Protein 6KDV (pdb70)

Solvent-accessible surface area: 46931 Å² total

InterPro domains:
  IPR002729 CRISPR-associated protein Cas1 [MF_01470] (11-274)
  IPR002729 CRISPR-associated protein Cas1 [PF01867] (132-236)
  IPR002729 CRISPR-associated protein Cas1 [TIGR00287] (135-248)
  IPR019851 CRISPR-associated protein Cas1, ECOLI subtype [TIGR03638] (11-276)
  IPR033641 CRISPR-associated protein Cas1, type I-E [cd09719] (16-276)
  IPR042206 CRISPR-associated endonuclease Cas1, C-terminal domain [G3DSA:1.20.120.920] (99-293)
  IPR042211 CRISPR-associated endonuclease Cas1, N-terminal domain [G3DSA:3.100.10.20] (9-98)
  IPR050646 CRISPR-associated endonuclease Cas1 [PTHR34353] (137-248)

Sequence (1074 aa):
SYLYVEHAVVEREAGGIGIYDQEGLTLAPVAGLGVLFLGPGTRITHAAVRLLAENGCTVAWVGEGARFYAQGLGDTRSAARFYRQARAWADPALHLEVVRLYRRFSEPLPEGLTLEQVRGLEGVRVRNAYARWSRETGVPWYGRSYDRGNWRAADPVNRALSAGASYLYGLAHAAIVSLGFSPALGFIHTGKLLSFVYDIADLYKADYLVPAAFRTVAESEEAVERRVRRALREAIQEGRLLERAEDLLNLFRGLGLPTRPGGLWDLEGEVEGGVAYGGLPKFRDGLSYLYVEHAVVEREAGGIGIYDQEGLTLAPVAGLGVLFLGPGTRITHAAVRLLAENGCTVAWVGEGARFYAQGLGDTRSAARFYRQARAWADPALHLEVVRLYRRFPEGLTLEQVRGLEGVRVRNAYARWSRETGVPWYGRSYDRGNWRAADPVNRALSAGASYLYGLAHAAIVSLGFSPALGFIHTGKLLSFVYDIADLYKADYLVPAAFRTVAESEEAVERRVRRALREAIQEGRLLERAEDLLNLFRGLSYLYVEHAVVEREAGGIGIYDQEGLTLAPVAGLGVLFLGPGTRITHAAVRLLAENGCTVAWVGEGARFYAQGLGDTRSAARFYRQARAWADPALHLEVVRLYRRFSEPLPEGLTLEQVRGLEGVRVRNAYARWSRETGVPWYGRSYDRGNWRAADPVNRALSAGASYLYGLAHAAIVSLGFSPALGFIHTGKLLSFVYDIADLYKADYLVPAAFRTVAESEEAVERRVRRALREAIQEGRLLERAEDLLNLFRGLGLPTRPGGLWDLEGEVEGGVALPKFRDGLSYLYVEHAVVEREAGGIGIYDQEGLTLAPVAGLGVLFLGPGTRITHAAVRLLAENGCTVAWVGEGARFYAQGLGDTRSAARFYRQARAWADPALHLEVVRLYRRPLPEGLTLEQVRGLEGVRVRNAYARWSRETGVPWYGRSYDRGNWRAADPVNRALSAGASYLYGLAHAAIVSLGFSPALGFIHTGKLLSFVYDIADLYKADYLVPAAFRTVAESEEAVERRVRRALREAIQEGRLLERAEDLLNLFRGL

B-factor: mean 121.34, std 28.89, range [42.89, 255.46]

Nearest PDB structures (foldseek):
  6kdv-assembly1_A  TM=1.004E+00  e=1.225E-45  Thermus thermophilus HB8
  6kdv-assembly2_C  TM=9.915E-01  e=4.357E-42  Thermus thermophilus HB8
  5dlj-assembly1_D  TM=9.276E-01  e=7.909E-22  Escherichia coli K-12
  5vvj-assembly1_D  TM=6.637E-01  e=2.943E-20  Escherichia coli K-12
  4p6i-assembly1_D  TM=6.750E-01  e=1.350E-18  Escherichia coli K-12

Organism: Thermus thermophilus (strain ATCC 27634 / DSM 579 / HB8) (NCBI:txid300852)

CATH classification: 1.20.120.920

Radius of gyration: 35.14 Å; Cα contacts (8 Å, |Δi|>4): 1941; chains: 4; bounding box: 69×108×93 Å

Structure (mmCIF, N/CA/C/O backbone):
data_6KDV
#
_entry.id   6KDV
#
_cell.length_a   116.547
_cell.length_b   201.199
_cell.length_c   77.660
_cell.angle_alpha   90.000
_cell.angle_beta   90.000
_cell.angle_gamma   90.000
#
_symmetry.space_group_name_H-M   'P 21 21 2'
#
loop_
_entity.id
_entity.type
_entity.pdbx_description
1 polymer 'CRISPR-associated endonuclease Cas1 2'
2 polymer "DNA (5'-D(*GP*AP*GP*TP*CP*GP*AP*TP*GP*CP*TP*GP*GP*TP*TP*TP*TP*TP*TP*TP*TP*TP*T)-3')"
3 polymer "DNA (5'-D(*TP*TP*TP*TP*TP*TP*TP*TP*TP*TP*CP*CP*AP*GP*CP*AP*TP*CP*GP*AP*CP*TP*C)-3')"
#
loop_
_atom_site.group_PDB
_atom_site.id
_atom_site.type_symbol
_atom_site.label_atom_id
_atom_site.label_alt_id
_atom_site.label_comp_id
_atom_site.label_asym_id
_atom_site.label_entity_id
_atom_site.label_seq_id
_atom_site.pdbx_PDB_ins_code
_atom_site.Cartn_x
_atom_site.Cartn_y
_atom_site.Cartn_z
_atom_site.occupancy
_atom_site.B_iso_or_equiv
_atom_site.auth_seq_id
_atom_site.auth_comp_id
_atom_site.auth_asym_id
_atom_site.auth_atom_id
_atom_site.pdbx_PDB_model_num
ATOM 1 N N . SER A 1 21 ? 33.40100 36.72500 -7.44600 1.000 138.94463 21 SER B N 1
ATOM 2 C CA . SER A 1 21 ? 33.05900 36.22700 -6.11900 1.000 146.75463 21 SER B CA 1
ATOM 3 C C . SER A 1 21 ? 34.15700 36.57200 -5.11800 1.000 142.85463 21 SER B C 1
ATOM 4 O O . SER A 1 21 ? 34.41600 35.81500 -4.18200 1.000 154.14463 21 SER B O 1
ATOM 6 N N . TYR A 1 22 ? 34.79300 37.72200 -5.32000 1.000 137.63367 22 TYR B N 1
ATOM 7 C CA . TYR A 1 22 ? 35.86200 38.17600 -4.44900 1.000 120.68367 22 TYR B CA 1
ATOM 8 C C . TYR A 1 22 ? 35.29900 38.73100 -3.14300 1.000 116.01367 22 TYR B C 1
ATOM 9 O O . TYR A 1 22 ? 34.10000 38.98000 -3.00100 1.000 120.99367 22 TYR B O 1
ATOM 18 N N . LEU A 1 23 ? 36.19000 38.92800 -2.17300 1.000 112.12292 23 LEU B N 1
ATOM 19 C CA . LEU A 1 23 ? 35.79400 39.30500 -0.82000 1.000 112.06292 23 LEU B CA 1
ATOM 20 C C . LEU A 1 23 ? 36.77900 40.34700 -0.30600 1.000 101.51292 23 LEU B C 1
ATOM 21 O O . LEU A 1 23 ? 37.99500 40.17200 -0.43500 1.000 99.56292 23 LEU B O 1
ATOM 26 N N . TYR A 1 24 ? 36.25000 41.42000 0.27700 1.000 85.07426 24 TYR B N 1
ATOM 27 C CA . TYR A 1 24 ? 37.04500 42.50400 0.83900 1.000 79.20426 24 TYR B CA 1
ATOM 28 C C . TYR A 1 24 ? 36.94100 42.51100 2.35900 1.000 84.76426 24 TYR B C 1
ATOM 29 O O . TYR A 1 24 ? 35.83600 42.57200 2.90900 1.000 107.37426 24 TYR B O 1
ATOM 38 N N . VAL A 1 25 ? 38.09200 42.46000 3.03200 1.000 89.34556 25 VAL B N 1
ATOM 39 C CA . VAL A 1 25 ? 38.17700 42.43200 4.49100 1.000 93.37556 25 VAL B CA 1
ATOM 40 C C . VAL A 1 25 ? 39.04500 43.59300 4.95500 1.000 92.50556 25 VAL B C 1
ATOM 41 O O . VAL A 1 25 ? 40.18000 43.74700 4.49100 1.000 90.50556 25 VAL B O 1
ATOM 45 N N . GLU A 1 26 ? 38.51000 44.40800 5.86600 1.000 81.24649 26 GLU B N 1
ATOM 46 C CA . GLU A 1 26 ? 39.25900 45.49500 6.48000 1.000 85.07649 26 GLU B CA 1
ATOM 47 C C . GLU A 1 26 ? 39.06800 45.45500 7.99100 1.000 92.75649 26 GLU B C 1
ATOM 48 O O . GLU A 1 26 ? 38.01200 45.04500 8.48600 1.000 100.08649 26 GLU B O 1
ATOM 54 N N . HIS A 1 27 ? 40.10700 45.86700 8.71900 1.000 94.95848 27 HIS B N 1
ATOM 55 C CA . HIS A 1 27 ? 40.08500 45.94100 10.18200 1.000 90.43848 27 HIS B CA 1
ATOM 56 C C . HIS A 1 27 ? 39.66800 44.61100 10.80700 1.000 81.82848 27 HIS B C 1
ATOM 57 O O . HIS A 1 27 ? 38.67500 44.50800 11.53000 1.000 84.18848 27 HIS B O 1
ATOM 64 N N . ALA A 1 28 ? 40.45900 43.58300 10.51100 1.000 74.56105 28 ALA B N 1
ATOM 65 C CA . ALA A 1 28 ? 40.19600 42.24300 11.01200 1.000 81.88105 28 ALA B CA 1
ATOM 66 C C . ALA A 1 28 ? 41.48500 41.44200 10.94000 1.000 83.38105 28 ALA B C 1
ATOM 67 O O . ALA A 1 28 ? 42.42100 41.79900 10.21800 1.000 84.73105 28 ALA B O 1
ATOM 69 N N . VAL A 1 29 ? 41.52400 40.35500 11.70100 1.000 84.32282 29 VAL B N 1
ATOM 70 C CA . VAL A 1 29 ? 42.61900 39.39800 11.64000 1.000 81.57282 29 VAL B CA 1
ATOM 71 C C . VAL A 1 29 ? 42.16400 38.21400 10.80100 1.000 77.28282 29 VAL B C 1
ATOM 72 O O . VAL A 1 29 ? 41.13000 37.59800 11.08900 1.000 82.21282 29 VAL B O 1
ATOM 76 N N . VAL A 1 30 ? 42.92500 37.89900 9.76100 1.000 74.70830 30 VAL B N 1
ATOM 77 C CA . VAL A 1 30 ? 42.61700 36.78400 8.87600 1.000 82.73830 30 VAL B CA 1
ATOM 78 C C . VAL A 1 30 ? 43.57300 35.64700 9.20500 1.000 83.15830 30 VAL B C 1
ATOM 79 O O . VAL A 1 30 ? 44.79400 35.79300 9.07200 1.000 82.04830 30 VAL B O 1
ATOM 83 N N . GLU A 1 31 ? 43.02500 34.52300 9.65400 1.000 81.55415 31 GLU B N 1
ATOM 84 C CA . GLU A 1 31 ? 43.80900 33.33900 9.96100 1.000 90.86415 31 GLU B CA 1
ATOM 85 C C . GLU A 1 31 ? 43.12100 32.11300 9.37400 1.000 94.68415 31 GLU B C 1
ATOM 86 O O . GLU A 1 31 ? 41.98000 32.17200 8.90700 1.000 90.69415 31 GLU B O 1
ATOM 92 N N . ARG A 1 32 ? 43.83200 30.99000 9.40500 1.000 98.53958 32 ARG B N 1
ATOM 93 C CA . ARG A 1 32 ? 43.27000 29.71000 9.00000 1.000 99.31958 32 ARG B CA 1
ATOM 94 C C . ARG A 1 32 ? 42.56900 29.07900 10.19600 1.000 104.10958 32 ARG B C 1
ATOM 95 O O . ARG A 1 32 ? 43.20800 28.78300 11.21000 1.000 110.03958 32 ARG B O 1
ATOM 103 N N . GLU A 1 33 ? 41.25600 28.88600 10.07800 1.000 107.77654 33 GLU B N 1
ATOM 104 C CA . GLU A 1 33 ? 40.44100 28.33900 11.15700 1.000 106.57654 33 GLU B CA 1
ATOM 105 C C . GLU A 1 33 ? 39.61400 27.18100 10.62000 1.000 107.81654 33 GLU B C 1
ATOM 106 O O . GLU A 1 33 ? 38.78600 27.37400 9.72400 1.000 103.63654 33 GLU B O 1
ATOM 108 N N . ALA A 1 34 ? 39.84300 25.98500 11.17200 1.000 114.32564 34 ALA B N 1
ATOM 109 C CA . ALA A 1 34 ? 39.08100 24.78100 10.83400 1.000 118.72564 34 ALA B CA 1
ATOM 110 C C . ALA A 1 34 ? 39.18300 24.45500 9.34400 1.000 123.94564 34 ALA B C 1
ATOM 111 O O . ALA A 1 34 ? 38.17900 24.27500 8.65000 1.000 132.76564 34 ALA B O 1
ATOM 113 N N . GLY A 1 35 ? 40.41900 24.38200 8.85200 1.000 118.85905 35 GLY B N 1
ATOM 114 C CA . GLY A 1 35 ? 40.65900 24.08100 7.45100 1.000 119.64905 35 GLY B CA 1
ATOM 115 C C . GLY A 1 35 ? 40.04900 25.06700 6.48100 1.000 121.91905 35 GLY B C 1
ATOM 116 O O . GLY A 1 35 ? 39.89600 24.74900 5.30000 1.000 127.86905 35 GLY B O 1
ATOM 117 N N . GLY A 1 36 ? 39.70600 26.26400 6.94600 1.000 123.83717 36 GLY B N 1
ATOM 118 C CA . GLY A 1 36 ? 39.17000 27.30500 6.09600 1.000 112.93717 36 GLY B CA 1
ATOM 119 C C . GLY A 1 36 ? 39.69700 28.65400 6.52900 1.000 106.50717 36 GLY B C 1
ATOM 120 O O . GLY A 1 36 ? 40.62000 28.72000 7.34600 1.000 111.46717 36 GLY B O 1
ATOM 121 N N . ILE A 1 37 ? 39.13800 29.73600 5.99200 1.000 95.75908 37 ILE B N 1
ATOM 122 C CA . ILE A 1 37 ? 39.55300 31.08300 6.36800 1.000 93.30908 37 ILE B CA 1
ATOM 123 C C . ILE A 1 37 ? 38.62600 31.60400 7.45700 1.000 91.13908 37 ILE B C 1
ATOM 124 O O . ILE A 1 37 ? 37.40500 31.39300 7.41100 1.000 98.65908 37 ILE B O 1
ATOM 129 N N . GLY A 1 38 ? 39.21400 32.22000 8.47800 1.000 85.75171 38 GLY B N 1
ATOM 130 C CA . GLY A 1 38 ? 38.45500 32.86800 9.52800 1.000 86.24171 38 GLY B CA 1
ATOM 131 C C . GLY A 1 38 ? 38.86000 34.31400 9.73400 1.000 95.04171 38 GLY B C 1
ATOM 132 O O . GLY A 1 38 ? 40.04400 34.60200 9.94300 1.000 90.46171 38 GLY B O 1
ATOM 133 N N . ILE A 1 39 ? 37.89900 35.23300 9.69600 1.000 91.85548 39 ILE B N 1
ATOM 134 C CA . ILE A 1 39 ? 38.17000 36.66000 9.83800 1.000 92.04548 39 ILE B CA 1
ATOM 135 C C . ILE A 1 39 ? 37.60400 37.10300 11.18400 1.000 92.80548 39 ILE B C 1
ATOM 136 O O . ILE A 1 39 ? 36.38700 37.07600 11.41100 1.000 96.36548 39 ILE B O 1
ATOM 141 N N . TYR A 1 40 ? 38.50200 37.47100 12.09600 1.000 85.08537 40 TYR B N 1
ATOM 142 C CA . TYR A 1 40 ? 38.14900 37.89600 13.44700 1.000 92.28537 40 TYR B CA 1
ATOM 143 C C . TYR A 1 40 ? 38.10500 39.42100 13.52100 1.000 95.61537 40 TYR B C 1
ATOM 144 O O . TYR A 1 40 ? 39.13700 40.08800 13.38600 1.000 87.76537 40 TYR B O 1
ATOM 153 N N . ASP A 1 41 ? 36.90400 39.96600 13.71500 1.000 98.80175 41 ASP B N 1
ATOM 154 C CA . ASP A 1 41 ? 36.72100 41.38700 13.99100 1.000 93.28175 41 ASP B CA 1
ATOM 155 C C . ASP A 1 41 ? 35.87200 41.55100 15.24700 1.000 102.55175 41 ASP B C 1
ATOM 156 O O . ASP A 1 41 ? 35.64800 40.58100 15.97800 1.000 106.21175 41 ASP B O 1
ATOM 161 N N . GLN A 1 42 ? 35.40600 42.77400 15.51800 1.000 116.44697 42 GLN B N 1
ATOM 162 C CA . GLN A 1 42 ? 34.59600 43.01400 16.70900 1.000 121.09697 42 GLN B CA 1
ATOM 163 C C . GLN A 1 42 ? 33.26800 42.26800 16.67000 1.000 122.15697 42 GLN B C 1
ATOM 164 O O . GLN A 1 42 ? 32.68500 42.00900 17.72900 1.000 123.35697 42 GLN B O 1
ATOM 170 N N . GLU A 1 43 ? 32.77900 41.91600 15.47800 1.000 127.19044 43 GLU B N 1
ATOM 171 C CA . GLU A 1 43 ? 31.53700 41.16400 15.34600 1.000 131.75044 43 GLU B CA 1
ATOM 172 C C . GLU A 1 43 ? 31.69100 39.69600 15.71800 1.000 115.93044 43 GLU B C 1
ATOM 173 O O . GLU A 1 43 ? 30.68600 38.97800 15.76000 1.000 121.07044 43 GLU B O 1
ATOM 179 N N . GLY A 1 44 ? 32.91000 39.23200 15.97500 1.000 109.13298 44 GLY B N 1
ATOM 180 C CA . GLY A 1 44 ? 33.11900 37.84600 16.33800 1.000 107.55298 44 GLY B CA 1
ATOM 181 C C . GLY A 1 44 ? 34.01300 37.13200 15.35000 1.000 109.90298 44 GLY B C 1
ATOM 182 O O . GLY A 1 44 ? 35.09900 37.61500 15.01700 1.000 114.71298 44 GLY B O 1
ATOM 183 N N . LEU A 1 45 ? 33.56300 35.97400 14.87400 1.000 108.38064 45 LEU B N 1
ATOM 184 C CA . LEU A 1 45 ? 34.29700 35.18000 13.89700 1.000 105.73064 45 LEU B CA 1
ATOM 185 C C . LEU A 1 45 ? 33.39500 34.89400 12.71000 1.000 110.03064 45 LEU B C 1
ATOM 186 O O . LEU A 1 45 ? 32.31000 34.32700 12.87400 1.000 116.14064 45 LEU B O 1
ATOM 191 N N . THR A 1 46 ? 33.84100 35.28400 11.52000 1.000 110.62632 46 THR B N 1
ATOM 192 C CA . THR A 1 46 ? 33.12700 34.97500 10.29300 1.000 107.93632 46 THR B CA 1
ATOM 193 C C . THR A 1 46 ? 33.96100 33.97400 9.51100 1.000 110.06632 46 THR B C 1
ATOM 194 O O . THR A 1 46 ? 35.15000 34.20500 9.26500 1.000 106.12632 46 THR B O 1
ATOM 198 N N . LEU A 1 47 ? 33.33700 32.86600 9.13000 1.000 107.99732 47 LEU B N 1
ATOM 199 C CA . LEU A 1 47 ? 33.99400 31.82100 8.36100 1.000 103.48732 47 LEU B CA 1
ATOM 200 C C . LEU A 1 47 ? 33.55800 31.93000 6.90800 1.000 107.51732 47 LEU B C 1
ATOM 201 O O . LEU A 1 47 ? 32.36200 32.05400 6.62300 1.000 109.48732 47 LEU B O 1
ATOM 206 N N . ALA A 1 48 ? 34.52100 31.87300 5.99500 1.000 103.27880 48 ALA B N 1
ATOM 207 C CA . ALA A 1 48 ? 34.21700 31.95300 4.58300 1.000 109.81880 48 ALA B CA 1
ATOM 208 C C . ALA A 1 48 ? 34.74000 30.72100 3.85900 1.000 122.33880 48 ALA B C 1
ATOM 209 O O . ALA A 1 48 ? 35.92400 30.38200 3.99900 1.000 118.87880 48 ALA B O 1
ATOM 211 N N . PRO A 1 49 ? 33.90100 30.02100 3.09400 1.000 132.72016 49 PRO B N 1
ATOM 212 C CA . PRO A 1 49 ? 34.39700 28.87900 2.31400 1.000 133.68016 49 PRO B CA 1
ATOM 213 C C . PRO A 1 49 ? 35.30800 29.37600 1.20100 1.000 135.91016 49 PRO B C 1
ATOM 214 O O . PRO A 1 49 ? 34.92200 30.22000 0.38800 1.000 130.86016 49 PRO B O 1
ATOM 218 N N . VAL A 1 50 ? 36.53200 28.84500 1.17800 1.000 137.48897 50 VAL B N 1
ATOM 219 C CA . VAL A 1 50 ? 37.54600 29.26600 0.21700 1.000 126.60897 50 VAL B CA 1
ATOM 220 C C . VAL A 1 50 ? 37.30100 28.75200 -1.19100 1.000 133.23897 50 VAL B C 1
ATOM 221 O O . VAL A 1 50 ? 38.05300 29.11800 -2.10000 1.000 135.29897 50 VAL B O 1
ATOM 225 N N . ALA A 1 51 ? 36.30100 27.88900 -1.39000 1.000 137.13264 51 ALA B N 1
ATOM 226 C CA . ALA A 1 51 ? 36.04600 27.30700 -2.70400 1.000 130.99264 51 ALA B CA 1
ATOM 227 C C . ALA A 1 51 ? 35.89500 28.39100 -3.76600 1.000 137.75264 51 ALA B C 1
ATOM 228 O O . ALA A 1 51 ? 36.72900 28.48600 -4.67600 1.000 137.38264 51 ALA B O 1
ATOM 230 N N . GLY A 1 52 ? 34.84800 29.20700 -3.67400 1.000 139.76710 52 GLY B N 1
ATOM 231 C CA . GLY A 1 52 ? 34.71900 30.29900 -4.61600 1.000 138.83710 52 GLY B CA 1
ATOM 232 C C . GLY A 1 52 ? 35.11400 31.63600 -4.02400 1.000 136.86710 52 GLY B C 1
ATOM 233 O O . GLY A 1 52 ? 34.26300 32.36500 -3.50300 1.000 138.40710 52 GLY B O 1
ATOM 234 N N . LEU A 1 53 ? 36.39900 31.98000 -4.09600 1.000 138.77094 53 LEU B N 1
ATOM 235 C CA . LEU A 1 53 ? 36.85500 33.29600 -3.66500 1.000 131.71094 53 LEU B CA 1
ATOM 236 C C . LEU A 1 53 ? 37.52300 34.09400 -4.77100 1.000 128.10094 53 LEU B C 1
ATOM 237 O O . LEU A 1 53 ? 37.17400 35.26000 -4.98100 1.000 125.31094 53 LEU B O 1
ATOM 242 N N . GLY A 1 54 ? 38.48400 33.50600 -5.47900 1.000 118.03409 54 GLY B N 1
ATOM 243 C CA . GLY A 1 54 ? 39.18800 34.21200 -6.53300 1.000 107.66409 54 GLY B CA 1
ATOM 244 C C . GLY A 1 54 ? 40.20300 35.19700 -5.98900 1.000 104.65409 54 GLY B C 1
ATOM 245 O O . GLY A 1 54 ? 41.41300 34.98600 -6.12200 1.000 105.49409 54 GLY B O 1
ATOM 246 N N . VAL A 1 55 ? 39.72700 36.27700 -5.37100 1.000 103.50923 55 VAL B N 1
ATOM 247 C CA . VAL A 1 55 ? 40.59000 37.29900 -4.79200 1.000 102.32923 55 VAL B CA 1
ATOM 248 C C . VAL A 1 55 ? 40.15000 37.54000 -3.35700 1.000 102.13923 55 VAL B C 1
ATOM 249 O O . VAL A 1 55 ? 38.95000 37.60600 -3.06800 1.000 104.53923 55 VAL B O 1
ATOM 253 N N . LEU A 1 56 ? 41.12100 37.67300 -2.46100 1.000 100.45111 56 LEU B N 1
ATOM 254 C CA . LEU A 1 56 ? 40.88100 38.08800 -1.08700 1.000 93.54111 56 LEU B CA 1
ATOM 255 C C . LEU A 1 56 ? 41.54800 39.44900 -0.91400 1.000 88.14111 56 LEU B C 1
ATOM 256 O O . LEU A 1 56 ? 42.78000 39.54300 -0.87100 1.000 86.23111 56 LEU B O 1
ATOM 261 N N . PHE A 1 57 ? 40.73300 40.50100 -0.83900 1.000 84.46807 57 PHE B N 1
ATOM 262 C CA . PHE A 1 57 ? 41.22000 41.87600 -0.79100 1.000 82.90807 57 PHE B CA 1
ATOM 263 C C . PHE A 1 57 ? 41.41700 42.31200 0.65500 1.000 84.18807 57 PHE B C 1
ATOM 264 O O . PHE A 1 57 ? 40.46500 42.31000 1.44300 1.000 91.62807 57 PHE B O 1
ATOM 272 N N . LEU A 1 58 ? 42.64500 42.68700 1.00300 1.000 81.75319 58 LEU B N 1
ATOM 273 C CA . LEU A 1 58 ? 42.97000 43.11100 2.35900 1.000 82.42319 58 LEU B CA 1
ATOM 274 C C . LEU A 1 58 ? 43.08700 44.63100 2.40700 1.000 85.29319 58 LEU B C 1
ATOM 275 O O . LEU A 1 58 ? 44.03000 45.20900 1.85600 1.000 80.24319 58 LEU B O 1
ATOM 280 N N . GLY A 1 59 ? 42.13600 45.26800 3.08400 1.000 86.08065 59 GLY B N 1
ATOM 281 C CA . GLY A 1 59 ? 42.16800 46.69000 3.31900 1.000 88.60065 59 GLY B CA 1
ATOM 282 C C . GLY A 1 59 ? 43.06800 47.04900 4.48200 1.000 88.88065 59 GLY B C 1
ATOM 283 O O . GLY A 1 59 ? 43.76500 46.19800 5.04400 1.000 86.46065 59 GLY B O 1
ATOM 284 N N . PRO A 1 60 ? 43.07800 48.32500 4.85800 1.000 86.27242 60 PRO B N 1
ATOM 285 C CA . PRO A 1 60 ? 43.99400 48.77400 5.90800 1.000 85.06242 60 PRO B CA 1
ATOM 286 C C . PRO A 1 60 ? 43.57300 48.26100 7.27800 1.000 84.72242 60 PRO B C 1
ATOM 287 O O . PRO A 1 60 ? 42.41800 47.90400 7.52200 1.000 83.32242 60 PRO B O 1
ATOM 291 N N . GLY A 1 61 ? 44.54800 48.22800 8.18000 1.000 78.28963 61 GLY B N 1
ATOM 292 C CA . GLY A 1 61 ? 44.34700 47.69500 9.51700 1.000 84.66963 61 GLY B CA 1
ATOM 293 C C . GLY A 1 61 ? 44.10300 46.20100 9.54900 1.000 87.11963 61 GLY B C 1
ATOM 294 O O . GLY A 1 61 ? 43.30400 45.72200 10.36400 1.000 87.27963 61 GLY B O 1
ATOM 295 N N . THR A 1 62 ? 44.78100 45.44900 8.68500 1.000 84.58970 62 THR B N 1
ATOM 296 C CA . THR A 1 62 ? 44.52700 44.02800 8.51300 1.000 74.02970 62 THR B CA 1
ATOM 297 C C . THR A 1 62 ? 45.82600 43.26000 8.68900 1.000 80.43970 62 THR B C 1
ATOM 298 O O . THR A 1 62 ? 46.86200 43.65600 8.14800 1.000 88.73970 62 THR B O 1
ATOM 302 N N . ARG A 1 63 ? 45.77000 42.16300 9.43700 1.000 82.68215 63 ARG B N 1
ATOM 303 C CA . ARG A 1 63 ? 46.88200 41.23200 9.54100 1.000 73.16215 63 ARG B CA 1
ATOM 304 C C . ARG A 1 63 ? 46.43400 39.83800 9.12200 1.000 78.00215 63 ARG B C 1
ATOM 305 O O . ARG A 1 63 ? 45.33100 39.40000 9.46600 1.000 76.39215 63 ARG B O 1
ATOM 313 N N . ILE A 1 64 ? 47.28800 39.15800 8.36100 1.000 79.99448 64 ILE B N 1
ATOM 314 C CA . ILE A 1 64 ? 47.01800 37.81500 7.86500 1.000 82.06448 64 ILE B CA 1
ATOM 315 C C . ILE A 1 64 ? 48.15100 36.89100 8.28900 1.000 90.42448 64 ILE B C 1
ATOM 316 O O . ILE A 1 64 ? 49.29100 37.32100 8.49300 1.000 85.66448 64 ILE B O 1
ATOM 321 N N . THR A 1 65 ? 47.82400 35.61100 8.43400 1.000 91.61326 65 THR B N 1
ATOM 322 C CA . THR A 1 65 ? 48.76300 34.61400 8.92100 1.000 80.00326 65 THR B CA 1
ATOM 323 C C . THR A 1 65 ? 49.35200 33.82300 7.76100 1.000 76.19326 65 THR B C 1
ATOM 324 O O . THR A 1 65 ? 48.73600 33.68600 6.70200 1.000 85.20326 65 THR B O 1
ATOM 328 N N . HIS A 1 66 ? 50.56200 33.30100 7.98200 1.000 79.51414 66 HIS B N 1
ATOM 329 C CA . HIS A 1 66 ? 51.22300 32.46300 6.98700 1.000 80.62414 66 HIS B CA 1
ATOM 330 C C . HIS A 1 66 ? 50.33200 31.31500 6.53000 1.000 79.00414 66 HIS B C 1
ATOM 331 O O . HIS A 1 66 ? 50.31400 30.96700 5.34400 1.000 76.35414 66 HIS B O 1
ATOM 338 N N . ALA A 1 67 ? 49.57800 30.71800 7.45400 1.000 89.63455 67 ALA B N 1
ATOM 339 C CA . ALA A 1 67 ? 48.72100 29.59500 7.08800 1.000 88.89455 67 ALA B CA 1
ATOM 340 C C . ALA A 1 67 ? 47.58100 30.03400 6.17900 1.000 88.11455 67 ALA B C 1
ATOM 341 O O . ALA A 1 67 ? 47.20800 29.30800 5.25100 1.000 93.66455 67 ALA B O 1
ATOM 343 N N . ALA A 1 68 ? 47.00900 31.21200 6.43000 1.000 90.36892 68 ALA B N 1
ATOM 344 C CA . ALA A 1 68 ? 45.92500 31.69100 5.58000 1.000 86.46892 68 ALA B CA 1
ATOM 345 C C . ALA A 1 68 ? 46.40900 31.93400 4.15600 1.000 83.92892 68 ALA B C 1
ATOM 346 O O . ALA A 1 68 ? 45.75500 31.52200 3.18600 1.000 87.31892 68 ALA B O 1
ATOM 348 N N . VAL A 1 69 ? 47.56700 32.58200 4.01100 1.000 85.04244 69 VAL B N 1
ATOM 349 C CA . VAL A 1 69 ? 48.10300 32.84700 2.68100 1.000 88.13244 69 VAL B CA 1
ATOM 350 C C . VAL A 1 69 ? 48.49400 31.54300 1.99800 1.000 89.10244 69 VAL B C 1
ATOM 351 O O . VAL A 1 69 ? 48.27400 31.36600 0.79300 1.000 89.95244 69 VAL B O 1
ATOM 355 N N . ARG A 1 70 ? 49.03700 30.59400 2.76400 1.000 83.75825 70 ARG B N 1
ATOM 356 C CA . ARG A 1 70 ? 49.35600 29.28000 2.21500 1.000 88.47825 70 ARG B CA 1
ATOM 357 C C . ARG A 1 70 ? 48.11300 28.58900 1.66800 1.000 87.24825 70 ARG B C 1
ATOM 358 O O . ARG A 1 70 ? 48.11300 28.09100 0.53700 1.000 90.87825 70 ARG B O 1
ATOM 366 N N . LEU A 1 71 ? 47.04700 28.53300 2.47100 1.000 93.88576 71 LEU B N 1
ATOM 367 C CA . LEU A 1 71 ? 45.81900 27.86900 2.04400 1.000 94.96576 71 LEU B CA 1
ATOM 368 C C . LEU A 1 71 ? 45.22700 28.54300 0.81300 1.000 95.59576 71 LEU B C 1
ATOM 369 O O . LEU A 1 71 ? 44.80500 27.86800 -0.13800 1.000 112.41576 71 LEU B O 1
ATOM 374 N N . LEU A 1 72 ? 45.20300 29.87900 0.80200 1.000 95.72844 72 LEU B N 1
ATOM 375 C CA . LEU A 1 72 ? 44.64200 30.59200 -0.33900 1.000 97.85844 72 LEU B CA 1
ATOM 376 C C . LEU A 1 72 ? 45.45800 30.34200 -1.60300 1.000 99.64844 72 LEU B C 1
ATOM 377 O O . LEU A 1 72 ? 44.89300 30.09400 -2.67500 1.000 96.89844 72 LEU B O 1
ATOM 382 N N . ALA A 1 73 ? 46.78900 30.39500 -1.49800 1.000 95.14740 73 ALA B N 1
ATOM 383 C CA . ALA A 1 73 ? 47.63700 30.11700 -2.65400 1.000 95.18740 73 ALA B CA 1
ATOM 384 C C . ALA A 1 73 ? 47.45400 28.68800 -3.15100 1.000 100.96740 73 ALA B C 1
ATOM 385 O O . ALA A 1 73 ? 47.44600 28.44100 -4.36200 1.000 105.61740 73 ALA B O 1
ATOM 387 N N . GLU A 1 74 ? 47.31700 27.73000 -2.22900 1.000 100.84952 74 GLU B N 1
ATOM 388 C CA . GLU A 1 74 ? 47.11300 26.33900 -2.62300 1.000 101.05952 74 GLU B CA 1
ATOM 389 C C . GLU A 1 74 ? 45.77500 26.13700 -3.32100 1.000 106.32952 74 GLU B C 1
ATOM 390 O O . GLU A 1 74 ? 45.67000 25.29300 -4.21900 1.000 126.26952 74 GLU B O 1
ATOM 396 N N . ASN A 1 75 ? 44.75300 26.89900 -2.94300 1.000 103.01377 75 ASN B N 1
ATOM 397 C CA . ASN A 1 75 ? 43.45200 26.79500 -3.59400 1.000 106.59377 75 ASN B CA 1
ATOM 398 C C . ASN A 1 75 ? 43.34900 27.66700 -4.83600 1.000 108.08377 75 ASN B C 1
ATOM 399 O O . ASN A 1 75 ? 42.24100 27.87500 -5.34200 1.000 108.22377 75 ASN B O 1
ATOM 404 N N . GLY A 1 76 ? 44.47200 28.18400 -5.32500 1.000 110.78696 76 GLY B N 1
ATOM 405 C CA . GLY A 1 76 ? 44.47500 28.99700 -6.52500 1.000 111.63696 76 GLY B CA 1
ATOM 406 C C . GLY A 1 76 ? 43.83700 30.34700 -6.32100 1.000 112.54696 76 GLY B C 1
ATOM 407 O O . GLY A 1 76 ? 43.33400 30.94500 -7.27800 1.000 118.80696 76 GLY B O 1
ATOM 408 N N . CYS A 1 77 ? 43.85300 30.84700 -5.09300 1.000 113.07451 77 CYS B N 1
ATOM 409 C CA . CYS A 1 77 ? 43.33400 32.16200 -4.76200 1.000 111.55451 77 CYS B CA 1
ATOM 410 C C . CYS A 1 77 ? 44.48900 33.15100 -4.68000 1.000 108.71451 77 CYS B C 1
ATOM 411 O O . CYS A 1 77 ? 45.60600 32.79600 -4.29400 1.000 113.99451 77 CYS B O 1
ATOM 414 N N . THR A 1 78 ? 44.22000 34.39500 -5.05400 1.000 103.36691 78 THR B N 1
ATOM 415 C CA . THR A 1 78 ? 45.19800 35.45700 -4.90800 1.000 104.43691 78 THR B CA 1
ATOM 416 C C . THR A 1 78 ? 44.78500 36.38600 -3.77900 1.000 104.89691 78 THR B C 1
ATOM 417 O O . THR A 1 78 ? 43.59500 36.58800 -3.52000 1.000 103.82691 78 THR B O 1
ATOM 421 N N . VAL A 1 79 ? 45.78200 36.95900 -3.11600 1.000 102.98343 79 VAL B N 1
ATOM 422 C CA . VAL A 1 79 ? 45.56700 37.95800 -2.08100 1.000 96.40343 79 VAL B CA 1
ATOM 423 C C . VAL A 1 79 ? 46.04300 39.28800 -2.64000 1.000 90.43343 79 VAL B C 1
ATOM 424 O O . VAL A 1 79 ? 47.17000 39.39100 -3.14000 1.000 89.96343 79 VAL B O 1
ATOM 428 N N . ALA A 1 80 ? 45.18600 40.30300 -2.56200 1.000 88.46629 80 ALA B N 1
ATOM 429 C CA . ALA A 1 80 ? 45.49200 41.63200 -3.07700 1.000 88.77629 80 ALA B CA 1
ATOM 430 C C . ALA A 1 80 ? 45.34500 42.64600 -1.95300 1.000 83.08629 80 ALA B C 1
ATOM 431 O O . ALA A 1 80 ? 44.23000 42.91100 -1.49000 1.000 73.86629 80 ALA B O 1
ATOM 433 N N . TRP A 1 81 ? 46.47000 43.19600 -1.50900 1.000 80.80276 81 TRP B N 1
ATOM 434 C CA . TRP A 1 81 ? 46.46800 44.28100 -0.53500 1.000 84.78276 81 TRP B CA 1
ATOM 435 C C . TRP A 1 81 ? 46.15800 45.61400 -1.20900 1.000 88.23276 81 TRP B C 1
ATOM 436 O O . TRP A 1 81 ? 46.91900 46.07700 -2.06400 1.000 95.66276 81 TRP B O 1
ATOM 447 N N . VAL A 1 82 ? 45.02200 46.19500 -0.91600 1.000 88.40128 82 VAL B N 1
ATOM 448 C CA . VAL A 1 82 ? 44.66900 47.46100 -1.50600 1.000 88.76128 82 VAL B CA 1
ATOM 449 C C . VAL A 1 82 ? 44.72400 48.47300 -0.41400 1.000 102.72128 82 VAL B C 1
ATOM 450 O O . VAL A 1 82 ? 44.41600 48.16500 0.70900 1.000 118.35128 82 VAL B O 1
ATOM 454 N N . GLY A 1 83 ? 45.00100 49.72100 -0.73000 1.000 109.89994 83 GLY B N 1
ATOM 455 C CA . GLY A 1 83 ? 45.11000 50.67000 0.35300 1.000 124.84994 83 GLY B CA 1
ATOM 456 C C . GLY A 1 83 ? 44.39700 51.97700 0.39200 1.000 140.25994 83 GLY B C 1
ATOM 457 O O . GLY A 1 83 ? 43.39800 52.19400 -0.26400 1.000 143.85994 83 GLY B O 1
ATOM 458 N N . GLU A 1 84 ? 44.95800 52.85500 1.21000 1.000 142.17262 84 GLU B N 1
ATOM 459 C CA . GLU A 1 84 ? 44.46100 54.19200 1.42100 1.000 156.85262 84 GLU B CA 1
ATOM 460 C C . GLU A 1 84 ? 45.43200 55.08900 0.70900 1.000 163.28262 84 GLU B C 1
ATOM 461 O O . GLU A 1 84 ? 45.97100 56.02400 1.28300 1.000 177.59262 84 GLU B O 1
ATOM 463 N N . GLY A 1 85 ? 45.64400 54.80500 -0.56300 1.000 183.35045 85 GLY B N 1
ATOM 464 C CA . GLY A 1 85 ? 46.59900 55.54200 -1.33300 1.000 165.36045 85 GLY B CA 1
ATOM 465 C C . GLY A 1 85 ? 47.88200 54.81700 -1.03600 1.000 163.25045 85 GLY B C 1
ATOM 466 O O . GLY A 1 85 ? 48.55600 55.09000 -0.05100 1.000 161.13045 85 GLY B O 1
ATOM 475 N N . ALA A 1 87 ? 50.62200 51.46100 -2.95600 1.000 145.27351 87 ALA B N 1
ATOM 476 C CA . ALA A 1 87 ? 50.96100 50.73400 -4.13900 1.000 137.85351 87 ALA B CA 1
ATOM 477 C C . ALA A 1 87 ? 50.07800 49.52900 -4.23200 1.000 129.18351 87 ALA B C 1
ATOM 478 O O . ALA A 1 87 ? 49.13600 49.35100 -3.49700 1.000 130.27351 87 ALA B O 1
ATOM 480 N N . ARG A 1 88 ? 50.40500 48.66300 -5.14700 1.000 116.97307 88 ARG B N 1
ATOM 481 C CA . ARG A 1 88 ? 49.60700 47.49700 -5.31100 1.000 107.32307 88 ARG B CA 1
ATOM 482 C C . ARG A 1 88 ? 50.45700 46.33800 -4.98000 1.000 102.22307 88 ARG B C 1
ATOM 483 O O . ARG A 1 88 ? 51.53400 46.21200 -5.50300 1.000 101.91307 88 ARG B O 1
ATOM 491 N N . PHE A 1 89 ? 49.99800 45.52100 -4.05700 1.000 92.59355 89 PHE B N 1
ATOM 492 C CA . PHE A 1 89 ? 50.72000 44.30200 -3.72300 1.000 78.48355 89 PHE B CA 1
ATOM 493 C C . PHE A 1 89 ? 49.81100 43.09800 -3.90900 1.000 87.84355 89 PHE B C 1
ATOM 494 O O . PHE A 1 89 ? 48.67000 43.10300 -3.43500 1.000 76.52355 89 PHE B O 1
ATOM 502 N N . TYR A 1 90 ? 50.30000 42.08200 -4.61400 1.000 89.14912 90 TYR B N 1
ATOM 503 C CA . TYR A 1 90 ? 49.53800 40.86900 -4.87300 1.000 85.69912 90 TYR B CA 1
ATOM 504 C C . TYR A 1 90 ? 50.28400 39.65300 -4.34700 1.000 83.44912 90 TYR B C 1
ATOM 505 O O . TYR A 1 90 ? 51.48800 39.51100 -4.58400 1.000 84.16912 90 TYR B O 1
ATOM 514 N N . ALA A 1 91 ? 49.57500 38.78000 -3.63300 1.000 86.76715 91 ALA B N 1
ATOM 515 C CA . ALA A 1 91 ? 50.15100 37.50800 -3.23000 1.000 83.60715 91 ALA B CA 1
ATOM 516 C C . ALA A 1 91 ? 49.79200 36.50800 -4.31800 1.000 86.92715 91 ALA B C 1
ATOM 517 O O . ALA A 1 91 ? 48.63400 36.42700 -4.74100 1.000 88.87715 91 ALA B O 1
ATOM 519 N N . GLN A 1 92 ? 50.77400 35.72400 -4.73600 1.000 93.47604 92 GLN B N 1
ATOM 520 C CA . GLN A 1 92 ? 50.65700 34.86800 -5.90600 1.000 95.04604 92 GLN B CA 1
ATOM 521 C C . GLN A 1 92 ? 50.85200 33.41900 -5.49900 1.000 100.40604 92 GLN B C 1
ATOM 522 O O . GLN A 1 92 ? 51.78900 33.10200 -4.76200 1.000 104.07604 92 GLN B O 1
ATOM 528 N N . GLY A 1 93 ? 49.98300 32.54700 -5.98400 1.000 97.33503 93 GLY B N 1
ATOM 529 C CA . GLY A 1 93 ? 50.09200 31.12700 -5.71900 1.000 106.69503 93 GLY B CA 1
ATOM 530 C C . GLY A 1 93 ? 50.83000 30.38900 -6.81300 1.000 108.08503 93 GLY B C 1
ATOM 531 O O . GLY A 1 93 ? 51.77800 30.90400 -7.41400 1.000 99.28503 93 GLY B O 1
ATOM 532 N N . LEU A 1 94 ? 50.38100 29.16800 -7.08400 1.000 116.30268 94 LEU B N 1
ATOM 533 C CA . LEU A 1 94 ? 51.02700 28.30700 -8.06100 1.000 110.56268 94 LEU B CA 1
ATOM 534 C C . LEU A 1 94 ? 50.08000 27.92000 -9.18500 1.000 103.39268 94 LEU B C 1
ATOM 535 O O . LEU A 1 94 ? 50.50300 27.26200 -10.14300 1.000 97.84268 94 LEU B O 1
ATOM 540 N N . GLY A 1 95 ? 48.82200 28.32700 -9.09600 1.000 109.00152 95 GLY B N 1
ATOM 541 C CA . GLY A 1 95 ? 47.81600 28.08600 -10.10600 1.000 111.33152 95 GLY B CA 1
ATOM 542 C C . GLY A 1 95 ? 47.09800 26.76100 -9.92100 1.000 122.43152 95 GLY B C 1
ATOM 543 O O . GLY A 1 95 ? 47.57400 25.83900 -9.25700 1.000 126.77152 95 GLY B O 1
ATOM 544 N N . ASP A 1 96 ? 45.91600 26.68100 -10.53200 1.000 119.86764 96 ASP B N 1
ATOM 545 C CA . ASP A 1 96 ? 45.11500 25.46700 -10.49500 1.000 121.53764 96 ASP B CA 1
ATOM 546 C C . ASP A 1 96 ? 45.57500 24.42700 -11.50700 1.000 127.08764 96 ASP B C 1
ATOM 547 O O . ASP A 1 96 ? 45.23800 23.24800 -11.35900 1.000 130.83764 96 ASP B O 1
ATOM 552 N N . THR A 1 97 ? 46.33900 24.83000 -12.51900 1.000 127.48982 97 THR B N 1
ATOM 553 C CA . THR A 1 97 ? 46.78900 23.90200 -13.54500 1.000 129.89982 97 THR B CA 1
ATOM 554 C C . THR A 1 97 ? 48.05200 23.19200 -13.08000 1.000 125.40982 97 THR B C 1
ATOM 555 O O . THR A 1 97 ? 48.96200 23.81400 -12.52500 1.000 118.85982 97 THR B O 1
ATOM 557 N N . ARG A 1 98 ? 48.09900 21.87900 -13.31300 1.000 131.25197 98 ARG B N 1
ATOM 558 C CA . ARG A 1 98 ? 49.16300 21.06000 -12.74000 1.000 138.85197 98 ARG B CA 1
ATOM 559 C C . ARG A 1 98 ? 50.51900 21.40700 -13.34300 1.000 129.82197 98 ARG B C 1
ATOM 560 O O . ARG A 1 98 ? 51.49300 21.63900 -12.61800 1.000 128.32197 98 ARG B O 1
ATOM 568 N N . SER A 1 99 ? 50.60300 21.43000 -14.67000 1.000 132.55403 99 SER B N 1
ATOM 569 C CA . SER A 1 99 ? 51.81400 21.84800 -15.37100 1.000 128.64403 99 SER B CA 1
ATOM 570 C C . SER A 1 99 ? 51.34100 22.48900 -16.67100 1.000 124.87403 99 SER B C 1
ATOM 571 O O . SER A 1 99 ? 51.03700 21.78700 -17.63900 1.000 124.20403 99 SER B O 1
ATOM 573 N N . ALA A 1 100 ? 51.27900 23.81600 -16.68100 1.000 128.28322 100 ALA B N 1
ATOM 574 C CA . ALA A 1 100 ? 50.48100 24.52000 -17.67400 1.000 130.89322 100 ALA B CA 1
ATOM 575 C C . ALA A 1 100 ? 51.14700 24.49700 -19.04400 1.000 121.66322 100 ALA B C 1
ATOM 576 O O . ALA A 1 100 ? 52.29100 24.93600 -19.20300 1.000 116.73322 100 ALA B O 1
ATOM 578 N N . ALA A 1 101 ? 50.42800 23.95700 -20.02800 1.000 120.14636 101 ALA B N 1
ATOM 579 C CA . ALA A 1 101 ? 50.79700 24.13200 -21.42400 1.000 110.77636 101 ALA B CA 1
ATOM 580 C C . ALA A 1 101 ? 50.44000 25.53300 -21.88600 1.000 114.50636 101 ALA B C 1
ATOM 581 O O . ALA A 1 101 ? 51.11800 26.09400 -22.75500 1.000 117.52636 101 ALA B O 1
ATOM 583 N N . ARG A 1 102 ? 49.36700 26.09100 -21.31400 1.000 115.60533 102 ARG B N 1
ATOM 584 C CA . ARG A 1 102 ? 48.94200 27.45100 -21.62400 1.000 112.19533 102 ARG B CA 1
ATOM 585 C C . ARG A 1 102 ? 50.08900 28.43700 -21.46400 1.000 103.66533 102 ARG B C 1
ATOM 586 O O . ARG A 1 102 ? 50.22500 29.37600 -22.25400 1.000 124.49533 102 ARG B O 1
ATOM 594 N N . PHE A 1 103 ? 50.91500 28.25500 -20.43400 1.000 98.54121 103 PHE B N 1
ATOM 595 C CA . PHE A 1 103 ? 52.06200 29.13700 -20.25900 1.000 99.46121 103 PHE B CA 1
ATOM 596 C C . PHE A 1 103 ? 53.07700 28.97000 -21.38500 1.000 104.49121 103 PHE B C 1
ATOM 597 O O . PHE A 1 103 ? 53.67300 29.95600 -21.83400 1.000 111.66121 103 PHE B O 1
ATOM 605 N N . TYR A 1 104 ? 53.32000 27.73600 -21.83100 1.000 112.61876 104 TYR B N 1
ATOM 606 C CA . TYR A 1 104 ? 54.23900 27.54600 -22.95000 1.000 112.67876 104 TYR B CA 1
ATOM 607 C C . TYR A 1 104 ? 53.70500 28.21200 -24.21300 1.000 105.01876 104 TYR B C 1
ATOM 608 O O . TYR A 1 104 ? 54.47000 28.80700 -24.98400 1.000 105.32876 104 TYR B O 1
ATOM 617 N N . ARG A 1 105 ? 52.38700 28.15800 -24.41900 1.000 103.04029 105 ARG B N 1
ATOM 618 C CA . ARG A 1 105 ? 51.78700 28.86400 -25.54500 1.000 101.38029 105 ARG B CA 1
ATOM 619 C C . ARG A 1 105 ? 51.95600 30.37000 -25.39200 1.000 112.11029 105 ARG B C 1
ATOM 620 O O . ARG A 1 105 ? 52.24800 31.07200 -26.36700 1.000 113.91029 105 ARG B O 1
ATOM 628 N N . GLN A 1 106 ? 51.76100 30.88400 -24.17400 1.000 111.01819 106 GLN B N 1
ATOM 629 C CA . GLN A 1 106 ? 51.94900 32.31000 -23.93600 1.000 100.09819 106 GLN B CA 1
ATOM 630 C C . GLN A 1 106 ? 53.37700 32.73600 -24.23900 1.000 103.39819 106 GLN B C 1
ATOM 631 O O . GLN A 1 106 ? 53.60000 33.77100 -24.87400 1.000 117.85819 106 GLN B O 1
ATOM 637 N N . ALA A 1 107 ? 54.35600 31.94400 -23.80300 1.000 101.61442 107 ALA B N 1
ATOM 638 C CA . ALA A 1 107 ? 55.75300 32.28700 -24.04600 1.000 105.90442 107 ALA B CA 1
ATOM 639 C C . ALA A 1 107 ? 56.09100 32.23700 -25.53100 1.000 113.64442 107 ALA B C 1
ATOM 640 O O . ALA A 1 107 ? 56.79800 33.11500 -26.04100 1.000 115.47442 107 ALA B O 1
ATOM 642 N N . ARG A 1 108 ? 55.60200 31.21600 -26.24200 1.000 116.64924 108 ARG B N 1
ATOM 643 C CA . ARG A 1 108 ? 55.86800 31.13300 -27.67600 1.000 116.60924 108 ARG B CA 1
ATOM 644 C C . ARG A 1 108 ? 55.22100 32.28900 -28.43300 1.000 121.32924 108 ARG B C 1
ATOM 645 O O . ARG A 1 108 ? 55.83500 32.86400 -29.34000 1.000 124.35924 108 ARG B O 1
ATOM 653 N N . ALA A 1 109 ? 53.98400 32.64500 -28.07900 1.000 114.53877 109 ALA B N 1
ATOM 654 C CA . ALA A 1 109 ? 53.34500 33.79900 -28.70200 1.000 111.31877 109 ALA B CA 1
ATOM 655 C C . ALA A 1 109 ? 54.09500 35.08700 -28.38400 1.000 115.99877 109 ALA B C 1
ATOM 656 O O . ALA A 1 109 ? 54.25200 35.95400 -29.25000 1.000 131.48877 109 ALA B O 1
ATOM 658 N N . TRP A 1 110 ? 54.56400 35.23200 -27.14200 1.000 116.68324 110 TRP B N 1
ATOM 659 C CA . TRP A 1 110 ? 55.24100 36.45600 -26.73300 1.000 116.25324 110 TRP B CA 1
ATOM 660 C C . TRP A 1 110 ? 56.60700 36.59700 -27.39200 1.000 116.60324 110 TRP B C 1
ATOM 661 O O . TRP A 1 110 ? 57.04300 37.71900 -27.67500 1.000 119.33324 110 TRP B O 1
ATOM 672 N N . ALA A 1 111 ? 57.29000 35.48300 -27.65200 1.000 109.95657 111 ALA B N 1
ATOM 673 C CA . ALA A 1 111 ? 58.66600 35.52700 -28.12900 1.000 114.78657 111 ALA B CA 1
ATOM 674 C C . ALA A 1 111 ? 58.78900 35.61100 -29.64400 1.000 131.64657 111 ALA B C 1
ATOM 675 O O . ALA A 1 111 ? 59.87000 35.94400 -30.14300 1.000 123.53657 111 ALA B O 1
ATOM 677 N N . ASP A 1 112 ? 57.722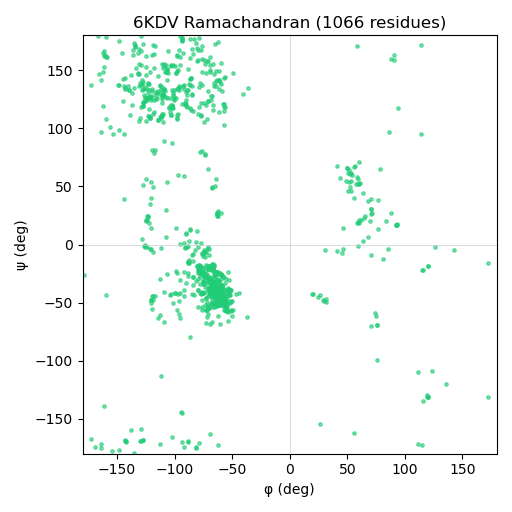00 35.32500 -30.38900 1.000 135.63815 112 ASP B N 1
ATOM 678 C CA . ASP A 1 112 ? 57.78500 35.36500 -31.84200 1.000 135.57815 112 ASP B CA 1
ATOM 679 C C . ASP A 1 112 ? 57.15400 36.66100 -32.32300 1.000 133.14815 112 ASP B C 1
ATOM 680 O O . ASP A 1 112 ? 55.95400 36.87600 -32.08600 1.000 135.56815 112 ASP B O 1
ATOM 685 N N . PRO A 1 113 ? 57.91000 37.54400 -32.98600 1.000 137.81867 113 PRO B N 1
ATOM 686 C CA . PRO A 1 113 ? 57.39000 38.89100 -33.29900 1.000 136.25867 113 PRO B CA 1
ATOM 687 C C . PRO A 1 113 ? 56.05500 38.91800 -34.02800 1.000 130.39867 113 PRO B C 1
ATOM 688 O O . PRO A 1 113 ? 55.20200 39.75500 -33.70600 1.000 129.47867 113 PRO B O 1
ATOM 692 N N . ALA A 1 114 ? 55.84600 38.03000 -35.00100 1.000 127.39609 114 ALA B N 1
ATOM 693 C CA . ALA A 1 114 ? 54.58100 38.01700 -35.73000 1.000 130.10609 114 ALA B CA 1
ATOM 694 C C . ALA A 1 114 ? 53.42800 37.62200 -34.81500 1.000 131.94609 114 ALA B C 1
ATOM 695 O O . ALA A 1 114 ? 52.39300 38.30000 -34.76900 1.000 132.46609 114 ALA B O 1
ATOM 697 N N . LEU A 1 115 ? 53.58600 36.51200 -34.09200 1.000 127.00177 115 LEU B N 1
ATOM 698 C CA . LEU A 1 115 ? 52.56100 36.08400 -33.14600 1.000 123.72177 115 LEU B CA 1
ATOM 699 C C . LEU A 1 115 ? 52.36500 37.12100 -32.04500 1.000 123.64177 115 LEU B C 1
ATOM 700 O O . LEU A 1 115 ? 51.24000 37.33900 -31.57700 1.000 133.19177 115 LEU B O 1
ATOM 705 N N . HIS A 1 116 ? 53.45500 37.75400 -31.60400 1.000 127.12608 116 HIS B N 1
ATOM 706 C CA . HIS A 1 116 ? 53.36200 38.84000 -30.63200 1.000 120.44608 116 HIS B CA 1
ATOM 707 C C . HIS A 1 116 ? 52.45200 39.95300 -31.14400 1.000 126.86608 116 HIS B C 1
ATOM 708 O O . HIS A 1 116 ? 51.53300 40.39600 -30.44200 1.000 124.38608 116 HIS B O 1
ATOM 715 N N . LEU A 1 117 ? 52.71100 40.42800 -32.36600 1.000 127.54023 117 LEU B N 1
ATOM 716 C CA . LEU A 1 117 ? 51.88100 41.47400 -32.95800 1.000 119.37023 117 LEU B CA 1
ATOM 717 C C . LEU A 1 117 ? 50.43300 41.01600 -33.09200 1.000 118.16023 117 LEU B C 1
ATOM 718 O O . LEU A 1 117 ? 49.50400 41.80800 -32.89900 1.000 117.77023 117 LEU B O 1
ATOM 723 N N . GLU A 1 118 ? 50.22400 39.74600 -33.44900 1.000 116.77127 118 GLU B N 1
ATOM 724 C CA . GLU A 1 118 ? 48.86300 39.22700 -33.55200 1.000 117.51127 118 GLU B CA 1
ATOM 725 C C . GLU A 1 118 ? 48.14800 39.28500 -32.20800 1.000 115.08127 118 GLU B C 1
ATOM 726 O O . GLU A 1 118 ? 46.97000 39.65700 -32.13800 1.000 115.50127 118 GLU B O 1
ATOM 732 N N . VAL A 1 119 ? 48.84100 38.91800 -31.13000 1.000 121.12150 119 VAL B N 1
ATOM 733 C CA . VAL A 1 119 ? 48.22900 38.97900 -29.80600 1.000 114.23150 119 VAL B CA 1
ATOM 734 C C . VAL A 1 119 ? 47.94100 40.42300 -29.42000 1.000 106.65150 119 VAL B C 1
ATOM 735 O O . VAL A 1 119 ? 46.92000 40.72000 -28.78700 1.000 103.60150 119 VAL B O 1
ATOM 739 N N . VAL A 1 120 ? 48.82700 41.34300 -29.80000 1.000 111.07127 120 VAL B N 1
ATOM 740 C CA . VAL A 1 120 ? 48.58800 42.75600 -29.51400 1.000 99.80127 120 VAL B CA 1
ATOM 741 C C . VAL A 1 120 ? 47.33200 43.23600 -30.23100 1.000 100.24127 120 VAL B C 1
ATOM 742 O O . VAL A 1 120 ? 46.48600 43.92900 -29.64800 1.000 96.75127 120 VAL B O 1
ATOM 754 N N . ARG A 1 122 ? 44.84100 41.38400 -31.19700 1.000 122.15377 122 ARG B N 1
ATOM 755 C CA . ARG A 1 122 ? 43.72600 40.73800 -30.51300 1.000 122.99377 122 ARG B CA 1
ATOM 756 C C . ARG A 1 122 ? 43.31500 41.53200 -29.27700 1.000 114.29377 122 ARG B C 1
ATOM 757 O O . ARG A 1 122 ? 42.12800 41.82600 -29.06800 1.000 115.17377 122 ARG B O 1
ATOM 765 N N . LEU A 1 123 ? 44.30100 41.90600 -28.45600 1.000 108.81399 123 LEU B N 1
ATOM 766 C CA . LEU A 1 123 ? 44.01800 42.60500 -27.20700 1.000 110.69399 123 LEU B CA 1
ATOM 767 C C . LEU A 1 123 ? 43.39600 43.97100 -27.46300 1.000 113.40399 123 LEU B C 1
ATOM 768 O O . LEU A 1 123 ? 42.47700 44.38400 -26.74600 1.000 118.56399 123 LEU B O 1
ATOM 773 N N . TYR A 1 124 ? 43.88300 44.69200 -28.47500 1.000 110.13934 124 TYR B N 1
ATOM 774 C CA . TYR A 1 124 ? 43.28600 45.98900 -28.78800 1.000 94.36934 124 TYR B CA 1
ATOM 775 C C . TYR A 1 124 ? 41.87300 45.82700 -29.33700 1.000 99.60934 124 TYR B C 1
ATOM 776 O O . TYR A 1 124 ? 40.95000 46.53700 -28.92400 1.000 102.51934 124 TYR B O 1
ATOM 785 N N . ARG A 1 125 ? 41.68500 44.88400 -30.26500 1.000 110.37159 125 ARG B N 1
ATOM 786 C CA . ARG A 1 125 ? 40.40100 44.73700 -30.94000 1.000 111.74159 125 ARG B CA 1
ATOM 787 C C . ARG A 1 125 ? 39.30100 44.25400 -30.00300 1.000 125.51159 125 ARG B C 1
ATOM 788 O O . ARG A 1 125 ? 38.12900 44.59300 -30.20600 1.000 130.49159 125 ARG B O 1
ATOM 804 N N . ARG A 1 127 ? 38.41000 45.18800 -27.23000 1.000 120.32777 127 ARG B N 1
ATOM 805 C CA . ARG A 1 127 ? 37.87000 46.23500 -26.37100 1.000 113.11777 127 ARG B CA 1
ATOM 806 C C . ARG A 1 127 ? 36.66600 46.95100 -26.96600 1.000 117.29777 127 ARG B C 1
ATOM 807 O O . ARG A 1 127 ? 36.04200 47.75700 -26.26800 1.000 118.03777 127 ARG B O 1
ATOM 815 N N . PHE A 1 128 ? 36.32100 46.68200 -28.22100 1.000 125.26360 128 PHE B N 1
ATOM 816 C CA . PHE A 1 128 ? 35.22100 47.36300 -28.88900 1.000 131.42360 128 PHE B CA 1
ATOM 817 C C . PHE A 1 128 ? 33.95700 46.51800 -28.80200 1.000 147.16360 128 PHE B C 1
ATOM 818 O O . PHE A 1 128 ? 33.99300 45.31000 -29.05600 1.000 156.26360 128 PHE B O 1
ATOM 826 N N . SER A 1 129 ? 32.84400 47.15800 -28.43500 1.000 154.03451 129 SER B N 1
ATOM 827 C CA . SER A 1 129 ? 31.56700 46.45700 -28.36800 1.000 161.30451 129 SER B CA 1
ATOM 828 C C . SER A 1 129 ? 31.16500 45.93300 -29.74000 1.000 169.13451 129 SER B C 1
ATOM 829 O O . SER A 1 129 ? 31.02900 44.72100 -29.94700 1.000 167.68451 129 SER B O 1
ATOM 831 N N . GLU A 1 130 ? 30.97200 46.83600 -30.69000 1.000 171.44969 130 GLU B N 1
ATOM 832 C CA . GLU A 1 130 ? 30.68900 46.43800 -32.06000 1.000 172.08969 130 GLU B CA 1
ATOM 833 C C . GLU A 1 130 ? 31.96000 45.88800 -32.69200 1.000 171.88969 130 GLU B C 1
ATOM 834 O O . GLU A 1 130 ? 32.96500 46.60900 -32.76300 1.000 169.44969 130 GLU B O 1
ATOM 836 N N . PRO A 1 131 ? 31.97200 44.63500 -33.14500 1.000 176.06808 131 PRO B N 1
ATOM 837 C CA . PRO A 1 131 ? 33.19100 44.08200 -33.73900 1.000 166.31808 131 PRO B CA 1
ATOM 838 C C . PRO A 1 131 ? 33.60400 44.85800 -34.98000 1.000 161.04808 131 PRO B C 1
ATOM 839 O O . PRO A 1 131 ? 32.77500 45.41200 -35.70500 1.000 162.56808 131 PRO B O 1
ATOM 843 N N . LEU A 1 132 ? 34.90500 44.88700 -35.20900 1.000 160.48494 132 LEU B N 1
ATOM 844 C CA . LEU A 1 132 ? 35.51900 45.67200 -36.26700 1.000 163.07494 132 LEU B CA 1
ATOM 845 C C . LEU A 1 132 ? 35.67000 44.82600 -37.52100 1.000 180.60494 132 LEU B C 1
ATOM 846 O O . LEU A 1 132 ? 35.54700 43.59900 -37.48300 1.000 187.49494 132 LEU B O 1
ATOM 851 N N . PRO A 1 133 ? 35.93000 45.44800 -38.66900 1.000 176.59168 133 PRO B N 1
ATOM 852 C CA . PRO A 1 133 ? 36.18000 44.67200 -39.88700 1.000 177.18168 133 PRO B CA 1
ATOM 853 C C . PRO A 1 133 ? 37.58200 44.07900 -39.88200 1.000 177.28168 133 PRO B C 1
ATOM 854 O O . PRO A 1 133 ? 38.43300 44.41200 -39.05600 1.000 186.10168 133 PRO B O 1
ATOM 858 N N . GLU A 1 134 ? 37.81800 43.20500 -40.86000 1.000 170.89335 134 GLU B N 1
ATOM 859 C CA . GLU A 1 134 ? 39.10800 42.53400 -40.95700 1.000 155.02335 134 GLU B CA 1
ATOM 860 C C . GLU A 1 134 ? 40.16900 43.47100 -41.51800 1.000 154.87335 134 GLU B C 1
ATOM 861 O O . GLU A 1 134 ? 41.27200 43.57100 -40.96900 1.000 144.29335 134 GLU B O 1
ATOM 863 N N . GLY A 1 135 ? 39.85300 44.16800 -42.60600 1.000 160.14199 135 GLY B N 1
ATOM 864 C CA . GLY A 1 135 ? 40.77500 45.15400 -43.12600 1.000 155.55199 135 GLY B CA 1
ATOM 865 C C . GLY A 1 135 ? 40.75800 46.37100 -42.23000 1.000 153.54199 135 GLY B C 1
ATOM 866 O O . GLY A 1 135 ? 39.81200 47.16300 -42.25200 1.000 159.35199 135 GLY B O 1
ATOM 867 N N . LEU A 1 136 ? 41.81400 46.52800 -41.43800 1.000 151.99759 136 LEU B N 1
ATOM 868 C CA . LEU A 1 136 ? 41.90200 47.62000 -40.47500 1.000 150.44759 136 LEU B CA 1
ATOM 869 C C . LEU A 1 136 ? 43.37700 47.78400 -40.14500 1.000 147.14759 136 LEU B C 1
ATOM 870 O O . LEU A 1 136 ? 43.95700 46.92500 -39.47400 1.000 145.16759 136 LEU B O 1
ATOM 872 N N . THR A 1 137 ? 43.97500 48.86900 -40.63100 1.000 141.91720 137 THR B N 1
ATOM 873 C CA . THR A 1 137 ? 45.41800 49.03600 -40.54000 1.000 141.57720 137 THR B CA 1
ATOM 874 C C . THR A 1 137 ? 45.87400 49.06200 -39.08800 1.000 147.45720 137 THR B C 1
ATOM 875 O O . THR A 1 137 ? 45.19800 49.61200 -38.21500 1.000 157.80720 137 THR B O 1
ATOM 877 N N . LEU A 1 138 ? 47.02600 48.44600 -38.83300 1.000 142.80702 138 LEU B N 1
ATOM 878 C CA . LEU A 1 138 ? 47.61100 48.47700 -37.50200 1.000 147.35702 138 LEU B CA 1
ATOM 879 C C . LEU A 1 138 ? 48.09700 49.88300 -37.16700 1.000 149.35702 138 LEU B C 1
ATOM 880 O O . LEU A 1 138 ? 48.37100 50.69600 -38.05500 1.000 160.83702 138 LEU B O 1
ATOM 885 N N . GLU A 1 139 ? 48.14800 50.17400 -35.86400 1.000 149.03539 139 GLU B N 1
ATOM 886 C CA . GLU A 1 139 ? 48.52600 51.47100 -35.30600 1.000 135.52539 139 GLU B CA 1
ATOM 887 C C . GLU A 1 139 ? 47.44200 52.50900 -35.56500 1.000 111.85539 139 GLU B C 1
ATOM 888 O O . GLU A 1 139 ? 47.48900 53.61600 -35.02000 1.000 107.11539 139 GLU B O 1
ATOM 894 N N . GLN A 1 140 ? 46.45400 52.15400 -36.38600 1.000 119.37337 140 GLN B N 1
ATOM 895 C CA . GLN A 1 140 ? 45.23500 52.94300 -36.46300 1.000 116.14337 140 GLN B CA 1
ATOM 896 C C . GLN A 1 140 ? 44.27400 52.52100 -35.36400 1.000 118.38337 140 GLN B C 1
ATOM 897 O O . GLN A 1 140 ? 43.65000 53.36500 -34.71400 1.000 114.58337 140 GLN B O 1
ATOM 903 N N . VAL A 1 141 ? 44.15300 51.20900 -35.14700 1.000 123.65078 141 VAL B N 1
ATOM 904 C CA . VAL A 1 141 ? 43.35400 50.68600 -34.04600 1.000 112.02078 141 VAL B CA 1
ATOM 905 C C . VAL A 1 141 ? 43.85200 51.23200 -32.71300 1.000 110.59078 141 VAL B C 1
ATOM 906 O O . VAL A 1 141 ? 43.05800 51.46500 -31.79400 1.000 112.31078 141 VAL B O 1
ATOM 910 N N . ARG A 1 142 ? 45.15300 51.37700 -32.58400 1.000 106.05715 142 ARG B N 1
ATOM 911 C CA . ARG A 1 142 ? 45.70200 51.86300 -31.34400 1.000 101.47715 142 ARG B CA 1
ATOM 912 C C . ARG A 1 142 ? 45.38500 53.32000 -31.13800 1.000 107.79715 142 ARG B C 1
ATOM 913 O O . ARG A 1 142 ? 45.62600 53.87100 -30.09000 1.000 114.06715 142 ARG B O 1
ATOM 921 N N . GLY A 1 143 ? 44.84400 53.94800 -32.15600 1.000 111.54481 143 GLY B N 1
ATOM 922 C CA . GLY A 1 143 ? 44.47100 55.33200 -32.05600 1.000 113.08481 143 GLY B CA 1
ATOM 923 C C . GLY A 1 143 ? 42.97800 55.41900 -31.96900 1.000 112.21481 143 GLY B C 1
ATOM 924 O O . GLY A 1 143 ? 42.44800 56.34100 -31.40900 1.000 114.63481 143 GLY B O 1
ATOM 925 N N . LEU A 1 144 ? 42.29100 54.41900 -32.49100 1.000 115.67676 144 LEU B N 1
ATOM 926 C CA . LEU A 1 144 ? 40.85400 54.38700 -32.47100 1.000 121.92676 144 LEU B CA 1
ATOM 927 C C . LEU A 1 144 ? 40.37700 54.07100 -31.09800 1.000 120.98676 144 LEU B C 1
ATOM 928 O O . LEU A 1 144 ? 39.31800 54.50400 -30.69400 1.000 117.05676 144 LEU B O 1
ATOM 933 N N . GLU A 1 145 ? 41.15900 53.27400 -30.38500 1.000 120.42533 145 GLU B N 1
ATOM 934 C CA . GLU A 1 145 ? 40.84000 52.90400 -29.03300 1.000 124.33533 145 GLU B CA 1
ATOM 935 C C . GLU A 1 145 ? 40.72900 54.17500 -28.26600 1.000 121.39533 145 GLU B C 1
ATOM 936 O O . GLU A 1 145 ? 39.70600 54.43500 -27.68200 1.000 134.88533 145 GLU B O 1
ATOM 942 N N . GLY A 1 146 ? 41.75300 55.01400 -28.33700 1.000 130.28587 146 GLY B N 1
ATOM 943 C CA . GLY A 1 146 ? 41.75400 56.31200 -27.69400 1.000 109.16587 146 GLY B CA 1
ATOM 944 C C . GLY A 1 146 ? 40.49200 57.14400 -27.82100 1.000 102.47587 146 GLY B C 1
ATOM 945 O O . GLY A 1 146 ? 40.07300 57.73900 -26.86000 1.000 106.21587 146 GLY B O 1
ATOM 946 N N . VAL A 1 147 ? 39.85600 57.19400 -28.97700 1.000 109.53293 147 VAL B N 1
ATOM 947 C CA . VAL A 1 147 ? 38.65200 57.97200 -29.06900 1.000 111.48293 147 VAL B CA 1
ATOM 948 C C . VAL A 1 147 ? 37.50200 57.27400 -28.39800 1.000 110.41293 147 VAL B C 1
ATOM 949 O O . VAL A 1 147 ? 36.58700 57.91800 -27.93500 1.000 111.20293 147 VAL B O 1
ATOM 951 N N . ARG A 1 148 ? 37.52300 55.95600 -28.34500 1.000 114.10339 148 ARG B N 1
ATOM 952 C CA . ARG A 1 148 ? 36.41700 55.26100 -27.71200 1.000 113.31339 148 ARG B CA 1
ATOM 953 C C . ARG A 1 148 ? 36.39100 55.61600 -26.27700 1.000 112.01339 148 ARG B C 1
ATOM 954 O O . ARG A 1 148 ? 35.37100 56.00300 -25.74200 1.000 111.14339 148 ARG B O 1
ATOM 962 N N . VAL A 1 149 ? 37.54000 55.43300 -25.66600 1.000 110.49451 149 VAL B N 1
ATOM 963 C CA . VAL A 1 149 ? 37.75000 55.71700 -24.28400 1.000 103.46451 149 VAL B CA 1
ATOM 964 C C . VAL A 1 149 ? 37.28100 57.09800 -23.98900 1.000 105.03451 149 VAL B C 1
ATOM 965 O O . VAL A 1 149 ? 36.39800 57.28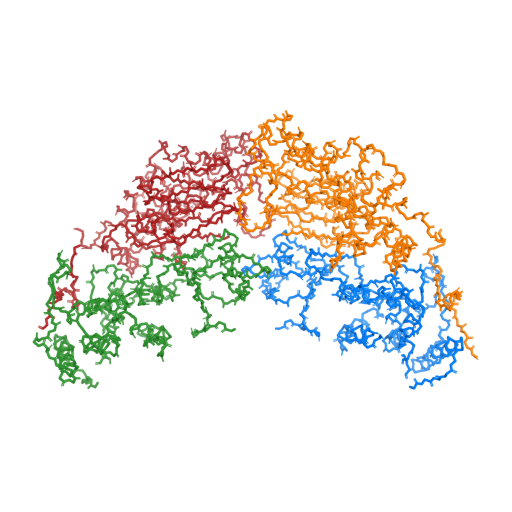100 -23.18200 1.000 107.30451 149 VAL B O 1
ATOM 969 N N . ARG A 1 150 ? 37.82700 58.06200 -24.70300 1.000 107.77930 150 ARG B N 1
ATOM 970 C CA . ARG A 1 150 ? 37.46400 59.45500 -24.48400 1.000 101.70930 150 ARG B CA 1
ATOM 971 C C . ARG A 1 150 ? 35.96500 59.65700 -24.65200 1.000 103.75930 150 ARG B C 1
ATOM 972 O O . ARG A 1 150 ? 35.33000 60.36500 -23.85900 1.000 106.70930 150 ARG B O 1
ATOM 980 N N . ASN A 1 151 ? 35.37600 59.03500 -25.67600 1.000 107.57073 151 ASN B N 1
ATOM 981 C CA . ASN A 1 151 ? 33.94300 59.19700 -25.89100 1.000 109.97073 151 ASN B CA 1
ATOM 982 C C . ASN A 1 151 ? 33.12800 58.45200 -24.84200 1.000 115.64073 151 ASN B C 1
ATOM 983 O O . ASN A 1 151 ? 32.00500 58.85700 -24.54700 1.000 130.45073 151 ASN B O 1
ATOM 988 N N . ALA A 1 152 ? 33.67800 57.39600 -24.23500 1.000 117.63342 152 ALA B N 1
ATOM 989 C CA . ALA A 1 152 ? 32.98400 56.75500 -23.11900 1.000 117.54342 152 ALA B CA 1
ATOM 990 C C . ALA A 1 152 ? 33.00700 57.64000 -21.88000 1.000 114.32342 152 ALA B C 1
ATOM 991 O O . ALA A 1 152 ? 31.98400 57.78900 -21.19300 1.000 114.57342 152 ALA B O 1
ATOM 993 N N . TYR A 1 153 ? 34.17000 58.22500 -21.57500 1.000 108.19667 153 TYR B N 1
ATOM 994 C CA . TYR A 1 153 ? 34.25000 59.23000 -20.51900 1.000 100.01667 153 TYR B CA 1
ATOM 995 C C . TYR A 1 153 ? 33.21400 60.32700 -20.73300 1.000 107.20667 153 TYR B C 1
ATOM 996 O O . TYR A 1 153 ? 32.44800 60.66800 -19.82300 1.000 110.90667 153 TYR B O 1
ATOM 1005 N N . ALA A 1 154 ? 33.17000 60.87800 -21.94900 1.000 109.87675 154 ALA B N 1
ATOM 1006 C CA . ALA A 1 154 ? 32.23000 61.95300 -22.24900 1.000 113.81675 154 ALA B CA 1
ATOM 1007 C C . ALA A 1 154 ? 30.78600 61.47400 -22.15700 1.000 113.75675 154 ALA B C 1
ATOM 1008 O O . ALA A 1 154 ? 29.91800 62.19400 -21.64700 1.000 114.73675 154 ALA B O 1
ATOM 1010 N N . ARG A 1 155 ? 30.50600 60.26900 -22.66300 1.000 100.56006 155 ARG B N 1
ATOM 1011 C CA . ARG A 1 155 ? 29.15900 59.71500 -22.61500 1.000 104.78006 155 ARG B CA 1
ATOM 1012 C C . ARG A 1 155 ? 28.65100 59.63200 -21.18700 1.000 112.94006 155 ARG B C 1
ATOM 1013 O O . ARG A 1 155 ? 27.54400 60.08700 -20.88700 1.000 118.02006 155 ARG B O 1
ATOM 1021 N N . TRP A 1 156 ? 29.44900 59.06700 -20.28200 1.000 118.48457 156 TRP B N 1
ATOM 1022 C CA . TRP A 1 156 ? 28.94900 58.92800 -18.91900 1.000 110.02457 156 TRP B CA 1
ATOM 1023 C C . TRP A 1 156 ? 29.01300 60.22600 -18.12300 1.000 110.31457 156 TRP B C 1
ATOM 1024 O O . TRP A 1 156 ? 28.22000 60.39400 -17.18900 1.000 115.32457 156 TRP B O 1
ATOM 1035 N N . SER A 1 157 ? 29.88800 61.16800 -18.49400 1.000 111.82522 157 SER B N 1
ATOM 1036 C CA . SER A 1 157 ? 29.83100 62.49000 -17.87800 1.000 109.49522 157 SER B CA 1
ATOM 1037 C C . SER A 1 157 ? 28.56000 63.23000 -18.27700 1.000 112.26522 157 SER B C 1
ATOM 1038 O O . SER A 1 157 ? 27.95300 63.92400 -17.45400 1.000 114.91522 157 SER B O 1
ATOM 1041 N N . ARG A 1 158 ? 28.14900 63.09900 -19.53900 1.000 117.26295 158 ARG B N 1
ATOM 1042 C CA . ARG A 1 158 ? 26.89700 63.69900 -19.98500 1.000 120.53295 158 ARG B CA 1
ATOM 1043 C C . ARG A 1 158 ? 25.69400 62.96100 -19.41100 1.000 115.47295 158 ARG B C 1
ATOM 1044 O O . ARG A 1 158 ? 24.66300 63.58100 -19.12100 1.000 111.48295 158 ARG B O 1
ATOM 1052 N N . GLU A 1 159 ? 25.81700 61.64700 -19.22200 1.000 113.02153 159 GLU B N 1
ATOM 1053 C CA . GLU A 1 159 ? 24.71300 60.84500 -18.71100 1.000 119.12153 159 GLU B CA 1
ATOM 1054 C C . GLU A 1 159 ? 24.44800 61.14600 -17.24100 1.000 120.02153 159 GLU B C 1
ATOM 1055 O O . GLU A 1 159 ? 23.35200 61.58400 -16.87300 1.000 120.68153 159 GLU B O 1
ATOM 1061 N N . THR A 1 160 ? 25.44600 60.92000 -16.38300 1.000 126.27076 160 THR B N 1
ATOM 1062 C CA . THR A 1 160 ? 25.23600 61.10000 -14.95000 1.000 117.43076 160 THR B CA 1
ATOM 1063 C C . THR A 1 160 ? 25.05700 62.57200 -14.60200 1.000 113.97076 160 THR B C 1
ATOM 1064 O O . THR A 1 160 ? 24.08700 62.95000 -13.93400 1.000 125.47076 160 THR B O 1
ATOM 1068 N N . GLY A 1 161 ? 25.98200 63.41500 -15.04800 1.000 109.18823 161 GLY B N 1
ATOM 1069 C CA . GLY A 1 161 ? 25.92600 64.83100 -14.75200 1.000 111.58823 161 GLY B CA 1
ATOM 1070 C C . GLY A 1 161 ? 27.21300 65.32200 -14.13000 1.000 109.73823 161 GLY B C 1
ATOM 1071 O O . GLY A 1 161 ? 27.36500 66.51300 -13.84600 1.000 120.95823 161 GLY B O 1
ATOM 1072 N N . VAL A 1 162 ? 28.15100 64.40900 -13.92000 1.000 109.75341 162 VAL B N 1
ATOM 1073 C CA . VAL A 1 162 ? 29.41700 64.76700 -13.27900 1.000 111.77341 162 VAL B CA 1
ATOM 1074 C C . VAL A 1 162 ? 30.37600 65.28900 -14.34500 1.000 100.80341 162 VAL B C 1
ATOM 1075 O O . VAL A 1 162 ? 30.56000 64.62800 -15.37800 1.000 102.75341 162 VAL B O 1
ATOM 1079 N N . PRO A 1 163 ? 30.99100 66.45000 -14.14300 1.000 90.10143 163 PRO B N 1
ATOM 1080 C CA . PRO A 1 163 ? 31.97700 66.93300 -15.11200 1.000 107.94143 163 PRO B CA 1
ATOM 1081 C C . PRO A 1 163 ? 33.23400 66.07900 -15.08300 1.000 106.81143 163 PRO B C 1
ATOM 1082 O O . PRO A 1 163 ? 33.62000 65.53600 -14.04500 1.000 109.73143 163 PRO B O 1
ATOM 1086 N N . TRP A 1 164 ? 33.87300 65.95600 -16.24800 1.000 108.04532 164 TRP B N 1
ATOM 1087 C CA . TRP A 1 164 ? 34.99300 65.03400 -16.40800 1.000 109.47532 164 TRP B CA 1
ATOM 1088 C C . TRP A 1 164 ? 36.35600 65.70200 -16.23700 1.000 126.58532 164 TRP B C 1
ATOM 1089 O O . TRP A 1 164 ? 37.13100 65.29800 -15.36400 1.000 142.83532 164 TRP B O 1
ATOM 1100 N N . TYR A 1 165 ? 36.67400 66.69800 -17.06900 1.000 101.29488 165 TYR B N 1
ATOM 1101 C CA . TYR A 1 165 ? 37.95700 67.40500 -17.02600 1.000 101.27488 165 TYR B CA 1
ATOM 1102 C C . TYR A 1 165 ? 39.15100 66.50600 -17.33800 1.000 91.45488 165 TYR B C 1
ATOM 1103 O O . TYR A 1 165 ? 40.30000 66.95400 -17.25800 1.000 85.66488 165 TYR B O 1
ATOM 1112 N N . GLY A 1 166 ? 38.90800 65.24500 -17.67300 1.000 88.24003 166 GLY B N 1
ATOM 1113 C CA . GLY A 1 166 ? 39.98300 64.33400 -18.00100 1.000 100.89003 166 GLY B CA 1
ATOM 1114 C C . GLY A 1 166 ? 40.50600 63.57100 -16.79500 1.000 101.02003 166 GLY B C 1
ATOM 1115 O O . GLY A 1 166 ? 40.26800 63.92200 -15.63900 1.000 115.10003 166 GLY B O 1
ATOM 1116 N N . ARG A 1 167 ? 41.23300 62.49700 -17.08800 1.000 96.54087 167 ARG B N 1
ATOM 1117 C CA . ARG A 1 167 ? 41.85900 61.69900 -16.04600 1.000 96.74087 167 ARG B CA 1
ATOM 1118 C C . ARG A 1 167 ? 42.99500 62.48400 -15.39100 1.000 95.74087 167 ARG B C 1
ATOM 1119 O O . ARG A 1 167 ? 43.50300 63.46700 -15.93500 1.000 97.01087 167 ARG B O 1
ATOM 1127 N N . SER A 1 168 ? 43.39200 62.03500 -14.20100 1.000 96.70607 168 SER B N 1
ATOM 1128 C CA . SER A 1 168 ? 44.39800 62.73300 -13.41000 1.000 105.13607 168 SER B CA 1
ATOM 1129 C C . SER A 1 168 ? 45.82100 62.51700 -13.91200 1.000 111.73607 168 SER B C 1
ATOM 1130 O O . SER A 1 168 ? 46.75700 63.04700 -13.30500 1.000 125.15607 168 SER B O 1
ATOM 1132 N N . TYR A 1 169 ? 46.01300 61.76900 -14.99300 1.000 110.58693 169 TYR B N 1
ATOM 1133 C CA . TYR A 1 169 ? 47.33900 61.44500 -15.50200 1.000 111.57693 169 TYR B CA 1
ATOM 1134 C C . TYR A 1 169 ? 47.59400 62.23800 -16.77800 1.000 113.77693 169 TYR B C 1
ATOM 1135 O O . TYR A 1 169 ? 46.80100 62.17400 -17.72300 1.000 105.74693 169 TYR B O 1
ATOM 1137 N N . ASP A 1 170 ? 48.69000 62.96400 -16.85200 1.000 109.88357 170 ASP B N 1
ATOM 1138 C CA . ASP A 1 170 ? 48.98000 63.73900 -18.04300 1.000 105.84357 170 ASP B CA 1
ATOM 1139 C C . ASP A 1 170 ? 50.43800 64.07300 -18.04700 1.000 103.64357 170 ASP B C 1
ATOM 1140 O O . ASP A 1 170 ? 51.27100 63.26600 -17.72100 1.000 120.13357 170 ASP B O 1
ATOM 1142 N N . ARG A 1 171 ? 50.78700 65.28300 -18.42800 1.000 102.21929 171 ARG B N 1
ATOM 1143 C CA . ARG A 1 171 ? 52.13800 65.71400 -18.38900 1.000 111.79929 171 ARG B CA 1
ATOM 1144 C C . ARG A 1 171 ? 52.05100 67.17000 -18.00600 1.000 122.13929 171 ARG B C 1
ATOM 1145 O O . ARG A 1 171 ? 51.17900 67.88500 -18.45900 1.000 122.95929 171 ARG B O 1
ATOM 1147 N N . GLY A 1 172 ? 52.91000 67.60200 -17.10200 1.000 126.40021 172 GLY B N 1
ATOM 1148 C CA . GLY A 1 172 ? 52.92400 68.98400 -16.67700 1.000 132.86021 172 GLY B CA 1
ATOM 1149 C C . GLY A 1 172 ? 51.82300 69.38000 -15.73000 1.000 127.58021 172 GLY B C 1
ATOM 1150 O O . GLY A 1 172 ? 51.58200 70.55200 -15.51800 1.000 139.27021 172 GLY B O 1
ATOM 1151 N N . ASN A 1 173 ? 51.12300 68.41400 -15.16900 1.000 183.93848 173 ASN B N 1
ATOM 1152 C CA . ASN A 1 173 ? 50.04200 68.73700 -14.28600 1.000 180.87848 173 ASN B CA 1
ATOM 1153 C C . ASN A 1 173 ? 49.97500 67.77000 -13.15000 1.000 185.56848 173 ASN B C 1
ATOM 1154 O O . ASN A 1 173 ? 49.93000 66.59100 -13.36800 1.000 178.31848 173 ASN B O 1
ATOM 1159 N N . TRP A 1 174 ? 49.80300 68.32800 -11.95900 1.000 171.39491 174 TRP B N 1
ATOM 1160 C CA . TRP A 1 174 ? 49.62100 67.56100 -10.75600 1.000 159.56491 174 TRP B CA 1
ATOM 1161 C C . TRP A 1 174 ? 48.33800 68.08100 -10.21000 1.000 168.08491 174 TRP B C 1
ATOM 1162 O O . TRP A 1 174 ? 48.24200 68.44800 -9.06000 1.000 165.55491 174 TRP B O 1
ATOM 1173 N N . ARG A 1 175 ? 47.31000 68.00100 -11.03300 1.000 109.24325 175 ARG B N 1
ATOM 1174 C CA . ARG A 1 175 ? 46.00500 68.54300 -10.75100 1.000 112.60325 175 ARG B CA 1
ATOM 1175 C C . ARG A 1 175 ? 45.47500 67.49500 -9.82200 1.000 123.80325 175 ARG B C 1
ATOM 1176 O O . ARG A 1 175 ? 45.68300 66.32100 -9.98600 1.000 128.61325 175 ARG B O 1
ATOM 1178 N N . ALA A 1 176 ? 44.80500 67.98800 -8.80400 1.000 107.45734 176 ALA B N 1
ATOM 1179 C CA . ALA A 1 176 ? 44.28600 67.18200 -7.75300 1.000 94.57734 176 ALA B CA 1
ATOM 1180 C C . ALA A 1 176 ? 43.28700 66.24100 -8.25200 1.000 98.94734 176 ALA B C 1
ATOM 1181 O O . ALA A 1 176 ? 42.48400 66.57400 -9.06800 1.000 103.48734 176 ALA B O 1
ATOM 1183 N N . ALA A 1 177 ? 43.31000 65.05300 -7.71300 1.000 90.21550 177 ALA B N 1
ATOM 1184 C CA . ALA A 1 177 ? 42.34000 64.04200 -8.11900 1.000 93.70550 177 ALA B CA 1
ATOM 1185 C C . ALA A 1 177 ? 40.92800 64.44300 -7.70300 1.000 94.64550 177 ALA B C 1
ATOM 1186 O O . ALA A 1 177 ? 40.62800 64.53800 -6.50900 1.000 103.20550 177 ALA B O 1
ATOM 1188 N N . ASP A 1 178 ? 40.06000 64.66700 -8.68800 1.000 100.89978 178 ASP B N 1
ATOM 1189 C CA . ASP A 1 178 ? 38.64900 64.89000 -8.42600 1.000 100.16978 178 ASP B CA 1
ATOM 1190 C C . ASP A 1 178 ? 37.96700 63.56000 -8.10300 1.000 99.54978 178 ASP B C 1
ATOM 1191 O O . ASP A 1 178 ? 38.49200 62.49400 -8.43000 1.000 104.27978 178 ASP B O 1
ATOM 1196 N N . PRO A 1 179 ? 36.79900 63.59600 -7.44100 1.000 96.78906 179 PRO B N 1
ATOM 1197 C CA . PRO A 1 179 ? 36.17500 62.34100 -6.97400 1.000 95.84906 179 PRO B CA 1
ATOM 1198 C C . PRO A 1 179 ? 36.03100 61.26000 -8.03300 1.000 102.09906 179 PRO B C 1
ATOM 1199 O O . PRO A 1 179 ? 36.21900 60.07400 -7.72200 1.000 104.09906 179 PRO B O 1
ATOM 1203 N N . VAL A 1 180 ? 35.68400 61.62300 -9.26800 1.000 101.27664 180 VAL B N 1
ATOM 1204 C CA . VAL A 1 180 ? 35.53200 60.61000 -10.30900 1.000 91.30664 180 VAL B CA 1
ATOM 1205 C C . VAL A 1 180 ? 36.85800 59.91100 -10.56700 1.000 85.39664 180 VAL B C 1
ATOM 1206 O O . VAL A 1 180 ? 36.90600 58.69200 -10.76700 1.000 94.55664 180 VAL B O 1
ATOM 1210 N N . ASN A 1 181 ? 37.95700 60.66500 -10.53700 1.000 85.54059 181 ASN B N 1
ATOM 1211 C CA . ASN A 1 181 ? 39.27400 60.07100 -10.72900 1.000 96.47059 181 ASN B CA 1
ATOM 1212 C C . ASN A 1 181 ? 39.59900 59.08500 -9.61300 1.000 96.10059 181 ASN B C 1
ATOM 1213 O O . ASN A 1 181 ? 40.14700 58.00300 -9.86300 1.000 97.84059 181 ASN B O 1
ATOM 1218 N N . ARG A 1 182 ? 39.27900 59.45300 -8.37200 1.000 95.36673 182 ARG B N 1
ATOM 1219 C CA . ARG A 1 182 ? 39.55700 58.57900 -7.23800 1.000 93.07673 182 ARG B CA 1
ATOM 1220 C C . ARG A 1 182 ? 38.73800 57.29300 -7.32300 1.000 85.53673 182 ARG B C 1
ATOM 1221 O O . ARG A 1 182 ? 39.25000 56.19600 -7.04900 1.000 92.51673 182 ARG B O 1
ATOM 1229 N N . ALA A 1 183 ? 37.46400 57.40900 -7.71000 1.000 80.32288 183 ALA B N 1
ATOM 1230 C CA . ALA A 1 183 ? 36.63600 56.22400 -7.92400 1.000 86.88288 183 ALA B CA 1
ATOM 1231 C C . ALA A 1 183 ? 37.22200 55.34100 -9.02100 1.000 88.20288 183 ALA B C 1
ATOM 1232 O O . ALA A 1 183 ? 37.28900 54.11000 -8.88100 1.000 92.37288 183 ALA B O 1
ATOM 1234 N N . LEU A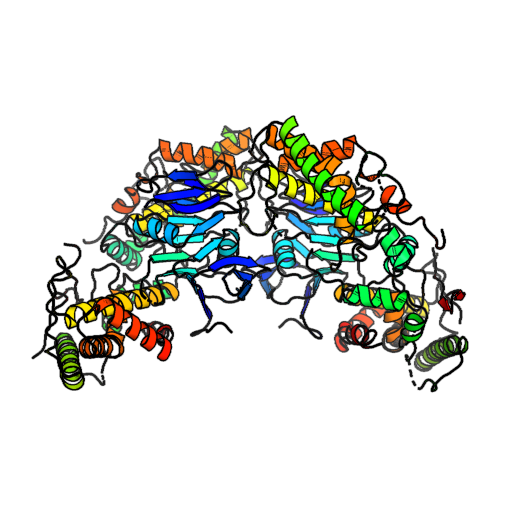 1 184 ? 37.63300 55.96100 -10.13400 1.000 85.67898 184 LEU B N 1
ATOM 1235 C CA . LEU A 1 184 ? 38.27800 55.22900 -11.21900 1.000 85.68898 184 LEU B CA 1
ATOM 1236 C C . LEU A 1 184 ? 39.47400 54.43800 -10.70900 1.000 86.68898 184 LEU B C 1
ATOM 1237 O O . LEU A 1 184 ? 39.62800 53.25600 -11.02300 1.000 91.07898 184 LEU B O 1
ATOM 1242 N N . SER A 1 185 ? 40.32800 55.07900 -9.90800 1.000 83.05380 185 SER B N 1
ATOM 1243 C CA . SER A 1 185 ? 41.54700 54.41700 -9.44700 1.000 82.61380 185 SER B CA 1
ATOM 1244 C C . SER A 1 185 ? 41.24800 53.26500 -8.48800 1.000 91.85380 185 SER B C 1
ATOM 1245 O O . SER A 1 185 ? 41.87200 52.19900 -8.58000 1.000 93.38380 185 SER B O 1
ATOM 1248 N N . ALA A 1 186 ? 40.30800 53.45500 -7.55700 1.000 88.83405 186 ALA B N 1
ATOM 1249 C CA . ALA A 1 186 ? 39.95400 52.36900 -6.64200 1.000 89.14405 186 ALA B CA 1
ATOM 1250 C C . ALA A 1 186 ? 39.39400 51.16600 -7.39900 1.000 91.36405 186 ALA B C 1
ATOM 1251 O O . ALA A 1 186 ? 39.85400 50.02100 -7.22200 1.000 99.45405 186 ALA B O 1
ATOM 1253 N N . GLY A 1 187 ? 38.39600 51.40800 -8.25300 1.000 86.92161 187 GLY B N 1
ATOM 1254 C CA . GLY A 1 187 ? 37.85400 50.32600 -9.05200 1.000 89.43161 187 GLY B CA 1
ATOM 1255 C C . GLY A 1 187 ? 38.90500 49.67500 -9.93000 1.000 86.08161 187 GLY B C 1
ATOM 1256 O O . GLY A 1 187 ? 38.86100 48.46800 -10.17200 1.000 85.34161 187 GLY B O 1
ATOM 1257 N N . ALA A 1 188 ? 39.85400 50.46900 -10.43100 1.000 84.37996 188 ALA B N 1
ATOM 1258 C CA . ALA A 1 188 ? 40.95400 49.91500 -11.20900 1.000 87.46996 188 ALA B CA 1
ATOM 1259 C C . ALA A 1 188 ? 41.78900 48.96100 -10.37300 1.000 86.02996 188 ALA B C 1
ATOM 1260 O O . ALA A 1 188 ? 42.21800 47.91200 -10.86400 1.000 103.05996 188 ALA B O 1
ATOM 1262 N N . SER A 1 189 ? 42.03800 49.31000 -9.10900 1.000 95.09054 189 SER B N 1
ATOM 1263 C CA . SER A 1 189 ? 42.79500 48.41600 -8.23300 1.000 103.72054 189 SER B CA 1
ATOM 1264 C C . SER A 1 189 ? 42.08000 47.07700 -8.07000 1.000 90.00054 189 SER B C 1
ATOM 1265 O O . SER A 1 189 ? 42.69500 46.00400 -8.18100 1.000 81.12054 189 SER B O 1
ATOM 1268 N N . TYR A 1 190 ? 40.76700 47.12000 -7.83500 1.000 85.13489 190 TYR B N 1
ATOM 1269 C CA . TYR A 1 190 ? 40.02300 45.86200 -7.71000 1.000 90.03489 190 TYR B CA 1
ATOM 1270 C C . TYR A 1 190 ? 40.00700 45.06900 -9.02100 1.000 91.83489 190 TYR B C 1
ATOM 1271 O O . TYR A 1 190 ? 40.15900 43.83500 -9.01600 1.000 85.65489 190 TYR B O 1
ATOM 1280 N N . LEU A 1 191 ? 39.79400 45.74900 -10.14900 1.000 97.31721 191 LEU B N 1
ATOM 1281 C CA . LEU A 1 191 ? 39.78700 45.06600 -11.43900 1.000 81.99721 191 LEU B CA 1
ATOM 1282 C C . LEU A 1 191 ? 41.13600 44.41900 -11.72700 1.000 74.95721 191 LEU B C 1
ATOM 1283 O O . LEU A 1 191 ? 41.19600 43.31300 -12.27600 1.000 79.88721 191 LEU B O 1
ATOM 1288 N N . TYR A 1 192 ? 42.23000 45.09200 -11.35900 1.000 77.33411 192 TYR B N 1
ATOM 1289 C CA . TYR A 1 192 ? 43.55300 44.50200 -11.52900 1.000 78.97411 192 TYR B CA 1
ATOM 1290 C C . TYR A 1 192 ? 43.70000 43.26700 -10.65600 1.000 80.80411 192 TYR B C 1
ATOM 1291 O O . TYR A 1 192 ? 44.32200 42.27800 -11.06200 1.000 80.19411 192 TYR B O 1
ATOM 1300 N N . GLY A 1 193 ? 43.14800 43.31500 -9.44100 1.000 87.16334 193 GLY B N 1
ATOM 1301 C CA . GLY A 1 193 ? 43.17800 42.13300 -8.59300 1.000 84.97334 193 GLY B CA 1
ATOM 1302 C C . GLY A 1 193 ? 42.49700 40.94200 -9.24100 1.000 80.13334 193 GLY B C 1
ATOM 1303 O O . GLY A 1 193 ? 43.05400 39.84000 -9.28800 1.000 82.48334 193 GLY B O 1
ATOM 1304 N N . LEU A 1 194 ? 41.29100 41.15400 -9.77400 1.000 71.90475 194 LEU B N 1
ATOM 1305 C CA . LEU A 1 194 ? 40.59500 40.05600 -10.45200 1.000 73.47475 194 LEU B CA 1
ATOM 1306 C C . LEU A 1 194 ? 41.35200 39.57900 -11.69100 1.000 98.54475 194 LEU B C 1
ATOM 1307 O O . LEU A 1 194 ? 41.35900 38.37800 -12.00000 1.000 98.97475 194 LEU B O 1
ATOM 1312 N N . ALA A 1 195 ? 41.96300 40.50600 -12.43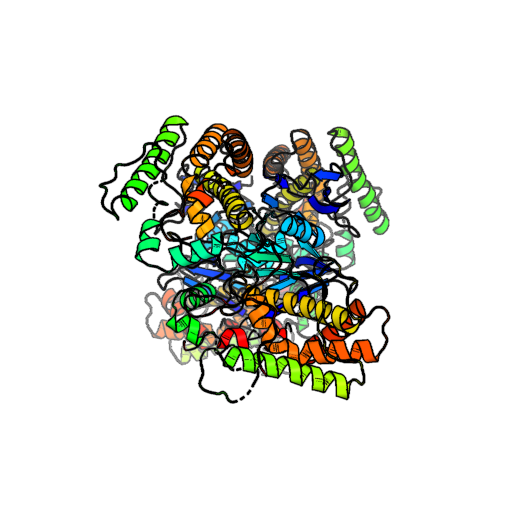300 1.000 96.99538 195 ALA B N 1
ATOM 1313 C CA . ALA A 1 195 ? 42.74000 40.11200 -13.60300 1.000 89.34538 195 ALA B CA 1
ATOM 1314 C C . ALA A 1 195 ? 43.89100 39.19600 -13.20500 1.000 91.47538 195 ALA B C 1
ATOM 1315 O O . ALA A 1 195 ? 44.11200 38.14900 -13.82800 1.000 94.74538 195 ALA B O 1
ATOM 1317 N N . HIS A 1 196 ? 44.63700 39.58300 -12.16700 1.000 98.21270 196 HIS B N 1
ATOM 1318 C CA . HIS A 1 196 ? 45.69300 38.72300 -11.64100 1.000 83.58270 196 HIS B CA 1
ATOM 1319 C C . HIS A 1 196 ? 45.14200 37.36900 -11.22700 1.000 88.00270 196 HIS B C 1
ATOM 1320 O O . HIS A 1 196 ? 45.75600 36.32600 -11.49900 1.000 94.53270 196 HIS B O 1
ATOM 1327 N N . ALA A 1 197 ? 43.98900 37.36900 -10.55500 1.000 91.87014 197 ALA B N 1
ATOM 1328 C CA . ALA A 1 197 ? 43.37500 36.12000 -10.12100 1.000 95.38014 197 ALA B CA 1
ATOM 1329 C C . ALA A 1 197 ? 43.16700 35.17500 -11.29300 1.000 97.64014 197 ALA B C 1
ATOM 1330 O O . ALA A 1 197 ? 43.64400 34.03600 -11.27800 1.000 109.45014 197 ALA B O 1
ATOM 1332 N N . ALA A 1 198 ? 42.44100 35.63000 -12.31600 1.000 95.69677 198 ALA B N 1
ATOM 1333 C CA . ALA A 1 198 ? 42.14500 34.75000 -13.44400 1.000 97.18677 198 ALA B CA 1
ATOM 1334 C C . ALA A 1 198 ? 43.41700 34.32800 -14.17100 1.000 91.61677 198 ALA B C 1
ATOM 1335 O O . ALA A 1 198 ? 43.56500 33.15500 -14.55000 1.000 89.82677 198 ALA B O 1
ATOM 1337 N N . ILE A 1 199 ? 44.37000 35.25300 -14.32700 1.000 89.55290 199 ILE B N 1
ATOM 1338 C CA . ILE A 1 199 ? 45.58700 34.94800 -15.07400 1.000 85.32290 199 ILE B CA 1
ATOM 1339 C C . ILE A 1 199 ? 46.36300 33.83200 -14.39000 1.000 93.32290 199 ILE B C 1
ATOM 1340 O O . ILE A 1 199 ? 46.73600 32.83500 -15.02200 1.000 93.58290 199 ILE B O 1
ATOM 1345 N N . VAL A 1 200 ? 46.62000 33.97700 -13.08700 1.000 96.33795 200 VAL B N 1
ATOM 1346 C CA . VAL A 1 200 ? 47.44700 32.97700 -12.42000 1.000 101.37795 200 VAL B CA 1
ATOM 1347 C C . VAL A 1 200 ? 46.65300 31.72600 -12.06500 1.000 92.91795 200 VAL B C 1
ATOM 1348 O O . VAL A 1 200 ? 47.24900 30.65400 -11.90000 1.000 87.63795 200 VAL B O 1
ATOM 1352 N N . SER A 1 201 ? 45.32200 31.81300 -11.97500 1.000 93.05534 201 SER B N 1
ATOM 1353 C CA . SER A 1 201 ? 44.51700 30.63200 -11.70200 1.000 98.48534 201 SER B CA 1
ATOM 1354 C C . SER A 1 201 ? 44.33200 29.76000 -12.93200 1.000 97.16534 201 SER B C 1
ATOM 1355 O O . SER A 1 201 ? 44.09800 28.55600 -12.78700 1.000 101.55534 201 SER B O 1
ATOM 1358 N N . LEU A 1 202 ? 44.42800 30.33200 -14.13200 1.000 101.20372 202 LEU B N 1
ATOM 1359 C CA . LEU A 1 202 ? 44.37800 29.53100 -15.34800 1.000 91.74372 202 LEU B CA 1
ATOM 1360 C C . LEU A 1 202 ? 45.74500 29.03500 -15.79500 1.000 90.76372 202 LEU B C 1
ATOM 1361 O O . LEU A 1 202 ? 45.82300 28.29500 -16.77900 1.000 99.77372 202 LEU B O 1
ATOM 1366 N N . GLY A 1 203 ? 46.81000 29.39900 -15.08900 1.000 96.91181 203 GLY B N 1
ATOM 1367 C CA . GLY A 1 203 ? 48.13000 28.90500 -15.41300 1.000 97.36181 203 GLY B CA 1
ATOM 1368 C C . GLY A 1 203 ? 48.94800 29.77600 -16.33600 1.000 104.15181 203 GLY B C 1
ATOM 1369 O O . GLY A 1 203 ? 49.92200 29.28600 -16.92100 1.000 108.76181 203 GLY B O 1
ATOM 1370 N N . PHE A 1 204 ? 48.58400 31.04700 -16.49900 1.000 98.84142 204 PHE B N 1
ATOM 1371 C CA . PHE A 1 204 ? 49.36500 31.96800 -17.30700 1.000 95.25142 204 PHE B CA 1
ATOM 1372 C C . PHE A 1 204 ? 50.35600 32.72800 -16.42600 1.000 96.71142 204 PHE B C 1
ATOM 1373 O O . PHE A 1 204 ? 50.37200 32.59400 -15.20000 1.000 108.16142 204 PHE B O 1
ATOM 1381 N N . SER A 1 205 ? 51.19700 33.54400 -17.06000 1.000 97.17889 205 SER B N 1
ATOM 1382 C CA . SER A 1 205 ? 52.14800 34.37500 -16.33700 1.000 95.45889 205 SER B CA 1
ATOM 1383 C C . SER A 1 205 ? 51.75300 35.83500 -16.44000 1.000 91.93889 205 SER B C 1
ATOM 1384 O O . SER A 1 205 ? 51.44500 36.31600 -17.53900 1.000 92.04889 205 SER B O 1
ATOM 1387 N N . PRO A 1 206 ? 51.75500 36.56800 -15.32800 1.000 96.24476 206 PRO B N 1
ATOM 1388 C CA . PRO A 1 206 ? 51.52400 38.01600 -15.40600 1.000 90.33476 206 PRO B CA 1
ATOM 1389 C C . PRO A 1 206 ? 52.67400 38.78300 -16.03400 1.000 85.54476 206 PRO B C 1
ATOM 1390 O O . PRO A 1 206 ? 52.46800 39.92000 -16.47500 1.000 98.81476 206 PRO B O 1
ATOM 1394 N N . ALA A 1 207 ? 53.87200 38.20100 -16.10300 1.000 80.29054 207 ALA B N 1
ATOM 1395 C CA . ALA A 1 207 ? 55.03900 38.94900 -16.55600 1.000 83.92054 207 ALA B CA 1
ATOM 1396 C C . ALA A 1 207 ? 55.10800 39.06700 -18.07200 1.000 98.77054 207 ALA B C 1
ATOM 1397 O O . ALA A 1 207 ? 55.65400 40.04900 -18.58700 1.000 103.75054 207 ALA B O 1
ATOM 1399 N N . LEU A 1 208 ? 54.57500 38.08700 -18.79700 1.000 98.30594 208 LEU B N 1
ATOM 1400 C CA . LEU A 1 208 ? 54.58300 38.10200 -20.25700 1.000 88.32594 208 LEU B CA 1
ATOM 1401 C C . LEU A 1 208 ? 53.51100 39.07400 -20.74300 1.000 98.51594 208 LEU B C 1
ATOM 1402 O O . LEU A 1 208 ? 52.39800 38.69800 -21.11500 1.000 108.27594 208 LEU B O 1
ATOM 1407 N N . GLY A 1 209 ? 53.85700 40.35900 -20.71500 1.000 104.14693 209 GLY B N 1
ATOM 1408 C CA . GLY A 1 209 ? 52.97300 41.39700 -21.21300 1.000 101.79693 209 GLY B CA 1
ATOM 1409 C C . GLY A 1 209 ? 53.13200 41.60500 -22.71100 1.000 100.51693 209 GLY B C 1
ATOM 1410 O O . GLY A 1 209 ? 54.23200 41.52000 -23.25400 1.000 101.19693 209 GLY B O 1
ATOM 1411 N N . PHE A 1 210 ? 52.00900 41.87900 -23.37300 1.000 103.61988 210 PHE B N 1
ATOM 1412 C CA . PHE A 1 210 ? 51.98100 42.12600 -24.81000 1.000 104.73988 210 PHE B CA 1
ATOM 1413 C C . PHE A 1 210 ? 51.84600 43.59700 -25.17800 1.000 104.69988 210 PHE B C 1
ATOM 1414 O O . PHE A 1 210 ? 52.54000 44.06500 -26.08500 1.000 109.46988 210 PHE B O 1
ATOM 1422 N N . ILE A 1 211 ? 50.98500 44.34200 -24.49400 1.000 99.57616 211 ILE B N 1
ATOM 1423 C CA . ILE A 1 211 ? 50.92600 45.79600 -24.62500 1.000 100.71616 211 ILE B CA 1
ATOM 1424 C C . ILE A 1 211 ? 51.72900 46.49500 -23.53500 1.000 99.87616 211 ILE B C 1
ATOM 1425 O O . ILE A 1 211 ? 52.52400 47.39000 -23.81900 1.000 115.69616 211 ILE B O 1
ATOM 1430 N N . HIS A 1 212 ? 51.52900 46.10800 -22.28000 1.000 95.17297 212 HIS B N 1
ATOM 1431 C CA . HIS A 1 212 ? 52.35500 46.59700 -21.18700 1.000 93.10297 212 HIS B CA 1
ATOM 1432 C C . HIS A 1 212 ? 53.58400 45.70500 -21.07800 1.000 87.16297 212 HIS B C 1
ATOM 1433 O O . HIS A 1 212 ? 53.48100 44.48200 -21.19000 1.000 92.48297 212 HIS B O 1
ATOM 1440 N N . THR A 1 213 ? 54.75000 46.31600 -20.88400 1.000 87.17083 213 THR B N 1
ATOM 1441 C CA . THR A 1 213 ? 55.98700 45.55000 -20.91500 1.000 88.83083 213 THR B CA 1
ATOM 1442 C C . THR A 1 213 ? 56.98700 46.10500 -19.91300 1.000 100.68083 213 THR B C 1
ATOM 1443 O O . THR A 1 213 ? 57.07100 47.31900 -19.71200 1.000 122.51083 213 THR B O 1
ATOM 1445 N N . GLY A 1 214 ? 57.72700 45.20100 -19.27600 1.000 95.97326 214 GLY B N 1
ATOM 1446 C CA . GLY A 1 214 ? 58.81400 45.54600 -18.38000 1.000 92.94326 214 GLY B CA 1
ATOM 1447 C C . GLY A 1 214 ? 58.58700 45.14400 -16.94000 1.000 92.83326 214 GLY B C 1
ATOM 1448 O O . GLY A 1 214 ? 59.56000 44.99900 -16.18500 1.000 93.10326 214 GLY B O 1
ATOM 1449 N N . LYS A 1 215 ? 57.33700 44.94900 -16.53600 1.000 96.46148 215 LYS B N 1
ATOM 1450 C CA . LYS A 1 215 ? 56.98700 44.58500 -15.17300 1.000 100.46148 215 LYS B CA 1
ATOM 1451 C C . LYS A 1 215 ? 56.51000 43.14100 -15.10800 1.000 95.67148 215 LYS B C 1
ATOM 1452 O O . LYS A 1 215 ? 55.98800 42.59500 -16.08400 1.000 86.50148 215 LYS B O 1
ATOM 1458 N N . LEU A 1 216 ? 56.69000 42.53100 -13.93500 1.000 89.38492 216 LEU B N 1
ATOM 1459 C CA . LEU A 1 216 ? 56.28400 41.14900 -13.71100 1.000 80.77492 216 LEU B CA 1
ATOM 1460 C C . LEU A 1 216 ? 54.77200 40.97700 -13.63100 1.000 75.19492 216 LEU B C 1
ATOM 1461 O O . LEU A 1 216 ? 54.31000 39.83800 -13.50900 1.000 77.09492 216 LEU B O 1
ATOM 1466 N N . LEU A 1 217 ? 53.99300 42.06100 -13.68200 1.000 75.42591 217 LEU B N 1
ATOM 1467 C CA . LEU A 1 217 ? 52.53600 41.97400 -13.65600 1.000 81.92591 217 LEU B CA 1
ATOM 1468 C C . LEU A 1 217 ? 51.88100 42.67100 -14.84900 1.000 90.39591 217 LEU B C 1
ATOM 1469 O O . LEU A 1 217 ? 50.69500 43.00600 -14.78300 1.000 95.51591 217 LEU B O 1
ATOM 1474 N N . SER A 1 218 ? 52.62900 42.89500 -15.93800 1.000 88.93249 218 SER B N 1
ATOM 1475 C CA . SER A 1 218 ? 52.11800 43.66100 -17.07900 1.000 90.91249 218 SER B CA 1
ATOM 1476 C C . SER A 1 218 ? 50.86200 43.03600 -17.68700 1.000 88.56249 218 SER B C 1
ATOM 1477 O O . SER A 1 218 ? 49.89600 43.74300 -18.02800 1.000 92.99249 218 SER B O 1
ATOM 1480 N N . PHE A 1 219 ? 50.86900 41.71400 -17.86500 1.000 85.90283 219 PHE B N 1
ATOM 1481 C CA . PHE A 1 219 ? 49.73300 41.03500 -18.47600 1.000 89.13283 219 PHE B CA 1
ATOM 1482 C C . PHE A 1 219 ? 48.44100 41.29000 -17.70600 1.000 91.92283 219 PHE B C 1
ATOM 1483 O O . PHE A 1 219 ? 47.35100 41.25600 -18.29200 1.000 95.14283 219 PHE B O 1
ATOM 1491 N N . VAL A 1 220 ? 48.54300 41.54000 -16.39700 1.000 93.19946 220 VAL B N 1
ATOM 1492 C CA . VAL A 1 220 ? 47.36500 41.88400 -15.60200 1.000 86.29946 220 VAL B CA 1
ATOM 1493 C C . VAL A 1 220 ? 46.68400 43.12000 -16.17500 1.000 93.34946 220 VAL B C 1
ATOM 1494 O O . VAL A 1 220 ? 45.46400 43.14300 -16.37900 1.000 91.71946 220 VAL B O 1
ATOM 1498 N N . TYR A 1 221 ? 47.46700 44.16600 -16.44200 1.000 100.23298 221 TYR B N 1
ATOM 1499 C CA . TYR A 1 221 ? 46.91200 45.38000 -17.02700 1.000 95.12298 221 TYR B CA 1
ATOM 1500 C C . TYR A 1 221 ? 46.40400 45.11600 -18.43600 1.000 100.30298 221 TYR B C 1
ATOM 1501 O O . TYR A 1 221 ? 45.34200 45.62500 -18.82900 1.000 101.48298 221 TYR B O 1
ATOM 1510 N N . ASP A 1 222 ? 47.15800 44.32200 -19.21000 1.000 99.22359 222 ASP B N 1
ATOM 1511 C CA . ASP A 1 222 ? 46.70000 43.94100 -20.54500 1.000 93.65359 222 ASP B CA 1
ATOM 1512 C C . ASP A 1 222 ? 45.29200 43.36400 -20.50300 1.000 94.58359 222 ASP B C 1
ATOM 1513 O O . ASP A 1 222 ? 44.44400 43.70600 -21.33500 1.000 98.24359 222 ASP B O 1
ATOM 1518 N N . ILE A 1 223 ? 45.02200 42.49700 -19.52900 1.000 93.69647 223 ILE B N 1
ATOM 1519 C CA . ILE A 1 223 ? 43.71400 41.85600 -19.44300 1.000 91.78647 223 ILE B CA 1
ATOM 1520 C C . ILE A 1 223 ? 42.66400 42.81700 -18.88900 1.000 94.99647 223 ILE B C 1
ATOM 1521 O O . ILE A 1 223 ? 41.52500 42.84800 -19.36800 1.000 108.04647 223 ILE B O 1
ATOM 1526 N N . ALA A 1 224 ? 43.02300 43.60800 -17.87400 1.000 93.47479 224 ALA B N 1
ATOM 1527 C CA . ALA A 1 224 ? 42.05500 44.49600 -17.23200 1.000 90.88479 224 ALA B CA 1
ATOM 1528 C C . ALA A 1 224 ? 41.54800 45.58100 -18.17600 1.000 97.23479 224 ALA B C 1
ATOM 1529 O O . ALA A 1 224 ? 40.39100 46.01800 -18.05400 1.000 95.82479 224 ALA B O 1
ATOM 1531 N N . ASP A 1 225 ? 42.39800 46.04400 -19.09900 1.000 101.57561 225 ASP B N 1
ATOM 1532 C CA . ASP A 1 225 ? 41.97000 47.06800 -20.04900 1.000 103.89561 225 ASP B CA 1
ATOM 1533 C C . ASP A 1 225 ? 40.77900 46.61500 -20.88800 1.000 104.76561 225 ASP B C 1
ATOM 1534 O O . ASP A 1 225 ? 40.00800 47.45200 -21.37100 1.000 108.09561 225 ASP B O 1
ATOM 1539 N N . LEU A 1 226 ? 40.61300 45.30400 -21.08300 1.000 94.89552 226 LEU B N 1
ATOM 1540 C CA . LEU A 1 226 ? 39.49400 44.80300 -21.87800 1.000 95.56552 226 LEU B CA 1
ATOM 1541 C C . LEU A 1 226 ? 38.14500 45.04600 -21.21300 1.000 99.77552 226 LEU B C 1
ATOM 1542 O O . LEU A 1 226 ? 37.12000 45.04000 -21.90400 1.000 100.62552 226 LEU B O 1
ATOM 1547 N N . TYR A 1 227 ? 38.12000 45.27400 -19.90000 1.000 102.74215 227 TYR B N 1
ATOM 1548 C CA . TYR A 1 227 ? 36.86900 45.42000 -19.17300 1.000 106.01215 227 TYR B CA 1
ATOM 1549 C C . TYR A 1 227 ? 36.78200 46.72700 -18.40500 1.000 104.75215 227 TYR B C 1
ATOM 1550 O O . TYR A 1 227 ? 35.74400 46.99200 -17.77600 1.000 106.82215 227 TYR B O 1
ATOM 1559 N N . LYS A 1 228 ? 37.83700 47.54600 -18.43600 1.000 108.17862 228 LYS B N 1
ATOM 1560 C CA . LYS A 1 228 ? 37.76700 48.84800 -17.78200 1.000 109.08862 228 LYS B CA 1
ATOM 1561 C C . LYS A 1 228 ? 36.56700 49.64700 -18.27900 1.000 113.56862 228 LYS B C 1
ATOM 1562 O O . LYS A 1 228 ? 35.67400 49.99400 -17.50300 1.000 113.06862 228 LYS B O 1
ATOM 1568 N N . ALA A 1 229 ? 36.49300 49.87900 -19.59000 1.000 118.57208 229 ALA B N 1
ATOM 1569 C CA . ALA A 1 229 ? 35.43400 50.72900 -20.12100 1.000 115.11208 229 ALA B CA 1
ATOM 1570 C C . ALA A 1 229 ? 34.05900 50.09000 -19.99500 1.000 113.22208 229 ALA B C 1
ATOM 1571 O O . ALA A 1 229 ? 33.05200 50.80700 -20.00600 1.000 113.89208 229 ALA B O 1
ATOM 1573 N N . ASP A 1 230 ? 33.99300 48.76500 -19.86600 1.000 106.13258 230 ASP B N 1
ATOM 1574 C CA . ASP A 1 230 ? 32.69900 48.09700 -19.79600 1.000 118.19258 230 ASP B CA 1
ATOM 1575 C C . ASP A 1 230 ? 32.12800 48.10700 -18.38200 1.000 122.13258 230 ASP B C 1
ATOM 1576 O O . ASP A 1 230 ? 30.90900 48.22000 -18.20800 1.000 116.07258 230 ASP B O 1
ATOM 1578 N N . TYR A 1 231 ? 32.98100 48.00200 -17.36100 1.000 117.57086 231 TYR B N 1
ATOM 1579 C CA . TYR A 1 231 ? 32.49700 47.87900 -15.98800 1.000 115.20086 231 TYR B CA 1
ATOM 1580 C C . TYR A 1 231 ? 32.89500 49.03400 -15.08100 1.000 115.17086 231 TYR B C 1
ATOM 1581 O O . TYR A 1 231 ? 32.06000 49.51800 -14.31100 1.000 118.47086 231 TYR B O 1
ATOM 1590 N N . LEU A 1 232 ? 34.15000 49.48200 -15.13800 1.000 119.64919 232 LEU B N 1
ATOM 1591 C CA . LEU A 1 232 ? 34.65700 50.45700 -14.17800 1.000 106.50919 232 LEU B CA 1
ATOM 1592 C C . LEU A 1 232 ? 34.03000 51.83300 -14.37700 1.000 106.65919 232 LEU B C 1
ATOM 1593 O O . LEU A 1 232 ? 33.48600 52.41900 -13.43400 1.000 110.05919 232 LEU B O 1
ATOM 1598 N N . VAL A 1 233 ? 34.12200 52.37500 -15.59500 1.000 102.51302 233 VAL B N 1
ATOM 1599 C CA . VAL A 1 233 ? 33.66800 53.74800 -15.83500 1.000 103.58302 233 VAL B CA 1
ATOM 1600 C C . VAL A 1 233 ? 32.21200 53.97300 -15.42500 1.000 104.33302 233 VAL B C 1
ATOM 1601 O O . VAL A 1 233 ? 31.94000 54.95500 -14.72100 1.000 98.37302 233 VAL B O 1
ATOM 1605 N N . PRO A 1 234 ? 31.25000 53.12700 -15.82500 1.000 104.17676 234 PRO B N 1
ATOM 1606 C CA . PRO A 1 234 ? 29.86900 53.38900 -15.38200 1.000 105.75676 234 PRO B CA 1
ATOM 1607 C C . PRO A 1 234 ? 29.71700 53.33800 -13.87500 1.000 113.93676 234 PRO B C 1
ATOM 1608 O O . PRO A 1 234 ? 29.00500 54.17000 -13.30200 1.000 127.49676 234 PRO B O 1
ATOM 1612 N N . ALA A 1 235 ? 30.39800 52.40100 -13.21100 1.000 114.70475 235 ALA B N 1
ATOM 1613 C CA . ALA A 1 235 ? 30.29700 52.30100 -11.75900 1.000 97.53475 235 ALA B CA 1
ATOM 1614 C C . ALA A 1 235 ? 30.84200 53.55500 -11.08600 1.000 104.16475 235 ALA B C 1
ATOM 1615 O O . ALA A 1 235 ? 30.20500 54.12000 -10.19000 1.000 106.32475 235 ALA B O 1
ATOM 1617 N N . ALA A 1 236 ? 32.01400 54.01800 -11.52800 1.000 100.32414 236 ALA 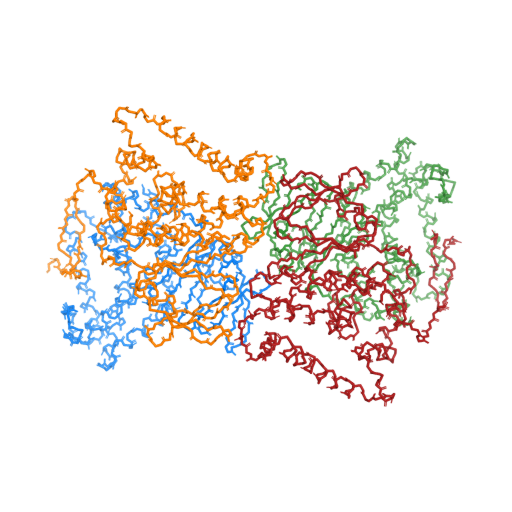B N 1
ATOM 1618 C CA . ALA A 1 236 ? 32.61600 55.20900 -10.93700 1.000 93.05414 236 ALA B CA 1
ATOM 1619 C C . ALA A 1 236 ? 31.74300 56.44000 -11.15500 1.000 98.71414 236 ALA B C 1
ATOM 1620 O O . ALA A 1 236 ? 31.51800 57.23000 -10.22800 1.000 108.05414 236 ALA B O 1
ATOM 1622 N N . PHE A 1 237 ? 31.25200 56.63100 -12.38300 1.000 100.63949 237 PHE B N 1
ATOM 1623 C CA . PHE A 1 237 ? 30.43900 57.81300 -12.65200 1.000 103.27949 237 PHE B CA 1
ATOM 1624 C C . PHE A 1 237 ? 29.11700 57.76800 -11.89400 1.000 105.38949 237 PHE B C 1
ATOM 1625 O O . PHE A 1 237 ? 28.67800 58.78800 -11.35000 1.000 113.39949 237 PHE B O 1
ATOM 1633 N N . ARG A 1 238 ? 28.48300 56.59300 -11.81100 1.000 104.65201 238 ARG B N 1
ATOM 1634 C CA . ARG A 1 238 ? 27.22600 56.50500 -11.07800 1.000 108.22201 238 ARG B CA 1
ATOM 1635 C C . ARG A 1 238 ? 27.44300 56.69100 -9.58300 1.000 112.33201 238 ARG B C 1
ATOM 1636 O O . ARG A 1 238 ? 26.56100 57.21100 -8.89100 1.000 117.54201 238 ARG B O 1
ATOM 1644 N N . THR A 1 239 ? 28.61000 56.29100 -9.07300 1.000 112.52097 239 THR B N 1
ATOM 1645 C CA . THR A 1 239 ? 28.89300 56.47000 -7.65400 1.000 104.59097 239 THR B CA 1
ATOM 1646 C C . THR A 1 239 ? 29.18400 57.92500 -7.31400 1.000 106.73097 239 THR B C 1
ATOM 1647 O O . THR A 1 239 ? 28.71000 58.43700 -6.29300 1.000 113.59097 239 THR B O 1
ATOM 1651 N N . VAL A 1 240 ? 29.93600 58.61800 -8.17100 1.000 100.30842 240 VAL B N 1
ATOM 1652 C CA . VAL A 1 240 ? 30.22700 60.02600 -7.91200 1.000 92.60842 240 VAL B CA 1
ATOM 1653 C C . VAL A 1 240 ? 29.00700 60.90600 -8.16100 1.000 100.14842 240 VAL B C 1
ATOM 1654 O O . VAL A 1 240 ? 28.86300 61.96600 -7.53600 1.000 99.28842 240 VAL B O 1
ATOM 1658 N N . ALA A 1 241 ? 28.10100 60.49600 -9.05400 1.000 109.57680 241 ALA B N 1
ATOM 1659 C CA . ALA A 1 241 ? 26.90200 61.29700 -9.27000 1.000 111.63680 241 ALA B CA 1
ATOM 1660 C C . ALA A 1 241 ? 26.03200 61.38600 -8.02400 1.000 115.05680 241 ALA B C 1
ATOM 1661 O O . ALA A 1 241 ? 25.33800 62.39100 -7.82800 1.000 130.32680 241 ALA B O 1
ATOM 1663 N N . GLU A 1 242 ? 26.04400 60.36000 -7.17500 1.000 117.58481 242 GLU B N 1
ATOM 1664 C CA . GLU A 1 242 ? 25.25800 60.41000 -5.95000 1.000 124.97481 242 GLU B CA 1
ATOM 1665 C C . GLU A 1 242 ? 26.03600 60.87600 -4.72500 1.000 127.18481 242 GLU B C 1
ATOM 1666 O O . GLU A 1 242 ? 25.43700 61.48400 -3.83200 1.000 129.76481 242 GLU B O 1
ATOM 1672 N N . SER A 1 243 ? 27.34300 60.62000 -4.64000 1.000 122.51863 243 SER B N 1
ATOM 1673 C CA . SER A 1 243 ? 28.04200 60.70500 -3.36100 1.000 121.86863 243 SER B CA 1
ATOM 1674 C C . SER A 1 243 ? 28.99600 61.89000 -3.27600 1.000 118.59863 243 SER B C 1
ATOM 1675 O O . SER A 1 243 ? 28.78300 62.78300 -2.45400 1.000 129.67863 243 SER B O 1
ATOM 1678 N N . GLU A 1 244 ? 30.05100 61.86100 -4.06700 1.000 114.87891 244 GLU B N 1
ATOM 1679 C CA . GLU A 1 244 ? 31.15600 62.81500 -3.95900 1.000 119.34891 244 GLU B CA 1
ATOM 1680 C C . GLU A 1 244 ? 31.76700 62.71700 -2.55600 1.000 127.79891 244 GLU B C 1
ATOM 1681 O O . GLU A 1 244 ? 32.71000 63.41300 -2.24200 1.000 136.68891 244 GLU B O 1
ATOM 1683 N N . GLU A 1 245 ? 31.20400 61.85800 -1.71300 1.000 118.21974 245 GLU B N 1
ATOM 1684 C CA . GLU A 1 245 ? 31.72800 61.60200 -0.39400 1.000 119.85974 245 GLU B CA 1
ATOM 1685 C C . GLU A 1 245 ? 31.80000 60.09800 -0.25900 1.000 124.07974 245 GLU B C 1
ATOM 1686 O O . GLU A 1 245 ? 30.89000 59.41200 -0.66900 1.000 136.61974 245 GLU B O 1
ATOM 1692 N N . ALA A 1 246 ? 32.89400 59.59800 0.29100 1.000 121.28057 246 ALA B N 1
ATOM 1693 C CA . ALA A 1 246 ? 33.11900 58.17300 0.52800 1.000 115.53057 246 ALA B CA 1
ATOM 1694 C C . ALA A 1 246 ? 33.00500 57.29100 -0.68200 1.000 122.37057 246 ALA B C 1
ATOM 1695 O O . ALA A 1 246 ? 32.48300 56.20300 -0.61000 1.000 120.73057 246 ALA B O 1
ATOM 1697 N N . VAL A 1 247 ? 33.50600 57.76700 -1.79900 1.000 126.64495 247 VAL B N 1
ATOM 1698 C CA . VAL A 1 247 ? 33.47200 57.02000 -3.03200 1.000 114.70495 247 VAL B CA 1
ATOM 1699 C C . VAL A 1 247 ? 34.27100 55.74200 -3.08700 1.000 113.65495 247 VAL B C 1
ATOM 1700 O O . VAL A 1 247 ? 33.85100 54.77300 -3.66800 1.000 111.48495 247 VAL B O 1
ATOM 1704 N N . GLU A 1 248 ? 35.43900 55.75800 -2.49600 1.000 116.92488 248 GLU B N 1
ATOM 1705 C CA . GLU A 1 248 ? 36.33100 54.62900 -2.53500 1.000 116.29488 248 GLU B CA 1
ATOM 1706 C C . GLU A 1 248 ? 35.69100 53.34800 -2.06200 1.000 110.19488 248 GLU B C 1
ATOM 1707 O O . GLU A 1 248 ? 36.11800 52.28300 -2.41800 1.000 106.21488 248 GLU B O 1
ATOM 1713 N N . ARG A 1 249 ? 34.65500 53.45200 -1.26200 1.000 106.69483 249 ARG B N 1
ATOM 1714 C CA . ARG A 1 249 ? 33.94600 52.25500 -0.82800 1.000 105.89483 249 ARG B CA 1
ATOM 1715 C C . ARG A 1 249 ? 32.70800 51.96800 -1.66200 1.000 112.34483 249 ARG B C 1
ATOM 1716 O O . ARG A 1 249 ? 32.45800 50.81200 -2.01600 1.000 114.75483 249 ARG B O 1
ATOM 1718 N N . ARG A 1 250 ? 31.92900 52.99900 -1.98700 1.000 110.65856 250 ARG B N 1
ATOM 1719 C CA . ARG A 1 250 ? 30.71300 52.78600 -2.76300 1.000 111.76856 250 ARG B CA 1
ATOM 1720 C C . ARG A 1 250 ? 31.03000 52.34000 -4.18400 1.000 109.27856 250 ARG B C 1
ATOM 1721 O O . ARG A 1 250 ? 30.25300 51.58600 -4.78500 1.000 113.81856 250 ARG B O 1
ATOM 1729 N N . VAL A 1 251 ? 32.16900 52.77700 -4.73000 1.000 110.82417 251 VAL B N 1
ATOM 1730 C CA . VAL A 1 251 ? 32.59200 52.27700 -6.03200 1.000 102.58417 251 VAL B CA 1
ATOM 1731 C C . VAL A 1 251 ? 32.88900 50.78900 -5.94700 1.000 103.36417 251 VAL B C 1
ATOM 1732 O O . VAL A 1 251 ? 32.62600 50.04700 -6.89800 1.000 107.21417 251 VAL B O 1
ATOM 1736 N N . ARG A 1 252 ? 33.42200 50.32400 -4.81100 1.000 103.85672 252 ARG B N 1
ATOM 1737 C CA . ARG A 1 252 ? 33.67900 48.89700 -4.65700 1.000 109.21672 252 ARG B CA 1
ATOM 1738 C C . ARG A 1 252 ? 32.37500 48.11600 -4.67600 1.000 111.90672 252 ARG B C 1
ATOM 1739 O O . ARG A 1 252 ? 32.28500 47.05300 -5.29800 1.000 113.29672 252 ARG B O 1
ATOM 1747 N N . ARG A 1 253 ? 31.34600 48.64500 -4.01200 1.000 114.08549 253 ARG B N 1
ATOM 1748 C CA . ARG A 1 253 ? 30.03900 47.99800 -4.01800 1.000 117.58549 253 ARG B CA 1
ATOM 1749 C C . ARG A 1 253 ? 29.45700 47.95500 -5.42600 1.000 117.67549 253 ARG B C 1
ATOM 1750 O O . ARG A 1 253 ? 29.01000 46.90100 -5.89500 1.000 117.94549 253 ARG B O 1
ATOM 1758 N N . ALA A 1 254 ? 29.45200 49.10000 -6.11500 1.000 116.62032 254 ALA B N 1
ATOM 1759 C CA . ALA A 1 254 ? 28.88600 49.15300 -7.46100 1.000 113.85032 254 ALA B CA 1
ATOM 1760 C C . ALA A 1 254 ? 29.63900 48.24200 -8.42400 1.000 114.79032 254 ALA B C 1
ATOM 1761 O O . ALA A 1 254 ? 29.02900 47.60300 -9.28900 1.000 112.63032 254 ALA B O 1
ATOM 1763 N N . LEU A 1 255 ? 30.96600 48.16500 -8.28900 1.000 111.70100 255 LEU B N 1
ATOM 1764 C CA . LEU A 1 255 ? 31.74800 47.29600 -9.16100 1.000 112.04100 255 LEU B CA 1
ATOM 1765 C C . LEU A 1 255 ? 31.50000 45.83000 -8.83000 1.000 117.60100 255 LEU B C 1
ATOM 1766 O O . LEU A 1 255 ? 31.46700 44.98200 -9.72700 1.000 121.54100 255 LEU B O 1
ATOM 1771 N N . ARG A 1 256 ? 31.33800 45.51600 -7.54300 1.000 118.39823 256 ARG B N 1
ATOM 1772 C CA . ARG A 1 256 ? 30.95400 44.17000 -7.13300 1.000 121.09823 256 ARG B CA 1
ATOM 1773 C C . ARG A 1 256 ? 29.63300 43.76600 -7.77400 1.000 125.27823 256 ARG B C 1
ATOM 1774 O O . ARG A 1 256 ? 29.50000 42.65700 -8.30500 1.000 129.56823 256 ARG B O 1
ATOM 1782 N N . GLU A 1 257 ? 28.64000 44.65600 -7.72900 1.000 126.67759 257 GLU B N 1
ATOM 1783 C CA . GLU A 1 257 ? 27.34200 44.34300 -8.31700 1.000 131.45759 257 GLU B CA 1
ATOM 1784 C C . GLU A 1 257 ? 27.45100 44.12700 -9.82100 1.000 131.39759 257 GLU B C 1
ATOM 1785 O O . GLU A 1 257 ? 26.75900 43.27200 -10.38400 1.000 134.46759 257 GLU B O 1
ATOM 1791 N N . ALA A 1 258 ? 28.31700 44.89000 -10.49100 1.000 132.02320 258 ALA B N 1
ATOM 1792 C CA . ALA A 1 258 ? 28.46800 44.75200 -11.93300 1.000 131.13320 258 ALA B CA 1
ATOM 1793 C C . ALA A 1 258 ? 29.29800 43.54000 -12.33600 1.000 130.85320 258 ALA B C 1
ATOM 1794 O O . ALA A 1 258 ? 29.14400 43.05000 -13.46000 1.000 134.95320 258 ALA B O 1
ATOM 1796 N N . ILE A 1 259 ? 30.17400 43.05100 -11.45900 1.000 128.85562 259 ILE B N 1
ATOM 1797 C CA . ILE A 1 259 ? 30.98100 41.88200 -11.79800 1.000 128.52562 259 ILE B CA 1
ATOM 1798 C C . ILE A 1 259 ? 30.21400 40.58500 -11.55300 1.000 137.22562 259 ILE B C 1
ATOM 1799 O O . ILE A 1 259 ? 30.23800 39.67400 -12.38800 1.000 149.09562 259 ILE B O 1
ATOM 1804 N N . GLN A 1 260 ? 29.51400 40.47900 -10.42300 1.000 140.56292 260 GLN B N 1
ATOM 1805 C CA . GLN A 1 260 ? 28.68500 39.30900 -10.14600 1.000 143.63292 260 GLN B CA 1
ATOM 1806 C C . GLN A 1 260 ? 27.33200 39.34700 -10.84600 1.000 144.14292 260 GLN B C 1
ATOM 1807 O O . GLN A 1 260 ? 26.46200 38.53300 -10.51600 1.000 145.92292 260 GLN B O 1
ATOM 1813 N N . GLU A 1 261 ? 27.13000 40.26300 -11.78900 1.000 138.73822 261 GLU B N 1
ATOM 1814 C CA . GLU A 1 261 ? 25.96100 40.25300 -12.66000 1.000 143.88822 261 GLU B CA 1
ATOM 1815 C C . GLU A 1 261 ? 26.30000 39.87300 -14.09100 1.000 141.62822 261 GLU B C 1
ATOM 1816 O O . GLU A 1 261 ? 25.55100 39.12600 -14.72200 1.000 144.63822 261 GLU B O 1
ATOM 1822 N N . GLY A 1 262 ? 27.41800 40.36800 -14.61500 1.000 137.60893 262 GLY B N 1
ATOM 1823 C CA . GLY A 1 262 ? 27.90900 39.97600 -15.91500 1.000 134.44893 262 GLY B CA 1
ATOM 1824 C C . GLY A 1 262 ? 28.80100 38.75800 -15.91900 1.000 131.33893 262 GLY B C 1
ATOM 1825 O O . GLY A 1 262 ? 29.31400 38.39000 -16.98000 1.000 132.97893 262 GLY B O 1
ATOM 1826 N N . ARG A 1 263 ? 28.99900 38.12300 -14.76100 1.000 137.13328 263 ARG B N 1
ATOM 1827 C CA . ARG A 1 263 ? 29.84800 36.93700 -14.63000 1.000 140.71328 263 ARG B CA 1
ATOM 1828 C C . ARG A 1 263 ? 31.22500 37.18400 -15.24100 1.000 135.11328 263 ARG B C 1
ATOM 1829 O O . ARG A 1 263 ? 31.70300 36.43300 -16.09400 1.000 138.19328 263 ARG B O 1
ATOM 1831 N N . LEU A 1 264 ? 31.86400 38.26400 -14.78800 1.000 136.96629 264 LEU B N 1
ATOM 1832 C CA . LEU A 1 264 ? 33.11600 38.70000 -15.39600 1.000 129.38629 264 LEU B CA 1
ATOM 1833 C C . LEU A 1 264 ? 34.21200 37.65600 -15.22500 1.000 126.19629 264 LEU B C 1
ATOM 1834 O O . LEU A 1 264 ? 34.92400 37.32900 -16.18200 1.000 126.80629 264 LEU B O 1
ATOM 1839 N N . LEU A 1 265 ? 34.36400 37.12300 -14.00800 1.000 121.96433 265 LEU B N 1
ATOM 1840 C CA . LEU A 1 265 ? 35.45700 36.19500 -13.73100 1.000 122.57433 265 LEU B CA 1
ATOM 1841 C C . LEU A 1 265 ? 35.44100 35.01200 -14.69200 1.000 118.64433 265 LEU B C 1
ATOM 1842 O O . LEU A 1 265 ? 36.49800 34.55700 -15.14800 1.000 108.56433 265 LEU B O 1
ATOM 1844 N N . GLU A 1 266 ? 34.25000 34.50700 -15.02100 1.000 120.35056 266 GLU B N 1
ATOM 1845 C CA . GLU A 1 266 ? 34.15000 33.44700 -16.01900 1.000 119.69056 266 GLU B CA 1
ATOM 1846 C C . GLU A 1 266 ? 34.46700 33.97300 -17.41400 1.000 118.54056 266 GLU B C 1
ATOM 1847 O O . GLU A 1 266 ? 35.17800 33.31600 -18.18300 1.000 132.89056 266 GLU B O 1
ATOM 1849 N N . ARG A 1 267 ? 33.94600 35.15600 -17.75700 1.000 123.27738 267 ARG B N 1
ATOM 1850 C CA . ARG A 1 267 ? 34.22600 35.74400 -19.06400 1.000 118.86738 267 ARG B CA 1
ATOM 1851 C C . ARG A 1 267 ? 35.71900 35.97200 -19.25800 1.000 117.67738 267 ARG B C 1
ATOM 1852 O O . ARG A 1 267 ? 36.25800 35.72800 -20.34400 1.000 123.84738 267 ARG B O 1
ATOM 1868 N N . ALA A 1 269 ? 38.17700 34.29400 -17.83000 1.000 118.86679 269 ALA B N 1
ATOM 1869 C CA . ALA A 1 269 ? 38.77200 32.98000 -18.05100 1.000 117.42679 269 ALA B CA 1
ATOM 1870 C C . ALA A 1 269 ? 38.58100 32.52700 -19.49200 1.000 122.47679 269 ALA B C 1
ATOM 1871 O O . ALA A 1 269 ? 39.50800 31.99000 -20.11000 1.000 121.18679 269 ALA B O 1
ATOM 1873 N N . GLU A 1 270 ? 37.38300 32.73200 -20.04100 1.000 117.29604 270 GLU B N 1
ATOM 1874 C CA . GLU A 1 270 ? 37.12600 32.37300 -21.43100 1.000 118.29604 270 GLU B CA 1
ATOM 1875 C C . GLU A 1 270 ? 38.03000 33.15500 -22.37500 1.000 121.30604 270 GLU B C 1
ATOM 1876 O O . GLU A 1 270 ? 38.63800 32.58400 -23.28900 1.000 117.55604 270 GLU B O 1
ATOM 1882 N N . ASP A 1 271 ? 38.12700 34.47000 -22.16900 1.000 124.06763 271 ASP B N 1
ATOM 1883 C CA . ASP A 1 271 ? 38.98000 35.29200 -23.01900 1.000 113.13763 271 ASP B CA 1
ATOM 1884 C C . ASP A 1 271 ? 40.44600 34.90100 -22.87600 1.000 109.86763 271 ASP B C 1
ATOM 1885 O O . ASP A 1 271 ? 41.18800 34.88400 -23.86400 1.000 119.91763 271 ASP B O 1
ATOM 1890 N N . LEU A 1 272 ? 40.88200 34.58100 -21.65300 1.000 114.96273 272 LEU B N 1
ATOM 1891 C CA . LEU A 1 272 ? 42.26900 34.17300 -21.44600 1.000 111.52273 272 LEU B CA 1
ATOM 1892 C C . LEU A 1 272 ? 42.59900 32.90300 -22.22300 1.000 121.27273 272 LEU B C 1
ATOM 1893 O O . LEU A 1 272 ? 43.69500 32.77700 -22.78200 1.000 133.15273 272 LEU B O 1
ATOM 1898 N N . LEU A 1 273 ? 41.66200 31.95400 -22.27300 1.000 126.89783 273 LEU B N 1
ATOM 1899 C CA . LEU A 1 273 ? 41.89500 30.71700 -23.01300 1.000 120.49783 273 LEU B CA 1
ATOM 1900 C C . LEU A 1 273 ? 41.87600 30.95200 -24.52000 1.000 115.87783 273 LEU B C 1
ATOM 1901 O O . LEU A 1 273 ? 42.83200 30.60500 -25.22400 1.000 113.57783 273 LEU B O 1
ATOM 1906 N N . ASN A 1 274 ? 40.79600 31.55400 -25.02900 1.000 117.54048 274 ASN B N 1
ATOM 1907 C CA . ASN A 1 274 ? 40.64200 31.77200 -26.46500 1.000 119.91048 274 ASN B CA 1
ATOM 1908 C C . ASN A 1 274 ? 41.64400 32.76600 -27.03600 1.000 121.25048 274 ASN B C 1
ATOM 1909 O O . ASN A 1 274 ? 41.82700 32.80100 -28.25900 1.000 127.34048 274 ASN B O 1
ATOM 1914 N N . LEU A 1 275 ? 42.29000 33.57400 -26.19300 1.000 114.71775 275 LEU B N 1
ATOM 1915 C CA . LEU A 1 275 ? 43.18800 34.60500 -26.69900 1.000 112.98775 275 LEU B CA 1
ATOM 1916 C C . LEU A 1 275 ? 44.34800 34.02800 -27.50500 1.000 109.35775 275 LEU B C 1
ATOM 1917 O O . LEU A 1 275 ? 44.90800 34.73500 -28.34800 1.000 116.62775 275 LEU B O 1
ATOM 1922 N N . PHE A 1 276 ? 44.73000 32.77400 -27.26600 1.000 105.93002 276 PHE B N 1
ATOM 1923 C CA . PHE A 1 276 ? 45.87000 32.16400 -27.95200 1.000 116.77002 276 PHE B CA 1
ATOM 1924 C C . PHE A 1 276 ? 45.37700 30.98500 -28.78900 1.000 121.41002 276 PHE B C 1
ATOM 1925 O O . PHE A 1 276 ? 45.45700 29.83100 -28.36400 1.000 118.90002 276 PHE B O 1
ATOM 1933 N N . ARG A 1 277 ? 44.85300 31.28200 -29.98000 1.000 130.71491 277 ARG B N 1
ATOM 1934 C CA . ARG A 1 277 ? 44.33200 30.26000 -30.88000 1.000 135.72491 277 ARG B CA 1
ATOM 1935 C C . ARG A 1 277 ? 44.99500 30.29600 -32.25600 1.000 145.03491 277 ARG B C 1
ATOM 1936 O O . ARG A 1 277 ? 44.39900 29.85900 -33.24300 1.000 141.58491 277 ARG B O 1
ATOM 1938 N N . GLY A 1 278 ? 46.21300 30.82600 -32.34600 1.000 142.35992 278 GLY B N 1
ATOM 1939 C CA . GLY A 1 278 ? 46.86300 30.92800 -33.63900 1.000 138.01992 278 GLY B CA 1
ATOM 1940 C C . GLY A 1 278 ? 47.87300 29.87700 -34.07000 1.000 146.55992 278 GLY B C 1
ATOM 1941 O O . GLY A 1 278 ? 47.71100 29.27700 -35.13700 1.000 153.63992 278 GLY B O 1
ATOM 1942 N N . LEU A 1 279 ? 48.91800 29.65000 -33.27600 1.000 150.21123 279 LEU B N 1
ATOM 1943 C CA . LEU A 1 279 ? 49.99800 28.74500 -33.65100 1.000 159.11123 279 LEU B CA 1
ATOM 1944 C C . LEU A 1 279 ? 49.70800 27.30200 -33.22800 1.000 156.59123 279 LEU B C 1
ATOM 1945 O O . LEU A 1 279 ? 48.59600 26.95200 -32.82200 1.000 148.50123 279 LEU B O 1
ATOM 1947 N N . GLY A 1 280 ? 50.73400 26.45600 -33.32800 1.000 161.63799 280 GLY B N 1
ATOM 1948 C CA . GLY A 1 280 ? 50.60700 25.03500 -33.04900 1.000 166.89799 280 GLY B CA 1
ATOM 1949 C C . GLY A 1 280 ? 50.27300 24.74000 -31.59900 1.000 166.40799 280 GLY B C 1
ATOM 1950 O O . GLY A 1 280 ? 50.26200 25.61300 -30.73400 1.000 170.22799 280 GLY B O 1
ATOM 1951 N N . LEU A 1 281 ? 49.99000 23.46200 -31.34300 1.000 167.66985 281 LEU B N 1
ATOM 1952 C CA . LEU A 1 281 ? 49.56500 22.98100 -30.03100 1.000 146.17985 281 LEU B CA 1
ATOM 1953 C C . LEU A 1 281 ? 48.29300 23.69200 -29.57000 1.000 142.46985 281 LEU B C 1
ATOM 1954 O O . LEU A 1 281 ? 47.22800 23.07600 -29.48100 1.000 132.19985 281 LEU B O 1
ATOM 1956 N N . PRO A 1 292 ? 47.43600 11.38600 -15.38000 1.000 155.86185 292 PRO B N 1
ATOM 1957 C CA . PRO A 1 292 ? 48.77900 11.89100 -15.65600 1.000 155.51185 292 PRO B CA 1
ATOM 1958 C C . PRO A 1 292 ? 49.34800 12.69600 -14.49700 1.000 155.98185 292 PRO B C 1
ATOM 1959 O O . PRO A 1 292 ? 49.27300 12.26900 -13.34600 1.000 159.72185 292 PRO B O 1
ATOM 1963 N N . THR A 1 293 ? 49.94600 13.84300 -14.81600 1.000 151.12098 293 THR B N 1
ATOM 1964 C CA . THR A 1 293 ? 50.27400 14.91400 -13.87800 1.000 149.96098 293 THR B CA 1
ATOM 1965 C C . THR A 1 293 ? 51.36700 14.54800 -12.86900 1.000 155.91098 293 THR B C 1
ATOM 1966 O O . THR A 1 293 ? 51.64900 15.35000 -11.95800 1.000 151.85098 293 THR B O 1
ATOM 1968 N N . ARG A 1 294 ? 52.01200 13.36600 -13.00700 1.000 153.68471 294 ARG B N 1
ATOM 1969 C CA . ARG A 1 294 ? 53.39700 13.27400 -12.54700 1.000 144.27471 294 ARG B CA 1
ATOM 1970 C C . ARG A 1 294 ? 54.34700 12.39000 -13.37000 1.000 145.49471 294 ARG B C 1
ATOM 1971 O O . ARG A 1 294 ? 55.20400 11.73700 -12.75400 1.000 161.06471 294 ARG B O 1
ATOM 1973 N N . PRO A 1 295 ? 54.30800 12.33800 -14.73900 1.000 139.05085 295 PRO B N 1
ATOM 1974 C CA . PRO A 1 295 ? 55.45000 11.70800 -15.44300 1.000 142.89085 295 PRO B CA 1
ATOM 1975 C C . PRO A 1 295 ? 56.78800 12.45100 -15.47500 1.000 127.75085 295 PRO B C 1
ATOM 1976 O O . PRO A 1 295 ? 57.78900 11.93400 -14.95900 1.000 110.41085 295 PRO B O 1
ATOM 1980 N N . GLY A 1 296 ? 56.82100 13.63100 -16.08300 1.000 135.10343 296 GLY B N 1
ATOM 1981 C CA . GLY A 1 296 ? 58.05600 14.35300 -16.34100 1.000 129.30343 296 GLY B CA 1
ATOM 1982 C C . GLY A 1 296 ? 58.34700 14.48100 -17.83500 1.000 126.89343 296 GLY B C 1
ATOM 1983 O O . GLY A 1 296 ? 57.53000 14.11700 -18.69100 1.000 139.41343 296 GLY B O 1
ATOM 1984 N N . GLY A 1 297 ? 59.54500 14.99700 -18.14400 1.000 116.97243 297 GLY B N 1
ATOM 1985 C CA . GLY A 1 297 ? 59.98100 15.21200 -19.51700 1.000 110.76243 297 GLY B CA 1
ATOM 1986 C C . GLY A 1 297 ? 61.47000 15.49600 -19.58400 1.000 115.90243 297 GLY B C 1
ATOM 1987 O O . GLY A 1 297 ? 62.16800 15.52500 -18.56700 1.000 131.73243 297 GLY B O 1
ATOM 1988 N N . LEU A 1 298 ? 61.95300 15.69500 -20.81500 1.000 112.78251 298 LEU B N 1
ATOM 1989 C CA . LEU A 1 298 ? 63.38000 15.90500 -21.08900 1.000 111.40251 298 LEU B CA 1
ATOM 1990 C C . LEU A 1 298 ? 63.53300 16.53100 -22.47000 1.000 117.14251 298 LEU B C 1
ATOM 1991 O O . LEU A 1 298 ? 63.14700 15.91600 -23.46700 1.000 127.61251 298 LEU B O 1
ATOM 1996 N N . TRP A 1 299 ? 64.11600 17.72900 -22.54300 1.000 125.93116 299 TRP B N 1
ATOM 1997 C CA . TRP A 1 299 ? 64.17100 18.46500 -23.80500 1.000 126.70116 299 TRP B CA 1
ATOM 1998 C C . TRP A 1 299 ? 65.22300 17.89500 -24.75100 1.000 128.63116 299 TRP B C 1
ATOM 1999 O O . TRP A 1 299 ? 66.34000 17.56500 -24.34400 1.000 127.76116 299 TRP B O 1
ATOM 2010 N N . ASP A 1 300 ? 64.84900 17.78400 -26.02500 1.000 129.80632 300 ASP B N 1
ATOM 2011 C CA . ASP A 1 300 ? 65.76400 17.51100 -27.12700 1.000 134.23632 300 ASP B CA 1
ATOM 2012 C C . ASP A 1 300 ? 65.51600 18.54200 -28.22500 1.000 139.80632 300 ASP B C 1
ATOM 2013 O O . ASP A 1 300 ? 64.65000 19.41200 -28.10200 1.000 154.66632 300 ASP B O 1
ATOM 2015 N N . LEU A 1 301 ? 66.28200 18.45100 -29.30900 1.000 136.22240 301 LEU B N 1
ATOM 2016 C CA . LEU A 1 301 ? 66.13200 19.39700 -30.41200 1.000 139.48240 301 LEU B CA 1
ATOM 2017 C C . LEU A 1 301 ? 64.83000 19.11300 -31.15200 1.000 143.40240 301 LEU B C 1
ATOM 2018 O O . LEU A 1 301 ? 64.71400 18.10400 -31.85500 1.000 155.65240 301 LEU B O 1
ATOM 2023 N N . GLU A 1 302 ? 63.84900 20.00300 -30.98600 1.000 142.82583 302 GLU B N 1
ATOM 2024 C CA . GLU A 1 302 ? 62.51400 19.87400 -31.57100 1.000 145.86583 302 GLU B CA 1
ATOM 2025 C C . GLU A 1 302 ? 61.81100 18.59000 -31.14000 1.000 146.22583 302 GLU B C 1
ATOM 2026 O O . GLU A 1 302 ? 60.85000 18.15800 -31.78400 1.000 158.95583 302 GLU B O 1
ATOM 2028 N N . GLY A 1 303 ? 62.27000 17.97300 -30.05400 1.000 144.03434 303 GLY B N 1
ATOM 2029 C CA . GLY A 1 303 ? 61.68500 16.74900 -29.55400 1.000 140.75434 303 GLY B CA 1
ATOM 2030 C C . GLY A 1 303 ? 61.94200 16.62700 -28.06900 1.000 136.79434 303 GLY B C 1
ATOM 2031 O O . GLY A 1 303 ? 62.52800 17.51400 -27.44500 1.000 135.48434 303 GLY B O 1
ATOM 2032 N N . GLU A 1 304 ? 61.49400 15.51200 -27.50000 1.000 138.24861 304 GLU B N 1
ATOM 2033 C CA . GLU A 1 304 ? 61.64800 15.29400 -26.07100 1.000 125.34861 304 GLU B CA 1
ATOM 2034 C C . GLU A 1 304 ? 61.78200 13.80600 -25.78800 1.000 118.73861 304 GLU B C 1
ATOM 2035 O O . GLU A 1 304 ? 61.05800 12.98900 -26.36300 1.000 114.31861 304 GLU B O 1
ATOM 2037 N N . VAL A 1 305 ? 62.71500 13.46600 -24.90600 1.000 121.61630 305 VAL B N 1
ATOM 2038 C CA . VAL A 1 305 ? 62.85800 12.10300 -24.42200 1.000 120.25630 305 VAL B CA 1
ATOM 2039 C C . VAL A 1 305 ? 62.10800 11.93200 -23.10600 1.000 118.13630 305 VAL B C 1
ATOM 2040 O O . VAL A 1 305 ? 61.77900 12.90100 -22.41800 1.000 122.72630 305 VAL B O 1
ATOM 2042 N N . GLU A 1 306 ? 61.83200 10.67600 -22.76700 1.000 123.65549 306 GLU B N 1
ATOM 2043 C CA . GLU A 1 306 ? 61.14100 10.38100 -21.52100 1.000 122.20549 306 GLU B CA 1
ATOM 2044 C C . GLU A 1 306 ? 61.97200 10.84900 -20.33300 1.000 119.88549 306 GLU B C 1
ATOM 2045 O O . GLU A 1 306 ? 63.20100 10.74100 -20.33000 1.000 129.46549 306 GLU B O 1
ATOM 2047 N N . GLY A 1 307 ? 61.29300 11.38700 -19.32800 1.000 120.40857 307 GLY B N 1
ATOM 2048 C CA . GLY A 1 307 ? 61.95700 11.85900 -18.13400 1.000 124.49857 307 GLY B CA 1
ATOM 2049 C C . GLY A 1 307 ? 61.96500 10.81500 -17.03300 1.000 123.40857 307 GLY B C 1
ATOM 2050 O O . GLY A 1 307 ? 61.11700 9.92900 -16.98400 1.000 119.18857 307 GLY B O 1
ATOM 2051 N N . GLY A 1 308 ? 62.95000 10.92700 -16.14900 1.000 120.37494 308 GLY B N 1
ATOM 2052 C CA . GLY A 1 308 ? 63.02200 10.04700 -14.99900 1.000 129.17494 308 GLY B CA 1
ATOM 2053 C C . GLY A 1 308 ? 63.51400 8.64600 -15.28400 1.000 129.10494 308 GLY B C 1
ATOM 2054 O O . GLY A 1 308 ? 63.00900 7.68600 -14.69000 1.000 130.51494 308 GLY B O 1
ATOM 2055 N N . VAL A 1 309 ? 64.49100 8.49400 -16.17800 1.000 132.27804 309 VAL B N 1
ATOM 2056 C CA . VAL A 1 309 ? 65.05300 7.18800 -16.49800 1.000 127.34804 309 VAL B CA 1
ATOM 2057 C C . VAL A 1 309 ? 66.57000 7.30300 -16.60300 1.000 131.67804 309 VAL B C 1
ATOM 2058 O O . VAL A 1 309 ? 67.10700 8.32700 -17.03600 1.000 140.16804 309 VAL B O 1
ATOM 2062 N N . ALA A 1 310 ? 67.26100 6.24300 -16.18800 1.000 123.78998 310 ALA B N 1
ATOM 2063 C CA . ALA A 1 310 ? 68.70300 6.15300 -16.36500 1.000 125.04998 310 ALA B CA 1
ATOM 2064 C C . ALA A 1 310 ? 69.03000 5.81600 -17.81700 1.000 137.18998 310 ALA B C 1
ATOM 2065 O O . ALA A 1 310 ? 68.26900 5.12600 -18.50100 1.000 165.82998 310 ALA B O 1
ATOM 2067 N N . TYR A 1 311 ? 70.17200 6.31800 -18.29300 1.000 136.14972 311 TYR B N 1
ATOM 2068 C CA . TYR A 1 311 ? 70.47200 6.27400 -19.72200 1.000 139.98972 311 TYR B CA 1
ATOM 2069 C C . TYR A 1 311 ? 71.73200 5.49000 -20.06800 1.000 160.31972 311 TYR B C 1
ATOM 2070 O O . TYR A 1 311 ? 71.66400 4.56200 -20.88100 1.000 173.22972 311 TYR B O 1
ATOM 2079 N N . GLY A 1 312 ? 72.87800 5.82800 -19.48100 1.000 158.59232 312 GLY B N 1
ATOM 2080 C CA . GLY A 1 312 ? 74.16400 5.37200 -19.98100 1.000 155.12232 312 GLY B CA 1
ATOM 2081 C C . GLY A 1 312 ? 74.48900 3.89800 -19.83600 1.000 153.31232 312 GLY B C 1
ATOM 2082 O O . GLY A 1 312 ? 73.60400 3.06600 -19.61600 1.000 152.69232 312 GLY B O 1
ATOM 2083 N N . GLY A 1 313 ? 75.77100 3.56900 -19.96700 1.000 152.69700 313 GLY B N 1
ATOM 2084 C CA . GLY A 1 313 ? 76.22200 2.19200 -19.90100 1.000 150.80700 313 GLY B CA 1
ATOM 2085 C C . GLY A 1 313 ? 76.16200 1.60700 -18.50500 1.000 154.14700 313 GLY B C 1
ATOM 2086 O O . GLY A 1 313 ? 76.72000 0.54100 -18.25000 1.000 164.98700 313 GLY B O 1
ATOM 2087 N N . LEU B 1 13 ? 73.45100 44.17900 8.89300 1.000 139.94164 13 LEU A N 1
ATOM 2088 C CA . LEU B 1 13 ? 73.37200 42.90500 9.60400 1.000 141.23164 13 LEU A CA 1
ATOM 2089 C C . LEU B 1 13 ? 72.68700 41.78800 8.79000 1.000 158.91164 13 LEU A C 1
ATOM 2090 O O . LEU B 1 13 ? 73.17600 40.65800 8.79000 1.000 164.03164 13 LEU A O 1
ATOM 2092 N N . PRO B 1 14 ? 71.56800 42.07400 8.11000 1.000 159.59317 14 PRO A N 1
ATOM 2093 C CA . PRO B 1 14 ? 70.99900 41.05900 7.21300 1.000 143.01317 14 PRO A CA 1
ATOM 2094 C C . PRO B 1 14 ? 71.93200 40.77300 6.04600 1.000 138.21317 14 PRO A C 1
ATOM 2095 O O . PRO B 1 14 ? 72.53100 41.68300 5.46700 1.000 135.87317 14 PRO A O 1
ATOM 2099 N N . LYS B 1 15 ? 72.04700 39.49300 5.70400 1.000 137.90643 15 LYS A N 1
ATOM 2100 C CA . LYS B 1 15 ? 72.98400 39.06600 4.67600 1.000 130.80643 15 LYS A CA 1
ATOM 2101 C C . LYS B 1 15 ? 72.43400 39.34100 3.28200 1.000 130.34643 15 LYS A C 1
ATOM 2102 O O . LYS B 1 15 ? 71.26400 39.07100 2.99200 1.000 131.69643 15 LYS A O 1
ATOM 2108 N N . PHE B 1 16 ? 73.29000 39.88200 2.41900 1.000 127.89212 16 PHE A N 1
ATOM 2109 C CA . PHE B 1 16 ? 72.99300 40.08800 1.01000 1.000 124.91212 16 PHE A CA 1
ATOM 2110 C C . PHE B 1 16 ? 73.74800 39.06200 0.17400 1.000 125.13212 16 PHE A C 1
ATOM 2111 O O . PHE B 1 16 ? 74.64400 38.36700 0.65900 1.000 125.57212 16 PHE A O 1
ATOM 2113 N N . ARG B 1 17 ? 73.35700 38.95800 -1.09800 1.000 131.58985 17 ARG A N 1
ATOM 2114 C CA . ARG B 1 17 ? 73.94400 37.98700 -2.01300 1.000 135.69985 17 ARG A CA 1
ATOM 2115 C C . ARG B 1 17 ? 74.71500 38.64700 -3.15100 1.000 144.35985 17 ARG A C 1
ATOM 2116 O O . ARG B 1 17 ? 75.93400 38.48700 -3.25100 1.000 140.93985 17 ARG A O 1
ATOM 2124 N N . ASP B 1 18 ? 74.03500 39.41000 -4.00700 1.000 150.76867 18 ASP A N 1
ATOM 2125 C CA . ASP B 1 18 ? 74.71100 40.27600 -4.97100 1.000 147.35867 18 ASP A CA 1
ATOM 2126 C C . ASP B 1 18 ? 73.72300 41.41000 -5.26600 1.000 146.14867 18 ASP A C 1
ATOM 2127 O O . ASP B 1 18 ? 72.85100 41.27900 -6.12600 1.000 142.86867 18 ASP A O 1
ATOM 2129 N N . GLY B 1 19 ? 73.88000 42.51400 -4.54700 1.000 140.65087 19 GLY A N 1
ATOM 2130 C CA . GLY B 1 19 ? 72.88600 43.56900 -4.59400 1.000 132.44087 19 GLY A CA 1
ATOM 2131 C C . GLY B 1 19 ? 72.13100 43.70800 -3.28800 1.000 134.23087 19 GLY A C 1
ATOM 2132 O O . GLY B 1 19 ? 72.70400 44.14200 -2.28500 1.000 137.17087 19 GLY A O 1
ATOM 2133 N N . LEU B 1 20 ? 70.85600 43.33200 -3.27900 1.000 128.59519 20 LEU A N 1
ATOM 2134 C CA . LEU B 1 20 ? 69.99200 43.54200 -2.12700 1.000 127.04519 20 LEU A CA 1
ATOM 2135 C C . LEU B 1 20 ? 70.10600 42.39500 -1.12300 1.000 127.55519 20 LEU A C 1
ATOM 2136 O O . LEU B 1 20 ? 70.55000 41.29000 -1.44500 1.000 124.03519 20 LEU A O 1
ATOM 2138 N N . SER B 1 21 ? 69.68700 42.67600 0.11100 1.000 124.75551 21 SER A N 1
ATOM 2139 C CA . SER B 1 21 ? 69.75300 41.72100 1.20700 1.000 120.56551 21 SER A CA 1
ATOM 2140 C C . SER B 1 21 ? 68.42300 40.99000 1.37200 1.000 120.18551 21 SER A C 1
ATOM 2141 O O . SER B 1 21 ? 67.39900 41.37600 0.81200 1.000 111.50551 21 SER A O 1
ATOM 2143 N N . TYR B 1 22 ? 68.44200 39.91700 2.16100 1.000 118.38653 22 TYR A N 1
ATOM 2144 C CA . TYR B 1 22 ? 67.23600 39.13500 2.39000 1.000 104.94653 22 TYR A CA 1
ATOM 2145 C C . TYR B 1 22 ? 67.10200 38.77200 3.86300 1.000 101.01653 22 TYR A C 1
ATOM 2146 O O . TYR B 1 22 ? 68.06200 38.83700 4.63400 1.000 102.43653 22 TYR A O 1
ATOM 2155 N N . LEU B 1 23 ? 65.88600 38.37300 4.23800 1.000 97.56207 23 LEU A N 1
ATOM 2156 C CA . LEU B 1 23 ? 65.53600 38.09500 5.62400 1.000 92.69207 23 LEU A CA 1
ATOM 2157 C C . LEU B 1 23 ? 64.58500 36.91600 5.70600 1.000 96.82207 23 LEU A C 1
ATOM 2158 O O . LEU B 1 23 ? 63.60300 36.85700 4.96200 1.000 95.85207 23 LEU A O 1
ATOM 2163 N N . TYR B 1 24 ? 64.87000 35.99100 6.61400 1.000 96.61031 24 TYR A N 1
ATOM 2164 C CA . TYR B 1 24 ? 63.97700 34.87800 6.90800 1.000 91.96031 24 TYR A CA 1
ATOM 2165 C C . TYR B 1 24 ? 63.42700 35.09900 8.30800 1.000 90.90031 24 TYR A C 1
ATOM 2166 O O . TYR B 1 24 ? 64.19500 35.18700 9.27200 1.000 105.03031 24 TYR A O 1
ATOM 2175 N N . VAL B 1 25 ? 62.10500 35.18500 8.42000 1.000 88.68334 25 VAL A N 1
ATOM 2176 C CA . VAL B 1 25 ? 61.45300 35.43500 9.69800 1.000 95.94334 25 VAL A CA 1
ATOM 2177 C C . VAL B 1 25 ? 60.43300 34.33500 9.93200 1.000 98.65334 25 VAL A C 1
ATOM 2178 O O . VAL B 1 25 ? 59.57100 34.09300 9.08100 1.000 96.57334 25 VAL A O 1
ATOM 2182 N N . GLU B 1 26 ? 60.54700 33.65800 11.07000 1.000 107.32801 26 GLU A N 1
ATOM 2183 C CA . GLU B 1 26 ? 59.59500 32.64500 11.49600 1.000 112.90801 26 GLU A CA 1
ATOM 2184 C C . GLU B 1 26 ? 59.24400 32.87300 12.96000 1.000 101.14801 26 GLU A C 1
ATOM 2185 O O . GLU B 1 26 ? 60.03600 33.42500 13.72700 1.000 107.01801 26 GLU A O 1
ATOM 2191 N N . HIS B 1 27 ? 58.03400 32.45500 13.32700 1.000 101.28206 27 HIS A N 1
ATOM 2192 C CA . HIS B 1 27 ? 57.51300 32.55600 14.69000 1.000 103.45206 27 HIS A CA 1
ATOM 2193 C C . HIS B 1 27 ? 57.51100 34.00800 15.17000 1.000 98.78206 27 HIS A C 1
ATOM 2194 O O . HIS B 1 27 ? 58.11000 34.35000 16.19200 1.000 94.28206 27 HIS A O 1
ATOM 2201 N N . ALA B 1 28 ? 56.81700 34.86500 14.42400 1.000 105.60652 28 ALA A N 1
ATOM 2202 C CA . ALA B 1 28 ? 56.80200 36.27800 14.77900 1.000 100.14652 28 ALA A CA 1
ATOM 2203 C C . ALA B 1 28 ? 55.63600 36.99100 14.11100 1.000 91.76652 28 ALA A C 1
ATOM 2204 O O . ALA B 1 28 ? 55.04300 36.49900 13.15000 1.000 90.22652 28 ALA A O 1
ATOM 2206 N N . VAL B 1 29 ? 55.31600 38.16600 14.64900 1.000 90.01759 29 VAL A N 1
ATOM 2207 C CA . VAL B 1 29 ? 54.37100 39.09700 14.04400 1.000 84.38759 29 VAL A CA 1
ATOM 2208 C C . VAL B 1 29 ? 55.17300 40.18000 13.33700 1.000 80.40759 29 VAL A C 1
ATOM 2209 O O . VAL B 1 29 ? 56.05600 40.79800 13.94200 1.000 82.99759 29 VAL A O 1
ATOM 2213 N N . VAL B 1 30 ? 54.88500 40.40100 12.05900 1.000 86.97334 30 VAL A N 1
ATOM 2214 C CA . VAL B 1 30 ? 55.59100 41.39500 11.25700 1.000 86.30334 30 VAL A CA 1
ATOM 2215 C C . VAL B 1 30 ? 54.70800 42.62600 11.11600 1.000 87.42334 30 VAL A C 1
ATOM 2216 O O . VAL B 1 30 ? 53.60100 42.55100 10.56800 1.000 83.88334 30 VAL A O 1
ATOM 2220 N N . GLU B 1 31 ? 55.21200 43.76100 11.59100 1.000 75.61648 31 GLU A N 1
ATOM 2221 C CA . GLU B 1 31 ? 54.51400 45.03600 11.55800 1.000 85.49648 31 GLU A CA 1
ATOM 2222 C C . GLU B 1 31 ? 55.46600 46.07700 10.98300 1.000 86.78648 31 GLU A C 1
ATOM 2223 O O . GLU B 1 31 ? 56.65200 45.81300 10.79000 1.000 81.50648 31 GLU A O 1
ATOM 2229 N N . ARG B 1 32 ? 54.94400 47.25100 10.64200 1.000 91.29622 32 ARG A N 1
ATOM 2230 C CA . ARG B 1 32 ? 55.80500 48.37900 10.31200 1.000 88.30622 32 ARG A CA 1
ATOM 2231 C C . ARG B 1 32 ? 56.08300 49.15100 11.59200 1.000 84.31622 32 ARG A C 1
ATOM 2232 O O . ARG B 1 32 ? 55.15800 49.45700 12.35100 1.000 93.32622 32 ARG A O 1
ATOM 2240 N N . GLU B 1 33 ? 57.35600 49.44900 11.84100 1.000 82.35592 33 GLU A N 1
ATOM 2241 C CA . GLU B 1 33 ? 57.74600 50.18300 13.04100 1.000 92.50592 33 GLU A CA 1
ATOM 2242 C C . GLU B 1 33 ? 58.82000 51.19000 12.66000 1.000 95.89592 33 GLU A C 1
ATOM 2243 O O . GLU B 1 33 ? 59.94000 50.80100 12.31100 1.000 89.14592 33 GLU A O 1
ATOM 2249 N N . ALA B 1 34 ? 58.46800 52.47800 12.71500 1.000 97.80976 34 ALA A N 1
ATOM 2250 C CA . ALA B 1 34 ? 59.40700 53.58000 12.50400 1.000 85.78976 34 ALA A CA 1
ATOM 2251 C C . ALA B 1 34 ? 60.02300 53.53200 11.10700 1.000 82.04976 34 ALA A C 1
ATOM 2252 O O . ALA B 1 34 ? 61.24500 53.57300 10.94000 1.000 94.74976 34 ALA A O 1
ATOM 2254 N N . GLY B 1 35 ? 59.16200 53.46500 10.09200 1.000 77.12429 35 GLY A N 1
ATOM 2255 C CA . GLY B 1 35 ? 59.64400 53.40400 8.72300 1.000 99.43429 35 GLY A CA 1
ATOM 2256 C C . GLY B 1 35 ? 60.48900 52.19300 8.39800 1.000 98.00429 35 GLY A C 1
ATOM 2257 O O . GLY B 1 35 ? 61.27900 52.23600 7.45200 1.000 95.27429 35 GLY A O 1
ATOM 2258 N N . GLY B 1 36 ? 60.36900 51.12100 9.17700 1.000 103.61548 36 GLY A N 1
ATOM 2259 C CA . GLY B 1 36 ? 61.08500 49.88600 8.91700 1.000 96.71548 36 GLY A CA 1
ATOM 2260 C C . GLY B 1 36 ? 60.25200 48.66300 9.24900 1.000 96.53548 36 GLY A C 1
ATOM 2261 O O . GLY B 1 36 ? 59.04700 48.78000 9.49500 1.000 96.91548 36 GLY A O 1
ATOM 2262 N N . ILE B 1 37 ? 60.87700 47.48400 9.26900 1.000 93.20118 37 ILE A N 1
ATOM 2263 C CA . ILE B 1 37 ? 60.18900 46.24800 9.62000 1.000 83.94118 37 ILE A CA 1
ATOM 2264 C C . ILE B 1 37 ? 60.36300 46.01500 11.11100 1.000 86.14118 37 ILE A C 1
ATOM 2265 O O . ILE B 1 37 ? 61.45900 46.18300 11.65500 1.000 94.14118 37 ILE A O 1
ATOM 2270 N N . GLY B 1 38 ? 59.28200 45.62100 11.77800 1.000 81.39498 38 GLY A N 1
ATOM 2271 C CA . GLY B 1 38 ? 59.32700 45.28500 13.18200 1.000 84.45498 38 GLY A CA 1
ATOM 2272 C C . GLY B 1 38 ? 58.86200 43.86200 13.38400 1.000 86.97498 38 GLY A C 1
ATOM 2273 O O . GLY B 1 38 ? 57.77500 43.47100 12.94500 1.000 89.25498 38 GLY A O 1
ATOM 2274 N N . ILE B 1 39 ? 59.70000 43.08500 14.05500 1.000 90.45831 39 ILE A N 1
ATOM 2275 C CA . ILE B 1 39 ? 59.49600 41.66100 14.26500 1.000 89.87831 39 ILE A CA 1
ATOM 2276 C C . ILE B 1 39 ? 59.21600 41.44600 15.74500 1.000 95.33831 39 ILE A C 1
ATOM 2277 O O . ILE B 1 39 ? 60.11000 41.61300 16.58200 1.000 99.48831 39 ILE A O 1
ATOM 2282 N N . TYR B 1 40 ? 57.97700 41.08300 16.07400 1.000 95.48519 40 TYR A N 1
ATOM 2283 C CA . TYR B 1 40 ? 57.57900 40.80000 17.44800 1.000 96.86519 40 TYR A CA 1
ATOM 2284 C C . TYR B 1 40 ? 57.62100 39.29000 17.65400 1.000 107.64519 40 TYR A C 1
ATOM 2285 O O . TYR B 1 40 ? 56.77500 38.56200 17.12500 1.000 115.32519 40 TYR A O 1
ATOM 2294 N N . ASP B 1 41 ? 58.60500 38.82400 18.42100 1.000 101.71416 41 ASP A N 1
ATOM 2295 C CA . ASP B 1 41 ? 58.66400 37.41900 18.80700 1.000 98.36416 41 ASP A CA 1
ATOM 2296 C C . ASP B 1 41 ? 58.86300 37.27900 20.31000 1.000 105.57416 41 ASP A C 1
ATOM 2297 O O . ASP B 1 41 ? 58.75200 38.26100 21.05300 1.000 114.44416 41 ASP A O 1
ATOM 2302 N N . GLN B 1 42 ? 59.16400 36.06000 20.76500 1.000 109.32952 42 GLN A N 1
ATOM 2303 C CA . GLN B 1 42 ? 59.37400 35.83300 22.19100 1.000 109.84952 42 GLN A CA 1
ATOM 2304 C C . GLN B 1 42 ? 60.58200 36.60800 22.70300 1.000 107.03952 42 GLN A C 1
ATOM 2305 O O . GLN B 1 42 ? 60.64100 36.95900 23.88700 1.000 106.81952 42 GLN A O 1
ATOM 2311 N N . GLU B 1 43 ? 61.53500 36.91400 21.82400 1.000 107.85685 43 GLU A N 1
ATOM 2312 C CA . GLU B 1 43 ? 62.69700 37.70800 22.19400 1.000 112.39685 43 GLU A CA 1
ATOM 2313 C C . GLU B 1 43 ? 62.37700 39.19300 22.32500 1.000 111.27685 43 GLU A C 1
ATOM 2314 O O . GLU B 1 43 ? 63.22600 39.95600 22.80000 1.000 112.30685 43 GLU A O 1
ATOM 2320 N N . GLY B 1 44 ? 61.17400 39.61900 21.94200 1.000 110.78600 44 GLY A N 1
ATOM 2321 C CA . GLY B 1 44 ? 60.79700 41.01500 22.04000 1.000 106.24600 44 GLY A CA 1
ATOM 2322 C C . GLY B 1 44 ? 60.44200 41.64100 20.70600 1.000 107.41600 44 GLY A C 1
ATOM 2323 O O . GLY B 1 44 ? 59.66000 41.07100 19.94100 1.000 124.63600 44 GLY A O 1
ATOM 2324 N N . LEU B 1 45 ? 61.01200 42.81000 20.41200 1.000 104.48772 45 LEU A N 1
ATOM 2325 C CA . LEU B 1 45 ? 60.75900 43.51400 19.15800 1.000 97.32772 45 LEU A CA 1
ATOM 2326 C C . LEU B 1 45 ? 62.10200 43.83200 18.51100 1.000 88.98772 45 LEU A C 1
ATOM 2327 O O . LEU B 1 45 ? 62.94600 44.49600 19.12100 1.000 96.38772 45 LEU A O 1
ATOM 2332 N N . THR B 1 46 ? 62.29100 43.35500 17.28200 1.000 93.22279 46 THR A N 1
ATOM 2333 C CA . THR B 1 46 ? 63.51000 43.53500 16.50100 1.000 93.01279 46 THR A CA 1
ATOM 2334 C C . THR B 1 46 ? 63.26100 44.42500 15.28900 1.000 93.80279 46 THR A C 1
ATOM 2335 O O . THR B 1 46 ? 62.24900 44.27800 14.59800 1.000 98.49279 46 THR A O 1
ATOM 2339 N N . LEU B 1 47 ? 64.18300 45.34600 15.02700 1.000 83.11342 47 LEU A N 1
ATOM 2340 C CA . LEU B 1 47 ? 64.07300 46.24500 13.88600 1.000 87.66342 47 LEU A CA 1
ATOM 2341 C C . LEU B 1 47 ? 64.90100 45.72400 12.71700 1.000 86.06342 47 LEU A C 1
ATOM 2342 O O . LEU B 1 47 ? 66.05600 45.32400 12.89600 1.000 95.22342 47 LEU A O 1
ATOM 2347 N N . ALA B 1 48 ? 64.30000 45.72300 11.52900 1.000 88.81002 48 ALA A N 1
ATOM 2348 C CA . ALA B 1 48 ? 64.96900 45.34200 10.29100 1.000 82.95002 48 ALA A CA 1
ATOM 2349 C C . ALA B 1 48 ? 64.85200 46.49400 9.30300 1.000 89.91002 48 ALA A C 1
ATOM 2350 O O . ALA B 1 48 ? 63.72800 46.93600 9.00600 1.000 91.18002 48 ALA A O 1
ATOM 2352 N N . PRO B 1 49 ? 65.96100 47.00200 8.76300 1.000 92.01566 49 PRO A N 1
ATOM 2353 C CA . PRO B 1 49 ? 65.89000 48.10500 7.79100 1.000 90.70566 49 PRO A CA 1
ATOM 2354 C C . PRO B 1 49 ? 65.33100 47.64100 6.45400 1.000 97.54566 49 PRO A C 1
ATOM 2355 O O . PRO B 1 49 ? 65.85900 46.71700 5.83200 1.000 96.37566 49 PRO A O 1
ATOM 2359 N N . VAL B 1 50 ? 64.25900 48.29600 6.00700 1.000 97.08336 50 VAL A N 1
ATOM 2360 C CA . VAL B 1 50 ? 63.64800 47.93200 4.73500 1.000 90.58336 50 VAL A CA 1
ATOM 2361 C C . VAL B 1 50 ? 64.45700 48.46100 3.55400 1.000 97.54336 50 VAL A C 1
ATOM 2362 O O . VAL B 1 50 ? 64.32500 47.94400 2.43600 1.000 94.84336 50 VAL A O 1
ATOM 2366 N N . ALA B 1 51 ? 65.33100 49.44200 3.78500 1.000 104.89549 51 ALA A N 1
ATOM 2367 C CA . ALA B 1 51 ? 66.12100 50.03500 2.71300 1.000 102.12549 51 ALA A CA 1
ATOM 2368 C C . ALA B 1 51 ? 66.91800 48.96000 1.98700 1.000 97.37549 51 ALA A C 1
ATOM 2369 O O . ALA B 1 51 ? 67.76500 48.28900 2.58700 1.000 93.00549 51 ALA A O 1
ATOM 2371 N N . GLY B 1 52 ? 66.63700 48.80100 0.69500 1.000 101.86766 52 GLY A N 1
ATOM 2372 C CA . GLY B 1 52 ? 67.28600 47.80700 -0.13800 1.000 110.40766 52 GLY A CA 1
ATOM 2373 C C . GLY B 1 52 ? 67.12700 46.41400 0.43200 1.000 115.18766 52 GLY A C 1
ATOM 2374 O O . GLY B 1 52 ? 68.09900 45.79000 0.87200 1.000 120.16766 52 GLY A O 1
ATOM 2375 N N . LEU B 1 53 ? 65.88900 45.92500 0.43200 1.000 114.58177 53 LEU A N 1
ATOM 2376 C CA . LEU B 1 53 ? 65.56000 44.56900 0.85200 1.000 102.51177 53 LEU A CA 1
ATOM 2377 C C . LEU B 1 53 ? 64.93800 43.84600 -0.33500 1.000 113.38177 53 LEU A C 1
ATOM 2378 O O . LEU B 1 53 ? 63.83200 44.19000 -0.76200 1.000 126.22177 53 LEU A O 1
ATOM 2383 N N . GLY B 1 54 ? 65.64200 42.85500 -0.87400 1.000 115.44311 54 GLY A N 1
ATOM 2384 C CA . GLY B 1 54 ? 65.13300 42.09200 -1.99600 1.000 113.18311 54 GLY A CA 1
ATOM 2385 C C . GLY B 1 54 ? 63.93500 41.23500 -1.64300 1.000 111.35311 54 GLY A C 1
ATOM 2386 O O . GLY B 1 54 ? 62.82100 41.47900 -2.12000 1.000 107.55311 54 GLY A O 1
ATOM 2387 N N . VAL B 1 55 ? 64.15000 40.22600 -0.80100 1.000 107.26139 55 VAL A N 1
ATOM 2388 C CA . VAL B 1 55 ? 63.10600 39.28300 -0.42400 1.000 102.23139 55 VAL A CA 1
ATOM 2389 C C . VAL B 1 55 ? 63.00200 39.19400 1.09200 1.000 100.65139 55 VAL A C 1
ATOM 2390 O O . VAL B 1 55 ? 64.01400 39.19500 1.80200 1.000 98.82139 55 VAL A O 1
ATOM 2394 N N . LEU B 1 56 ? 61.76600 39.13000 1.58100 1.000 97.31951 56 LEU A N 1
ATOM 2395 C CA . LEU B 1 56 ? 61.44600 38.90100 2.98500 1.000 90.42951 56 LEU A CA 1
ATOM 2396 C C . LEU B 1 56 ? 60.77100 37.53800 3.07700 1.000 93.22951 56 LEU A C 1
ATOM 2397 O O . LEU B 1 56 ? 59.64600 37.36300 2.59500 1.000 97.74951 56 LEU A O 1
ATOM 2402 N N . PHE B 1 57 ? 61.47300 36.56700 3.66100 1.000 102.98280 57 PHE A N 1
ATOM 2403 C CA . PHE B 1 57 ? 61.01700 35.18000 3.71500 1.000 88.19280 57 PHE A CA 1
ATOM 2404 C C . PHE B 1 57 ? 60.21000 34.94500 4.98800 1.000 86.93280 57 PHE A C 1
ATOM 2405 O O . PHE B 1 57 ? 60.71200 35.15300 6.09800 1.000 97.08280 57 PHE A O 1
ATOM 2413 N N . LEU B 1 58 ? 58.96300 34.51400 4.82300 1.000 84.72854 58 LEU A N 1
ATOM 2414 C CA . LEU B 1 58 ? 58.05200 34.27100 5.93500 1.000 90.10854 58 LEU A CA 1
ATOM 2415 C C . LEU B 1 58 ? 57.95600 32.77600 6.21900 1.000 92.60854 58 LEU A C 1
ATOM 2416 O O . LEU B 1 58 ? 57.49200 32.00500 5.37100 1.000 89.61854 58 LEU A O 1
ATOM 2421 N N . GLY B 1 59 ? 58.31500 32.35500 7.40100 1.000 97.29835 59 GLY A N 1
ATOM 2422 C CA . GLY B 1 59 ? 58.17600 30.95900 7.69200 1.000 98.30835 59 GLY A CA 1
ATOM 2423 C C . GLY B 1 59 ? 56.82600 30.74300 8.30800 1.000 100.83835 59 GLY A C 1
ATOM 2424 O O . GLY B 1 59 ? 56.01500 31.63100 8.46500 1.000 104.61835 59 GLY A O 1
ATOM 2425 N N . PRO B 1 60 ? 56.56900 29.54000 8.74400 1.000 96.87801 60 PRO A N 1
ATOM 2426 C CA . PRO B 1 60 ? 55.29600 29.28000 9.38800 1.000 99.45801 60 PRO A CA 1
ATOM 2427 C C . PRO B 1 60 ? 55.26300 29.98200 10.71200 1.000 93.18801 60 PRO A C 1
ATOM 2428 O O . PRO B 1 60 ? 56.26200 30.12100 11.37900 1.000 101.55801 60 PRO A O 1
ATOM 2432 N N . GLY B 1 61 ? 54.09200 30.36700 11.15200 1.000 89.33752 61 GLY A N 1
ATOM 2433 C CA . GLY B 1 61 ? 54.02800 31.06100 12.41200 1.000 103.28752 61 GLY A CA 1
ATOM 2434 C C . GLY B 1 61 ? 54.29300 32.53200 12.32800 1.000 98.53752 61 GLY A C 1
ATOM 2435 O O . GLY B 1 61 ? 54.67900 33.14800 13.28900 1.000 95.82752 61 GLY A O 1
ATOM 2436 N N . THR B 1 62 ? 54.14500 33.09400 11.15100 1.000 95.73356 62 THR A N 1
ATOM 2437 C CA . THR B 1 62 ? 54.33300 34.50000 11.00700 1.000 83.77356 62 THR A CA 1
ATOM 2438 C C . THR B 1 62 ? 53.07900 35.00400 10.41400 1.000 83.89356 62 THR A C 1
ATOM 2439 O O . THR B 1 62 ? 52.57900 34.41400 9.49700 1.000 88.08356 62 THR A O 1
ATOM 2443 N N . ARG B 1 63 ? 52.56100 36.09400 10.97200 1.000 80.02510 63 ARG A N 1
ATOM 2444 C CA . ARG B 1 63 ? 51.37300 36.75600 10.45700 1.000 77.27510 63 ARG A CA 1
ATOM 2445 C C . ARG B 1 63 ? 51.83800 38.17500 10.18900 1.000 86.75510 63 ARG A C 1
ATOM 2446 O O . ARG B 1 63 ? 52.59800 38.73600 10.97900 1.000 82.11510 63 ARG A O 1
ATOM 2454 N N . ILE B 1 64 ? 51.40300 38.75700 9.08000 1.000 99.11422 64 ILE A N 1
ATOM 2455 C CA . ILE B 1 64 ? 51.85200 40.08300 8.72900 1.000 86.15422 64 ILE A CA 1
ATOM 2456 C C . ILE B 1 64 ? 50.75000 41.10600 8.67300 1.000 81.26422 64 ILE A C 1
ATOM 2457 O O . ILE B 1 64 ? 49.59900 40.77400 8.56200 1.000 78.24422 64 ILE A O 1
ATOM 2462 N N . THR B 1 65 ? 51.12500 42.36500 8.68600 1.000 76.69212 65 THR A N 1
ATOM 2463 C CA . THR B 1 65 ? 50.13800 43.43200 8.72200 1.000 80.85212 65 THR A CA 1
ATOM 2464 C C . THR B 1 65 ? 50.04100 44.16100 7.38900 1.000 78.78212 65 THR A C 1
ATOM 2465 O O . THR B 1 65 ? 50.99100 44.19600 6.60200 1.000 81.19212 65 THR A O 1
ATOM 2469 N N . HIS B 1 66 ? 48.86500 44.74600 7.15400 1.000 78.14534 66 HIS A N 1
ATOM 2470 C CA . HIS B 1 66 ? 48.64100 45.58200 5.97900 1.000 78.36534 66 HIS A CA 1
ATOM 2471 C C . HIS B 1 66 ? 49.69600 46.67700 5.86700 1.000 83.08534 66 HIS A C 1
ATOM 2472 O O . HIS B 1 66 ? 50.14900 47.00600 4.76400 1.000 81.92534 66 HIS A O 1
ATOM 2479 N N . ALA B 1 67 ? 50.09900 47.25500 7.00200 1.000 93.04703 67 ALA A N 1
ATOM 2480 C CA . ALA B 1 67 ? 51.09600 48.32200 6.97700 1.000 88.31703 67 ALA A CA 1
ATOM 2481 C C . ALA B 1 67 ? 52.45900 47.79700 6.54500 1.000 84.90703 67 ALA A C 1
ATOM 2482 O O . ALA B 1 67 ? 53.19000 48.47800 5.81500 1.000 88.46703 67 ALA A O 1
ATOM 2484 N N . ALA B 1 68 ? 52.81900 46.58800 6.98400 1.000 81.70894 68 ALA A N 1
ATOM 2485 C CA . ALA B 1 68 ? 54.10700 46.01900 6.60100 1.000 79.70894 68 ALA A CA 1
ATOM 2486 C C . ALA B 1 68 ? 54.17300 45.77000 5.09900 1.000 81.81894 68 ALA A C 1
ATOM 2487 O O . ALA B 1 68 ? 55.17000 46.10400 4.44700 1.000 89.21894 68 ALA A O 1
ATOM 2489 N N . VAL B 1 69 ? 53.11700 45.18400 4.52900 1.000 78.27574 69 VAL A N 1
ATOM 2490 C CA . VAL B 1 69 ? 53.12100 44.94800 3.09000 1.000 80.66574 69 VAL A CA 1
ATOM 2491 C C . VAL B 1 69 ? 53.05300 46.26700 2.33300 1.000 83.44574 69 VAL A C 1
ATOM 2492 O O . VAL B 1 69 ? 53.62400 46.38400 1.24800 1.000 81.75574 69 VAL A O 1
ATOM 2496 N N . ARG B 1 70 ? 52.35300 47.27500 2.87000 1.000 93.17450 70 ARG A N 1
ATOM 2497 C CA . ARG B 1 70 ? 52.35500 48.59300 2.23600 1.000 93.92450 70 ARG A CA 1
ATOM 2498 C C . ARG B 1 70 ? 53.77100 49.14300 2.14300 1.000 88.32450 70 ARG A C 1
ATOM 2499 O O . ARG B 1 70 ? 54.21500 49.58800 1.07700 1.000 87.71450 70 ARG A O 1
ATOM 2501 N N . LEU B 1 71 ? 54.49400 49.11200 3.26200 1.000 81.30529 71 LEU A N 1
ATOM 2502 C CA . LEU B 1 71 ? 55.86200 49.61200 3.29300 1.000 82.37529 71 LEU A CA 1
ATOM 2503 C C . LEU B 1 71 ? 56.76200 48.81800 2.34500 1.000 83.55529 71 LEU A C 1
ATOM 2504 O O . LEU B 1 71 ? 57.55900 49.40000 1.59200 1.000 83.33529 71 LEU A O 1
ATOM 2509 N N . LEU B 1 72 ? 56.61600 47.48900 2.33600 1.000 86.27580 72 LEU A N 1
ATOM 2510 C CA . LEU B 1 72 ? 57.42300 46.65100 1.45300 1.000 84.66580 72 LEU A CA 1
ATOM 2511 C C . LEU B 1 72 ? 57.12200 46.93200 -0.01600 1.000 84.93580 72 LEU A C 1
ATOM 2512 O O . LEU B 1 72 ? 58.04000 47.03600 -0.83800 1.000 80.16580 72 LEU A O 1
ATOM 2517 N N . ALA B 1 73 ? 55.83900 47.04800 -0.36900 1.000 81.40939 73 ALA A N 1
ATOM 2518 C CA . ALA B 1 73 ? 55.46000 47.36400 -1.74100 1.000 77.51939 73 ALA A CA 1
ATOM 2519 C C . ALA B 1 73 ? 56.00400 48.71800 -2.16400 1.000 91.04939 73 ALA A C 1
ATOM 2520 O O . ALA B 1 73 ? 56.46000 48.88400 -3.30200 1.000 93.89939 73 ALA A O 1
ATOM 2522 N N . GLU B 1 74 ? 55.96700 49.69900 -1.26000 1.000 91.00269 74 GLU A N 1
ATOM 2523 C CA . GLU B 1 74 ? 56.50000 51.01300 -1.59400 1.000 79.65269 74 GLU A CA 1
ATOM 2524 C C . GLU B 1 74 ? 58.00400 50.95600 -1.82400 1.000 83.15269 74 GLU A C 1
ATOM 2525 O O . GLU B 1 74 ? 58.52800 51.65400 -2.69900 1.000 93.77269 74 GLU A O 1
ATOM 2531 N N . ASN B 1 75 ? 58.71300 50.11200 -1.07400 1.000 84.56647 75 ASN A N 1
ATOM 2532 C CA . ASN B 1 75 ? 60.15600 49.98800 -1.25000 1.000 86.37647 75 ASN A CA 1
ATOM 2533 C C . ASN B 1 75 ? 60.57100 48.92200 -2.26400 1.000 95.09647 75 ASN A C 1
ATOM 2534 O O . ASN B 1 75 ? 61.76500 48.62200 -2.36800 1.000 89.28647 75 ASN A O 1
ATOM 2539 N N . GLY B 1 76 ? 59.63300 48.35500 -3.02000 1.000 92.09458 76 GLY A N 1
ATOM 2540 C CA . GLY B 1 76 ? 60.01800 47.40800 -4.05200 1.000 90.49458 76 GLY A CA 1
ATOM 2541 C C . GLY B 1 76 ? 60.52800 46.07000 -3.56500 1.000 99.44458 76 GLY A C 1
ATOM 2542 O O . GLY B 1 76 ? 61.37400 45.46200 -4.22800 1.000 108.40458 76 GLY A O 1
ATOM 2543 N N . CYS B 1 77 ? 60.05400 45.60200 -2.41800 1.000 98.37803 77 CYS A N 1
ATOM 2544 C CA . CYS B 1 77 ? 60.43600 44.30300 -1.88400 1.000 93.56803 77 CYS A CA 1
ATOM 2545 C C . CYS B 1 77 ? 59.38000 43.25400 -2.21300 1.000 96.23803 77 CYS A C 1
ATOM 2546 O O . CYS B 1 77 ? 58.19200 43.56100 -2.34200 1.000 93.81803 77 CYS A O 1
ATOM 2549 N N . THR B 1 78 ? 59.83000 42.01200 -2.36800 1.000 103.23063 78 THR A N 1
ATOM 2550 C CA . THR B 1 78 ? 58.94600 40.86500 -2.51400 1.000 91.62063 78 THR A CA 1
ATOM 2551 C C . THR B 1 78 ? 58.95100 40.02600 -1.24300 1.000 85.00063 78 THR A C 1
ATOM 2552 O O . THR B 1 78 ? 59.94200 39.97200 -0.50900 1.000 86.57063 78 THR A O 1
ATOM 2556 N N . VAL B 1 79 ? 57.81300 39.39200 -0.98500 1.000 87.69261 79 VAL A N 1
ATOM 2557 C CA . VAL B 1 79 ? 57.62700 38.49400 0.14800 1.000 91.40261 79 VAL A CA 1
ATOM 2558 C C . VAL B 1 79 ? 57.47500 37.07100 -0.37000 1.000 86.45261 79 VAL A C 1
ATOM 2559 O O . VAL B 1 79 ? 56.79100 36.83900 -1.36900 1.000 80.70261 79 VAL A O 1
ATOM 2563 N N . ALA B 1 80 ? 58.15300 36.12300 0.26900 1.000 88.16185 80 ALA A N 1
ATOM 2564 C CA . ALA B 1 80 ? 58.04000 34.72100 -0.12300 1.000 94.08185 80 ALA A CA 1
ATOM 2565 C C . ALA B 1 80 ? 57.54200 33.91700 1.07100 1.000 88.41185 80 ALA A C 1
ATOM 2566 O O . ALA B 1 80 ? 58.28500 33.70800 2.03700 1.000 84.20185 80 ALA A O 1
ATOM 2568 N N . TRP B 1 81 ? 56.28900 33.46300 1.00100 1.000 83.98025 81 TRP A N 1
ATOM 2569 C CA . TRP B 1 81 ? 55.73300 32.55400 1.99900 1.000 91.60025 81 TRP A CA 1
ATOM 2570 C C . TRP B 1 81 ? 56.28300 31.16400 1.71100 1.000 89.69025 81 TRP A C 1
ATOM 2571 O O . TRP B 1 81 ? 55.93000 30.54700 0.69600 1.000 92.66025 81 TRP A O 1
ATOM 2582 N N . VAL B 1 82 ? 57.14800 30.69200 2.61500 1.000 80.75950 82 VAL A N 1
ATOM 2583 C CA . VAL B 1 82 ? 57.89000 29.44000 2.51500 1.000 85.42950 82 VAL A CA 1
ATOM 2584 C C . VAL B 1 82 ? 57.72200 28.63100 3.79700 1.000 96.78950 82 VAL A C 1
ATOM 2585 O O . VAL B 1 82 ? 57.24200 29.13000 4.81900 1.000 110.10950 82 VAL A O 1
ATOM 2589 N N . GLY B 1 83 ? 58.11300 27.35100 3.72000 1.000 89.11744 83 GLY A N 1
ATOM 2590 C CA . GLY B 1 83 ? 58.07600 26.46800 4.86700 1.000 93.40744 83 GLY A CA 1
ATOM 2591 C C . GLY B 1 83 ? 59.35200 26.56500 5.69700 1.000 98.84744 83 GLY A C 1
ATOM 2592 O O . GLY B 1 83 ? 60.29500 27.28100 5.36300 1.000 97.35744 83 GLY A O 1
ATOM 2593 N N . GLU B 1 84 ? 59.36400 25.82100 6.80800 1.000 99.89413 84 GLU A N 1
ATOM 2594 C CA . GLU B 1 84 ? 60.45600 25.90600 7.77700 1.000 100.23413 84 GLU A CA 1
ATOM 2595 C C . GLU B 1 84 ? 61.79300 25.58700 7.12200 1.000 100.64413 84 GLU A C 1
ATOM 2596 O O . GLU B 1 84 ? 61.98700 24.49300 6.58700 1.000 111.62413 84 GLU A O 1
ATOM 2602 N N . GLY B 1 85 ? 62.72000 26.54100 7.17900 1.000 102.50463 85 GLY A N 1
ATOM 2603 C CA . GLY B 1 85 ? 63.99200 26.39600 6.50700 1.000 106.96463 85 GLY A CA 1
ATOM 2604 C C . GLY B 1 85 ? 63.93800 26.57700 5.00800 1.000 106.55463 85 GLY A C 1
ATOM 2605 O O . GLY B 1 85 ? 64.90500 26.22500 4.32400 1.000 105.42463 85 GLY A O 1
ATOM 2614 N N . ALA B 1 87 ? 62.35000 24.89700 2.94200 1.000 106.00869 87 ALA A N 1
ATOM 2615 C CA . ALA B 1 87 ? 62.22600 23.59800 2.29200 1.000 101.90869 87 ALA A CA 1
ATOM 2616 C C . ALA B 1 87 ? 60.97900 23.49900 1.43200 1.000 94.41869 87 ALA A C 1
ATOM 2617 O O . ALA B 1 87 ? 60.88200 22.59400 0.59800 1.000 102.51869 87 ALA A O 1
ATOM 2619 N N . ARG B 1 88 ? 60.03100 24.40400 1.62400 1.000 95.86033 88 ARG A N 1
ATOM 2620 C CA . ARG B 1 88 ? 58.79300 24.44600 0.86800 1.000 103.14033 88 ARG A CA 1
ATOM 2621 C C . ARG B 1 88 ? 58.55000 25.85400 0.35400 1.000 94.89033 88 ARG A C 1
ATOM 2622 O O . ARG B 1 88 ? 58.93400 26.83800 0.98600 1.000 105.29033 88 ARG A O 1
ATOM 2630 N N . PHE B 1 89 ? 57.93700 25.93800 -0.82100 1.000 93.85654 89 PHE A N 1
ATOM 2631 C CA . PHE B 1 89 ? 57.55300 27.21000 -1.41200 1.000 89.97654 89 PHE A CA 1
ATOM 2632 C C . PHE B 1 89 ? 56.04100 27.22500 -1.53800 1.000 91.42654 89 PHE A C 1
ATOM 2633 O O . PHE B 1 89 ? 55.45000 26.29700 -2.09900 1.000 100.45654 89 PHE A O 1
ATOM 2641 N N . TYR B 1 90 ? 55.42500 28.28500 -1.03100 1.000 86.99419 90 TYR A N 1
ATOM 2642 C CA . TYR B 1 90 ? 53.97300 28.37800 -1.00400 1.000 88.87419 90 TYR A CA 1
ATOM 2643 C C . TYR B 1 90 ? 53.41400 29.56100 -1.77200 1.000 99.90419 90 TYR A C 1
ATOM 2644 O O . TYR B 1 90 ? 52.44200 29.39200 -2.51200 1.000 116.33419 90 TYR A O 1
ATOM 2653 N N . ALA B 1 91 ? 53.99700 30.75300 -1.63600 1.000 106.01706 91 ALA A N 1
ATOM 2654 C CA . ALA B 1 91 ? 53.37700 31.89100 -2.31300 1.000 98.49706 91 ALA A CA 1
ATOM 2655 C C . ALA B 1 91 ? 54.32800 33.07200 -2.44400 1.000 93.93706 91 ALA A C 1
ATOM 2656 O O . ALA B 1 91 ? 55.22600 33.25700 -1.62100 1.000 88.08706 91 ALA A O 1
ATOM 2658 N N . GLN B 1 92 ? 54.14900 33.84000 -3.52200 1.000 98.73235 92 GLN A N 1
ATOM 2659 C CA . GLN B 1 92 ? 54.96200 35.01900 -3.79100 1.000 97.45235 92 GLN A CA 1
ATOM 2660 C C . GLN B 1 92 ? 54.09300 36.26800 -3.75000 1.000 91.29235 92 GLN A C 1
ATOM 2661 O O . GLN B 1 92 ? 53.07400 36.34400 -4.43900 1.000 93.65235 92 GLN A O 1
ATOM 2667 N N . GLY B 1 93 ? 54.49600 37.24000 -2.94000 1.000 90.01179 93 GLY A N 1
ATOM 2668 C CA . GLY B 1 93 ? 53.88300 38.54900 -2.90600 1.000 88.95179 93 GLY A CA 1
ATOM 2669 C C . GLY B 1 93 ? 54.76500 39.55100 -3.61900 1.000 85.93179 93 GLY A C 1
ATOM 2670 O O . GLY B 1 93 ? 55.88300 39.81500 -3.15700 1.000 81.96179 93 GLY A O 1
ATOM 2671 N N . LEU B 1 94 ? 54.30800 40.09500 -4.74500 1.000 83.57846 94 LEU A N 1
ATOM 2672 C CA . LEU B 1 94 ? 55.09900 41.04900 -5.50500 1.000 90.24846 94 LEU A CA 1
ATOM 2673 C C . LEU B 1 94 ? 54.32900 42.34600 -5.71800 1.000 91.03846 94 LEU A C 1
ATOM 2674 O O . LEU B 1 94 ? 53.10000 42.39800 -5.60900 1.000 84.26846 94 LEU A O 1
ATOM 2679 N N . GLY B 1 95 ? 55.04100 43.40400 -6.06600 1.000 93.35377 95 GLY A N 1
ATOM 2680 C CA . GLY B 1 95 ? 54.42700 44.69300 -6.32500 1.000 93.22377 95 GLY A CA 1
ATOM 2681 C C . GLY B 1 95 ? 54.54500 45.06000 -7.78100 1.000 102.26377 95 GLY A C 1
ATOM 2682 O O . GLY B 1 95 ? 55.00200 44.26500 -8.55900 1.000 101.07377 95 GLY A O 1
ATOM 2683 N N . ASP B 1 96 ? 54.19100 46.27200 -8.17400 1.000 105.56085 96 ASP A N 1
ATOM 2684 C CA . ASP B 1 96 ? 54.28700 46.60700 -9.58800 1.000 104.64085 96 ASP A CA 1
ATOM 2685 C C . ASP B 1 96 ? 55.57700 47.20500 -9.97200 1.000 94.49085 96 ASP A C 1
ATOM 2686 O O . ASP B 1 96 ? 55.74500 47.60000 -11.08200 1.000 85.56085 96 ASP A O 1
ATOM 2691 N N . THR B 1 97 ? 56.47500 47.33400 -9.03600 1.000 105.57985 97 THR A N 1
ATOM 2692 C CA . THR B 1 97 ? 57.73800 47.91200 -9.32900 1.000 100.55985 97 THR A CA 1
ATOM 2693 C C . THR B 1 97 ? 58.72200 46.82700 -9.61400 1.000 101.48985 97 THR A C 1
ATOM 2694 O O . THR B 1 97 ? 59.86800 47.11400 -9.86000 1.000 104.27985 97 THR A O 1
ATOM 2698 N N . ARG B 1 98 ? 58.31100 45.57600 -9.56400 1.000 108.14703 98 ARG A N 1
ATOM 2699 C CA . ARG B 1 98 ? 59.31400 44.54000 -9.79000 1.000 110.07703 98 ARG A CA 1
ATOM 2700 C C . ARG B 1 98 ? 59.64200 44.41700 -11.27400 1.000 110.83703 98 ARG A C 1
ATOM 2701 O O . ARG B 1 98 ? 58.75800 44.15100 -12.09600 1.000 111.97703 98 ARG A O 1
ATOM 2709 N N . SER B 1 99 ? 60.91800 44.60000 -11.61000 1.000 115.06358 99 SER A N 1
ATOM 2710 C CA . SER B 1 99 ? 61.36500 44.52200 -12.99300 1.000 110.68358 99 SER A CA 1
ATOM 2711 C C . SER B 1 99 ? 61.37700 43.07900 -13.48400 1.000 112.16358 99 SER A C 1
ATOM 2712 O O . SER B 1 99 ? 61.63700 42.14000 -12.72600 1.000 121.45358 99 SER A O 1
ATOM 2715 N N . ALA B 1 100 ? 61.10000 42.91100 -14.77300 1.000 112.95869 100 ALA A N 1
ATOM 2716 C CA . ALA B 1 100 ? 61.05400 41.60400 -15.41400 1.000 107.53869 100 ALA A CA 1
ATOM 2717 C C . ALA B 1 100 ? 62.06000 41.52000 -16.55500 1.000 108.94869 100 ALA A C 1
ATOM 2718 O O . ALA B 1 100 ? 61.77600 40.95700 -17.61500 1.000 108.13869 100 ALA A O 1
ATOM 2720 N N . ALA B 1 101 ? 63.25600 42.08100 -16.35700 1.000 110.70524 101 ALA A N 1
ATOM 2721 C CA . ALA B 1 101 ? 64.30600 41.90600 -17.35500 1.000 115.60524 101 ALA A CA 1
ATOM 2722 C C . ALA B 1 101 ? 64.94800 40.52500 -17.28100 1.000 113.74524 101 ALA A C 1
ATOM 2723 O O . ALA B 1 101 ? 65.21000 39.90900 -18.32000 1.000 117.13524 101 ALA A O 1
ATOM 2725 N N . ARG B 1 102 ? 65.22100 40.02600 -16.07300 1.000 107.78009 102 ARG A N 1
ATOM 2726 C CA . ARG B 1 102 ? 65.75500 38.67400 -15.94000 1.000 109.42009 102 ARG A CA 1
ATOM 2727 C C . ARG B 1 102 ? 64.78200 37.64500 -16.50200 1.000 106.68009 102 ARG A C 1
ATOM 2728 O O . ARG B 1 102 ? 65.18700 36.68800 -17.17800 1.000 106.70009 102 ARG A O 1
ATOM 2736 N N . PHE B 1 103 ? 63.48700 37.83600 -16.23600 1.000 106.09564 103 PHE A N 1
ATOM 2737 C CA . PHE B 1 103 ? 62.46300 36.92300 -16.73300 1.000 109.85564 103 PHE A CA 1
ATOM 2738 C C . PHE B 1 103 ? 62.39600 36.96800 -18.25600 1.000 118.69564 103 PHE A C 1
ATOM 2739 O O . PHE B 1 103 ? 62.30100 35.92300 -18.91400 1.000 123.76564 103 PHE A O 1
ATOM 2747 N N . TYR B 1 104 ? 62.46600 38.17100 -18.83200 1.000 114.55366 104 TYR A N 1
ATOM 2748 C CA . TYR B 1 104 ? 62.44500 38.30400 -20.28400 1.000 112.16366 104 TYR A CA 1
ATOM 2749 C C . TYR B 1 104 ? 63.67400 37.66300 -20.91500 1.000 112.46366 104 TYR A C 1
ATOM 2750 O O . TYR B 1 104 ? 63.57900 37.02900 -21.97200 1.000 111.22366 104 TYR A O 1
ATOM 2759 N N . ARG B 1 105 ? 64.83400 37.79700 -20.26800 1.000 105.94704 105 ARG A N 1
ATOM 2760 C CA . ARG B 1 105 ? 66.04600 37.16400 -20.77600 1.000 106.54704 105 ARG A CA 1
ATOM 2761 C C . ARG B 1 105 ? 65.92900 35.64500 -20.74300 1.000 113.02704 105 ARG A C 1
ATOM 2762 O O . ARG B 1 105 ? 66.29600 34.96300 -21.71000 1.000 120.59704 105 ARG A O 1
ATOM 2770 N N . GLN B 1 106 ? 65.40100 35.10400 -19.64100 1.000 116.36713 106 GLN A N 1
ATOM 2771 C CA . GLN B 1 106 ? 65.20000 33.66300 -19.54000 1.000 110.43713 106 GLN A CA 1
ATOM 2772 C C . GLN B 1 106 ? 64.25400 33.16400 -20.62500 1.000 105.37713 106 GLN A C 1
ATOM 2773 O O . GLN B 1 106 ? 64.52300 32.15400 -21.28500 1.000 109.98713 106 GLN A O 1
ATOM 2779 N N . ALA B 1 107 ? 63.14700 33.87900 -20.84100 1.000 104.63341 107 ALA A N 1
ATOM 2780 C CA . ALA B 1 107 ? 62.18300 33.46000 -21.85600 1.000 105.27341 107 ALA A CA 1
ATOM 2781 C C . ALA B 1 107 ? 62.77200 33.54500 -23.25900 1.000 112.53341 107 ALA A C 1
ATOM 2782 O O . ALA B 1 107 ? 62.55100 32.65100 -24.08700 1.000 121.60341 107 ALA A O 1
ATOM 2784 N N . ARG B 1 108 ? 63.52100 34.61300 -23.54500 1.000 112.23651 108 ARG A N 1
ATOM 2785 C CA . ARG B 1 108 ? 64.11700 34.76700 -24.86500 1.000 111.32651 108 ARG A CA 1
ATOM 2786 C C . ARG B 1 108 ? 65.12200 33.65900 -25.14200 1.000 113.72651 108 ARG A C 1
ATOM 2787 O O . ARG B 1 108 ? 65.16500 33.11200 -26.25100 1.000 126.06651 108 ARG A O 1
ATOM 2795 N N . ALA B 1 109 ? 65.94500 33.31600 -24.14800 1.000 106.72695 109 ALA A N 1
ATOM 2796 C CA . ALA B 1 109 ? 66.85400 32.18700 -24.31100 1.000 112.25695 109 ALA A CA 1
ATOM 2797 C C . ALA B 1 109 ? 66.08300 30.88400 -24.49600 1.000 114.30695 109 ALA A C 1
ATOM 2798 O O . ALA B 1 109 ? 66.47200 30.03200 -25.30300 1.000 124.69695 109 ALA A O 1
ATOM 2800 N N . TRP B 1 1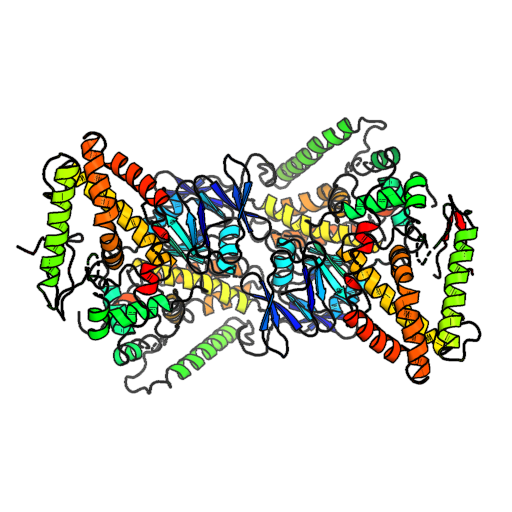10 ? 64.98000 30.71700 -23.76100 1.000 113.45491 110 TRP A N 1
ATOM 2801 C CA . TRP B 1 110 ? 64.22100 29.47100 -23.81100 1.000 115.66491 110 TRP A CA 1
ATOM 2802 C C . TRP B 1 110 ? 63.52200 29.26900 -25.15200 1.000 116.06491 110 TRP A C 1
ATOM 2803 O O . TRP B 1 110 ? 63.36400 28.12700 -25.59600 1.000 124.73491 110 TRP A O 1
ATOM 2814 N N . ALA B 1 111 ? 63.10400 30.34800 -25.81100 1.000 111.04075 111 ALA A N 1
ATOM 2815 C CA . ALA B 1 111 ? 62.28800 30.21500 -27.01200 1.000 116.06075 111 ALA A CA 1
ATOM 2816 C C . ALA B 1 111 ? 63.09600 30.07100 -28.29400 1.000 124.01075 111 ALA A C 1
ATOM 2817 O O . ALA B 1 111 ? 62.53500 29.66400 -29.31800 1.000 119.71075 111 ALA A O 1
ATOM 2819 N N . ASP B 1 112 ? 64.38900 30.39000 -28.26600 1.000 128.96728 112 ASP A N 1
ATOM 2820 C CA . ASP B 1 112 ? 65.22800 30.31100 -29.45500 1.000 130.34728 112 ASP A CA 1
ATOM 2821 C C . ASP B 1 112 ? 66.08000 29.05600 -29.39900 1.000 130.70728 112 ASP A C 1
ATOM 2822 O O . ASP B 1 112 ? 66.88500 28.91000 -28.46600 1.000 143.21728 112 ASP A O 1
ATOM 2827 N N . PRO B 1 113 ? 65.93600 28.13300 -30.35500 1.000 136.05472 113 PRO A N 1
ATOM 2828 C CA . PRO B 1 113 ? 66.65200 26.84600 -30.26200 1.000 130.94472 113 PRO A CA 1
ATOM 2829 C C . PRO B 1 113 ? 68.15300 26.96800 -30.04300 1.000 124.81472 113 PRO A C 1
ATOM 2830 O O . PRO B 1 113 ? 68.72100 26.16600 -29.29300 1.000 127.42472 113 PRO A O 1
ATOM 2834 N N . ALA B 1 114 ? 68.81800 27.93500 -30.68000 1.000 118.77255 114 ALA A N 1
ATOM 2835 C CA . ALA B 1 114 ? 70.26200 28.07400 -30.50700 1.000 121.15255 114 ALA A CA 1
ATOM 2836 C C . ALA B 1 114 ? 70.61500 28.46800 -29.07700 1.000 124.91255 114 ALA A C 1
ATOM 2837 O O . ALA B 1 114 ? 71.43000 27.80600 -28.42000 1.000 126.15255 114 ALA A O 1
ATOM 2839 N N . LEU B 1 115 ? 70.00900 29.54800 -28.57900 1.000 132.31788 115 LEU A N 1
ATOM 2840 C CA . LEU B 1 115 ? 70.24600 29.96600 -27.19900 1.000 131.43788 115 LEU A CA 1
ATOM 2841 C C . LEU B 1 115 ? 69.74900 28.91800 -26.21100 1.000 127.33788 115 LEU A C 1
ATOM 2842 O O . LEU B 1 115 ? 70.35900 28.70900 -25.15600 1.000 131.04788 115 LEU A O 1
ATOM 2847 N N . HIS B 1 116 ? 68.62400 28.27000 -26.52400 1.000 123.01637 116 HIS A N 1
ATOM 2848 C CA . HIS B 1 116 ? 68.12500 27.17800 -25.69200 1.000 119.41637 116 HIS A CA 1
ATOM 2849 C C . HIS B 1 116 ? 69.18600 26.09500 -25.52600 1.000 121.16637 116 HIS A C 1
ATOM 2850 O O . HIS B 1 116 ? 69.51400 25.69600 -24.40300 1.000 122.36637 116 HIS A O 1
ATOM 2857 N N . LEU B 1 117 ? 69.73700 25.61700 -26.64500 1.000 127.74789 117 LEU A N 1
ATOM 2858 C CA . LEU B 1 117 ? 70.78700 24.60400 -26.60900 1.000 130.62789 117 LEU A CA 1
ATOM 2859 C C . LEU B 1 117 ? 72.01100 25.09600 -25.84500 1.000 132.95789 117 LEU A C 1
ATOM 2860 O O . LEU B 1 117 ? 72.63100 24.33700 -25.08800 1.000 137.33789 117 LEU A O 1
ATOM 2865 N N . GLU B 1 118 ? 72.37800 26.36600 -26.03500 1.000 131.64779 118 GLU A N 1
ATOM 2866 C CA . GLU B 1 118 ? 73.54400 26.90800 -25.34100 1.000 132.44779 118 GLU A CA 1
ATOM 2867 C C . GLU B 1 118 ? 73.34500 26.88800 -23.82600 1.000 132.72779 118 GLU A C 1
ATOM 2868 O O . GLU B 1 118 ? 74.23500 26.46600 -23.07400 1.000 135.16779 118 GLU A O 1
ATOM 2874 N N . VAL B 1 119 ? 72.16400 27.30500 -23.36200 1.000 131.26845 119 VAL A N 1
ATOM 2875 C CA . VAL B 1 119 ? 71.88100 27.30700 -21.92800 1.000 129.35845 119 VAL A CA 1
ATOM 2876 C C . VAL B 1 119 ? 71.80700 25.88300 -21.38900 1.000 134.51845 119 VAL A C 1
ATOM 2877 O O . VAL B 1 119 ? 72.22800 25.61000 -20.25700 1.000 139.08845 119 VAL A O 1
ATOM 2879 N N . VAL B 1 120 ? 71.26500 24.95300 -22.18100 1.000 133.31083 120 VAL A N 1
ATOM 2880 C CA . VAL B 1 120 ? 71.21000 23.56100 -21.74100 1.000 125.24083 120 VAL A CA 1
ATOM 2881 C C . VAL B 1 120 ? 72.61700 23.00500 -21.56300 1.000 132.13083 120 VAL A C 1
ATOM 2882 O O . VAL B 1 120 ? 72.89900 22.27900 -20.59800 1.000 128.49083 120 VAL A O 1
ATOM 2894 N N . ARG B 1 122 ? 75.24300 24.77500 -20.86200 1.000 144.52666 122 ARG A N 1
ATOM 2895 C CA . ARG B 1 122 ? 75.72100 25.41300 -19.63500 1.000 146.22666 122 ARG A CA 1
ATOM 2896 C C . ARG B 1 122 ? 75.29200 24.61600 -18.40400 1.000 139.93666 122 ARG A C 1
ATOM 2897 O O . ARG B 1 122 ? 76.10900 24.30100 -17.52000 1.000 142.51666 122 ARG A O 1
ATOM 2905 N N . LEU B 1 123 ? 74.00200 24.26900 -18.34500 1.000 131.96056 123 LEU A N 1
ATOM 2906 C CA . LEU B 1 123 ? 73.46600 23.55100 -17.19200 1.000 136.00056 123 LEU A CA 1
ATOM 2907 C C . LEU B 1 123 ? 74.11600 22.18300 -17.05000 1.000 137.66056 123 LEU A C 1
ATOM 2908 O O . LEU B 1 123 ? 74.38900 21.73100 -15.93100 1.000 135.21056 123 LEU A O 1
ATOM 2913 N N . TYR B 1 124 ? 74.36000 21.50200 -18.17200 1.000 133.82853 124 TYR A N 1
ATOM 2914 C CA . TYR B 1 124 ? 75.05000 20.21700 -18.10500 1.000 132.64853 124 TYR A CA 1
ATOM 2915 C C . TYR B 1 124 ? 76.49300 20.39200 -17.64600 1.000 136.15853 124 TYR A C 1
ATOM 2916 O O . TYR B 1 124 ? 76.98700 19.60800 -16.82700 1.000 139.53853 124 TYR A O 1
ATOM 2925 N N . ARG B 1 125 ? 77.18500 21.41300 -18.16200 1.000 138.87996 125 ARG A N 1
ATOM 2926 C CA . ARG B 1 125 ? 78.59100 21.59800 -17.83300 1.000 144.39996 125 ARG A CA 1
ATOM 2927 C C . ARG B 1 125 ? 78.77200 21.91700 -16.35600 1.000 147.95996 125 ARG A C 1
ATOM 2928 O O . ARG B 1 125 ? 79.82300 21.61600 -15.77800 1.000 150.19996 125 ARG A O 1
ATOM 2944 N N . ARG B 1 127 ? 77.66900 20.45600 -13.78900 1.000 156.63670 127 ARG A N 1
ATOM 2945 C CA . ARG B 1 127 ? 77.55600 19.30700 -12.89300 1.000 148.39670 127 ARG A CA 1
ATOM 2946 C C . ARG B 1 127 ? 78.80500 18.43500 -12.84800 1.000 151.45670 127 ARG A C 1
ATOM 2947 O O . ARG B 1 127 ? 78.84500 17.47800 -12.06900 1.000 156.98670 127 ARG A O 1
ATOM 2955 N N . PHE B 1 128 ? 79.81500 18.72800 -13.66000 1.000 149.73475 128 PHE A N 1
ATOM 2956 C CA . PHE B 1 128 ? 80.99100 17.86800 -13.74300 1.000 156.45475 128 PHE A CA 1
ATOM 2957 C C . PHE B 1 128 ? 82.23200 18.54100 -13.16900 1.000 152.35475 128 PHE A C 1
ATOM 2958 O O . PHE B 1 128 ? 83.21200 17.87200 -12.83700 1.000 148.30475 128 PHE A O 1
ATOM 2966 N N . PRO B 1 133 ? 85.29400 19.31900 -16.58300 1.000 153.50704 133 PRO A N 1
ATOM 2967 C CA . PRO B 1 133 ? 85.57200 19.13500 -18.01100 1.000 154.88704 133 PRO A CA 1
ATOM 2968 C C . PRO B 1 133 ? 84.29200 19.00500 -18.82700 1.000 160.08704 133 PRO A C 1
ATOM 2969 O O . PRO B 1 133 ? 83.25000 19.50200 -18.40100 1.000 158.17704 133 PRO A O 1
ATOM 2973 N N . GLU B 1 134 ? 84.37600 18.34700 -19.97700 1.000 167.04019 134 GLU A N 1
ATOM 2974 C CA . GLU B 1 134 ? 83.23200 18.17500 -20.87100 1.000 165.67019 134 GLU A CA 1
ATOM 2975 C C . GLU B 1 134 ? 83.60700 17.15400 -21.94200 1.000 170.49019 134 GLU A C 1
ATOM 2976 O O . GLU B 1 134 ? 84.67300 16.53000 -21.88800 1.000 173.32019 134 GLU A O 1
ATOM 2978 N N . GLY B 1 135 ? 82.71000 16.98000 -22.90900 1.000 169.12748 135 GLY A N 1
ATOM 2979 C CA . GLY B 1 135 ? 82.92400 16.14700 -24.07500 1.000 155.99748 135 GLY A CA 1
ATOM 2980 C C . GLY B 1 135 ? 82.38700 16.88100 -25.28600 1.000 161.12748 135 GLY A C 1
ATOM 2981 O O . GLY B 1 135 ? 82.22800 18.10500 -25.23600 1.000 169.26748 135 GLY A O 1
ATOM 2982 N N . LEU B 1 136 ? 82.09700 16.16600 -26.37900 1.000 169.23262 136 LEU A N 1
ATOM 2983 C CA . LEU B 1 136 ? 81.51700 16.77300 -27.58600 1.000 156.90262 136 LEU A CA 1
ATOM 2984 C C . LEU B 1 136 ? 80.54000 15.76700 -28.19400 1.000 150.21262 136 LEU A C 1
ATOM 2985 O O . LEU B 1 136 ? 80.94100 14.89700 -28.97000 1.000 153.30262 136 LEU A O 1
ATOM 2990 N N . THR B 1 137 ? 79.26100 15.90100 -27.84800 1.000 146.88018 137 THR A N 1
ATOM 2991 C CA . THR B 1 137 ? 78.22300 15.00600 -28.34400 1.000 147.65018 137 THR A CA 1
ATOM 2992 C C . THR B 1 137 ? 76.87300 15.70400 -28.20500 1.000 144.05018 137 THR A C 1
ATOM 2993 O O . THR B 1 137 ? 76.78300 16.83100 -27.70900 1.000 145.68018 137 THR A O 1
ATOM 2997 N N . LEU B 1 138 ? 75.81700 15.02000 -28.65300 1.000 139.70547 138 LEU A N 1
ATOM 2998 C CA . LEU B 1 138 ? 74.46900 15.57800 -28.67100 1.000 147.82547 138 LEU A CA 1
ATOM 2999 C C . LEU B 1 138 ? 73.52500 14.87500 -27.70300 1.000 144.33547 138 LEU A C 1
ATOM 3000 O O . LEU B 1 138 ? 73.00000 15.50300 -26.77900 1.000 137.11547 138 LEU A O 1
ATOM 3005 N N . GLU B 1 139 ? 73.30500 13.57600 -27.88300 1.000 145.82046 139 GLU A N 1
ATOM 3006 C CA . GLU B 1 139 ? 72.37600 12.82300 -27.05500 1.000 140.34046 139 GLU A CA 1
ATOM 3007 C C . GLU B 1 139 ? 73.08100 11.81800 -26.16300 1.000 140.46046 139 GLU A C 1
ATOM 3008 O O . GLU B 1 139 ? 72.42100 11.14500 -25.36500 1.000 142.29046 139 GLU A O 1
ATOM 3010 N N . GLN B 1 140 ? 74.40300 11.69200 -26.28200 1.000 140.43947 140 GLN A N 1
ATOM 3011 C CA . GLN B 1 140 ? 75.14500 10.85900 -25.34700 1.000 138.41947 140 GLN A CA 1
ATOM 3012 C C . GLN B 1 140 ? 75.36300 11.57000 -24.02100 1.000 135.79947 140 GLN A C 1
ATOM 3013 O O . GLN B 1 140 ? 75.47700 10.90900 -22.98600 1.000 143.41947 140 GLN A O 1
ATOM 3015 N N . VAL B 1 141 ? 75.41400 12.90600 -24.03300 1.000 142.69777 141 VAL A N 1
ATOM 3016 C CA . VAL B 1 141 ? 75.57500 13.67700 -22.80000 1.000 140.07777 141 VAL A CA 1
ATOM 3017 C C . VAL B 1 141 ? 74.49100 13.33000 -21.78900 1.000 133.91777 141 VAL A C 1
ATOM 3018 O O . VAL B 1 141 ? 74.72000 13.37900 -20.57400 1.000 125.99777 141 VAL A O 1
ATOM 3022 N N . ARG B 1 142 ? 73.30900 12.94300 -22.26700 1.000 135.56467 142 ARG A N 1
ATOM 3023 C CA . ARG B 1 142 ? 72.24500 12.51400 -21.36800 1.000 129.34467 142 ARG A CA 1
ATOM 3024 C C . ARG B 1 142 ? 72.63200 11.21800 -20.66300 1.000 134.23467 142 ARG A C 1
ATOM 3025 O O . ARG B 1 142 ? 72.44500 11.07400 -19.44600 1.000 134.55467 142 ARG A O 1
ATOM 3033 N N . GLY B 1 143 ? 73.24700 10.29400 -21.40600 1.000 141.40540 143 GLY A N 1
ATOM 3034 C CA . GLY B 1 143 ? 73.76800 9.07800 -20.80700 1.000 137.24540 143 GLY A CA 1
ATOM 3035 C C . GLY B 1 143 ? 74.93500 9.32600 -19.87800 1.000 130.75540 143 GLY A C 1
ATOM 3036 O O . GLY B 1 143 ? 75.11000 8.61200 -18.89000 1.000 139.03540 143 GLY A O 1
ATOM 3037 N N . LEU B 1 144 ? 75.77200 10.31000 -20.20100 1.000 128.11193 144 LEU A N 1
ATOM 3038 C CA . LEU B 1 144 ? 76.88500 10.65900 -19.32200 1.000 132.81193 144 LEU A CA 1
ATOM 3039 C C . LEU B 1 144 ? 76.39000 11.23900 -18.00100 1.000 135.53193 144 LEU A C 1
ATOM 3040 O O . LEU B 1 144 ? 76.92800 10.91500 -16.93700 1.000 133.18193 144 LEU A O 1
ATOM 3045 N N . GLU B 1 145 ? 75.36300 12.09200 -18.04400 1.000 136.26497 145 GLU A N 1
ATOM 3046 C CA . GLU B 1 145 ? 74.74100 12.56000 -16.80700 1.000 135.46497 145 GLU A CA 1
ATOM 3047 C C . GLU B 1 145 ? 74.14000 11.39500 -16.02800 1.000 134.59497 145 GLU A C 1
ATOM 3048 O O . GLU B 1 145 ? 74.26900 11.32300 -14.79900 1.000 147.03497 145 GLU A O 1
ATOM 3050 N N . GLY B 1 146 ? 73.47000 10.48200 -16.73400 1.000 130.60056 146 GLY A N 1
ATOM 3051 C CA . GLY B 1 146 ? 73.02700 9.23800 -16.12100 1.000 130.56056 146 GLY A CA 1
ATOM 3052 C C . GLY B 1 146 ? 74.13000 8.51000 -15.38000 1.000 132.79056 146 GLY A C 1
ATOM 3053 O O . GLY B 1 146 ? 73.98100 8.15500 -14.20800 1.000 130.50056 146 GLY A O 1
ATOM 3054 N N . VAL B 1 147 ? 75.22200 8.20400 -16.08600 1.000 135.25142 147 VAL A N 1
ATOM 3055 C CA . VAL B 1 147 ? 76.34800 7.50400 -15.47700 1.000 134.01142 147 VAL A CA 1
ATOM 3056 C C . VAL B 1 147 ? 76.92000 8.27700 -14.29800 1.000 135.49142 147 VAL A C 1
ATOM 3057 O O . VAL B 1 147 ? 77.33000 7.67300 -13.30300 1.000 137.42142 147 VAL A O 1
ATOM 3059 N N . ARG B 1 148 ? 76.93800 9.61100 -14.37700 1.000 143.13822 148 ARG A N 1
ATOM 3060 C CA . ARG B 1 148 ? 77.41000 10.41000 -13.24900 1.000 136.57822 148 ARG A CA 1
ATOM 3061 C C . ARG B 1 148 ? 76.53800 10.17100 -12.02800 1.000 137.48822 148 ARG A C 1
ATOM 3062 O O . ARG B 1 148 ? 77.03400 9.90300 -10.92500 1.000 138.13822 148 ARG A O 1
ATOM 3070 N N . VAL B 1 149 ? 75.22200 10.25400 -12.22000 1.000 130.27559 149 VAL A N 1
ATOM 3071 C CA . VAL B 1 149 ? 74.29000 10.04400 -11.11600 1.000 129.42559 149 VAL A CA 1
ATOM 3072 C C . VAL B 1 149 ? 74.46600 8.64500 -10.53200 1.000 130.19559 149 VAL A C 1
ATOM 3073 O O . VAL B 1 149 ? 74.56500 8.47200 -9.31100 1.000 122.47559 149 VAL A O 1
ATOM 3077 N N . ARG B 1 150 ? 74.53700 7.63000 -11.39700 1.000 129.75130 150 ARG A N 1
ATOM 3078 C CA . ARG B 1 150 ? 74.63400 6.25400 -10.91100 1.000 128.33130 150 ARG A CA 1
ATOM 3079 C C . ARG B 1 150 ? 75.94300 5.98600 -10.17000 1.000 129.34130 150 ARG A C 1
ATOM 3080 O O . ARG B 1 150 ? 75.93700 5.35400 -9.10600 1.000 127.57130 150 ARG A O 1
ATOM 3088 N N . ASN B 1 151 ? 77.08400 6.43300 -10.70500 1.000 129.11352 151 ASN A N 1
ATOM 3089 C CA . ASN B 1 151 ? 78.32200 6.12900 -9.99300 1.000 130.05352 151 ASN A CA 1
ATOM 3090 C C . ASN B 1 151 ? 78.50200 6.99100 -8.74800 1.000 137.00352 151 ASN A C 1
ATOM 3091 O O . ASN B 1 151 ? 79.16000 6.54700 -7.80300 1.000 158.14352 151 ASN A O 1
ATOM 3096 N N . ALA B 1 152 ? 77.88600 8.18000 -8.68500 1.000 142.66401 152 ALA A N 1
ATOM 3097 C CA . ALA B 1 152 ? 77.89100 8.92700 -7.42900 1.000 141.91401 152 ALA A CA 1
ATOM 3098 C C . ALA B 1 152 ? 77.03500 8.21800 -6.39000 1.000 134.20401 152 ALA A C 1
ATOM 3099 O O . ALA B 1 152 ? 77.40300 8.14000 -5.20500 1.000 134.44401 152 ALA A O 1
ATOM 3101 N N . TYR B 1 153 ? 75.87300 7.72100 -6.82500 1.000 137.70904 153 TYR A N 1
ATOM 3102 C CA . TYR B 1 153 ? 75.05800 6.83300 -6.00900 1.000 132.21904 153 TYR A CA 1
ATOM 3103 C C . TYR B 1 153 ? 75.88000 5.68100 -5.44600 1.000 135.83904 153 TYR A C 1
ATOM 3104 O O . TYR B 1 153 ? 75.79400 5.36100 -4.25700 1.000 129.13904 153 TYR A O 1
ATOM 3113 N N . ALA B 1 154 ? 76.65100 5.01500 -6.31200 1.000 140.45823 154 ALA A N 1
ATOM 3114 C CA . ALA B 1 154 ? 77.46100 3.88100 -5.87500 1.000 141.51823 154 ALA A CA 1
ATOM 3115 C C . ALA B 1 154 ? 78.52700 4.31600 -4.87800 1.000 139.34823 154 ALA A C 1
ATOM 3116 O O . ALA B 1 154 ? 78.77700 3.62200 -3.88400 1.000 141.20823 154 ALA A O 1
ATOM 3118 N N . ARG B 1 155 ? 79.17800 5.45400 -5.13700 1.000 145.08550 155 ARG A N 1
ATOM 3119 C CA . ARG B 1 155 ? 80.17600 5.97400 -4.20800 1.000 145.66550 155 ARG A CA 1
ATOM 3120 C C . ARG B 1 155 ? 79.58700 6.17100 -2.82100 1.000 138.15550 155 ARG A C 1
ATOM 3121 O O . ARG B 1 155 ? 80.18400 5.76100 -1.81700 1.000 145.24550 155 ARG A O 1
ATOM 3129 N N . TRP B 1 156 ? 78.42700 6.81500 -2.74100 1.000 129.83936 156 TRP A N 1
ATOM 3130 C CA . TRP B 1 156 ? 77.87800 7.10200 -1.42600 1.000 130.32936 156 TRP A CA 1
ATOM 3131 C C . TRP B 1 156 ? 77.20900 5.88700 -0.79700 1.000 126.88936 156 TRP A C 1
ATOM 3132 O O . TRP B 1 156 ? 77.11100 5.82300 0.43200 1.000 130.09936 156 TRP A O 1
ATOM 3143 N N . SER B 1 157 ? 76.79100 4.90900 -1.60400 1.000 130.70063 157 SER A N 1
ATOM 3144 C CA . SER B 1 157 ? 76.35700 3.62800 -1.05700 1.000 131.88063 157 SER A CA 1
ATOM 3145 C C . SER B 1 157 ? 77.52600 2.88000 -0.43000 1.000 133.14063 157 SER A C 1
ATOM 3146 O O . SER B 1 157 ? 77.36600 2.21200 0.59800 1.000 126.64063 157 SER A O 1
ATOM 3149 N N . ARG B 1 158 ? 78.70800 2.97200 -1.04300 1.000 129.33509 158 ARG A N 1
ATOM 3150 C CA . ARG B 1 158 ? 79.89100 2.33600 -0.47100 1.000 135.00509 158 ARG A CA 1
ATOM 3151 C C . ARG B 1 158 ? 80.34100 3.05700 0.79500 1.000 139.02509 158 ARG A C 1
ATOM 3152 O O . ARG B 1 158 ? 80.49100 2.44000 1.85400 1.000 142.82509 158 ARG A O 1
ATOM 3154 N N . GLU B 1 159 ? 80.56900 4.37000 0.70000 1.000 141.40297 159 GLU A N 1
ATOM 3155 C CA . GLU B 1 159 ? 81.05600 5.12400 1.85300 1.000 139.06297 159 GLU A CA 1
ATOM 3156 C C . GLU B 1 159 ? 80.06400 5.06900 3.00900 1.000 132.60297 159 GLU A C 1
ATOM 3157 O O . GLU B 1 159 ? 80.46000 4.91000 4.16900 1.000 129.65297 159 GLU A O 1
ATOM 3159 N N . THR B 1 160 ? 78.76800 5.18900 2.71500 1.000 136.70951 160 THR A N 1
ATOM 3160 C CA . THR B 1 160 ? 77.76200 5.07700 3.76500 1.000 126.42951 160 THR A CA 1
ATOM 3161 C C . THR B 1 160 ? 77.70600 3.66100 4.33400 1.000 130.77951 160 THR A C 1
ATOM 3162 O O . THR B 1 160 ? 77.45200 3.47900 5.53000 1.000 133.32951 160 THR A O 1
ATOM 3164 N N . GLY B 1 161 ? 77.93200 2.64700 3.50000 1.000 133.65123 161 GLY A N 1
ATOM 3165 C CA . GLY B 1 161 ? 77.85300 1.27300 3.96200 1.000 133.57123 161 GLY A CA 1
ATOM 3166 C C . GLY B 1 161 ? 76.43100 0.75700 4.08800 1.000 136.17123 161 GLY A C 1
ATOM 3167 O O . GLY B 1 161 ? 75.98000 0.44300 5.19500 1.000 130.71123 161 GLY A O 1
ATOM 3168 N N . VAL B 1 162 ? 75.72500 0.66000 2.96300 1.000 138.19377 162 VAL A N 1
ATOM 3169 C CA . VAL B 1 162 ? 74.27500 0.47600 2.92800 1.000 142.52377 162 VAL A CA 1
ATOM 3170 C C . VAL B 1 162 ? 73.89300 -0.34100 1.69500 1.000 157.39377 162 VAL A C 1
ATOM 3171 O O . VAL B 1 162 ? 74.78100 -0.83500 0.98600 1.000 171.62377 162 VAL A O 1
ATOM 3175 N N . PRO B 1 163 ? 72.58800 -0.58000 1.42800 1.000 151.39548 163 PRO A N 1
ATOM 3176 C CA . PRO B 1 163 ? 72.21600 -1.13100 0.11800 1.000 150.68548 163 PRO A CA 1
ATOM 3177 C C . PRO B 1 163 ? 72.58300 -0.19400 -1.01800 1.000 141.73548 163 PRO A C 1
ATOM 3178 O O . PRO B 1 163 ? 73.27300 0.81300 -0.83100 1.000 139.60548 163 PRO A O 1
ATOM 3182 N N . TRP B 1 164 ? 72.13300 -0.55200 -2.20900 1.000 143.27683 164 TRP A N 1
ATOM 3183 C CA . TRP B 1 164 ? 72.43500 0.15000 -3.44000 1.000 141.79683 164 TRP A CA 1
ATOM 3184 C C . TRP B 1 164 ? 71.53300 1.36600 -3.59400 1.000 150.07683 164 TRP A C 1
ATOM 3185 O O . TRP B 1 164 ? 70.59500 1.59000 -2.82100 1.000 172.72683 164 TRP A O 1
ATOM 3196 N N . TYR B 1 165 ? 71.83500 2.15100 -4.63100 1.000 142.29328 165 TYR A N 1
ATOM 3197 C CA . TYR B 1 165 ? 71.02400 3.31300 -4.97600 1.000 141.63328 165 TYR A CA 1
ATOM 3198 C C . TYR B 1 165 ? 69.60000 2.90800 -5.31800 1.000 149.68328 165 TYR A C 1
ATOM 3199 O O . TYR B 1 165 ? 68.65000 3.21000 -4.58600 1.000 147.18328 165 TYR A O 1
ATOM 3201 N N . GLY B 1 166 ? 69.44700 2.21200 -6.44200 1.000 154.50050 166 GLY A N 1
ATOM 3202 C CA . GLY B 1 166 ? 68.18300 1.66400 -6.87900 1.000 143.52050 166 GLY A CA 1
ATOM 3203 C C . GLY B 1 166 ? 67.27000 2.72400 -7.43500 1.000 135.69050 166 GLY A C 1
ATOM 3204 O O . GLY B 1 166 ? 67.03800 2.79700 -8.64400 1.000 137.60050 166 GLY A O 1
ATOM 3205 N N . ARG B 1 167 ? 66.79900 3.59300 -6.55400 1.000 139.60992 167 ARG A N 1
ATOM 3206 C CA . ARG B 1 167 ? 65.79300 4.59100 -6.89400 1.000 135.31992 167 ARG A CA 1
ATOM 3207 C C . ARG B 1 167 ? 64.58800 3.92900 -7.57400 1.000 122.32992 167 ARG A C 1
ATOM 3208 O O . ARG B 1 167 ? 64.29400 4.15000 -8.74400 1.000 133.10992 167 ARG A O 1
ATOM 3216 N N . SER B 1 168 ? 63.91100 3.06400 -6.81100 1.000 118.57061 168 SER A N 1
ATOM 3217 C CA . SER B 1 168 ? 62.61400 2.51200 -7.20500 1.000 121.17061 168 SER A CA 1
ATOM 3218 C C . SER B 1 168 ? 61.54600 3.11100 -6.29800 1.000 120.00061 168 SER A C 1
ATOM 3219 O O . SER B 1 168 ? 61.42600 2.71100 -5.13400 1.000 136.36061 168 SER A O 1
ATOM 3222 N N . TYR B 1 169 ? 60.75400 4.04200 -6.83600 1.000 113.94281 169 TYR A N 1
ATOM 3223 C CA . TYR B 1 169 ? 59.64200 4.65100 -6.11600 1.000 111.84281 169 TYR A CA 1
ATOM 3224 C C . TYR B 1 169 ? 58.38300 4.57000 -6.97000 1.000 120.67281 169 TYR A C 1
ATOM 3225 O O . TYR B 1 169 ? 58.44500 4.49900 -8.20300 1.000 119.29281 169 TYR A O 1
ATOM 3234 N N . ASP B 1 170 ? 57.23300 4.57900 -6.29700 1.000 117.31369 170 ASP A N 1
ATOM 3235 C CA . ASP B 1 170 ? 55.92700 4.65500 -6.93800 1.000 116.84369 170 ASP A CA 1
ATOM 3236 C C . ASP B 1 170 ? 55.25800 5.94000 -6.48600 1.000 124.36369 170 ASP A C 1
ATOM 3237 O O . ASP B 1 170 ? 55.12700 6.17900 -5.28200 1.000 133.93369 170 ASP A O 1
ATOM 3239 N N . ARG B 1 171 ? 54.85500 6.77100 -7.44800 1.000 127.50381 171 ARG A N 1
ATOM 3240 C CA . ARG B 1 171 ? 54.26000 8.06200 -7.11500 1.000 115.60381 171 ARG A CA 1
ATOM 3241 C C . ARG B 1 171 ? 52.96100 7.89300 -6.33700 1.000 122.82381 171 ARG A C 1
ATOM 3242 O O . ARG B 1 171 ? 52.67100 8.66800 -5.41500 1.000 118.95381 171 ARG A O 1
ATOM 3250 N N . GLY B 1 172 ? 52.16100 6.88800 -6.69800 1.000 128.90055 172 GLY A N 1
ATOM 3251 C CA . GLY B 1 172 ? 50.89400 6.66400 -6.02700 1.000 126.13055 172 GLY A CA 1
ATOM 3252 C C . GLY B 1 172 ? 51.01900 6.18200 -4.59800 1.000 121.27055 172 GLY A C 1
ATOM 3253 O O . GLY B 1 172 ? 50.07300 6.34400 -3.82000 1.000 125.27055 172 GLY A O 1
ATOM 3254 N N . ASN B 1 173 ? 52.16200 5.60600 -4.23100 1.000 116.00321 173 ASN A N 1
ATOM 3255 C CA . ASN B 1 173 ? 52.36500 5.01200 -2.91100 1.000 117.46321 173 ASN A CA 1
ATOM 3256 C C . ASN B 1 173 ? 53.66700 5.53700 -2.32500 1.000 107.50321 173 ASN A C 1
ATOM 3257 O O . ASN B 1 173 ? 54.75300 5.16400 -2.78500 1.000 104.14321 173 ASN A O 1
ATOM 3262 N N . TRP B 1 174 ? 53.56000 6.39100 -1.30300 1.000 122.13239 174 TRP A N 1
ATOM 3263 C CA . TRP B 1 174 ? 54.76000 6.92700 -0.67000 1.000 108.77239 174 TRP A CA 1
ATOM 3264 C C . TRP B 1 174 ? 55.58300 5.82900 -0.00600 1.000 109.11239 174 TRP A C 1
ATOM 3265 O O . TRP B 1 174 ? 56.80200 5.75400 -0.19100 1.000 101.00239 174 TRP A O 1
ATOM 3276 N N . ARG B 1 175 ? 54.93600 4.96400 0.77100 1.000 110.54116 175 ARG A N 1
ATOM 3277 C CA . ARG B 1 175 ? 55.65200 3.99400 1.58800 1.000 113.34116 175 ARG A CA 1
ATOM 3278 C C . ARG B 1 175 ? 56.09500 2.76600 0.80400 1.000 113.54116 175 ARG A C 1
ATOM 3279 O O . ARG B 1 175 ? 56.68500 1.85500 1.39600 1.000 114.99116 175 ARG A O 1
ATOM 3287 N N . ALA B 1 176 ? 55.83100 2.71600 -0.50000 1.000 100.40597 176 ALA A N 1
ATOM 3288 C CA . ALA B 1 176 ? 56.21900 1.57100 -1.32200 1.000 91.48597 176 ALA A CA 1
ATOM 3289 C C . ALA B 1 176 ? 57.60400 1.79100 -1.93300 1.000 91.55597 176 ALA A C 1
ATOM 3290 O O . ALA B 1 176 ? 57.79000 1.77600 -3.15100 1.000 91.53597 176 ALA A O 1
ATOM 3292 N N . ALA B 1 177 ? 58.59000 1.97800 -1.06000 1.000 90.59363 177 ALA A N 1
ATOM 3293 C CA . ALA B 1 177 ? 59.94300 2.25900 -1.51600 1.000 90.72363 177 ALA A CA 1
ATOM 3294 C C . ALA B 1 177 ? 60.92800 1.97400 -0.38600 1.000 100.11363 177 ALA A C 1
ATOM 3295 O O . ALA B 1 177 ? 60.55000 1.80000 0.77900 1.000 105.16363 177 ALA A O 1
ATOM 3297 N N . ASP B 1 178 ? 62.21100 1.92300 -0.76400 1.000 108.75400 178 ASP A N 1
ATOM 3298 C CA . ASP B 1 178 ? 63.32500 1.72900 0.15900 1.000 113.22400 178 ASP A CA 1
ATOM 3299 C C . ASP B 1 178 ? 63.33900 2.85600 1.19500 1.000 120.37400 178 ASP A C 1
ATOM 3300 O O . ASP B 1 178 ? 62.80700 3.94000 0.94900 1.000 128.33400 178 ASP A O 1
ATOM 3305 N N . PRO B 1 179 ? 63.93600 2.62800 2.36900 1.000 113.29642 179 PRO A N 1
ATOM 3306 C CA . PRO B 1 179 ? 64.17800 3.76800 3.27000 1.000 108.64642 179 PRO A CA 1
ATOM 3307 C C . PRO B 1 179 ? 65.07000 4.83700 2.66100 1.000 109.05642 179 PRO A C 1
ATOM 3308 O O . PRO B 1 179 ? 64.76800 6.03200 2.78600 1.000 127.21642 179 PRO A O 1
ATOM 3312 N N . VAL B 1 180 ? 66.16000 4.43900 1.99800 1.000 101.70631 180 VAL A N 1
ATOM 3313 C CA . VAL B 1 180 ? 67.01700 5.41800 1.33800 1.000 100.45631 180 VAL A CA 1
ATOM 3314 C C . VAL B 1 180 ? 66.24700 6.08900 0.21100 1.000 102.35631 180 VAL A C 1
ATOM 3315 O O . VAL B 1 180 ? 66.45300 7.27200 -0.07100 1.000 106.15631 180 VAL A O 1
ATOM 3319 N N . ASN B 1 181 ? 65.35100 5.35300 -0.44900 1.000 107.34703 181 ASN A N 1
ATOM 3320 C CA . ASN B 1 181 ? 64.51300 5.95800 -1.48000 1.000 107.76703 181 ASN A CA 1
ATOM 3321 C C . ASN B 1 181 ? 63.61900 7.05000 -0.90100 1.000 107.81703 181 ASN A C 1
ATOM 3322 O O . ASN B 1 181 ? 63.50000 8.13900 -1.47600 1.000 112.00703 181 ASN A O 1
ATOM 3327 N N . ARG B 1 182 ? 62.98600 6.78100 0.24300 1.000 108.81156 182 ARG A N 1
ATOM 3328 C CA . ARG B 1 182 ? 62.12900 7.79300 0.85000 1.000 105.89156 182 ARG A CA 1
ATOM 3329 C C . ARG B 1 182 ? 62.94300 8.99800 1.31600 1.000 111.90156 182 ARG A C 1
ATOM 3330 O O . ARG B 1 182 ? 62.51400 10.14800 1.15100 1.000 115.69156 182 ARG A O 1
ATOM 3338 N N . ALA B 1 183 ? 64.12100 8.75300 1.89700 1.000 106.82659 183 ALA A N 1
ATOM 3339 C CA . ALA B 1 183 ? 65.00700 9.84700 2.28600 1.000 108.03659 183 ALA A CA 1
ATOM 3340 C C . ALA B 1 183 ? 65.41100 10.68000 1.07900 1.000 105.02659 183 ALA A C 1
ATOM 3341 O O . ALA B 1 183 ? 65.42500 11.91600 1.13200 1.000 107.37659 183 ALA A O 1
ATOM 3343 N N . LEU B 1 184 ? 65.79300 10.00600 -0.00500 1.000 101.88049 184 LEU A N 1
ATOM 3344 C CA . LEU B 1 184 ? 66.16200 10.67300 -1.24300 1.000 100.29049 184 LEU A CA 1
ATOM 3345 C C . LEU B 1 184 ? 65.02900 11.56100 -1.73900 1.000 102.78049 184 LEU A C 1
ATOM 3346 O O . LEU B 1 184 ? 65.25300 12.70900 -2.13400 1.000 105.76049 184 LEU A O 1
ATOM 3351 N N . SER B 1 185 ? 63.80000 11.03800 -1.73200 1.000 109.01445 185 SER A N 1
ATOM 3352 C CA . SER B 1 185 ? 62.66400 11.81000 -2.23100 1.000 109.05445 185 SER A CA 1
ATOM 3353 C C . SER B 1 185 ? 62.37100 13.01000 -1.33600 1.000 109.19445 185 SER A C 1
ATOM 3354 O O . SER B 1 185 ? 62.06600 14.10200 -1.83100 1.000 108.32445 185 SER A O 1
ATOM 3357 N N . ALA B 1 186 ? 62.45000 12.82800 -0.01600 1.000 107.07014 186 ALA A N 1
ATOM 3358 C CA . ALA B 1 186 ? 62.25500 13.95000 0.89900 1.000 98.19014 186 ALA A CA 1
ATOM 3359 C C . ALA B 1 186 ? 63.29800 15.03600 0.66100 1.000 97.82014 186 ALA A C 1
ATOM 3360 O O . ALA B 1 186 ? 62.96700 16.22600 0.57000 1.000 108.70014 186 ALA A O 1
ATOM 3362 N N . GLY B 1 187 ? 64.57200 14.64500 0.59700 1.000 101.26090 187 GLY A N 1
ATOM 3363 C CA . GLY B 1 187 ? 65.61700 15.61200 0.30500 1.000 97.79090 187 GLY A CA 1
ATOM 3364 C C . GLY B 1 187 ? 65.42700 16.29200 -1.03700 1.000 94.89090 187 GLY A C 1
ATOM 3365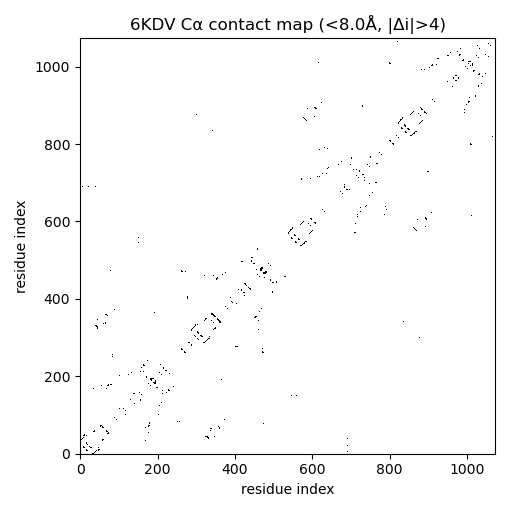 O O . GLY B 1 187 ? 65.73000 17.47800 -1.19200 1.000 105.10090 187 GLY A O 1
ATOM 3366 N N . ALA B 1 188 ? 64.93600 15.54900 -2.03100 1.000 99.51902 188 ALA A N 1
ATOM 3367 C CA . ALA B 1 188 ? 64.63200 16.15400 -3.32100 1.000 106.19902 188 ALA A CA 1
ATOM 3368 C C . ALA B 1 188 ? 63.54300 17.20600 -3.18200 1.000 102.60902 188 ALA A C 1
ATOM 3369 O O . ALA B 1 188 ? 63.62200 18.27300 -3.79500 1.000 102.96902 188 ALA A O 1
ATOM 3371 N N . SER B 1 189 ? 62.51500 16.91800 -2.38000 1.000 105.67060 189 SER A N 1
ATOM 3372 C CA . SER B 1 189 ? 61.46300 17.90100 -2.13400 1.000 100.07060 189 SER A CA 1
ATOM 3373 C C . SER B 1 189 ? 62.02800 19.15500 -1.47200 1.000 93.07060 189 SER A C 1
ATOM 3374 O O . SER B 1 189 ? 61.65000 20.28100 -1.82000 1.000 91.47060 189 SER A O 1
ATOM 3377 N N . TYR B 1 190 ? 62.93400 18.97100 -0.50900 1.000 92.62169 190 TYR A N 1
ATOM 3378 C CA . TYR B 1 190 ? 63.56400 20.10700 0.16100 1.000 90.99169 190 TYR A CA 1
ATOM 3379 C C . TYR B 1 190 ? 64.35400 20.95300 -0.83200 1.000 92.66169 190 TYR A C 1
ATOM 3380 O O . TYR B 1 190 ? 64.24300 22.19000 -0.85200 1.000 110.36169 190 TYR A O 1
ATOM 3389 N N . LEU B 1 191 ? 65.16100 20.29700 -1.66600 1.000 89.40515 191 LEU A N 1
ATOM 3390 C CA . LEU B 1 191 ? 65.93700 21.02300 -2.66300 1.000 92.04515 191 LEU A CA 1
ATOM 3391 C C . LEU B 1 191 ? 65.03200 21.73100 -3.66100 1.000 92.17515 191 LEU A C 1
ATOM 3392 O O . LEU B 1 191 ? 65.33900 22.84100 -4.09800 1.000 88.38515 191 LEU A O 1
ATOM 3397 N N . TYR B 1 192 ? 63.91100 21.10800 -4.03400 1.000 98.67423 192 TYR A N 1
ATOM 3398 C CA . TYR B 1 192 ? 62.97800 21.75900 -4.94800 1.000 94.03423 192 TYR A CA 1
ATOM 3399 C C . TYR B 1 192 ? 62.35700 22.99700 -4.31600 1.000 91.54423 192 TYR A C 1
ATOM 3400 O O . TYR B 1 192 ? 62.18400 24.01800 -4.98600 1.000 97.91423 192 TYR A O 1
ATOM 3409 N N . GLY B 1 193 ? 62.00700 22.92300 -3.03200 1.000 101.34957 193 GLY A N 1
ATOM 3410 C CA . GLY B 1 193 ? 61.48600 24.10200 -2.35700 1.000 99.79957 193 GLY A CA 1
ATOM 3411 C C . GLY B 1 193 ? 62.48500 25.24300 -2.33500 1.000 102.35957 193 GLY A C 1
ATOM 3412 O O . GLY B 1 193 ? 62.15600 26.38800 -2.67200 1.000 102.66957 193 GLY A O 1
ATOM 3413 N N . LEU B 1 194 ? 63.72900 24.94200 -1.95000 1.000 99.76653 194 LEU A N 1
ATOM 3414 C CA . LEU B 1 194 ? 64.75600 25.98200 -1.91800 1.000 94.85653 194 LEU A CA 1
ATOM 3415 C C . LEU B 1 194 ? 65.03600 26.53200 -3.31500 1.000 99.44653 194 LEU A C 1
ATOM 3416 O O . LEU B 1 194 ? 65.24000 27.74200 -3.49000 1.000 99.94653 194 LEU A O 1
ATOM 3421 N N . ALA B 1 195 ? 65.05900 25.65500 -4.32100 1.000 110.45554 195 ALA A N 1
ATOM 3422 C CA . ALA B 1 195 ? 65.28300 26.08600 -5.69500 1.000 102.58554 195 ALA A CA 1
ATOM 3423 C C . ALA B 1 195 ? 64.17200 27.00800 -6.16900 1.000 98.35554 195 ALA A C 1
ATOM 3424 O O . ALA B 1 195 ? 64.43400 28.04700 -6.77900 1.000 106.63554 195 ALA A O 1
ATOM 3426 N N . HIS B 1 196 ? 62.92000 26.62400 -5.92200 1.000 94.92820 196 HIS A N 1
ATOM 3427 C CA . HIS B 1 196 ? 61.78200 27.45800 -6.28600 1.000 96.62820 196 HIS A CA 1
ATOM 3428 C C . HIS B 1 196 ? 61.89200 28.83000 -5.63000 1.000 104.68820 196 HIS A C 1
ATOM 3429 O O . HIS B 1 196 ? 61.71200 29.87000 -6.28500 1.000 101.40820 196 HIS A O 1
ATOM 3436 N N . ALA B 1 197 ? 62.23000 28.84500 -4.33600 1.000 110.70513 197 ALA A N 1
ATOM 3437 C CA . ALA B 1 197 ? 62.40200 30.09900 -3.60800 1.000 104.15513 197 ALA A CA 1
ATOM 3438 C C . ALA B 1 197 ? 63.44100 30.98600 -4.28200 1.000 103.51513 197 ALA A C 1
ATOM 3439 O O . ALA B 1 197 ? 63.15700 32.13300 -4.64400 1.000 110.79513 197 ALA A O 1
ATOM 3441 N N . ALA B 1 198 ? 64.65800 30.46600 -4.46000 1.000 99.47284 198 ALA A N 1
ATOM 3442 C CA . ALA B 1 198 ? 65.72700 31.27600 -5.04200 1.000 101.12284 198 ALA A CA 1
ATOM 3443 C C . ALA B 1 198 ? 65.39400 31.70600 -6.46700 1.000 104.95284 198 ALA A C 1
ATOM 3444 O O . ALA B 1 198 ? 65.75100 32.81300 -6.88700 1.000 108.92284 198 ALA A O 1
ATOM 3446 N N . ILE B 1 199 ? 64.73200 30.83800 -7.23500 1.000 101.76839 199 ILE A N 1
ATOM 3447 C CA . ILE B 1 199 ? 64.41300 31.15700 -8.62300 1.000 101.12839 199 ILE A CA 1
ATOM 3448 C C . ILE B 1 199 ? 63.47600 32.35300 -8.69000 1.000 103.31839 199 ILE A C 1
ATOM 3449 O O . ILE B 1 199 ? 63.75200 33.33700 -9.38500 1.000 110.25839 199 ILE A O 1
ATOM 3454 N N . VAL B 1 200 ? 62.35800 32.30100 -7.96100 1.000 107.30322 200 VAL A N 1
ATOM 3455 C CA . VAL B 1 200 ? 61.40500 33.40100 -8.09300 1.000 109.69322 200 VAL A CA 1
ATOM 3456 C C . VAL B 1 200 ? 61.83400 34.62600 -7.29800 1.000 106.78322 200 VAL A C 1
ATOM 3457 O O . VAL B 1 200 ? 61.34000 35.72900 -7.56200 1.000 108.50322 200 VAL A O 1
ATOM 3461 N N . SER B 1 201 ? 62.74800 34.47000 -6.33800 1.000 101.01293 201 SER A N 1
ATOM 3462 C CA . SER B 1 201 ? 63.22400 35.62200 -5.58500 1.000 108.63293 201 SER A CA 1
ATOM 3463 C C . SER B 1 201 ? 64.15900 36.49000 -6.41300 1.000 110.55293 201 SER A C 1
ATOM 3464 O O . SER B 1 201 ? 64.28600 37.68800 -6.13500 1.000 114.46293 201 SER A O 1
ATOM 3467 N N . LEU B 1 202 ? 64.81600 35.91400 -7.41500 1.000 107.16972 202 LEU A N 1
ATOM 3468 C CA . LEU B 1 202 ? 65.64000 36.67000 -8.34400 1.000 101.85972 202 LEU A CA 1
ATOM 3469 C C . LEU B 1 202 ? 64.86500 37.13600 -9.56800 1.000 97.37972 202 LEU A C 1
ATOM 3470 O O . LEU B 1 202 ? 65.44000 37.81700 -10.42400 1.000 103.46972 202 LEU A O 1
ATOM 3475 N N . GLY B 1 203 ? 63.58700 36.78200 -9.67800 1.000 91.58411 203 GLY A N 1
ATOM 3476 C CA . GLY B 1 203 ? 62.75600 37.25300 -10.77000 1.000 98.04411 203 GLY A CA 1
ATOM 3477 C C . GLY B 1 203 ? 62.70300 36.36100 -11.98700 1.000 106.69411 203 GLY A C 1
ATOM 3478 O O . GLY B 1 203 ? 62.29600 36.82700 -13.05700 1.000 117.12411 203 GLY A O 1
ATOM 3479 N N . PHE B 1 204 ? 63.10100 35.09800 -11.86500 1.000 104.60384 204 PHE A N 1
ATOM 3480 C CA . PHE B 1 204 ? 63.03000 34.14900 -12.96300 1.000 97.01384 204 PHE A CA 1
ATOM 3481 C C . PHE B 1 204 ? 61.71900 33.36900 -12.89900 1.000 101.78384 204 PHE A C 1
ATOM 3482 O O . PHE B 1 204 ? 60.90000 33.55200 -11.99500 1.000 115.56384 204 PHE A O 1
ATOM 3490 N N . SER B 1 205 ? 61.50400 32.49400 -13.88100 1.000 106.34101 205 SER A N 1
ATOM 3491 C CA . SER B 1 205 ? 60.31300 31.65800 -13.89600 1.000 103.96101 205 SER A CA 1
ATOM 3492 C C . SER B 1 205 ? 60.67600 30.21200 -13.60700 1.000 100.42101 205 SER A C 1
ATOM 3493 O O . SER B 1 205 ? 61.63700 29.69000 -14.18900 1.000 101.61101 205 SER A O 1
ATOM 3496 N N . PRO B 1 206 ? 59.94100 29.53900 -12.72000 1.000 104.76071 206 PRO A N 1
ATOM 3497 C CA . PRO B 1 206 ? 60.17000 28.10000 -12.52300 1.000 110.37071 206 PRO A CA 1
ATOM 3498 C C . PRO B 1 206 ? 59.70900 27.24700 -13.69300 1.000 105.35071 206 PRO A C 1
ATOM 3499 O O . PRO B 1 206 ? 60.17100 26.10700 -13.82100 1.000 107.36071 206 PRO A O 1
ATOM 3503 N N . ALA B 1 207 ? 58.80200 27.74900 -14.53500 1.000 100.95915 207 ALA A N 1
ATOM 3504 C CA . ALA B 1 207 ? 58.24500 26.93400 -15.60900 1.000 101.36915 207 ALA A CA 1
ATOM 3505 C C . ALA B 1 207 ? 59.12800 26.91800 -16.85100 1.000 105.07915 207 ALA A C 1
ATOM 3506 O O . ALA B 1 207 ? 59.09200 25.94500 -17.61300 1.000 113.78915 207 ALA A O 1
ATOM 3508 N N . LEU B 1 208 ? 59.91300 27.97200 -17.08300 1.000 101.05073 208 LEU A N 1
ATOM 3509 C CA . LEU B 1 208 ? 60.82200 28.01800 -18.23100 1.000 100.98073 208 LEU A CA 1
ATOM 3510 C C . LEU B 1 208 ? 61.99100 27.08600 -17.96100 1.000 104.76073 208 LEU A C 1
ATOM 3511 O O . LEU B 1 208 ? 63.10500 27.49800 -17.62900 1.000 101.60073 208 LEU A O 1
ATOM 3516 N N . GLY B 1 209 ? 61.72600 25.79600 -18.12800 1.000 111.29715 209 GLY A N 1
ATOM 3517 C CA . GLY B 1 209 ? 62.76400 24.79800 -18.01300 1.000 112.18715 209 GLY A CA 1
ATOM 3518 C C . GLY B 1 209 ? 63.46700 24.62400 -19.34700 1.000 111.79715 209 GLY A C 1
ATOM 3519 O O . GLY B 1 209 ? 62.84400 24.66100 -20.40700 1.000 107.32715 209 GLY A O 1
ATOM 3520 N N . PHE B 1 210 ? 64.77700 24.42700 -19.27400 1.000 112.35732 210 PHE A N 1
ATOM 3521 C CA . PHE B 1 210 ? 65.59500 24.16800 -20.44500 1.000 114.76732 210 PHE A CA 1
ATOM 3522 C C . PHE B 1 210 ? 65.86500 22.68300 -20.57800 1.000 124.06732 210 PHE A C 1
ATOM 3523 O O . PHE B 1 210 ? 65.82300 22.13600 -21.68400 1.000 124.57732 210 PHE A O 1
ATOM 3531 N N . ILE B 1 211 ? 66.14500 22.03800 -19.45800 1.000 129.03004 211 ILE A N 1
ATOM 3532 C CA . ILE B 1 211 ? 66.01100 20.60800 -19.31500 1.000 115.50004 211 ILE A CA 1
ATOM 3533 C C . ILE B 1 211 ? 64.66100 20.39700 -18.63400 1.000 119.02004 211 ILE A C 1
ATOM 3534 O O . ILE B 1 211 ? 64.07200 21.32800 -18.08100 1.000 135.80004 211 ILE A O 1
ATOM 3539 N N . HIS B 1 212 ? 64.13900 19.17400 -18.69900 1.000 122.20094 212 HIS A N 1
ATOM 3540 C CA . HIS B 1 212 ? 62.89500 18.80500 -18.01800 1.000 125.05094 212 HIS A CA 1
ATOM 3541 C C . HIS B 1 212 ? 61.68300 19.56600 -18.55000 1.000 121.12094 212 HIS A C 1
ATOM 3542 O O . HIS B 1 212 ? 60.68700 19.71000 -17.83400 1.000 120.22094 212 HIS A O 1
ATOM 3549 N N . THR B 1 213 ? 61.74100 20.07000 -19.78300 1.000 114.94481 213 THR A N 1
ATOM 3550 C CA . THR B 1 213 ? 60.66600 20.91100 -20.29800 1.000 116.26481 213 THR A CA 1
ATOM 3551 C C . THR B 1 213 ? 59.33100 20.17700 -20.23300 1.000 116.70481 213 THR A C 1
ATOM 3552 O O . THR B 1 213 ? 59.26100 18.96400 -20.44300 1.000 131.60481 213 THR A O 1
ATOM 3554 N N . GLY B 1 214 ? 58.26700 20.92100 -19.93500 1.000 113.41002 214 GLY A N 1
ATOM 3555 C CA . GLY B 1 214 ? 56.91800 20.38500 -19.88900 1.000 108.30002 214 GLY A CA 1
ATOM 3556 C C . GLY B 1 214 ? 56.22600 20.51900 -18.54700 1.000 105.54002 214 GLY A C 1
ATOM 3557 O O . GLY B 1 214 ? 54.99100 20.43000 -18.49200 1.000 103.85002 214 GLY A O 1
ATOM 3558 N N . LYS B 1 215 ? 56.96300 20.73400 -17.46300 1.000 115.78844 215 LYS A N 1
ATOM 3559 C CA . LYS B 1 215 ? 56.37500 20.90000 -16.14400 1.000 121.07844 215 LYS A CA 1
ATOM 3560 C C . LYS B 1 215 ? 56.45300 22.36300 -15.73000 1.000 115.79844 215 LYS A C 1
ATOM 3561 O O . LYS B 1 215 ? 57.36200 23.09400 -16.13600 1.000 110.72844 215 LYS A O 1
ATOM 3567 N N . LEU B 1 216 ? 55.49200 22.78500 -14.90600 1.000 115.45872 216 LEU A N 1
ATOM 3568 C CA . LEU B 1 216 ? 55.45100 24.17900 -14.47100 1.000 114.86872 216 LEU A CA 1
ATOM 3569 C C . LEU B 1 216 ? 56.54500 24.49700 -13.46000 1.000 107.73872 216 LEU A C 1
ATOM 3570 O O . LEU B 1 216 ? 56.73000 25.66600 -13.11000 1.000 109.71872 216 LEU A O 1
ATOM 3575 N N . LEU B 1 217 ? 57.29300 23.48700 -13.01500 1.000 103.32759 217 LEU A N 1
ATOM 3576 C CA . LEU B 1 217 ? 58.42500 23.66900 -12.11500 1.000 103.81759 217 LEU A CA 1
ATOM 3577 C C . LEU B 1 217 ? 59.70000 23.10000 -12.72300 1.000 104.88759 217 LEU A C 1
ATOM 3578 O O . LEU B 1 217 ? 60.62100 22.72800 -11.99100 1.000 105.25759 217 LEU A O 1
ATOM 3583 N N . SER B 1 218 ? 59.74700 22.99400 -14.05500 1.000 101.08675 218 SER A N 1
ATOM 3584 C CA . SER B 1 218 ? 60.88300 22.36900 -14.72700 1.000 101.75675 218 SER A CA 1
ATOM 3585 C C . SER B 1 218 ? 62.19200 23.05500 -14.36000 1.000 104.38675 218 SER A C 1
ATOM 3586 O O . SER B 1 218 ? 63.19000 22.39100 -14.05700 1.000 115.47675 218 SER A O 1
ATOM 3589 N N . PHE B 1 219 ? 62.21400 24.38900 -14.40500 1.000 104.67955 219 PHE A N 1
ATOM 3590 C CA . PHE B 1 219 ? 63.43300 25.11500 -14.06800 1.000 100.75955 219 PHE A CA 1
ATOM 3591 C C . PHE B 1 219 ? 63.86000 24.84700 -12.62900 1.000 100.67955 219 PHE A C 1
ATOM 3592 O O . PHE B 1 219 ? 65.06100 24.83200 -12.32700 1.000 98.82955 219 PHE A O 1
ATOM 3600 N N . VAL B 1 220 ? 62.89400 24.61700 -11.73500 1.000 101.86123 220 VAL A N 1
ATOM 3601 C CA . VAL B 1 220 ? 63.21400 24.26100 -10.35500 1.000 96.59123 220 VAL A CA 1
ATOM 3602 C C . VAL B 1 220 ? 64.04000 22.98500 -10.31600 1.000 97.90123 220 VAL A C 1
ATOM 3603 O O . VAL B 1 220 ? 65.06800 22.90800 -9.63300 1.000 99.99123 220 VAL A O 1
ATOM 3607 N N . TYR B 1 221 ? 63.59400 21.95900 -11.04400 1.000 109.28349 221 TYR A N 1
ATOM 3608 C CA . TYR B 1 221 ? 64.33800 20.70600 -11.08800 1.000 108.20349 221 TYR A CA 1
ATOM 3609 C C . TYR B 1 221 ? 65.69200 20.90300 -11.75700 1.000 110.95349 221 TYR A C 1
ATOM 3610 O O . TYR B 1 221 ? 66.70000 20.33200 -11.31900 1.000 113.92349 221 TYR A O 1
ATOM 3619 N N . ASP B 1 222 ? 65.72200 21.69800 -12.83200 1.000 102.74619 222 ASP A N 1
ATOM 3620 C CA . ASP B 1 222 ? 66.97700 22.03000 -13.49900 1.000 98.82619 222 ASP A CA 1
ATOM 3621 C C . ASP B 1 222 ? 67.99400 22.58600 -12.51500 1.000 101.90619 222 ASP A C 1
ATOM 3622 O O . ASP B 1 222 ? 69.17600 22.22100 -12.55200 1.000 108.69619 222 ASP A O 1
ATOM 3627 N N . ILE B 1 223 ? 67.55100 23.47500 -11.62700 1.000 108.40110 223 ILE A N 1
ATOM 3628 C CA . ILE B 1 223 ? 68.47200 24.08700 -10.67500 1.000 109.44110 223 ILE A CA 1
ATOM 3629 C C . ILE B 1 223 ? 68.83300 23.11200 -9.55900 1.000 108.63110 223 ILE A C 1
ATOM 3630 O O . ILE B 1 223 ? 69.99500 23.03100 -9.14700 1.000 109.42110 223 ILE A O 1
ATOM 3635 N N . ALA B 1 224 ? 67.85200 22.35800 -9.05300 1.000 105.23942 224 ALA A N 1
ATOM 3636 C CA . ALA B 1 224 ? 68.11400 21.46000 -7.93100 1.000 106.54942 224 ALA A CA 1
ATOM 3637 C C . ALA B 1 224 ? 69.08100 20.34600 -8.31100 1.000 111.62942 224 ALA A C 1
ATOM 3638 O O . ALA B 1 224 ? 69.88500 19.91000 -7.47400 1.000 114.29942 224 ALA A O 1
ATOM 3640 N N . ASP B 1 225 ? 69.02100 19.87500 -9.56200 1.000 112.21028 225 ASP A N 1
ATOM 3641 C CA . ASP B 1 225 ? 69.95000 18.84100 -10.00700 1.000 116.58028 225 ASP A CA 1
ATOM 3642 C C . ASP B 1 225 ? 71.39800 19.30000 -9.88500 1.000 114.58028 225 ASP A C 1
ATOM 3643 O O . ASP B 1 225 ? 72.30000 18.47100 -9.71500 1.000 108.04028 225 ASP A O 1
ATOM 3648 N N . LEU B 1 226 ? 71.63500 20.61300 -9.94500 1.000 119.21552 226 LEU A N 1
ATOM 3649 C CA . LEU B 1 226 ? 72.98900 21.14600 -9.86000 1.000 118.05552 226 LEU A CA 1
ATOM 3650 C C . LEU B 1 226 ? 73.62200 20.91200 -8.49500 1.000 117.47552 226 LEU A C 1
ATOM 3651 O O . LEU B 1 226 ? 74.84900 20.97500 -8.37600 1.000 116.55552 226 LEU A O 1
ATOM 3656 N N . TYR B 1 227 ? 72.81500 20.65600 -7.46600 1.000 125.90545 227 TYR A N 1
ATOM 3657 C CA . TYR B 1 227 ? 73.31900 20.47300 -6.11600 1.000 124.01545 227 TYR A CA 1
ATOM 3658 C C . TYR B 1 227 ? 72.86300 19.16800 -5.47700 1.000 120.80545 227 TYR A C 1
ATOM 3659 O O . TYR B 1 227 ? 73.24300 18.89600 -4.33300 1.000 122.94545 227 TYR A O 1
ATOM 3668 N N . LYS B 1 228 ? 72.05800 18.36300 -6.17700 1.000 121.83936 228 LYS A N 1
ATOM 3669 C CA . LYS B 1 228 ? 71.63200 17.07000 -5.64600 1.000 117.12936 228 LYS A CA 1
ATOM 3670 C C . LYS B 1 228 ? 72.82200 16.20700 -5.23800 1.000 116.88936 228 LYS A C 1
ATOM 3671 O O . LYS B 1 228 ? 72.88000 15.70100 -4.11100 1.000 116.83936 228 LYS A O 1
ATOM 3677 N N . ALA B 1 229 ? 73.77800 16.01900 -6.15000 1.000 122.31534 229 ALA A N 1
ATOM 3678 C CA . ALA B 1 229 ? 74.88400 15.10300 -5.89300 1.000 123.33534 229 ALA A CA 1
ATOM 3679 C C . ALA B 1 229 ? 75.81400 15.58600 -4.78600 1.000 129.52534 229 ALA A C 1
ATOM 3680 O O . ALA B 1 229 ? 76.57900 14.78100 -4.24500 1.000 127.10534 229 ALA A O 1
ATOM 3682 N N . ASP B 1 230 ? 75.76400 16.86900 -4.43200 1.000 127.76336 230 ASP A N 1
ATOM 3683 C CA . ASP B 1 230 ? 76.63200 17.40600 -3.39300 1.000 127.62336 230 ASP A CA 1
ATOM 3684 C C . ASP B 1 230 ? 75.95100 17.53100 -2.03800 1.000 117.25336 230 ASP A C 1
ATOM 3685 O O . ASP B 1 230 ? 76.64600 17.56700 -1.01600 1.000 112.65336 230 ASP A O 1
ATOM 3690 N N . TYR B 1 231 ? 74.62200 17.60500 -2.00100 1.000 116.30074 231 TYR A N 1
ATOM 3691 C CA . TYR B 1 231 ? 73.89100 17.76100 -0.74900 1.000 118.98074 231 TYR A CA 1
ATOM 3692 C C . TYR B 1 231 ? 72.92200 16.62300 -0.48000 1.000 111.28074 231 TYR A C 1
ATOM 3693 O O . TYR B 1 231 ? 72.90300 16.08200 0.63100 1.000 110.61074 231 TYR A O 1
ATOM 3702 N N . LEU B 1 232 ? 72.11100 16.24500 -1.46800 1.000 112.69102 232 LEU A N 1
ATOM 3703 C CA . LEU B 1 232 ? 71.00800 15.31800 -1.22200 1.000 117.14102 232 LEU A CA 1
ATOM 3704 C C . LEU B 1 232 ? 71.51700 13.89500 -1.00300 1.000 121.50102 232 LEU A C 1
ATOM 3705 O O . LEU B 1 232 ? 71.20100 13.25900 0.00900 1.000 116.95102 232 LEU A O 1
ATOM 3710 N N . VAL B 1 233 ? 72.27100 13.36200 -1.97000 1.000 119.20286 233 VAL A N 1
ATOM 3711 C CA . VAL B 1 233 ? 72.69300 11.95900 -1.91200 1.000 111.71286 233 VAL A CA 1
ATOM 3712 C C . VAL B 1 233 ? 73.47400 11.63700 -0.63500 1.000 112.91286 233 VAL A C 1
ATOM 3713 O O . VAL B 1 233 ? 73.13100 10.65500 0.04000 1.000 119.00286 233 VAL A O 1
ATOM 3717 N N . PRO B 1 234 ? 74.52100 12.39100 -0.26600 1.000 112.95790 234 PRO A N 1
ATOM 3718 C CA . PRO B 1 234 ? 75.23500 12.04400 0.97600 1.000 114.25790 234 PRO A CA 1
ATOM 3719 C C . PRO B 1 234 ? 74.36000 12.15600 2.20800 1.000 123.86790 234 PRO A C 1
ATOM 3720 O O . PRO B 1 234 ? 74.45400 11.31100 3.10700 1.000 134.94790 234 PRO A O 1
ATOM 3724 N N . ALA B 1 235 ? 73.49000 13.16700 2.26400 1.000 119.03650 235 ALA A N 1
ATOM 3725 C CA . ALA B 1 235 ? 72.61800 13.33100 3.42200 1.000 119.33650 235 ALA A CA 1
ATOM 3726 C C . ALA B 1 235 ? 71.66700 12.15100 3.56500 1.000 121.52650 235 ALA A C 1
ATOM 3727 O O . ALA B 1 235 ? 71.50200 11.60300 4.65900 1.000 128.82650 235 ALA A O 1
ATOM 3729 N N . ALA B 1 236 ? 71.04200 11.73700 2.46100 1.000 122.11958 236 ALA A N 1
ATOM 3730 C CA . ALA B 1 236 ? 70.11500 10.61000 2.50800 1.000 109.88958 236 ALA A CA 1
ATOM 3731 C C . ALA B 1 236 ? 70.83000 9.32500 2.90600 1.000 111.91958 236 ALA A C 1
ATOM 3732 O O . ALA B 1 236 ? 70.34500 8.56300 3.75700 1.000 114.76958 236 ALA A O 1
ATOM 3734 N N . PHE B 1 237 ? 71.98900 9.06100 2.29700 1.000 113.75345 237 PHE A N 1
ATOM 3735 C CA . PHE B 1 237 ? 72.69300 7.82200 2.60700 1.000 114.09345 237 PHE A CA 1
ATOM 3736 C C . PHE B 1 237 ? 73.17900 7.80400 4.05000 1.000 115.76345 237 PHE A C 1
ATOM 3737 O O . PHE B 1 237 ? 73.09000 6.77300 4.72400 1.000 118.98345 237 PHE A O 1
ATOM 3745 N N . ARG B 1 238 ? 73.67900 8.93500 4.55600 1.000 122.10140 238 ARG A N 1
ATOM 3746 C CA . ARG B 1 238 ? 74.13600 8.97200 5.94100 1.000 121.98140 238 ARG A CA 1
ATOM 3747 C C . ARG B 1 238 ? 72.96800 8.91700 6.92100 1.000 119.49140 238 ARG A C 1
ATOM 3748 O O . ARG B 1 238 ? 73.10800 8.37000 8.02300 1.000 122.97140 238 ARG A O 1
ATOM 3756 N N . THR B 1 239 ? 71.79900 9.42800 6.52500 1.000 118.08660 239 THR A N 1
ATOM 3757 C CA . THR B 1 239 ? 70.63000 9.33900 7.39300 1.000 119.72660 239 THR A CA 1
ATOM 3758 C C . THR B 1 239 ? 70.14000 7.90400 7.48600 1.000 122.33660 239 THR A C 1
ATOM 3759 O O . THR B 1 239 ? 69.69800 7.46100 8.55300 1.000 125.51660 239 THR A O 1
ATOM 3763 N N . VAL B 1 240 ? 70.21200 7.16000 6.38000 1.000 124.23051 240 VAL A N 1
ATOM 3764 C CA . VAL B 1 240 ? 69.87700 5.74100 6.45900 1.000 120.87051 240 VAL A CA 1
ATOM 3765 C C . VAL B 1 240 ? 70.96400 4.98600 7.21300 1.000 122.40051 240 VAL A C 1
ATOM 3766 O O . VAL B 1 240 ? 70.68600 3.99500 7.89700 1.000 114.63051 240 VAL A O 1
ATOM 3770 N N . ALA B 1 241 ? 72.21000 5.45400 7.12100 1.000 122.49853 241 ALA A N 1
ATOM 3771 C CA . ALA B 1 241 ? 73.29100 4.90500 7.93000 1.000 118.20853 241 ALA A CA 1
ATOM 3772 C C . ALA B 1 241 ? 73.05600 5.14900 9.41500 1.000 123.30853 241 ALA A C 1
ATOM 3773 O O . ALA B 1 241 ? 73.59300 4.41000 10.24900 1.000 124.05853 241 ALA A O 1
ATOM 3775 N N . GLU B 1 242 ? 72.25900 6.16300 9.76200 1.000 129.32231 242 GLU A N 1
ATOM 3776 C CA . GLU B 1 242 ? 71.95800 6.43100 11.16600 1.000 132.76231 242 GLU A CA 1
ATOM 3777 C C . GLU B 1 242 ? 70.93900 5.42800 11.68700 1.000 124.86231 242 GLU A C 1
ATOM 3778 O O . GLU B 1 242 ? 71.18300 4.73300 12.68000 1.000 133.84231 242 GLU A O 1
ATOM 3784 N N . SER B 1 243 ? 69.79200 5.34400 11.02600 1.000 121.15440 243 SER A N 1
ATOM 3785 C CA . SER B 1 243 ? 68.78000 4.34200 11.32300 1.000 124.41440 243 SER A CA 1
ATOM 3786 C C . SER B 1 243 ? 67.82400 4.28700 10.13900 1.000 130.40440 243 SER A C 1
ATOM 3787 O O . SER B 1 243 ? 68.05400 4.92100 9.10300 1.000 136.38440 243 SER A O 1
ATOM 3790 N N . GLU B 1 244 ? 66.75100 3.55700 10.32400 1.000 127.26168 244 GLU A N 1
ATOM 3791 C CA . GLU B 1 244 ? 65.74700 3.45100 9.30800 1.000 127.16168 244 GLU A CA 1
ATOM 3792 C C . GLU B 1 244 ? 64.42400 3.87000 9.89200 1.000 131.13168 244 GLU A C 1
ATOM 3793 O O . GLU B 1 244 ? 63.39100 3.51500 9.37100 1.000 140.81168 244 GLU A O 1
ATOM 3799 N N . GLU B 1 245 ? 64.45300 4.62500 10.97800 1.000 136.81806 245 GLU A N 1
ATOM 3800 C CA . GLU B 1 245 ? 63.24200 5.07900 11.61300 1.000 141.43806 245 GLU A CA 1
ATOM 3801 C C . GLU B 1 245 ? 63.18000 6.55100 11.36500 1.000 144.56806 245 GLU A C 1
ATOM 3802 O O . GLU B 1 245 ? 64.17300 7.24100 11.53100 1.000 150.51806 245 GLU A O 1
ATOM 3808 N N . ALA B 1 246 ? 62.04100 7.01700 10.87300 1.000 143.13636 246 ALA A N 1
ATOM 3809 C CA . ALA B 1 246 ? 61.82600 8.43100 10.60800 1.000 139.69636 246 ALA A CA 1
ATOM 3810 C C . ALA B 1 246 ? 62.90100 9.04100 9.74400 1.000 123.27636 246 ALA A C 1
ATOM 3811 O O . ALA B 1 246 ? 63.43100 10.08700 10.04200 1.000 118.88636 246 ALA A O 1
ATOM 3813 N N . VAL B 1 247 ? 63.25200 8.36000 8.68400 1.000 118.20711 247 VAL A N 1
ATOM 3814 C CA . VAL B 1 247 ? 64.26400 8.86200 7.81400 1.000 117.52711 247 VAL A CA 1
ATOM 3815 C C . VAL B 1 247 ? 63.83800 10.13800 7.14800 1.000 112.25711 247 VAL A C 1
ATOM 3816 O O . VAL B 1 247 ? 64.60400 11.06600 7.02400 1.000 108.46711 247 VAL A O 1
ATOM 3820 N N . GLU B 1 248 ? 62.59600 10.18300 6.72600 1.000 111.46689 248 GLU A N 1
ATOM 3821 C CA . GLU B 1 248 ? 62.08000 11.33500 6.02700 1.000 111.49689 248 GLU A CA 1
ATOM 3822 C C . GLU B 1 248 ? 62.27700 12.65300 6.74100 1.000 107.98689 248 GLU A C 1
ATOM 3823 O O . GLU B 1 248 ? 62.40900 13.67800 6.12700 1.000 103.28689 248 GLU A O 1
ATOM 3829 N N . ARG B 1 249 ? 62.29300 12.61400 8.04900 1.000 116.75514 249 ARG A N 1
ATOM 3830 C CA . ARG B 1 249 ? 62.47200 13.80200 8.87300 1.000 103.46514 249 ARG A CA 1
ATOM 3831 C C . ARG B 1 249 ? 63.93500 14.05400 9.21300 1.000 106.72514 249 ARG A C 1
ATOM 3832 O O . ARG B 1 249 ? 64.38200 15.20600 9.19300 1.000 118.64514 249 ARG A O 1
ATOM 3840 N N . ARG B 1 250 ? 64.66700 12.99600 9.48300 1.000 113.63671 250 ARG A N 1
ATOM 3841 C CA . ARG B 1 250 ? 66.04900 13.15500 9.80900 1.000 110.52671 250 ARG A CA 1
ATOM 3842 C C . ARG B 1 250 ? 66.77800 13.69200 8.60900 1.000 111.38671 250 ARG A C 1
ATOM 3843 O O . ARG B 1 250 ? 67.55200 14.61200 8.73900 1.000 125.11671 250 ARG A O 1
ATOM 3851 N N . VAL B 1 251 ? 66.53200 13.12700 7.43900 1.000 109.76704 251 VAL A N 1
ATOM 3852 C CA . VAL B 1 251 ? 67.22100 13.58500 6.23800 1.000 107.37704 251 VAL A CA 1
ATOM 3853 C C . VAL B 1 251 ? 66.95100 15.06600 6.01200 1.000 112.44704 251 VAL A C 1
ATOM 3854 O O . VAL B 1 251 ? 67.85400 15.82600 5.65100 1.000 114.04704 251 VAL A O 1
ATOM 3858 N N . ARG B 1 252 ? 65.72200 15.50700 6.27600 1.000 110.78973 252 ARG A N 1
ATOM 3859 C CA . ARG B 1 252 ? 65.38100 16.91700 6.12900 1.000 101.17973 252 ARG A CA 1
ATOM 3860 C C . ARG B 1 252 ? 66.11100 17.77800 7.15600 1.000 98.06973 252 ARG A C 1
ATOM 3861 O O . ARG B 1 252 ? 66.60700 18.86200 6.82800 1.000 107.56973 252 ARG A O 1
ATOM 3869 N N . ARG B 1 253 ? 66.21400 17.29500 8.39400 1.000 108.19393 253 ARG A N 1
ATOM 3870 C CA . ARG B 1 253 ? 66.94700 18.01800 9.43000 1.000 113.88393 253 ARG A CA 1
ATOM 3871 C C . ARG B 1 253 ? 68.42700 18.14200 9.07700 1.000 116.41393 253 ARG A C 1
ATOM 3872 O O . ARG B 1 253 ? 69.01500 19.23100 9.16200 1.000 125.67393 253 ARG A O 1
ATOM 3880 N N . ALA B 1 254 ? 69.05200 17.02400 8.69800 1.000 112.89478 254 ALA A N 1
ATOM 3881 C CA . ALA B 1 254 ? 70.46000 17.04400 8.32100 1.000 117.24478 254 ALA A CA 1
ATOM 3882 C C . ALA B 1 254 ? 70.68800 17.93300 7.10600 1.000 119.99478 254 ALA A C 1
ATOM 3883 O O . ALA B 1 254 ? 71.70600 18.62900 7.01900 1.000 126.72478 254 ALA A O 1
ATOM 3885 N N . LEU B 1 255 ? 69.74000 17.94100 6.16400 1.000 119.85984 255 LEU A N 1
ATOM 3886 C CA . LEU B 1 255 ? 69.88100 18.79100 4.98800 1.000 122.03984 255 LEU A CA 1
ATOM 3887 C C . LEU B 1 255 ? 69.75700 20.26200 5.35600 1.000 124.44984 255 LEU A C 1
ATOM 3888 O O . LEU B 1 255 ? 70.46400 21.10300 4.79800 1.000 125.24984 255 LEU A O 1
ATOM 3893 N N . ARG B 1 256 ? 68.85900 20.59100 6.28600 1.000 120.94518 256 ARG A N 1
ATOM 3894 C CA . ARG B 1 256 ? 68.77000 21.95900 6.78500 1.000 119.61518 256 ARG A CA 1
ATOM 3895 C C . ARG B 1 256 ? 70.09300 22.40300 7.39800 1.000 121.97518 256 ARG A C 1
ATOM 3896 O O . ARG B 1 256 ? 70.61300 23.48400 7.08300 1.000 125.14518 256 ARG A O 1
ATOM 3904 N N . GLU B 1 257 ? 70.65900 21.56600 8.27200 1.000 118.68638 257 GLU A N 1
ATOM 3905 C CA . GLU B 1 257 ? 71.92300 21.92000 8.91300 1.000 123.20638 257 GLU A CA 1
ATOM 3906 C C . GLU B 1 257 ? 73.05300 22.03800 7.89400 1.000 120.14638 257 GLU A C 1
ATOM 3907 O O . GLU B 1 257 ? 73.93900 22.88900 8.03900 1.000 120.95638 257 GLU A O 1
ATOM 3913 N N . ALA B 1 258 ? 73.04200 21.19600 6.85700 1.000 126.33232 258 ALA A N 1
ATOM 3914 C CA . ALA B 1 258 ? 74.08000 21.24900 5.83200 1.000 128.33232 258 ALA A CA 1
ATOM 3915 C C . ALA B 1 258 ? 73.88600 22.40300 4.85700 1.000 128.71232 258 ALA A C 1
ATOM 3916 O O . ALA B 1 258 ? 74.85600 22.83900 4.22900 1.000 129.25232 258 ALA A O 1
ATOM 3918 N N . ILE B 1 259 ? 72.65800 22.90000 4.71600 1.000 125.85594 259 ILE A N 1
ATOM 3919 C CA . ILE B 1 259 ? 72.39400 24.04300 3.84900 1.000 125.87594 259 ILE A CA 1
ATOM 3920 C C . ILE B 1 259 ? 72.77800 25.33600 4.54800 1.000 135.61594 259 ILE A C 1
ATOM 3921 O O . ILE B 1 259 ? 73.34100 26.24700 3.92900 1.000 140.04594 259 ILE A O 1
ATOM 3926 N N . GLN B 1 260 ? 72.49900 25.43600 5.84700 1.000 135.29203 260 GLN A N 1
ATOM 3927 C CA . GLN B 1 260 ? 72.92300 26.62500 6.57400 1.000 136.57203 260 GLN A CA 1
ATOM 3928 C C . GLN B 1 260 ? 74.41600 26.62900 6.87500 1.000 139.84203 260 GLN A C 1
ATOM 3929 O O . GLN B 1 260 ? 74.97600 27.70000 7.12500 1.000 152.22203 260 GLN A O 1
ATOM 3935 N N . GLU B 1 261 ? 75.06800 25.46800 6.84200 1.000 138.16743 261 GLU A N 1
ATOM 3936 C CA . GLU B 1 261 ? 76.51200 25.40300 7.01200 1.000 141.34743 261 GLU A CA 1
ATOM 3937 C C . GLU B 1 261 ? 77.27600 25.66100 5.71900 1.000 144.10743 261 GLU A C 1
ATOM 3938 O O . GLU B 1 261 ? 78.50500 25.78800 5.76100 1.000 153.11743 261 GLU A O 1
ATOM 3940 N N . GLY B 1 262 ? 76.58900 25.74500 4.58300 1.000 141.46358 262 GLY A N 1
ATOM 3941 C CA . GLY B 1 262 ? 77.25900 25.92500 3.31100 1.000 137.10358 262 GLY A CA 1
ATOM 3942 C C . GLY B 1 262 ? 76.72800 27.08200 2.48900 1.000 138.09358 262 GLY A C 1
ATOM 3943 O O . GLY B 1 262 ? 77.17000 27.29100 1.35600 1.000 135.34358 262 GLY A O 1
ATOM 3944 N N . ARG B 1 263 ? 75.79100 27.84300 3.06000 1.000 146.88029 263 ARG A N 1
ATOM 3945 C CA . ARG B 1 263 ? 75.19800 29.01900 2.41600 1.000 143.70029 263 ARG A CA 1
ATOM 3946 C C . ARG B 1 263 ? 74.74800 28.69700 0.99200 1.000 131.63029 263 ARG A C 1
ATOM 3947 O O . ARG B 1 263 ? 75.14100 29.35100 0.02200 1.000 128.37029 263 ARG A O 1
ATOM 3955 N N . LEU B 1 264 ? 73.91100 27.66400 0.87100 1.000 131.15522 264 LEU A N 1
ATOM 3956 C CA . LEU B 1 264 ? 73.53700 27.17300 -0.45100 1.000 132.22522 264 LEU A CA 1
ATOM 3957 C C . LEU B 1 264 ? 72.70600 28.19200 -1.22100 1.000 134.24522 264 LEU A C 1
ATOM 3958 O O . LEU B 1 264 ? 72.76300 28.22100 -2.45500 1.000 147.83522 264 LEU A O 1
ATOM 3963 N N . LEU B 1 265 ? 71.94700 29.04100 -0.52100 1.000 129.10318 265 LEU A N 1
ATOM 3964 C CA . LEU B 1 265 ? 71.11500 30.02500 -1.20700 1.000 129.12318 265 LEU A CA 1
ATOM 3965 C C . LEU B 1 265 ? 71.96600 31.01900 -1.99300 1.000 124.49318 265 LEU A C 1
ATOM 3966 O O . LEU B 1 265 ? 71.63000 31.37100 -3.13200 1.000 120.81318 265 LEU A O 1
ATOM 3971 N N . GLU B 1 266 ? 73.07100 31.48300 -1.40400 1.000 125.90198 266 GLU A N 1
ATOM 3972 C CA . GLU B 1 266 ? 73.94300 32.42200 -2.10500 1.000 133.23198 266 GLU A CA 1
ATOM 3973 C C . GLU B 1 266 ? 74.56100 31.78800 -3.34400 1.000 135.45198 266 GLU A C 1
ATOM 3974 O O . GLU B 1 266 ? 74.61700 32.41400 -4.40800 1.000 131.63198 266 GLU A O 1
ATOM 3980 N N . ARG B 1 267 ? 75.03500 30.54600 -3.22300 1.000 131.49316 267 ARG A N 1
ATOM 3981 C CA . ARG B 1 267 ? 75.60800 29.85800 -4.37600 1.000 130.89316 267 ARG A CA 1
ATOM 3982 C C . ARG B 1 267 ? 74.56500 29.64900 -5.46500 1.000 124.83316 267 ARG A C 1
ATOM 3983 O O . ARG B 1 267 ? 74.85500 29.81800 -6.65500 1.000 127.71316 267 ARG A O 1
ATOM 3999 N N . ALA B 1 269 ? 71.81900 31.48000 -6.05000 1.000 127.24439 269 ALA A N 1
ATOM 4000 C CA . ALA B 1 269 ? 71.54300 32.76400 -6.68800 1.000 121.21439 269 ALA A CA 1
ATOM 4001 C C . ALA B 1 269 ? 72.68400 33.18300 -7.60800 1.000 125.07439 269 ALA A C 1
ATOM 4002 O O . ALA B 1 269 ? 72.44900 33.67800 -8.71600 1.000 126.44439 269 ALA A O 1
ATOM 4004 N N . GLU B 1 270 ? 73.92800 32.99600 -7.16100 1.000 117.19830 270 GLU A N 1
ATOM 4005 C CA . GLU B 1 270 ? 75.08500 33.35000 -7.97600 1.000 116.60830 270 GLU A CA 1
ATOM 4006 C C . GLU B 1 270 ? 75.10600 32.55600 -9.27800 1.000 119.97830 270 GLU A C 1
ATOM 4007 O O . GLU B 1 270 ? 75.33700 33.11400 -10.36100 1.000 120.68830 270 GLU A O 1
ATOM 4013 N N . ASP B 1 271 ? 74.88600 31.24200 -9.18800 1.000 124.48799 271 ASP A N 1
ATOM 4014 C CA . ASP B 1 271 ? 74.85400 30.41200 -10.38700 1.000 119.53799 271 ASP A CA 1
ATOM 4015 C C . ASP B 1 271 ? 73.69500 30.80500 -11.29600 1.000 121.53799 271 ASP A C 1
ATOM 4016 O O . ASP B 1 271 ? 73.84200 30.82300 -12.52200 1.000 127.06799 271 ASP A O 1
ATOM 4021 N N . LEU B 1 272 ? 72.53300 31.12400 -10.71400 1.000 119.62655 272 LEU A N 1
ATOM 4022 C CA . LEU B 1 272 ? 71.39700 31.56600 -11.52000 1.000 120.61655 272 LEU A CA 1
ATOM 4023 C C . LEU B 1 272 ? 71.71500 32.85400 -12.26400 1.000 131.68655 272 LEU A C 1
ATOM 4024 O O . LEU B 1 272 ? 71.29000 33.04000 -13.41100 1.000 145.17655 272 LEU A O 1
ATOM 4029 N N . LEU B 1 273 ? 72.46300 33.75300 -11.62700 1.000 134.64493 273 LEU A N 1
ATOM 4030 C CA . LEU B 1 273 ? 72.84700 34.99300 -12.29100 1.000 131.71493 273 LEU A CA 1
ATOM 4031 C C . LEU B 1 273 ? 73.81100 34.71200 -13.43500 1.000 133.92493 273 LEU A C 1
ATOM 4032 O O . LEU B 1 273 ? 73.60200 35.17400 -14.56300 1.000 139.48493 273 LEU A O 1
ATOM 4037 N N . ASN B 1 274 ? 74.87500 33.95300 -13.16400 1.000 131.74328 274 ASN A N 1
ATOM 4038 C CA . ASN B 1 274 ? 75.84900 33.65700 -14.20900 1.000 131.65328 274 ASN A CA 1
ATOM 4039 C C . ASN B 1 274 ? 75.27200 32.78600 -15.32200 1.000 131.50328 274 ASN A C 1
ATOM 4040 O O . ASN B 1 274 ? 75.85100 32.74000 -16.41300 1.000 132.98328 274 ASN A O 1
ATOM 4045 N N . LEU B 1 275 ? 74.15500 32.09300 -15.07200 1.000 130.54257 275 LEU A N 1
ATOM 4046 C CA . LEU B 1 275 ? 73.59100 31.19100 -16.07300 1.000 131.32257 275 LEU A CA 1
ATOM 4047 C C . LEU B 1 275 ? 73.15000 31.92500 -17.33400 1.000 129.50257 275 LEU A C 1
ATOM 4048 O O . LEU B 1 275 ? 73.19100 31.35200 -18.42800 1.000 132.97257 275 LEU A O 1
ATOM 4053 N N . PHE B 1 276 ? 72.72700 33.18200 -17.20900 1.000 128.80507 276 PHE A N 1
ATOM 4054 C CA . PHE B 1 276 ? 72.28300 33.94700 -18.36800 1.000 135.73507 276 PHE A CA 1
ATOM 4055 C C . PHE B 1 276 ? 73.17000 35.17100 -18.54700 1.000 145.13507 276 PHE A C 1
ATOM 4056 O O . PHE B 1 276 ? 72.67500 36.29100 -18.70500 1.000 165.99507 276 PHE A O 1
ATOM 4064 N N . ARG B 1 277 ? 74.48400 34.96400 -18.53200 1.000 141.89176 277 ARG A N 1
ATOM 4065 C CA . ARG B 1 277 ? 75.46200 36.03800 -18.63800 1.000 146.99176 277 ARG A CA 1
ATOM 4066 C C . ARG B 1 277 ? 76.34500 35.76500 -19.84300 1.000 154.33176 277 ARG A C 1
ATOM 4067 O O . ARG B 1 277 ? 77.06200 34.75900 -19.87500 1.000 163.06176 277 ARG A O 1
ATOM 4069 N N . GLY B 1 278 ? 76.29600 36.65900 -20.82800 1.000 151.77675 278 GLY A N 1
ATOM 4070 C CA . GLY B 1 278 ? 77.06800 36.49600 -22.04200 1.000 151.72675 278 GLY A CA 1
ATOM 4071 C C . GLY B 1 278 ? 76.41000 35.65200 -23.10900 1.000 156.04675 278 GLY A C 1
ATOM 4072 O O . GLY B 1 278 ? 76.96600 35.52900 -24.20800 1.000 154.36675 278 GLY A O 1
ATOM 4073 N N . LEU B 1 279 ? 75.24800 35.07300 -22.82700 1.000 157.42409 279 LEU A N 1
ATOM 4074 C CA . LEU B 1 279 ? 74.55300 34.22000 -23.78600 1.000 152.72409 279 LEU A CA 1
ATOM 4075 C C . LEU B 1 279 ? 74.00100 35.05600 -24.92900 1.000 150.71409 279 LEU A C 1
ATOM 4076 O O . LEU B 1 279 ? 74.55100 35.06300 -26.02700 1.000 155.21409 279 LEU A O 1
ATOM 4078 N N . SER C 1 21 ? 37.64700 77.26100 14.98700 1.000 130.92578 21 SER D N 1
ATOM 4079 C CA . SER C 1 21 ? 37.53000 77.82300 13.64700 1.000 138.09578 21 SER D CA 1
ATOM 4080 C C . SER C 1 21 ? 38.59300 77.23800 12.72200 1.000 138.60578 21 SER D C 1
ATOM 4081 O O . SER C 1 21 ? 39.12100 77.93000 11.85100 1.000 159.27578 21 SER D O 1
ATOM 4083 N N . TYR C 1 22 ? 38.89400 75.95800 12.91300 1.000 132.82000 22 TYR D N 1
ATOM 4084 C CA . TYR C 1 22 ? 39.88900 75.27100 12.10900 1.000 112.57000 22 TYR D CA 1
ATOM 4085 C C . TYR C 1 22 ? 39.29900 74.85600 10.76200 1.000 107.89000 22 TYR D C 1
ATOM 4086 O O . TYR C 1 22 ? 38.08500 74.87800 10.54800 1.000 107.91000 22 TYR D O 1
ATOM 4095 N N . LEU C 1 23 ? 40.18200 74.46000 9.84500 1.000 104.64433 23 LEU D N 1
ATOM 4096 C CA . LEU C 1 23 ? 39.79300 74.17700 8.47000 1.000 102.44433 23 LEU D CA 1
ATOM 4097 C C . LEU C 1 23 ? 40.53600 72.94000 7.97900 1.000 97.41433 23 LEU D C 1
ATOM 4098 O O . LEU C 1 23 ? 41.75200 72.82500 8.16300 1.000 95.35433 23 LEU D O 1
ATOM 4103 N N . TYR C 1 24 ? 39.79800 72.02600 7.35300 1.000 94.17073 24 TYR D N 1
ATOM 4104 C CA . TYR C 1 24 ? 40.32400 70.77100 6.82700 1.000 87.42073 24 TYR D CA 1
ATOM 4105 C C . TYR C 1 24 ? 40.30200 70.77000 5.30300 1.000 93.95073 24 TYR D C 1
ATOM 4106 O O . TYR C 1 24 ? 39.26300 71.04600 4.69400 1.000 107.14073 24 TYR D O 1
ATOM 4115 N N . VAL C 1 25 ? 41.44200 70.44300 4.69400 1.000 90.79767 25 VAL D N 1
ATOM 4116 C CA . VAL C 1 25 ? 41.61000 70.43000 3.24300 1.000 87.75767 25 VAL D CA 1
ATOM 4117 C C . VAL C 1 25 ? 42.00800 69.03000 2.80700 1.000 81.38767 25 VAL D C 1
ATOM 4118 O O . VAL C 1 25 ? 42.96500 68.45600 3.34000 1.000 76.34767 25 VAL D O 1
ATOM 4122 N N . GLU C 1 26 ? 41.27900 68.48800 1.83400 1.000 83.36977 26 GLU D N 1
ATOM 4123 C CA . GLU C 1 26 ? 41.56700 67.18200 1.26500 1.000 86.87977 26 GLU D CA 1
ATOM 4124 C C . GLU C 1 26 ? 41.59800 67.27700 -0.25400 1.000 89.29977 26 GLU D C 1
ATOM 4125 O O . GLU C 1 26 ? 40.75800 67.95400 -0.85600 1.000 106.73977 26 GLU D O 1
ATOM 4131 N N . HIS C 1 27 ? 42.55800 66.58300 -0.86900 1.000 86.17785 27 HIS D N 1
ATOM 4132 C CA . HIS C 1 27 ? 42.67800 66.48800 -2.32800 1.000 86.77785 27 HIS D CA 1
ATOM 4133 C C . HIS C 1 27 ? 42.63700 67.86100 -3.00100 1.000 87.19785 27 HIS D C 1
ATOM 4134 O O . HIS C 1 27 ? 41.75500 68.17100 -3.80500 1.000 86.91785 27 HIS D O 1
ATOM 4141 N N . ALA C 1 28 ? 43.61700 68.69000 -2.64900 1.000 86.50165 28 ALA D N 1
ATOM 4142 C CA . ALA C 1 28 ? 43.70300 70.03700 -3.19000 1.000 85.52165 28 ALA D CA 1
ATOM 4143 C C . ALA C 1 28 ? 45.13300 70.53000 -3.04400 1.000 90.36165 28 ALA D C 1
ATOM 4144 O O . ALA C 1 28 ? 45.91800 69.99400 -2.25600 1.000 96.47165 28 ALA D O 1
ATOM 4146 N N . VAL C 1 29 ? 45.46500 71.55200 -3.82400 1.000 89.03811 29 VAL D N 1
ATOM 4147 C CA . VAL C 1 29 ? 46.74500 72.24000 -3.71800 1.000 86.09811 29 VAL D CA 1
ATOM 4148 C C . VAL C 1 29 ? 46.54200 73.52800 -2.93600 1.000 84.56811 29 VAL D C 1
ATOM 4149 O O . VAL C 1 29 ? 45.68100 74.34700 -3.28400 1.000 87.08811 29 VAL D O 1
ATOM 4153 N N . VAL C 1 30 ? 47.31900 73.69900 -1.87000 1.000 83.65132 30 VAL D N 1
ATOM 4154 C CA . VAL C 1 30 ? 47.25700 74.87600 -1.01300 1.000 83.31132 30 VAL D CA 1
ATOM 4155 C C . VAL C 1 30 ? 48.46600 75.75100 -1.31500 1.000 91.38132 30 VAL D C 1
ATOM 4156 O O . VAL C 1 30 ? 49.61200 75.31400 -1.15300 1.000 91.54132 30 VAL D O 1
ATOM 4160 N N . GLU C 1 31 ? 48.21400 76.97400 -1.77600 1.000 85.05319 31 GLU D N 1
ATOM 4161 C CA . GLU C 1 31 ? 49.25900 77.95100 -2.05000 1.000 85.02319 31 GLU D CA 1
ATOM 4162 C C . GLU C 1 31 ? 48.85400 79.30400 -1.48100 1.000 86.29319 31 GLU D C 1
ATOM 4163 O O . GLU C 1 31 ? 47.72600 79.50000 -1.02200 1.000 84.79319 31 GLU D O 1
ATOM 4169 N N . ARG C 1 32 ? 49.80000 80.24000 -1.50500 1.000 98.93290 32 ARG D N 1
ATOM 4170 C CA . ARG C 1 32 ? 49.53600 81.62700 -1.14200 1.000 97.14290 32 ARG D CA 1
ATOM 4171 C C . ARG C 1 32 ? 49.02500 82.37500 -2.36700 1.000 101.82290 32 ARG D C 1
ATOM 4172 O O . ARG C 1 32 ? 49.74800 82.52200 -3.35900 1.000 102.29290 32 ARG D O 1
ATOM 4180 N N . GLU C 1 33 ? 47.77800 82.83700 -2.30100 1.000 109.32243 33 GLU D N 1
ATOM 4181 C CA . GLU C 1 33 ? 47.13900 83.53000 -3.41300 1.000 108.14243 33 GLU D CA 1
ATOM 4182 C C . GLU C 1 33 ? 46.58800 84.85800 -2.91700 1.000 111.74243 33 GLU D C 1
ATOM 4183 O O . GLU C 1 33 ? 45.73200 84.88400 -2.02700 1.000 113.13243 33 GLU D O 1
ATOM 4185 N N . ALA C 1 34 ? 47.08300 85.95500 -3.49500 1.000 116.06754 34 ALA D N 1
ATOM 4186 C CA . ALA C 1 34 ? 46.61300 87.30700 -3.18500 1.000 124.50754 34 ALA D CA 1
ATOM 4187 C C . ALA C 1 34 ? 46.76600 87.62400 -1.69600 1.000 117.49754 34 ALA D C 1
ATOM 4188 O O . ALA C 1 34 ? 45.82100 88.04800 -1.02500 1.000 117.92754 34 ALA D O 1
ATOM 4190 N N . GLY C 1 35 ? 47.97600 87.41000 -1.18100 1.000 110.31392 35 GLY D N 1
ATOM 4191 C CA . GLY C 1 35 ? 48.25200 87.67200 0.22000 1.000 109.61392 35 GLY D CA 1
ATOM 4192 C C . GLY C 1 35 ? 47.39800 86.87900 1.18000 1.000 114.80392 35 GLY D C 1
ATOM 4193 O O . GLY C 1 35 ? 47.28100 87.25100 2.35000 1.000 108.03392 35 GLY D O 1
ATOM 4194 N N . GLY C 1 36 ? 46.79400 85.79000 0.71400 1.000 117.46019 36 GLY D N 1
ATOM 4195 C CA . GLY C 1 36 ? 45.99800 84.92300 1.55400 1.000 112.42019 36 GLY D CA 1
ATOM 4196 C C . GLY C 1 36 ? 46.21500 83.48400 1.15600 1.000 99.99019 36 GLY D C 1
ATOM 4197 O O . GLY C 1 36 ? 47.11800 83.19100 0.36900 1.000 109.36019 36 GLY D O 1
ATOM 4198 N N . ILE C 1 37 ? 45.41500 82.57200 1.68500 1.000 102.17941 37 ILE D N 1
ATOM 4199 C CA . ILE C 1 37 ? 45.53400 81.16300 1.33300 1.000 102.95941 37 ILE D CA 1
ATOM 4200 C C . ILE C 1 37 ? 44.52600 80.84900 0.23100 1.000 94.87941 37 ILE D C 1
ATOM 4201 O O . ILE C 1 37 ? 43.39200 81.34900 0.24400 1.000 103.84941 37 ILE D O 1
ATOM 4206 N N . GLY C 1 38 ? 44.96900 80.09100 -0.76800 1.000 82.56277 38 GLY D N 1
ATOM 4207 C CA . GLY C 1 38 ? 44.10800 79.62000 -1.83400 1.000 86.30277 38 GLY D CA 1
ATOM 4208 C C . GLY C 1 38 ? 44.15900 78.11500 -2.02700 1.000 88.26277 38 GLY D C 1
ATOM 4209 O O . GLY C 1 38 ? 45.25000 77.54700 -2.14400 1.000 83.89277 38 GLY D O 1
ATOM 4210 N N . ILE C 1 39 ? 43.00600 77.45000 -2.05300 1.000 86.48770 39 ILE D N 1
ATOM 4211 C CA . ILE C 1 39 ? 42.94100 75.99800 -2.20300 1.000 91.55770 39 ILE D CA 1
ATOM 4212 C C . ILE C 1 39 ? 42.35800 75.69600 -3.58200 1.000 90.16770 39 ILE D C 1
ATOM 4213 O O . ILE C 1 39 ? 41.18900 75.98800 -3.86400 1.000 90.85770 39 ILE D O 1
ATOM 4218 N N . TYR C 1 40 ? 43.19000 75.13200 -4.45700 1.000 86.91966 40 TYR D N 1
ATOM 4219 C CA . TYR C 1 40 ? 42.80700 74.79500 -5.82400 1.000 93.99966 40 TYR D CA 1
ATOM 4220 C C . TYR C 1 40 ? 42.42800 73.31800 -5.90300 1.000 88.01966 40 TYR D C 1
ATOM 4221 O O . TYR C 1 40 ? 43.28500 72.43900 -5.76300 1.000 90.06966 40 TYR D O 1
ATOM 4230 N N . ASP C 1 41 ? 41.14200 73.05000 -6.12100 1.000 91.13038 41 ASP D N 1
ATOM 4231 C CA . ASP C 1 41 ? 40.66900 71.69700 -6.39000 1.000 98.98038 41 ASP D CA 1
ATOM 4232 C C . ASP C 1 41 ? 39.83500 71.70900 -7.66500 1.000 112.70038 41 ASP D C 1
ATOM 4233 O O . ASP C 1 41 ? 39.85400 72.69700 -8.40600 1.000 116.35038 41 ASP D O 1
ATOM 4238 N N . GLN C 1 42 ? 39.11900 70.61700 -7.94500 1.000 126.28210 42 GLN D N 1
ATOM 4239 C CA . GLN C 1 42 ? 38.30800 70.55800 -9.15700 1.000 133.81210 42 GLN D CA 1
ATOM 4240 C C . GLN C 1 42 ? 37.17900 71.58300 -9.15200 1.000 138.80210 42 GLN D C 1
ATOM 4241 O O . GLN C 1 42 ? 36.69900 71.96400 -10.22500 1.000 135.12210 42 GLN D O 1
ATOM 4247 N N . GLU C 1 43 ? 36.74700 72.04200 -7.97400 1.000 133.05432 43 GLU D N 1
ATOM 4248 C CA . GLU C 1 43 ? 35.70200 73.05500 -7.89500 1.000 130.47432 43 GLU D CA 1
ATOM 4249 C C . GLU C 1 43 ? 36.19900 74.44500 -8.26300 1.000 121.48432 43 GLU D C 1
ATOM 4250 O O . GLU C 1 43 ? 35.38200 75.36700 -8.36600 1.000 134.23432 43 GLU D O 1
ATOM 4256 N N . GLY C 1 44 ? 37.50300 74.62000 -8.45400 1.000 117.14666 44 GLY D N 1
ATOM 4257 C CA . GLY C 1 44 ? 38.05400 75.90900 -8.82400 1.000 116.80666 44 GLY D CA 1
ATOM 4258 C C . GLY C 1 44 ? 39.03700 76.44700 -7.80500 1.000 106.02666 44 GLY D C 1
ATOM 4259 O O . GLY C 1 44 ? 39.94900 75.73800 -7.37000 1.000 110.25666 44 GLY D O 1
ATOM 4260 N N . LEU C 1 45 ? 38.85400 77.70600 -7.41300 1.000 104.67518 45 LEU D N 1
ATOM 4261 C CA . LEU C 1 45 ? 39.70400 78.35300 -6.42300 1.000 100.13518 45 LEU D CA 1
ATOM 4262 C C . LEU C 1 45 ? 38.84500 78.93000 -5.31300 1.000 102.40518 45 LEU D C 1
ATOM 4263 O O . LEU C 1 45 ? 37.95700 79.74900 -5.56900 1.000 108.62518 45 LEU D O 1
ATOM 4268 N N . THR C 1 46 ? 39.10900 78.50000 -4.08600 1.000 105.38706 46 THR D N 1
ATOM 4269 C CA . THR C 1 46 ? 38.48000 79.06300 -2.90300 1.000 106.81706 46 THR D CA 1
ATOM 4270 C C . THR C 1 46 ? 39.55300 79.78400 -2.10400 1.000 112.67706 46 THR D C 1
ATOM 4271 O O . THR C 1 46 ? 40.62300 79.22300 -1.84300 1.000 108.25706 46 THR D O 1
ATOM 4275 N N . LEU C 1 47 ? 39.27200 81.02800 -1.73900 1.000 116.14989 47 LEU D N 1
ATOM 4276 C CA . LEU C 1 47 ? 40.18700 81.82800 -0.94200 1.000 115.21989 47 LEU D CA 1
ATOM 4277 C C . LEU C 1 47 ? 39.71200 81.80500 0.50200 1.000 131.09989 47 LEU D C 1
ATOM 4278 O O . LEU C 1 47 ? 38.52000 81.99100 0.77200 1.000 159.25989 47 LEU D O 1
ATOM 4283 N N . ALA C 1 48 ? 40.63900 81.56700 1.42200 1.000 116.42399 48 ALA D N 1
ATOM 4284 C CA . ALA C 1 48 ? 40.32400 81.54900 2.83200 1.000 125.14399 48 ALA D CA 1
ATOM 4285 C C . ALA C 1 48 ? 41.17300 82.58000 3.55900 1.000 131.42399 48 ALA D C 1
ATOM 4286 O O . ALA C 1 48 ? 42.40400 82.57700 3.41600 1.000 125.88399 48 ALA D O 1
ATOM 4288 N N . PRO C 1 49 ? 40.56100 83.47200 4.33500 1.000 145.14079 49 PRO D N 1
ATOM 4289 C CA . PRO C 1 49 ? 41.34100 84.45600 5.09300 1.000 138.41079 49 PRO D CA 1
ATOM 4290 C C . PRO C 1 49 ? 42.13900 83.76700 6.18900 1.000 136.59079 49 PRO D C 1
ATOM 4291 O O . PRO C 1 49 ? 41.59500 82.99700 6.98400 1.000 136.37079 49 PRO D O 1
ATOM 4295 N N . VAL C 1 50 ? 43.44600 84.03500 6.21200 1.000 136.15296 50 VAL D N 1
ATOM 4296 C CA . VAL C 1 50 ? 44.31600 83.38700 7.18000 1.000 136.76296 50 VAL D CA 1
ATOM 4297 C C . VAL C 1 50 ? 44.08700 83.93900 8.58100 1.000 138.82296 50 VAL D C 1
ATOM 4298 O O . VAL C 1 50 ? 44.44300 83.28900 9.57200 1.000 148.01296 50 VAL D O 1
ATOM 4302 N N . ALA C 1 51 ? 43.45600 85.10600 8.68700 1.000 138.35505 51 ALA D N 1
ATOM 4303 C CA . ALA C 1 51 ? 43.19300 85.72000 9.98200 1.000 137.12505 51 ALA D CA 1
ATOM 4304 C C . ALA C 1 51 ? 42.38700 84.77600 10.86300 1.000 143.22505 51 ALA D C 1
ATOM 4305 O O . ALA C 1 51 ? 41.23500 84.45700 10.55500 1.000 140.35505 51 ALA D O 1
ATOM 4307 N N . GLY C 1 52 ? 42.99000 84.33500 11.96100 1.000 146.10587 52 GLY D N 1
ATOM 4308 C CA . GLY C 1 52 ? 42.31500 83.44800 12.88500 1.000 142.11587 52 GLY D CA 1
ATOM 4309 C C . GLY C 1 52 ? 41.88000 82.13200 12.27600 1.000 145.96587 52 GLY D C 1
ATOM 4310 O O . GLY C 1 52 ? 40.68500 81.89500 12.07600 1.000 159.73587 52 GLY D O 1
ATOM 4311 N N . LEU C 1 53 ? 42.84500 81.26200 11.97900 1.000 141.26370 53 LEU D N 1
ATOM 4312 C CA . LEU C 1 53 ? 42.56100 79.91600 11.49800 1.000 133.22370 53 LEU D CA 1
ATOM 4313 C C . LEU C 1 53 ? 42.96800 78.85100 12.49600 1.000 128.24370 53 LEU D C 1
ATOM 4314 O O . LEU C 1 53 ? 42.36500 77.77500 12.51900 1.000 121.63370 53 LEU D O 1
ATOM 4319 N N . GLY C 1 54 ? 43.98800 79.12600 13.30700 1.000 125.45250 54 GLY D N 1
ATOM 4320 C CA . GLY C 1 54 ? 44.43700 78.21000 14.33300 1.000 114.33250 54 GLY D CA 1
ATOM 4321 C C . GLY C 1 54 ? 45.12700 76.99200 13.76600 1.000 107.66250 54 GLY D C 1
ATOM 4322 O O . GLY C 1 54 ? 46.34400 76.83200 13.90200 1.000 108.37250 54 GLY D O 1
ATOM 4323 N N . VAL C 1 55 ? 44.35500 76.12700 13.11700 1.000 96.18124 55 VAL D N 1
ATOM 4324 C CA . VAL C 1 55 ? 44.87700 74.90200 12.53400 1.000 97.56124 55 VAL D CA 1
ATOM 4325 C C . VAL C 1 55 ? 44.41900 74.81200 11.08900 1.000 98.15124 55 VAL D C 1
ATOM 4326 O O . VAL C 1 55 ? 43.26100 75.10400 10.77300 1.000 96.68124 55 VAL D O 1
ATOM 4330 N N . LEU C 1 56 ? 45.33200 74.40900 10.21800 1.000 93.15689 56 LEU D N 1
ATOM 4331 C CA . LEU C 1 56 ? 45.02200 74.06000 8.84200 1.000 81.46689 56 LEU D CA 1
ATOM 4332 C C . LEU C 1 56 ? 45.30500 72.56900 8.70900 1.000 87.59689 56 LEU D C 1
ATOM 4333 O O . LEU C 1 56 ? 46.46600 72.14700 8.71200 1.000 87.21689 56 LEU D O 1
ATOM 4338 N N . PHE C 1 57 ? 44.24400 71.77100 8.62300 1.000 78.77905 57 PHE D N 1
ATOM 4339 C CA . PHE C 1 57 ? 44.37100 70.32000 8.60300 1.000 76.27905 57 PHE D CA 1
ATOM 4340 C C . PHE C 1 57 ? 44.50500 69.84600 7.16400 1.000 87.52905 57 PHE D C 1
ATOM 4341 O O . PHE C 1 57 ? 43.59800 70.04600 6.35000 1.000 96.67905 57 PHE D O 1
ATOM 4349 N N . LEU C 1 58 ? 45.62900 69.20900 6.85500 1.000 74.30966 58 LEU D N 1
ATOM 4350 C CA . LEU C 1 58 ? 45.89800 68.71000 5.51300 1.000 71.95966 58 LEU D CA 1
ATOM 4351 C C . LEU C 1 58 ? 45.67600 67.20400 5.48500 1.000 81.99966 58 LEU D C 1
ATOM 4352 O O . LEU C 1 58 ? 46.43400 66.44300 6.09400 1.000 79.79966 58 LEU D O 1
ATOM 4357 N N . GLY C 1 59 ? 44.63400 66.78300 4.77500 1.000 79.56436 59 GLY D N 1
ATOM 4358 C CA . GLY C 1 59 ? 44.35800 65.38300 4.55600 1.000 79.13436 59 GLY D CA 1
ATOM 4359 C C . GLY C 1 59 ? 45.19800 64.80700 3.43300 1.000 83.08436 59 GLY D C 1
ATOM 4360 O O . GLY C 1 59 ? 46.07700 65.47700 2.88700 1.000 83.45436 59 GLY D O 1
ATOM 4361 N N . PRO C 1 60 ? 44.95000 63.55000 3.07000 1.000 83.30981 60 PRO D N 1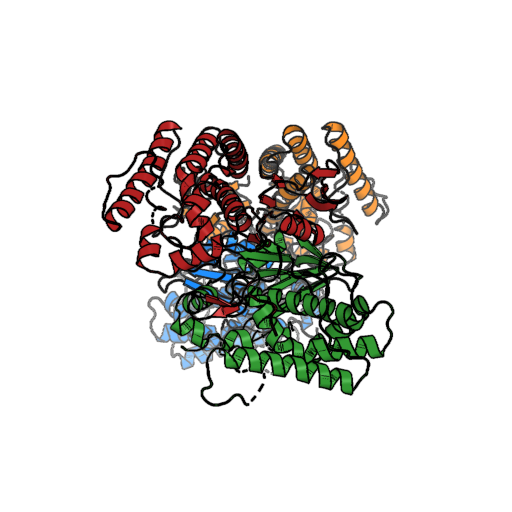
ATOM 4362 C CA . PRO C 1 60 ? 45.78900 62.89700 2.06300 1.000 85.33981 60 PRO D CA 1
ATOM 4363 C C . PRO C 1 60 ? 45.52500 63.46300 0.67700 1.000 88.11981 60 PRO D C 1
ATOM 4364 O O . PRO C 1 60 ? 44.46900 64.03400 0.39500 1.000 88.28981 60 PRO D O 1
ATOM 4368 N N . GLY C 1 61 ? 46.51100 63.29200 -0.19600 1.000 87.76878 61 GLY D N 1
ATOM 4369 C CA . GLY C 1 61 ? 46.42800 63.84300 -1.53700 1.000 90.26878 61 GLY D CA 1
ATOM 4370 C C . GLY C 1 61 ? 46.54600 65.35100 -1.58200 1.000 90.36878 61 GLY D C 1
ATOM 4371 O O . GLY C 1 61 ? 45.84300 66.00200 -2.36500 1.000 91.61878 61 GLY D O 1
ATOM 4372 N N . THR C 1 62 ? 47.41800 65.92600 -0.76100 1.000 93.07463 62 THR D N 1
ATOM 4373 C CA . THR C 1 62 ? 47.50500 67.36700 -0.59000 1.000 85.14463 62 THR D CA 1
ATOM 4374 C C . THR C 1 62 ? 48.93800 67.81200 -0.83200 1.000 94.12463 62 THR D C 1
ATOM 4375 O O . THR C 1 62 ? 49.88300 67.16900 -0.36700 1.000 108.77463 62 THR D O 1
ATOM 4379 N N . ARG C 1 63 ? 49.12700 68.89600 -1.61500 1.000 118.51381 63 ARG D N 1
ATOM 4380 C CA . ARG C 1 63 ? 50.43300 69.54100 -1.82400 1.000 114.15381 63 ARG D CA 1
ATOM 4381 C C . ARG C 1 63 ? 50.36400 71.02700 -1.34900 1.000 119.42381 63 ARG D C 1
ATOM 4382 O O . ARG C 1 63 ? 49.50100 71.77500 -1.81100 1.000 127.83381 63 ARG D O 1
ATOM 4384 N N . ILE C 1 64 ? 51.25700 71.44800 -0.44000 1.000 84.95035 64 ILE D N 1
ATOM 4385 C CA . ILE C 1 64 ? 51.28100 72.80300 0.09600 1.000 84.93035 64 ILE D CA 1
ATOM 4386 C C . ILE C 1 64 ? 52.61000 73.44200 -0.28300 1.000 84.60035 64 ILE D C 1
ATOM 4387 O O . ILE C 1 64 ? 53.62200 72.75800 -0.47100 1.000 79.87035 64 ILE D O 1
ATOM 4392 N N . THR C 1 65 ? 52.60100 74.76600 -0.40500 1.000 84.13603 65 THR D N 1
ATOM 4393 C CA . THR C 1 65 ? 53.76200 75.52000 -0.85300 1.000 83.54603 65 THR D CA 1
ATOM 4394 C C . THR C 1 65 ? 54.48100 76.16000 0.32800 1.000 84.52603 65 THR D C 1
ATOM 4395 O O . THR C 1 65 ? 53.88900 76.41400 1.37900 1.000 86.63603 65 THR D O 1
ATOM 4399 N N . HIS C 1 66 ? 55.78000 76.40200 0.13600 1.000 81.53593 66 HIS D N 1
ATOM 4400 C CA . HIS C 1 66 ? 56.58900 77.08900 1.13800 1.000 75.75593 66 HIS D CA 1
ATOM 4401 C C . HIS C 1 66 ? 55.97600 78.42300 1.55300 1.000 81.16593 66 HIS D C 1
ATOM 4402 O O . HIS C 1 66 ? 55.99700 78.78300 2.73600 1.000 81.98593 66 HIS D O 1
ATOM 4409 N N . ALA C 1 67 ? 55.41500 79.16800 0.59800 1.000 92.34652 67 ALA D N 1
ATOM 4410 C CA . ALA C 1 67 ? 54.84000 80.46800 0.92700 1.000 88.79652 67 ALA D CA 1
ATOM 4411 C C . ALA C 1 67 ? 53.59900 80.32300 1.80000 1.000 90.34652 67 ALA D C 1
ATOM 4412 O O . ALA C 1 67 ? 53.37700 81.13000 2.71000 1.000 94.04652 67 ALA D O 1
ATOM 4414 N N . ALA C 1 68 ? 52.77900 79.30300 1.53800 1.000 87.00110 68 ALA D N 1
ATOM 4415 C CA . ALA C 1 68 ? 51.58200 79.09200 2.34700 1.000 84.51110 68 ALA D CA 1
ATOM 4416 C C . ALA C 1 68 ? 51.94600 78.77100 3.79300 1.000 88.97110 68 ALA D C 1
ATOM 4417 O O . ALA C 1 68 ? 51.36500 79.33100 4.73300 1.000 89.37110 68 ALA D O 1
ATOM 4419 N N . VAL C 1 69 ? 52.92300 77.88300 3.98900 1.000 84.18000 69 VAL D N 1
ATOM 4420 C CA . VAL C 1 69 ? 53.34000 77.52700 5.34100 1.000 86.13000 69 VAL D CA 1
ATOM 4421 C C . VAL C 1 69 ? 53.99800 78.71600 6.02800 1.000 87.43000 69 VAL D C 1
ATOM 4422 O O . VAL C 1 69 ? 53.78500 78.95400 7.22300 1.000 92.79000 69 VAL D O 1
ATOM 4426 N N . ARG C 1 70 ? 54.77500 79.50500 5.27900 1.000 90.52174 70 ARG D N 1
ATOM 4427 C CA . ARG C 1 70 ? 55.37100 80.71500 5.84000 1.000 92.69174 70 ARG D CA 1
ATOM 4428 C C . ARG C 1 70 ? 54.30500 81.67900 6.34100 1.000 97.01174 70 ARG D C 1
ATOM 4429 O O . ARG C 1 70 ? 54.37100 82.16400 7.47600 1.000 97.38174 70 ARG D O 1
ATOM 4437 N N . LEU C 1 71 ? 53.32000 81.97800 5.49200 1.000 101.49779 71 LEU D N 1
ATOM 4438 C CA . LEU C 1 71 ? 52.25800 82.90900 5.86000 1.000 100.54779 71 LEU D CA 1
ATOM 4439 C C . LEU C 1 71 ? 51.45900 82.39900 7.05600 1.000 101.53779 71 LEU D C 1
ATOM 4440 O O . LEU C 1 71 ? 51.15500 83.16400 7.98600 1.000 110.69779 71 LEU D O 1
ATOM 4445 N N . LEU C 1 72 ? 51.12900 81.10300 7.06200 1.000 97.94535 72 LEU D N 1
ATOM 4446 C CA . LEU C 1 72 ? 50.36500 80.54600 8.17300 1.000 96.85535 72 LEU D CA 1
ATOM 4447 C C . LEU C 1 72 ? 51.15700 80.60300 9.47600 1.000 94.40535 72 LEU D C 1
ATOM 4448 O O . LEU C 1 72 ? 50.61400 80.97200 10.52300 1.000 97.97535 72 LEU D O 1
ATOM 4453 N N . ALA C 1 73 ? 52.44200 80.24000 9.43400 1.000 91.03388 73 ALA D N 1
ATOM 4454 C CA . ALA C 1 73 ? 53.27600 80.32100 10.63000 1.000 95.72388 73 ALA D CA 1
ATOM 4455 C C . ALA C 1 73 ? 53.40900 81.75800 11.12400 1.000 105.77388 73 ALA D C 1
ATOM 4456 O O . ALA C 1 73 ? 53.41200 82.00800 12.33500 1.000 107.22388 73 ALA D O 1
ATOM 4458 N N . GLU C 1 74 ? 53.53600 82.71400 10.19900 1.000 111.55414 74 GLU D N 1
ATOM 4459 C CA . GLU C 1 74 ? 53.64300 84.11900 10.58200 1.000 102.40414 74 GLU D CA 1
ATOM 4460 C C . GLU C 1 74 ? 52.36600 84.62900 11.23300 1.000 98.74414 74 GLU D C 1
ATOM 4461 O O . GLU C 1 74 ? 52.42500 85.49700 12.11000 1.000 106.94414 74 GLU D O 1
ATOM 4467 N N . ASN C 1 75 ? 51.21000 84.10800 10.82800 1.000 95.37759 75 ASN D N 1
ATOM 4468 C CA . ASN C 1 75 ? 49.94200 84.49900 11.43400 1.000 99.20759 75 ASN D CA 1
ATOM 4469 C C . ASN C 1 75 ? 49.60400 83.67800 12.67400 1.000 106.64759 75 ASN D C 1
ATOM 4470 O O . ASN C 1 75 ? 48.46200 83.72900 13.14400 1.000 105.28759 75 ASN D O 1
ATOM 4475 N N . GLY C 1 76 ? 50.56200 82.92200 13.20400 1.000 108.42153 76 GLY D N 1
ATOM 4476 C CA . GLY C 1 76 ? 50.33200 82.13200 14.39900 1.000 106.36153 76 GLY D CA 1
ATOM 4477 C C . GLY C 1 76 ? 49.42800 80.94600 14.16700 1.000 106.54153 76 GLY D C 1
ATOM 4478 O O . GLY C 1 76 ? 48.76000 80.48400 15.09800 1.000 101.74153 76 GLY D O 1
ATOM 4479 N N . CYS C 1 77 ? 49.39600 80.43600 12.94200 1.000 112.48985 77 CYS D N 1
ATOM 4480 C CA . CYS C 1 77 ? 48.62000 79.26300 12.58200 1.000 118.82985 77 CYS D CA 1
ATOM 4481 C C . CYS C 1 77 ? 49.52100 78.03500 12.55900 1.000 103.90985 77 CYS D C 1
ATOM 4482 O O . CYS C 1 77 ? 50.71300 78.12200 12.25000 1.000 100.65985 77 CYS D O 1
ATOM 4485 N N . THR C 1 78 ? 48.94800 76.89200 12.90800 1.000 101.00923 78 THR D N 1
ATOM 4486 C CA . THR C 1 78 ? 49.63600 75.62000 12.78400 1.000 97.05923 78 THR D CA 1
ATOM 4487 C C . THR C 1 78 ? 49.02800 74.83300 11.63600 1.000 92.55923 78 THR D C 1
ATOM 4488 O O . THR C 1 78 ? 47.83800 74.95700 11.33600 1.000 90.22923 78 THR D O 1
ATOM 4492 N N . VAL C 1 79 ? 49.85800 74.02900 10.98700 1.000 88.89403 79 VAL D N 1
ATOM 4493 C CA . VAL C 1 79 ? 49.41200 73.11300 9.95000 1.000 87.23403 79 VAL D CA 1
ATOM 4494 C C . VAL C 1 79 ? 49.55100 71.70600 10.51000 1.000 82.80403 79 VAL D C 1
ATOM 4495 O O . VAL C 1 79 ? 50.61600 71.33900 11.02300 1.000 82.25403 79 VAL D O 1
ATOM 4499 N N . ALA C 1 80 ? 48.48200 70.92100 10.41600 1.000 80.39931 80 ALA D N 1
ATOM 4500 C CA . ALA C 1 80 ? 48.46300 69.56400 10.95100 1.000 84.94931 80 ALA D CA 1
ATOM 4501 C C . ALA C 1 80 ? 48.13500 68.58800 9.83200 1.000 85.08931 80 ALA D C 1
ATOM 4502 O O . ALA C 1 80 ? 47.00800 68.56900 9.32500 1.000 89.93931 80 ALA D O 1
ATOM 4504 N N . TRP C 1 81 ? 49.12300 67.78700 9.44700 1.000 86.66548 81 TRP D N 1
ATOM 4505 C CA . TRP C 1 81 ? 48.92700 66.71500 8.47900 1.000 87.45548 81 TRP D CA 1
ATOM 4506 C C . TRP C 1 81 ? 48.28100 65.50100 9.14300 1.000 83.31548 81 TRP D C 1
ATOM 4507 O O . TRP C 1 81 ? 48.84800 64.92300 10.07600 1.000 89.05548 81 TRP D O 1
ATOM 4518 N N . VAL C 1 82 ? 47.10800 65.12200 8.69700 1.000 86.07083 82 VAL D N 1
ATOM 4519 C CA . VAL C 1 82 ? 46.44100 63.98200 9.25800 1.000 91.77083 82 VAL D CA 1
ATOM 4520 C C . VAL C 1 82 ? 45.97800 63.09700 8.14800 1.000 98.68083 82 VAL D C 1
ATOM 4521 O O . VAL C 1 82 ? 45.76600 63.55400 7.06600 1.000 103.04083 82 VAL D O 1
ATOM 4525 N N . GLY C 1 83 ? 45.79700 61.82200 8.40300 1.000 129.01712 83 GLY D N 1
ATOM 4526 C CA . GLY C 1 83 ? 45.37200 60.94500 7.34200 1.000 138.52712 83 GLY D CA 1
ATOM 4527 C C . GLY C 1 83 ? 45.05500 59.56700 7.83900 1.000 155.28712 83 GLY D C 1
ATOM 4528 O O . GLY C 1 83 ? 44.93700 59.37400 9.02600 1.000 161.71712 83 GLY D O 1
ATOM 4529 N N . GLU C 1 84 ? 44.90900 58.60600 6.94200 1.000 227.87466 84 GLU D N 1
ATOM 4530 C CA . GLU C 1 84 ? 44.60100 57.27300 7.39300 1.000 244.91466 84 GLU D CA 1
ATOM 4531 C C . GLU C 1 84 ? 45.82800 56.85400 8.10300 1.000 246.50466 84 GLU D C 1
ATOM 4532 O O . GLU C 1 84 ? 46.90700 56.94200 7.55400 1.000 240.44466 84 GLU D O 1
ATOM 4538 N N . GLY C 1 85 ? 45.64300 56.40500 9.33500 1.000 179.14786 85 GLY D N 1
ATOM 4539 C CA . GLY C 1 85 ? 46.73100 55.98400 10.18700 1.000 172.08786 85 GLY D CA 1
ATOM 4540 C C . GLY C 1 85 ? 47.68300 57.14100 10.26400 1.000 172.60786 85 GLY D C 1
ATOM 4541 O O . GLY C 1 85 ? 47.29400 58.24200 10.60400 1.000 174.39786 85 GLY D O 1
ATOM 4550 N N . ALA C 1 87 ? 51.68000 59.00000 11.14200 1.000 129.62444 87 ALA D N 1
ATOM 4551 C CA . ALA C 1 87 ? 52.26100 59.67800 12.26500 1.000 122.71444 87 ALA D CA 1
ATOM 4552 C C . ALA C 1 87 ? 51.67900 61.05200 12.34700 1.000 119.41444 87 ALA D C 1
ATOM 4553 O O . ALA C 1 87 ? 51.18200 61.55900 11.38000 1.000 121.92444 87 ALA D O 1
ATOM 4555 N N . ARG C 1 88 ? 51.73200 61.68000 13.49900 1.000 116.55807 88 ARG D N 1
ATOM 4556 C CA . ARG C 1 88 ? 51.20900 63.01500 13.55500 1.000 115.60807 88 ARG D CA 1
ATOM 4557 C C . ARG C 1 88 ? 52.32900 63.92000 13.17900 1.000 107.12807 88 ARG D C 1
ATOM 4558 O O . ARG C 1 88 ? 53.45800 63.67500 13.53500 1.000 106.02807 88 ARG D O 1
ATOM 4566 N N . PHE C 1 89 ? 52.01900 64.91900 12.38000 1.000 97.29439 89 PHE D N 1
ATOM 4567 C CA . PHE C 1 89 ? 52.96300 65.92200 12.01700 1.000 88.45439 89 PHE D CA 1
ATOM 4568 C C . PHE C 1 89 ? 52.31200 67.22800 12.12200 1.000 85.63439 89 PHE D C 1
ATOM 4569 O O . PHE C 1 89 ? 51.22600 67.41100 11.66300 1.000 91.21439 89 PHE D O 1
ATOM 4577 N N . TYR C 1 90 ? 53.02100 68.14600 12.72200 1.000 82.43907 90 TYR D N 1
ATOM 4578 C CA . TYR C 1 90 ? 52.53800 69.50500 12.92100 1.000 85.75907 90 TYR D CA 1
ATOM 4579 C C . TYR C 1 90 ? 53.55300 70.51600 12.41200 1.000 83.35907 90 TYR D C 1
ATOM 4580 O O . TYR C 1 90 ? 54.74700 70.40800 12.71500 1.000 78.02907 90 TYR D O 1
ATOM 4589 N N . ALA C 1 91 ? 53.08700 71.50100 11.64500 1.000 87.75460 91 ALA D N 1
ATOM 4590 C CA . ALA C 1 91 ? 53.95000 72.60400 11.25400 1.000 84.66460 91 ALA D CA 1
ATOM 4591 C C . ALA C 1 91 ? 53.82200 73.65100 12.34900 1.000 84.18460 91 ALA D C 1
ATOM 4592 O O . ALA C 1 91 ? 52.70900 74.00800 12.74700 1.000 87.57460 91 ALA D O 1
ATOM 4594 N N . GLN C 1 92 ? 54.95500 74.16900 12.79900 1.000 87.88563 92 GLN D N 1
ATOM 4595 C CA . GLN C 1 92 ? 55.01400 75.01500 13.98200 1.000 93.32563 92 GLN D CA 1
ATOM 4596 C C . GLN C 1 92 ? 55.54900 76.38500 13.60700 1.000 96.31563 92 GLN D C 1
ATOM 4597 O O . GLN C 1 92 ? 56.58400 76.48600 12.94500 1.000 99.83563 92 GLN D O 1
ATOM 4603 N N . GLY C 1 93 ? 54.87600 77.42900 14.06300 1.000 100.68132 93 GLY D N 1
ATOM 4604 C CA . GLY C 1 93 ? 55.30800 78.78800 13.81400 1.000 109.78132 93 GLY D CA 1
ATOM 4605 C C . GLY C 1 93 ? 56.15900 79.33300 14.93600 1.000 111.49132 93 GLY D C 1
ATOM 4606 O O . GLY C 1 93 ? 56.94100 78.61200 15.56300 1.000 111.82132 93 GLY D O 1
ATOM 4607 N N . LEU C 1 94 ? 56.00500 80.62700 15.19600 1.000 107.24667 94 LEU D N 1
ATOM 4608 C CA . LEU C 1 94 ? 56.80200 81.30300 16.20500 1.000 111.22667 94 LEU D CA 1
ATOM 4609 C C . LEU C 1 94 ? 55.94200 81.93000 17.29200 1.000 109.86667 94 LEU D C 1
ATOM 4610 O O . LEU C 1 94 ? 56.48400 82.47600 18.26000 1.000 110.18667 94 LEU D O 1
ATOM 4615 N N . GLY C 1 95 ? 54.62200 81.85300 17.15700 1.000 110.92700 95 GLY D N 1
ATOM 4616 C CA . GLY C 1 95 ? 53.66200 82.34200 18.12400 1.000 112.66700 95 GLY D CA 1
ATOM 4617 C C . GLY C 1 95 ? 53.24700 83.78300 17.87700 1.000 125.64700 95 GLY D C 1
ATOM 4618 O O . GLY C 1 95 ? 53.93300 84.56300 17.21700 1.000 139.49700 95 GLY D O 1
ATOM 4619 N N . ASP C 1 96 ? 52.08400 84.13400 18.43500 1.000 116.42014 96 ASP D N 1
ATOM 4620 C CA . ASP C 1 96 ? 51.57000 85.49400 18.33100 1.000 121.19014 96 ASP D CA 1
ATOM 4621 C C . ASP C 1 96 ? 52.20400 86.44700 19.33500 1.000 127.00014 96 ASP D C 1
ATOM 4622 O O . ASP C 1 96 ? 52.13900 87.66400 19.13600 1.000 130.63014 96 ASP D O 1
ATOM 4627 N N . THR C 1 97 ? 52.81600 85.93000 20.39800 1.000 129.62717 97 THR D N 1
ATOM 4628 C CA . THR C 1 97 ? 53.41000 86.78400 21.41500 1.000 120.89717 97 THR D CA 1
ATOM 4629 C C . THR C 1 97 ? 54.81300 87.18000 20.98100 1.000 122.21717 97 THR D C 1
ATOM 4630 O O . THR C 1 97 ? 55.61600 86.32200 20.60200 1.000 122.14717 97 THR D O 1
ATOM 4632 N N . ARG C 1 98 ? 55.09500 88.48400 21.01600 1.000 128.52563 98 ARG D N 1
ATOM 4633 C CA . ARG C 1 98 ? 56.39000 88.99100 20.57300 1.000 131.16563 98 ARG D CA 1
ATOM 4634 C C . ARG C 1 98 ? 57.52800 88.27600 21.29100 1.000 132.39563 98 ARG D C 1
ATOM 4635 O O . ARG C 1 98 ? 58.39600 87.66100 20.66200 1.000 137.60563 98 ARG D O 1
ATOM 4637 N N . SER C 1 99 ? 57.52900 88.34300 22.61800 1.000 126.54693 99 SER D N 1
ATOM 4638 C CA . SER C 1 99 ? 58.44500 87.55100 23.43100 1.000 123.58693 99 SER D CA 1
ATOM 4639 C C . SER C 1 99 ? 57.70200 87.15900 24.69500 1.000 111.65693 99 SER D C 1
ATOM 4640 O O . SER C 1 99 ? 57.20700 88.02500 25.42100 1.000 104.75693 99 SER D O 1
ATOM 4643 N N . ALA C 1 100 ? 57.62500 85.86000 24.94900 1.000 125.13648 100 ALA D N 1
ATOM 4644 C CA . ALA C 1 100 ? 56.66200 85.31500 25.89300 1.000 119.52648 100 ALA D CA 1
ATOM 4645 C C . ALA C 1 100 ? 57.27600 85.17300 27.27900 1.000 114.72648 100 ALA D C 1
ATOM 4646 O O . ALA C 1 100 ? 58.29000 84.49000 27.45300 1.000 110.00648 100 ALA D O 1
ATOM 4648 N N . ALA C 1 101 ? 56.67000 85.85000 28.25300 1.000 118.94029 101 ALA D N 1
ATOM 4649 C CA . ALA C 1 101 ? 56.95800 85.55800 29.64900 1.000 123.90029 101 ALA D CA 1
ATOM 4650 C C . ALA C 1 101 ? 56.27800 84.26200 30.05500 1.000 118.35029 101 ALA D C 1
ATOM 4651 O O . ALA C 1 101 ? 56.78300 83.52900 30.91400 1.000 114.86029 101 ALA D O 1
ATOM 4653 N N . ARG C 1 102 ? 55.12800 83.97800 29.43500 1.000 118.48635 102 ARG D N 1
ATOM 4654 C CA . ARG C 1 102 ? 54.38100 82.75500 29.69800 1.000 116.02635 102 ARG D CA 1
ATOM 4655 C C . ARG C 1 102 ? 55.26200 81.52100 29.56300 1.000 110.74635 102 ARG D C 1
ATOM 4656 O O . ARG C 1 102 ? 55.14300 80.57700 30.35000 1.000 113.36635 102 ARG D O 1
ATOM 4664 N N . PHE C 1 103 ? 56.14200 81.50000 28.56100 1.000 108.25118 103 PHE D N 1
ATOM 4665 C CA . PHE C 1 103 ? 57.05600 80.37000 28.42800 1.000 104.91118 103 PHE D CA 1
ATOM 4666 C C . PHE C 1 103 ? 58.03100 80.31200 29.59500 1.000 111.93118 103 PHE D C 1
ATOM 4667 O O . PHE C 1 103 ? 58.35700 79.22400 30.08100 1.000 114.94118 103 PHE D O 1
ATOM 4675 N N . TYR C 1 104 ? 58.53100 81.46400 30.04400 1.000 112.95850 104 TYR D N 1
ATOM 4676 C CA . TYR C 1 104 ? 59.42600 81.46000 31.19700 1.000 114.30850 104 TYR D CA 1
ATOM 4677 C C . TYR C 1 104 ? 58.70800 80.94900 32.44100 1.000 109.50850 104 TYR D C 1
ATOM 4678 O O . TYR C 1 104 ? 59.29400 80.21600 33.24800 1.000 107.32850 104 TYR D O 1
ATOM 4687 N N . ARG C 1 105 ? 57.42800 81.29900 32.59600 1.000 106.25846 105 ARG D N 1
ATOM 4688 C CA . ARG C 1 105 ? 56.64400 80.77400 33.71000 1.000 104.43846 105 ARG D CA 1
ATOM 4689 C C . ARG C 1 105 ? 56.45100 79.26700 33.58800 1.000 107.94846 105 ARG D C 1
ATOM 4690 O O . ARG C 1 105 ? 56.57200 78.53800 34.58000 1.000 107.96846 105 ARG D O 1
ATOM 4698 N N . GLN C 1 106 ? 56.15000 78.78500 32.37800 1.000 112.36316 106 GLN D N 1
ATOM 4699 C CA . GLN C 1 106 ? 56.01400 77.34800 32.16500 1.000 108.25316 106 GLN D CA 1
ATOM 4700 C C . GLN C 1 106 ? 57.30800 76.62200 32.50200 1.000 104.13316 106 GLN D C 1
ATOM 4701 O O . GLN C 1 106 ? 57.29100 75.57800 33.16000 1.000 107.10316 106 GLN D O 1
ATOM 4707 N N . ALA C 1 107 ? 58.44200 77.17000 32.06600 1.000 99.28913 107 ALA D N 1
ATOM 4708 C CA . ALA C 1 107 ? 59.73000 76.53600 32.32400 1.000 104.88913 107 ALA D CA 1
ATOM 4709 C C . ALA C 1 107 ? 60.06500 76.53400 33.80900 1.000 107.22913 107 ALA D C 1
ATOM 4710 O O . ALA C 1 107 ? 60.56400 75.53200 34.33500 1.000 114.78913 107 ALA D O 1
ATOM 4712 N N . ARG C 1 108 ? 59.80800 77.64600 34.50200 1.000 109.12224 108 ARG D N 1
ATOM 4713 C CA . ARG C 1 108 ? 60.07500 77.69600 35.93500 1.000 104.24224 108 ARG D CA 1
ATOM 4714 C C . ARG C 1 108 ? 59.18500 76.72500 36.70200 1.000 110.27224 108 ARG D C 1
ATOM 4715 O O . ARG C 1 108 ? 59.64600 76.05900 37.63500 1.000 114.22224 108 ARG D O 1
ATOM 4723 N N . ALA C 1 109 ? 57.90500 76.63500 36.33100 1.000 106.12541 109 ALA D N 1
ATOM 4724 C CA . ALA C 1 109 ? 57.03100 75.65100 36.95900 1.000 106.74541 109 ALA D CA 1
ATOM 4725 C C . ALA C 1 109 ? 57.50800 74.23200 36.67100 1.000 107.01541 109 ALA D C 1
ATOM 4726 O O . ALA C 1 109 ? 57.47200 73.36600 37.55200 1.000 112.73541 109 ALA D O 1
ATOM 4728 N N . TRP C 1 110 ? 57.96200 73.97700 35.44200 1.000 105.48197 110 TRP D N 1
ATOM 4729 C CA . TRP C 1 110 ? 58.38400 72.63500 35.06000 1.000 108.43197 110 TRP D CA 1
ATOM 4730 C C . TRP C 1 110 ? 59.67400 72.22800 35.75700 1.000 111.47197 110 TRP D C 1
ATOM 4731 O O . TRP C 1 110 ? 59.86900 71.04500 36.05500 1.000 130.51197 110 TRP D O 1
ATOM 4742 N N . ALA C 1 111 ? 60.55900 73.18500 36.02900 1.000 103.66738 111 ALA D N 1
ATOM 4743 C CA . ALA C 1 111 ? 61.88300 72.86600 36.54400 1.000 112.01738 111 ALA D CA 1
ATOM 4744 C C . ALA C 1 111 ? 61.94300 72.77600 38.06200 1.000 117.90738 111 ALA D C 1
ATOM 4745 O O . ALA C 1 111 ? 62.92500 72.24600 38.59500 1.000 119.00738 111 ALA D O 1
ATOM 4747 N N . ASP C 1 112 ? 60.93600 73.28200 38.77400 1.000 119.31222 112 ASP D N 1
ATOM 4748 C CA . ASP C 1 112 ? 60.94000 73.22700 40.22800 1.000 121.02222 112 ASP D CA 1
ATOM 4749 C C . ASP C 1 112 ? 60.01400 72.10800 40.67300 1.000 121.26222 112 ASP D C 1
ATOM 4750 O O . ASP C 1 112 ? 58.80500 72.17800 40.39900 1.000 121.89222 112 ASP D O 1
ATOM 4755 N N . PRO C 1 113 ? 60.52300 71.07000 41.34800 1.000 120.53910 113 PRO D N 1
ATOM 4756 C CA . PRO C 1 113 ? 59.69600 69.87800 41.62800 1.000 116.53910 113 PRO D CA 1
ATOM 4757 C C . PRO C 1 113 ? 58.36800 70.15900 42.31300 1.000 115.54910 113 PRO D C 1
ATOM 4758 O O . PRO C 1 113 ? 57.35900 69.53500 41.96200 1.000 119.99910 113 PRO D O 1
ATOM 4762 N N . ALA C 1 114 ? 58.33400 71.07600 43.28200 1.000 114.46334 114 ALA D N 1
ATOM 4763 C CA . ALA C 1 114 ? 57.08000 71.37600 43.96700 1.000 117.53334 114 ALA D CA 1
ATOM 4764 C C . ALA C 1 114 ? 56.07800 72.00900 43.01100 1.000 116.38334 114 ALA D C 1
ATOM 4765 O O . ALA C 1 114 ? 54.92000 71.57700 42.92500 1.000 109.46334 114 ALA D O 1
ATOM 4767 N N . LEU C 1 115 ? 56.50800 73.04700 42.29200 1.000 124.43393 115 LEU D N 1
ATOM 4768 C CA . LEU C 1 115 ? 55.64300 73.69200 41.31100 1.000 123.12393 115 LEU D CA 1
ATOM 4769 C C . LEU C 1 115 ? 55.25000 72.71800 40.20400 1.000 119.53393 115 LEU D C 1
ATOM 4770 O O . LEU C 1 115 ? 54.11800 72.75200 39.70500 1.000 120.98393 115 LEU D O 1
ATOM 4775 N N . HIS C 1 116 ? 56.18200 71.85000 39.80000 1.000 114.66750 116 HIS D N 1
ATOM 4776 C CA . HIS C 1 116 ? 55.87900 70.79700 38.83300 1.000 111.86750 116 HIS D CA 1
ATOM 4777 C C . HIS C 1 116 ? 54.72300 69.92800 39.31400 1.000 113.35750 116 HIS D C 1
ATOM 4778 O O . HIS C 1 116 ? 53.75000 69.69600 38.58200 1.000 111.15750 116 HIS D O 1
ATOM 4785 N N . LEU C 1 117 ? 54.82800 69.42000 40.54400 1.000 115.98162 117 LEU D N 1
ATOM 4786 C CA . LEU C 1 117 ? 53.77100 68.58600 41.10400 1.000 116.76162 117 LEU D CA 1
ATOM 4787 C C . LEU C 1 117 ? 52.45600 69.35100 41.18400 1.000 114.19162 117 LEU D C 1
ATOM 4788 O O . LEU C 1 117 ? 51.38400 68.78000 40.95400 1.000 117.18162 117 LEU D O 1
ATOM 4793 N N . GLU C 1 118 ? 52.51700 70.63700 41.53400 1.000 112.68715 118 GLU D N 1
ATOM 4794 C CA . GLU C 1 118 ? 51.29900 71.44000 41.58300 1.000 117.74715 118 GLU D CA 1
ATOM 4795 C C . GLU C 1 118 ? 50.64300 71.53400 40.21100 1.000 111.74715 118 GLU D C 1
ATOM 4796 O O . GLU C 1 118 ? 49.41600 71.44100 40.09300 1.000 111.94715 118 GLU D O 1
ATOM 4802 N N . VAL C 1 119 ? 51.44300 71.72900 39.16200 1.000 115.12321 119 VAL D N 1
ATOM 4803 C CA . VAL C 1 119 ? 50.88400 71.79800 37.81600 1.000 111.13321 119 VAL D CA 1
ATOM 4804 C C . VAL C 1 119 ? 50.28400 70.45500 37.42000 1.000 107.93321 119 VAL D C 1
ATOM 4805 O O . VAL C 1 119 ? 49.24100 70.39400 36.75700 1.000 104.81321 119 VAL D O 1
ATOM 4809 N N . VAL C 1 120 ? 50.92300 69.35900 37.83200 1.000 100.26783 120 VAL D N 1
ATOM 4810 C CA . VAL C 1 120 ? 50.37800 68.03200 37.55400 1.000 91.60783 120 VAL D CA 1
ATOM 4811 C C . VAL C 1 120 ? 49.02700 67.86000 38.24200 1.000 96.13783 120 VAL D C 1
ATOM 4812 O O . VAL C 1 120 ? 48.06500 67.35100 37.64700 1.000 89.34783 120 VAL D O 1
ATOM 4824 N N . ARG C 1 122 ? 46.97900 70.24700 39.09700 1.000 106.65242 122 ARG D N 1
ATOM 4825 C CA . ARG C 1 122 ? 46.05100 71.10900 38.37500 1.000 104.95242 122 ARG D CA 1
ATOM 4826 C C . ARG C 1 122 ? 45.52000 70.40400 37.13600 1.000 101.66242 122 ARG D C 1
ATOM 4827 O O . ARG C 1 122 ? 44.30500 70.36200 36.89500 1.000 101.20242 122 ARG D O 1
ATOM 4835 N N . LEU C 1 123 ? 46.42700 69.81200 36.35400 1.000 110.89813 123 LEU D N 1
ATOM 4836 C CA . LEU C 1 123 ? 46.04600 69.17500 35.09800 1.000 106.65813 123 LEU D CA 1
ATOM 4837 C C . LEU C 1 123 ? 45.13000 67.98200 35.33300 1.000 101.58813 123 LEU D C 1
ATOM 4838 O O . LEU C 1 123 ? 44.16600 67.77500 34.58600 1.000 98.23813 123 LEU D O 1
ATOM 4843 N N . TYR C 1 124 ? 45.41300 67.18100 36.36300 1.000 95.12134 124 TYR D N 1
ATOM 4844 C CA . TYR C 1 124 ? 44.53800 66.04900 36.65700 1.000 98.63134 124 TYR D CA 1
ATOM 4845 C C . TYR C 1 124 ? 43.17400 66.52100 37.14600 1.000 105.87134 124 TYR D C 1
ATOM 4846 O O . TYR C 1 124 ? 42.13600 66.01500 36.70300 1.000 106.21134 124 TYR D O 1
ATOM 4855 N N . ARG C 1 125 ? 43.15600 67.49200 38.06200 1.000 104.86843 125 ARG D N 1
ATOM 4856 C CA . ARG C 1 125 ? 41.89900 67.91300 38.66600 1.000 104.97843 125 ARG D CA 1
ATOM 4857 C C . ARG C 1 125 ? 40.98700 68.60100 37.65800 1.000 101.40843 125 ARG D C 1
ATOM 4858 O O . ARG C 1 125 ? 39.76000 68.50800 37.77500 1.000 106.34843 125 ARG D O 1
ATOM 4874 N N . ARG C 1 127 ? 40.08100 67.79600 34.88100 1.000 113.08421 127 ARG D N 1
ATOM 4875 C CA . ARG C 1 127 ? 39.35500 66.85700 34.03700 1.000 105.98421 127 ARG D CA 1
ATOM 4876 C C . ARG C 1 127 ? 38.03500 66.40000 34.64200 1.000 111.32421 127 ARG D C 1
ATOM 4877 O O . ARG C 1 127 ? 37.28400 65.68200 33.97300 1.000 108.10421 127 ARG D O 1
ATOM 4885 N N . PHE C 1 128 ? 37.73400 66.79100 35.87600 1.000 115.18424 128 PHE D N 1
ATOM 4886 C CA . PHE C 1 128 ? 36.49700 66.40700 36.54200 1.000 119.48424 128 PHE D CA 1
ATOM 4887 C C . PHE C 1 128 ? 35.50300 67.55700 36.48500 1.000 131.61424 128 PHE D C 1
ATOM 4888 O O . PHE C 1 128 ? 35.84500 68.69700 36.82100 1.000 135.61424 128 PHE D O 1
ATOM 4896 N N . SER C 1 129 ? 34.27400 67.25600 36.06200 1.000 135.65144 129 SER D N 1
ATOM 4897 C CA . SER C 1 129 ? 33.20600 68.24600 36.07500 1.000 144.93144 129 SER D CA 1
ATOM 4898 C C . SER C 1 129 ? 32.65700 68.49500 37.47300 1.000 151.68144 129 SER D C 1
ATOM 4899 O O . SER C 1 129 ? 31.87800 69.43600 37.65800 1.000 161.37144 129 SER D O 1
ATOM 4901 N N . GLU C 1 130 ? 33.04100 67.67900 38.45100 1.000 147.20339 130 GLU D N 1
ATOM 4902 C CA . GLU C 1 130 ? 32.66600 67.86500 39.83800 1.000 149.17339 130 GLU D CA 1
ATOM 4903 C C . GLU C 1 130 ? 33.91900 68.14200 40.65700 1.000 150.29339 130 GLU D C 1
ATOM 4904 O O . GLU C 1 130 ? 34.91300 67.41400 40.51900 1.000 153.91339 130 GLU D O 1
ATOM 4906 N N . PRO C 1 131 ? 33.92800 69.18200 41.48900 1.000 149.32700 131 PRO D N 1
ATOM 4907 C CA . PRO C 1 131 ? 35.13600 69.49300 42.26600 1.000 139.32700 131 PRO D CA 1
ATOM 4908 C C . PRO C 1 131 ? 35.54100 68.32900 43.15900 1.000 137.86700 131 PRO D C 1
ATOM 4909 O O . PRO C 1 131 ? 34.71800 67.75400 43.87400 1.000 134.50700 131 PRO D O 1
ATOM 4913 N N . LEU C 1 132 ? 36.82300 67.98800 43.11100 1.000 140.98571 132 LEU D N 1
ATOM 4914 C CA . LEU C 1 132 ? 37.35500 66.91900 43.93600 1.000 140.13571 132 LEU D CA 1
ATOM 4915 C C . LEU C 1 132 ? 37.62400 67.42000 45.34900 1.000 148.80571 132 LEU D C 1
ATOM 4916 O O . LEU C 1 132 ? 37.77500 68.62400 45.57500 1.000 141.41571 132 LEU D O 1
ATOM 4921 N N . PRO C 1 133 ? 37.67000 66.51700 46.32600 1.000 151.22613 133 PRO D N 1
ATOM 4922 C CA . PRO C 1 133 ? 38.06100 66.93600 47.67600 1.000 143.64613 133 PRO D CA 1
ATOM 4923 C C . PRO C 1 133 ? 39.47200 67.50400 47.66300 1.000 144.56613 133 PRO D C 1
ATOM 4924 O O . PRO C 1 133 ? 40.35800 66.99400 46.97400 1.000 144.36613 133 PRO D O 1
ATOM 4928 N N . GLU C 1 134 ? 39.67200 68.57400 48.42700 1.000 143.55466 134 GLU D N 1
ATOM 4929 C CA . GLU C 1 134 ? 40.97000 69.22700 48.45900 1.000 144.30466 134 GLU D CA 1
ATOM 4930 C C . GLU C 1 134 ? 41.97300 68.38100 49.24200 1.000 136.79466 134 GLU D C 1
ATOM 4931 O O . GLU C 1 134 ? 41.61200 67.57400 50.10400 1.000 132.19466 134 GLU D O 1
ATOM 4933 N N . GLY C 1 135 ? 43.25200 68.57600 48.93200 1.000 141.12858 135 GLY D N 1
ATOM 4934 C CA . GLY C 1 135 ? 44.31000 67.87600 49.63400 1.000 143.88858 135 GLY D CA 1
ATOM 4935 C C . GLY C 1 135 ? 44.20700 66.36900 49.52000 1.000 136.03858 135 GLY D C 1
ATOM 4936 O O . GLY C 1 135 ? 44.13900 65.66600 50.53300 1.000 131.18858 135 GLY D O 1
ATOM 4937 N N . LEU C 1 136 ? 44.18200 65.85900 48.29500 1.000 148.08315 136 LEU D N 1
ATOM 4938 C CA . LEU C 1 136 ? 44.12900 64.42600 48.04500 1.000 144.67315 136 LEU D CA 1
ATOM 4939 C C . LEU C 1 136 ? 45.49900 63.92000 47.62200 1.000 143.92315 136 LEU D C 1
ATOM 4940 O O . LEU C 1 136 ? 46.33000 64.66700 47.09800 1.000 145.33315 136 LEU D O 1
ATOM 4945 N N . THR C 1 137 ? 45.73100 62.63300 47.87400 1.000 131.18861 137 THR D N 1
ATOM 4946 C CA . THR C 1 137 ? 46.95600 61.99900 47.40700 1.000 133.18861 137 THR D CA 1
ATOM 4947 C C . THR C 1 137 ? 47.02400 62.10900 45.89000 1.000 135.38861 137 THR D C 1
ATOM 4948 O O . THR C 1 137 ? 46.01300 61.95700 45.20400 1.000 143.31861 137 THR D O 1
ATOM 4952 N N . LEU C 1 138 ? 48.21300 62.41300 45.36300 1.000 141.49769 138 LEU D N 1
ATOM 4953 C CA . LEU C 1 138 ? 48.38000 62.39600 43.91200 1.000 132.10769 138 LEU D CA 1
ATOM 4954 C C . LEU C 1 138 ? 48.08000 61.02300 43.35100 1.000 123.06769 138 LEU D C 1
ATOM 4955 O O . LEU C 1 138 ? 47.43400 60.89400 42.30600 1.000 128.64769 138 LEU D O 1
ATOM 4960 N N . GLU C 1 139 ? 48.61500 59.98400 43.98700 1.000 115.93277 139 GLU D N 1
ATOM 4961 C CA . GLU C 1 139 ? 48.29300 58.64200 43.54100 1.000 108.95277 139 GLU D CA 1
ATOM 4962 C C . GLU C 1 139 ? 46.79400 58.39700 43.63700 1.000 109.11277 139 GLU D C 1
ATOM 4963 O O . GLU C 1 139 ? 46.23800 57.64300 42.83500 1.000 110.95277 139 GLU D O 1
ATOM 4965 N N . GLN C 1 140 ? 46.11400 59.05300 44.58100 1.000 115.39258 140 GLN D N 1
ATOM 4966 C CA . GLN C 1 140 ? 44.66800 58.88300 44.68400 1.000 118.09258 140 GLN D CA 1
ATOM 4967 C C . GLN C 1 140 ? 43.94600 59.57400 43.52600 1.000 114.77258 140 GLN D C 1
ATOM 4968 O O . GLN C 1 140 ? 43.08700 58.97000 42.87000 1.000 112.60258 140 GLN D O 1
ATOM 4970 N N . VAL C 1 141 ? 44.28400 60.84000 43.25500 1.000 118.16928 141 VAL D N 1
ATOM 4971 C CA . VAL C 1 141 ? 43.64500 61.56800 42.16000 1.000 114.60928 141 VAL D CA 1
ATOM 4972 C C . VAL C 1 141 ? 43.93300 60.88600 40.82600 1.000 114.53928 141 VAL D C 1
ATOM 4973 O O . VAL C 1 141 ? 43.06500 60.82700 39.94600 1.000 114.82928 141 VAL D O 1
ATOM 4977 N N . ARG C 1 142 ? 45.12700 60.30800 40.67800 1.000 114.01708 142 ARG D N 1
ATOM 4978 C CA . ARG C 1 142 ? 45.45900 59.55400 39.47200 1.000 103.84708 142 ARG D CA 1
ATOM 4979 C C . ARG C 1 142 ? 44.66700 58.25500 39.39000 1.000 107.11708 142 ARG D C 1
ATOM 4980 O O . ARG C 1 142 ? 44.28400 57.82800 38.29100 1.000 114.54708 142 ARG D O 1
ATOM 4988 N N . GLY C 1 143 ? 44.43100 57.60000 40.53100 1.000 111.12023 143 GLY D N 1
ATOM 4989 C CA . GLY C 1 143 ? 43.59300 56.41300 40.51800 1.000 116.50023 143 GLY D CA 1
ATOM 4990 C C . GLY C 1 143 ? 42.15200 56.71800 40.16200 1.000 111.45023 143 GLY D C 1
ATOM 4991 O O . GLY C 1 143 ? 41.49100 55.93300 39.47800 1.000 114.75023 143 GLY D O 1
ATOM 4992 N N . LEU C 1 144 ? 41.65000 57.86900 40.60200 1.000 106.81962 144 LEU D N 1
ATOM 4993 C CA . LEU C 1 144 ? 40.30200 58.26800 40.21800 1.000 112.45962 144 LEU D CA 1
ATOM 4994 C C . LEU C 1 144 ? 40.20500 58.54700 38.72200 1.000 116.01962 144 LEU D C 1
ATOM 4995 O O . LEU C 1 144 ? 39.11600 58.43200 38.14500 1.000 112.37962 144 LEU D O 1
ATOM 5000 N N . GLU C 1 145 ? 41.32200 58.92500 38.08600 1.000 115.15620 145 GLU D N 1
ATOM 5001 C CA . GLU C 1 145 ? 41.36400 59.09100 36.63200 1.000 109.82620 145 GLU D CA 1
ATOM 5002 C C . GLU C 1 145 ? 40.79700 57.86800 35.91800 1.000 107.03620 145 GLU D C 1
ATOM 5003 O O . GLU C 1 145 ? 39.79900 57.95800 35.19100 1.000 106.72620 145 GLU D O 1
ATOM 5009 N N . GLY C 1 146 ? 41.43000 56.71600 36.13000 1.000 113.44017 146 GLY D N 1
ATOM 5010 C CA . GLY C 1 146 ? 40.96300 55.42200 35.66100 1.000 113.42017 146 GLY D CA 1
ATOM 5011 C C . GLY C 1 146 ? 39.45900 55.23900 35.70700 1.000 106.85017 146 GLY D C 1
ATOM 5012 O O . GLY C 1 146 ? 38.82500 55.01500 34.67200 1.000 112.03017 146 GLY D O 1
ATOM 5013 N N . VAL C 1 147 ? 38.88300 55.29700 36.91100 1.000 109.50490 147 VAL D N 1
ATOM 5014 C CA . VAL C 1 147 ? 37.44100 55.13300 37.05400 1.000 108.65490 147 VAL D CA 1
ATOM 5015 C C . VAL C 1 147 ? 36.66300 56.17700 36.26300 1.000 110.74490 147 VAL D C 1
ATOM 5016 O O . VAL C 1 147 ? 35.60000 55.86900 35.71800 1.000 109.77490 147 VAL D O 1
ATOM 5018 N N . ARG C 1 148 ? 37.15100 57.41800 36.19900 1.000 110.46547 148 ARG D N 1
ATOM 5019 C CA . ARG C 1 148 ? 36.42700 58.42800 35.42600 1.000 111.48547 148 ARG D CA 1
ATOM 5020 C C . ARG C 1 148 ? 36.45100 58.11800 33.93100 1.000 105.32547 148 ARG D C 1
ATOM 5021 O O . ARG C 1 148 ? 35.41200 58.17300 33.26300 1.000 105.19547 148 ARG D O 1
ATOM 5029 N N . VAL C 1 149 ? 37.63400 57.82200 33.38100 1.000 100.32221 149 VAL D N 1
ATOM 5030 C CA . VAL C 1 149 ? 37.75100 57.51700 31.95300 1.000 95.24221 149 VAL D CA 1
ATOM 5031 C C . VAL C 1 149 ? 36.91600 56.29000 31.60000 1.000 92.85221 149 VAL D C 1
ATOM 5032 O O . VAL C 1 149 ? 36.16000 56.28000 30.61500 1.000 99.57221 149 VAL D O 1
ATOM 5036 N N . ARG C 1 150 ? 37.05000 55.23500 32.40500 1.000 99.33043 150 ARG D N 1
ATOM 5037 C CA . ARG C 1 150 ? 36.31400 54.00200 32.16800 1.000 95.10043 150 ARG D CA 1
ATOM 5038 C C . ARG C 1 150 ? 34.81700 54.25000 32.26800 1.000 95.94043 150 ARG D C 1
ATOM 5039 O O . ARG C 1 150 ? 34.03300 53.74200 31.45700 1.000 95.79043 150 ARG D O 1
ATOM 5047 N N . ASN C 1 151 ? 34.40600 55.05200 33.25300 1.000 103.42819 151 ASN D N 1
ATOM 5048 C CA . ASN C 1 151 ? 32.99200 55.32400 33.46000 1.000 106.75819 151 ASN D CA 1
ATOM 5049 C C . ASN C 1 151 ? 32.42300 56.22900 32.38100 1.000 101.23819 151 ASN D C 1
ATOM 5050 O O . ASN C 1 151 ? 31.23700 56.13500 32.07600 1.000 103.80819 151 ASN D O 1
ATOM 5055 N N . ALA C 1 152 ? 33.24400 57.07700 31.76300 1.000 105.05631 152 ALA D N 1
ATOM 5056 C CA . ALA C 1 152 ? 32.76300 57.86700 30.63200 1.000 105.81631 152 ALA D CA 1
ATOM 5057 C C . ALA C 1 152 ? 32.57900 57.00200 29.39000 1.000 98.36631 152 ALA D C 1
ATOM 5058 O O . ALA C 1 152 ? 31.55500 57.10200 28.69300 1.000 101.16631 152 ALA D O 1
ATOM 5060 N N . TYR C 1 153 ? 33.56800 56.14800 29.09500 1.000 96.69949 153 TYR D N 1
ATOM 5061 C CA . TYR C 1 153 ? 33.39400 55.16700 28.02500 1.000 97.42949 153 TYR D CA 1
ATOM 5062 C C . TYR C 1 153 ? 32.11400 54.36700 28.23400 1.000 106.30949 153 TYR D C 1
ATOM 5063 O O . TYR C 1 153 ? 31.29100 54.23100 27.32100 1.000 107.28949 153 TYR D O 1
ATOM 5072 N N . ALA C 1 154 ? 31.92600 53.84700 29.45000 1.000 107.26725 154 ALA D N 1
ATOM 5073 C CA . ALA C 1 154 ? 30.74400 53.04700 29.75600 1.000 104.90725 154 ALA D CA 1
ATOM 5074 C C . ALA C 1 154 ? 29.46700 53.87400 29.66800 1.000 105.38725 154 ALA D C 1
ATOM 5075 O O . ALA C 1 154 ? 28.44100 53.38800 29.17900 1.000 109.07725 154 ALA D O 1
ATOM 5077 N N . ARG C 1 155 ? 29.50200 55.11300 30.16700 1.000 99.32962 155 ARG D N 1
ATOM 5078 C CA . ARG C 1 155 ? 28.33200 55.98000 30.13000 1.000 101.67962 155 ARG D CA 1
ATOM 5079 C C . ARG C 1 155 ? 27.84800 56.17400 28.70200 1.000 111.62962 155 ARG D C 1
ATOM 5080 O O . ARG C 1 155 ? 26.65900 56.01100 28.41600 1.000 124.28962 155 ARG D O 1
ATOM 5088 N N . TRP C 1 156 ? 28.75500 56.51000 27.78200 1.000 109.69008 156 TRP D N 1
ATOM 5089 C CA . TRP C 1 156 ? 28.28700 56.72600 26.41500 1.000 99.64008 156 TRP D CA 1
ATOM 5090 C C . TRP C 1 156 ? 28.05400 55.43000 25.64700 1.000 100.87008 156 TRP D C 1
ATOM 5091 O O . TRP C 1 156 ? 27.26800 55.43500 24.69200 1.000 105.12008 156 TRP D O 1
ATOM 5102 N N . SER C 1 157 ? 28.66800 54.31700 26.05700 1.000 95.06598 157 SER D N 1
ATOM 5103 C CA . SER C 1 157 ? 28.28000 53.03100 25.48800 1.000 94.74598 157 SER D CA 1
ATOM 5104 C C . SER C 1 157 ? 26.84900 52.68100 25.88000 1.000 104.40598 157 SER D C 1
ATOM 5105 O O . SER C 1 157 ? 26.09700 52.11300 25.08000 1.000 108.68598 157 SER D O 1
ATOM 5108 N N . ARG C 1 158 ? 26.46400 53.01300 27.11300 1.000 113.72309 158 ARG D N 1
ATOM 5109 C CA . ARG C 1 158 ? 25.09100 52.80900 27.56100 1.000 121.59309 158 ARG D CA 1
ATOM 5110 C C . ARG C 1 158 ? 24.13800 53.78800 26.88700 1.000 115.50309 158 ARG D C 1
ATOM 5111 O O . ARG C 1 158 ? 23.01500 53.42200 26.52000 1.000 117.60309 158 ARG D O 1
ATOM 5119 N N . GLU C 1 159 ? 24.57100 55.03800 26.71500 1.000 120.41385 159 GLU D N 1
ATOM 5120 C CA . GLU C 1 159 ? 23.68300 56.08100 26.21300 1.000 125.48385 159 GLU D CA 1
ATOM 5121 C C . GLU C 1 159 ? 23.41300 55.91000 24.72500 1.000 121.49385 159 GLU D C 1
ATOM 5122 O O . GLU C 1 159 ? 22.25400 55.89000 24.29300 1.000 122.14385 159 GLU D O 1
ATOM 5128 N N . THR C 1 160 ? 24.47000 55.78800 23.92200 1.000 123.46529 160 THR D N 1
ATOM 5129 C CA . THR C 1 160 ? 24.30600 55.69700 22.47900 1.000 119.08529 160 THR D CA 1
ATOM 5130 C C . THR C 1 160 ? 23.96400 54.29200 22.00300 1.000 113.31529 160 THR D C 1
ATOM 5131 O O . THR C 1 160 ? 23.71100 54.10700 20.80800 1.000 115.40529 160 THR D O 1
ATOM 5135 N N . GLY C 1 161 ? 23.94200 53.30600 22.89600 1.000 108.37985 161 GLY D N 1
ATOM 5136 C CA . GLY C 1 161 ? 23.66700 51.94600 22.48100 1.000 107.69985 161 GLY D CA 1
ATOM 5137 C C . GLY C 1 161 ? 24.76600 51.30900 21.66700 1.000 103.04985 161 GLY D C 1
ATOM 5138 O O . GLY C 1 161 ? 24.51700 50.33400 20.95500 1.000 105.14985 161 GLY D O 1
ATOM 5139 N N . VAL C 1 162 ? 25.97800 51.83500 21.75000 1.000 107.23246 162 VAL D N 1
ATOM 5140 C CA . VAL C 1 162 ? 27.11200 51.34800 20.97000 1.000 105.74246 162 VAL D CA 1
ATOM 5141 C C . VAL C 1 162 ? 27.97300 50.47400 21.87500 1.000 94.25246 162 VAL D C 1
ATOM 5142 O O . VAL C 1 162 ? 28.33000 50.91300 22.97800 1.000 98.06246 162 VAL D O 1
ATOM 5146 N N . PRO C 1 163 ? 28.31400 49.25400 21.46700 1.000 95.93695 163 PRO D N 1
ATOM 5147 C CA . PRO C 1 163 ? 29.10500 48.37900 22.34100 1.000 105.65695 163 PRO D CA 1
ATOM 5148 C C . PRO C 1 163 ? 30.49700 48.93600 22.60800 1.000 102.56695 163 PRO D C 1
ATOM 5149 O O . PRO C 1 163 ? 31.09100 49.62100 21.77200 1.000 111.04695 163 PRO D O 1
ATOM 5153 N N . TRP C 1 164 ? 31.01500 48.62400 23.79600 1.000 93.49021 164 TRP D N 1
ATOM 5154 C CA . TRP C 1 164 ? 32.35300 49.03300 24.21600 1.000 94.19021 164 TRP D CA 1
ATOM 5155 C C . TRP C 1 164 ? 33.07500 47.80300 24.75200 1.000 98.07021 164 TRP D C 1
ATOM 5156 O O . TRP C 1 164 ? 32.77400 47.33600 25.85500 1.000 107.22021 164 TRP D O 1
ATOM 5167 N N . TYR C 1 165 ? 34.02300 47.28000 23.97600 1.000 96.03918 165 TYR D N 1
ATOM 5168 C CA . TYR C 1 165 ? 34.79200 46.10200 24.35500 1.000 94.11918 165 TYR D CA 1
ATOM 5169 C C . TYR C 1 165 ? 36.15500 46.46400 24.92900 1.000 97.47918 165 TYR D C 1
ATOM 5170 O O . TYR C 1 165 ? 37.02300 45.59200 25.04700 1.000 98.72918 165 TYR D O 1
ATOM 5179 N N . GLY C 1 166 ? 36.36300 47.72300 25.27700 1.000 98.02066 166 GLY D N 1
ATOM 5180 C CA . GLY C 1 166 ? 37.66100 48.22800 25.66900 1.000 104.47066 166 GLY D CA 1
ATOM 5181 C C . GLY C 1 166 ? 38.20200 49.20000 24.63500 1.000 100.46066 166 GLY D C 1
ATOM 5182 O O . GLY C 1 166 ? 37.51800 49.59700 23.68700 1.000 107.61066 166 GLY D O 1
ATOM 5183 N N . ARG C 1 167 ? 39.46000 49.58200 24.83300 1.000 92.68859 167 ARG D N 1
ATOM 5184 C CA . ARG C 1 167 ? 40.15900 50.48800 23.93300 1.000 89.35859 167 ARG D CA 1
ATOM 5185 C C . ARG C 1 167 ? 41.18300 49.70300 23.12400 1.000 90.94859 167 ARG D C 1
ATOM 5186 O O . ARG C 1 167 ? 41.82100 48.78200 23.64200 1.000 95.96859 167 ARG D O 1
ATOM 5194 N N . SER C 1 168 ? 41.32700 50.06300 21.84500 1.000 94.59426 168 SER D N 1
ATOM 5195 C CA . SER C 1 168 ? 42.28000 49.36900 20.98400 1.000 85.52426 168 SER D CA 1
ATOM 5196 C C . SER C 1 168 ? 43.68700 49.42300 21.55800 1.000 91.98426 168 SER D C 1
ATOM 5197 O O . SER C 1 168 ? 44.42500 48.43200 21.50800 1.000 92.66426 168 SER D O 1
ATOM 5199 N N . TYR C 1 169 ? 44.07000 50.56300 22.13000 1.000 91.91474 169 TYR D N 1
ATOM 5200 C CA . TYR C 1 169 ? 45.44300 50.74800 22.58000 1.000 93.88474 169 TYR D CA 1
ATOM 5201 C C . TYR C 1 169 ? 45.77700 49.98400 23.85500 1.000 92.34474 169 TYR D C 1
ATOM 5202 O O . TYR C 1 169 ? 46.93700 50.01700 24.27600 1.000 94.99474 169 TYR D O 1
ATOM 5211 N N . ASP C 1 170 ? 44.81200 49.31500 24.48300 1.000 88.49231 170 ASP D N 1
ATOM 5212 C CA . ASP C 1 170 ? 45.11100 48.56900 25.69900 1.000 94.24231 170 ASP D CA 1
ATOM 5213 C C . ASP C 1 170 ? 46.13200 47.47600 25.40800 1.000 92.55231 170 ASP D C 1
ATOM 5214 O O . ASP C 1 170 ? 46.01000 46.74000 24.42400 1.000 112.77231 170 ASP D O 1
ATOM 5219 N N . ARG C 1 171 ? 47.14400 47.37800 26.26700 1.000 93.60224 171 ARG D N 1
ATOM 5220 C CA . ARG C 1 171 ? 48.31200 46.55100 26.00600 1.000 95.68224 171 ARG D CA 1
ATOM 5221 C C . ARG C 1 171 ? 48.05000 45.09400 26.38500 1.000 96.66224 171 ARG D C 1
ATOM 5222 O O . ARG C 1 171 ? 46.99000 44.73200 26.90600 1.000 96.35224 171 ARG D O 1
ATOM 5230 N N . GLY C 1 172 ? 49.04300 44.24500 26.11400 1.000 97.53088 172 GLY D N 1
ATOM 5231 C CA . GLY C 1 172 ? 48.94300 42.82200 26.35500 1.000 103.30088 172 GLY D CA 1
ATOM 5232 C C . GLY C 1 172 ? 48.20600 42.03800 25.29400 1.000 104.15088 172 GLY D C 1
ATOM 5233 O O . GLY C 1 172 ? 48.27500 40.80300 25.30100 1.000 107.55088 172 GLY D O 1
ATOM 5234 N N . ASN C 1 173 ? 47.51100 42.70600 24.38000 1.000 106.96543 173 ASN D N 1
ATOM 5235 C CA . ASN C 1 173 ? 46.71500 42.05600 23.35200 1.000 105.94543 173 ASN D CA 1
ATOM 5236 C C . ASN C 1 173 ? 46.97800 42.72500 22.01400 1.000 103.24543 173 ASN D C 1
ATOM 5237 O O . ASN C 1 173 ? 47.63300 43.76500 21.92900 1.000 97.62543 173 ASN D O 1
ATOM 5242 N N . TRP C 1 174 ? 46.46000 42.10500 20.95800 1.000 102.17082 174 TRP D N 1
ATOM 5243 C CA . TRP C 1 174 ? 46.20800 42.80000 19.70400 1.000 89.57082 174 TRP D CA 1
ATOM 5244 C C . TRP C 1 174 ? 44.76600 42.55600 19.30300 1.000 88.27082 174 TRP D C 1
ATOM 5245 O O . TRP C 1 174 ? 44.36600 41.40900 19.07800 1.000 96.71082 174 TRP D O 1
ATOM 5256 N N . ARG C 1 175 ? 43.99600 43.63100 19.20800 1.000 85.17910 175 ARG D N 1
ATOM 5257 C CA . ARG C 1 175 ? 42.65400 43.59600 18.66200 1.000 90.20910 175 ARG D CA 1
ATOM 5258 C C . ARG C 1 175 ? 42.60400 44.51000 17.44500 1.000 95.78910 175 ARG D C 1
ATOM 5259 O O . ARG C 1 175 ? 43.48700 45.34500 17.23400 1.000 99.26910 175 ARG D O 1
ATOM 5267 N N . ALA C 1 176 ? 41.57100 44.33400 16.63000 1.000 102.50804 176 ALA D N 1
ATOM 5268 C CA . ALA C 1 176 ? 41.37200 45.17500 15.45900 1.000 95.35804 176 ALA D CA 1
ATOM 5269 C C . ALA C 1 176 ? 40.53900 46.38700 15.85000 1.000 97.44804 176 ALA D C 1
ATOM 5270 O O . ALA C 1 176 ? 39.52200 46.25100 16.53700 1.000 95.40804 176 ALA D O 1
ATOM 5272 N N . ALA C 1 177 ? 40.98200 47.56900 15.42400 1.000 100.80676 177 ALA D N 1
ATOM 5273 C CA . ALA C 1 177 ? 40.28900 48.80400 15.76600 1.000 97.75676 177 ALA D CA 1
ATOM 5274 C C . ALA C 1 177 ? 38.86900 48.78500 15.21600 1.000 96.66676 177 ALA D C 1
ATOM 5275 O O . ALA C 1 177 ? 38.66600 48.76600 13.99800 1.000 98.47676 177 ALA D O 1
ATOM 5277 N N . ASP C 1 178 ? 37.88300 48.77200 16.10500 1.000 95.72346 178 ASP D N 1
ATOM 5278 C CA . ASP C 1 178 ? 36.48400 48.76700 15.70900 1.000 96.35346 178 ASP D CA 1
ATOM 5279 C C . ASP C 1 178 ? 36.02500 50.19800 15.45000 1.000 100.06346 178 ASP D C 1
ATOM 5280 O O . ASP C 1 178 ? 36.74200 51.15300 15.75900 1.000 101.59346 178 ASP D O 1
ATOM 5285 N N . PRO C 1 179 ? 34.83800 50.38000 14.85200 1.000 98.33961 179 PRO D N 1
ATOM 5286 C CA . PRO C 1 179 ? 34.37600 51.74500 14.53900 1.000 93.20961 179 PRO D CA 1
ATOM 5287 C C . PRO C 1 179 ? 34.51400 52.75700 15.66600 1.000 87.38961 179 PRO D C 1
ATOM 5288 O O . PRO C 1 179 ? 34.91400 53.89800 15.40500 1.000 92.45961 179 PRO D O 1
ATOM 5292 N N . VAL C 1 180 ? 34.19100 52.38500 16.90600 1.000 96.17003 180 VAL D N 1
ATOM 5293 C CA . VAL C 1 180 ? 34.28700 53.35200 17.99700 1.000 98.16003 180 VAL D CA 1
ATOM 5294 C C . VAL C 1 180 ? 35.73200 53.76300 18.24100 1.000 90.27003 180 VAL D C 1
ATOM 5295 O O . VAL C 1 180 ? 36.02500 54.94400 18.44700 1.000 86.16003 180 VAL D O 1
ATOM 5299 N N . ASN C 1 181 ? 36.65800 52.80500 18.19700 1.000 94.31059 181 ASN D N 1
ATOM 5300 C CA . ASN C 1 181 ? 38.06700 53.12500 18.40500 1.000 94.62059 181 ASN D CA 1
ATOM 5301 C C . ASN C 1 181 ? 38.61000 54.00200 17.28700 1.000 92.48059 181 ASN D C 1
ATOM 5302 O O . ASN C 1 181 ? 39.35400 54.95800 17.54400 1.000 92.97059 181 ASN D O 1
ATOM 5307 N N . ARG C 1 182 ? 38.26400 53.67900 16.03700 1.000 87.28478 182 ARG D N 1
ATOM 5308 C CA . ARG C 1 182 ? 38.72700 54.49200 14.91800 1.000 88.27478 182 ARG D CA 1
ATOM 5309 C C . ARG C 1 182 ? 38.16300 55.90100 15.01000 1.000 85.90478 182 ARG D C 1
ATOM 5310 O O . ARG C 1 182 ? 38.86500 56.88100 14.72900 1.000 90.51478 182 ARG D O 1
ATOM 5318 N N . ALA C 1 183 ? 36.89500 56.02100 15.40900 1.000 85.43175 183 ALA D N 1
ATOM 5319 C CA . ALA C 1 183 ? 36.29400 57.33100 15.62300 1.000 85.39175 183 ALA D CA 1
ATOM 5320 C C . ALA C 1 183 ? 37.03000 58.11200 16.70900 1.000 82.87175 183 ALA D C 1
ATOM 5321 O O . ALA C 1 183 ? 37.35500 59.29700 16.53100 1.000 90.13175 183 ALA D O 1
ATOM 5323 N N . LEU C 1 184 ? 37.29800 57.45800 17.84600 1.000 80.61312 184 LEU D N 1
ATOM 5324 C CA . LEU C 1 184 ? 38.03600 58.09800 18.93200 1.000 77.57312 184 LEU D CA 1
ATOM 5325 C C . LEU C 1 184 ? 39.38400 58.61700 18.45300 1.000 78.37312 184 LEU D C 1
ATOM 5326 O O . LEU C 1 184 ? 39.73800 59.77400 18.70000 1.000 78.70312 184 LEU D O 1
ATOM 5331 N N . SER C 1 185 ? 40.14300 57.77600 17.74700 1.000 75.15015 185 SER D N 1
ATOM 5332 C CA . SER C 1 185 ? 41.48600 58.16500 17.32100 1.000 76.18015 185 SER D CA 1
ATOM 5333 C C . SER C 1 185 ? 41.44400 59.28500 16.28300 1.000 84.71015 185 SER D C 1
ATOM 5334 O O . SER C 1 185 ? 42.25500 60.22600 16.33200 1.000 83.27015 185 SER D O 1
ATOM 5337 N N . ALA C 1 186 ? 40.49800 59.20700 15.34200 1.000 72.93512 186 ALA D N 1
ATOM 5338 C CA . ALA C 1 186 ? 40.36200 60.25600 14.34000 1.000 75.03512 186 ALA D CA 1
ATOM 5339 C C . ALA C 1 186 ? 40.07900 61.60400 14.99200 1.000 83.46512 186 ALA D C 1
ATOM 5340 O O . ALA C 1 186 ? 40.77600 62.59100 14.72700 1.000 79.78512 186 ALA D O 1
ATOM 5342 N N . GLY C 1 187 ? 39.06600 61.66300 15.86000 1.000 86.88915 187 GLY D N 1
ATOM 5343 C CA . GLY C 1 187 ? 38.79000 62.90700 16.56700 1.000 84.37915 187 GLY D CA 1
ATOM 5344 C C . GLY C 1 187 ? 39.95000 63.37000 17.43100 1.000 76.71915 187 GLY D C 1
ATOM 5345 O O . GLY C 1 187 ? 40.18600 64.57500 17.58500 1.000 78.73915 187 GLY D O 1
ATOM 5346 N N . ALA C 1 188 ? 40.68200 62.41900 18.01700 1.000 73.66670 188 ALA D N 1
ATOM 5347 C CA . ALA C 1 188 ? 41.84700 62.76100 18.82100 1.000 75.84670 188 ALA D CA 1
ATOM 5348 C C . ALA C 1 188 ? 42.88200 63.51200 17.99900 1.000 75.48670 188 ALA D C 1
ATOM 5349 O O . ALA C 1 188 ? 43.55500 64.41000 18.51500 1.000 76.46670 188 ALA D O 1
ATOM 5351 N N . SER C 1 189 ? 43.05300 63.13800 16.72900 1.000 79.19054 189 SER D N 1
ATOM 5352 C CA . SER C 1 189 ? 44.01700 63.86100 15.89600 1.000 83.59054 189 SER D CA 1
ATOM 5353 C C . SER C 1 189 ? 43.66900 65.34800 15.79800 1.000 80.89054 189 SER D C 1
ATOM 5354 O O . SER C 1 189 ? 44.53800 66.21800 15.95700 1.000 87.93054 189 SER D O 1
ATOM 5357 N N . TYR C 1 190 ? 42.39300 65.66000 15.56500 1.000 77.77714 190 TYR D N 1
ATOM 5358 C CA . TYR C 1 190 ? 41.97300 67.05700 15.49500 1.000 79.47714 190 TYR D CA 1
ATOM 5359 C C . TYR C 1 190 ? 42.13300 67.75600 16.83900 1.000 79.10714 190 TYR D C 1
ATOM 5360 O O . TYR C 1 190 ? 42.56200 68.91700 16.89500 1.000 76.35714 190 TYR D O 1
ATOM 5369 N N . LEU C 1 191 ? 41.75300 67.08200 17.92800 1.000 86.74893 191 LEU D N 1
ATOM 5370 C CA . LEU C 1 191 ? 41.89000 67.69000 19.24900 1.000 77.09893 191 LEU D CA 1
ATOM 5371 C C . LEU C 1 191 ? 43.34800 68.00900 19.56300 1.000 70.11893 191 LEU D C 1
ATOM 5372 O O . LEU C 1 191 ? 43.65500 69.07100 20.12100 1.000 68.40893 191 LEU D O 1
ATOM 5377 N N . TYR C 1 192 ? 44.26300 67.11500 19.18000 1.000 75.14382 192 TYR D N 1
ATOM 5378 C CA . TYR C 1 192 ? 45.68400 67.37500 19.37400 1.000 73.16382 192 TYR D CA 1
ATOM 5379 C C . TYR C 1 192 ? 46.14100 68.55200 18.52500 1.000 75.09382 192 TYR D C 1
ATOM 5380 O O . TYR C 1 192 ? 46.95400 69.36900 18.97200 1.000 79.12382 192 TYR D O 1
ATOM 5389 N N . GLY C 1 193 ? 45.63600 68.64600 17.29100 1.000 75.17978 193 GLY D N 1
ATOM 5390 C CA . GLY C 1 193 ? 45.97700 69.78700 16.45200 1.000 75.42978 193 GLY D CA 1
ATOM 5391 C C . GLY C 1 193 ? 45.56900 71.10700 17.07800 1.000 76.57978 193 GLY D C 1
ATOM 5392 O O . GLY C 1 193 ? 46.35400 72.06100 17.12500 1.000 77.54978 193 GLY D O 1
ATOM 5393 N N . LEU C 1 194 ? 44.33200 71.17300 17.57800 1.000 78.33732 194 LEU D N 1
ATOM 5394 C CA . LEU C 1 194 ? 43.85100 72.39000 18.23200 1.000 82.47732 194 LEU D CA 1
ATOM 5395 C C . LEU C 1 194 ? 44.65300 72.70400 19.49300 1.000 80.56732 194 LEU D C 1
ATOM 5396 O O . LEU C 1 194 ? 44.93400 73.87700 19.79000 1.000 79.15732 194 LEU D O 1
ATOM 5401 N N . ALA C 1 195 ? 45.01100 71.67000 20.26100 1.000 80.91959 195 ALA D N 1
ATOM 5402 C CA . ALA C 1 195 ? 45.82400 71.87700 21.45500 1.000 80.40959 195 ALA D CA 1
ATOM 5403 C C . ALA C 1 195 ? 47.17300 72.48300 21.09000 1.000 81.87959 195 ALA D C 1
ATOM 5404 O O . ALA C 1 195 ? 47.63600 73.43200 21.73600 1.000 89.36959 195 ALA D O 1
ATOM 5406 N N . HIS C 1 196 ? 47.82900 71.92600 20.06700 1.000 85.90944 196 HIS D N 1
ATOM 5407 C CA . HIS C 1 196 ? 49.08000 72.49600 19.57500 1.000 83.21944 196 HIS D CA 1
ATOM 5408 C C . HIS C 1 196 ? 48.89800 73.94700 19.16400 1.000 88.31944 196 HIS D C 1
ATOM 5409 O O . HIS C 1 196 ? 49.74800 74.79900 19.45900 1.000 92.52944 196 HIS D O 1
ATOM 5416 N N . ALA C 1 197 ? 47.80200 74.23900 18.46100 1.000 88.41815 197 ALA D N 1
ATOM 5417 C CA . ALA C 1 197 ? 47.52500 75.60500 18.03800 1.000 93.34815 197 ALA D CA 1
ATOM 5418 C C . ALA C 1 197 ? 47.51900 76.54800 19.23200 1.000 88.89815 197 ALA D C 1
ATOM 5419 O O . ALA C 1 197 ? 48.26200 77.53400 19.26500 1.000 88.34815 197 ALA D O 1
ATOM 5421 N N . ALA C 1 198 ? 46.68100 76.25400 20.22800 1.000 87.36508 198 ALA D N 1
ATOM 5422 C CA . ALA C 1 198 ? 46.57600 77.15500 21.37300 1.000 87.60508 198 ALA D CA 1
ATOM 5423 C C . ALA C 1 198 ? 47.90100 77.26000 22.12400 1.000 87.23508 198 ALA D C 1
ATOM 5424 O O . ALA C 1 198 ? 48.33200 78.36500 22.48900 1.000 88.70508 198 ALA D O 1
ATOM 5426 N N . ILE C 1 199 ? 48.59900 76.13300 22.29000 1.000 84.24182 199 ILE D N 1
ATOM 5427 C CA . ILE C 1 199 ? 49.83600 76.12600 23.06700 1.000 86.18182 199 ILE D CA 1
ATOM 5428 C C . ILE C 1 199 ? 50.87800 77.02000 22.41300 1.000 89.48182 199 ILE D C 1
ATOM 5429 O O . ILE C 1 199 ? 51.46300 77.89800 23.06000 1.000 85.24182 199 ILE D O 1
ATOM 5434 N N . VAL C 1 200 ? 51.13000 76.81200 21.12000 1.000 93.46470 200 VAL D N 1
ATOM 5435 C CA . VAL C 1 200 ? 52.20800 77.55800 20.48700 1.000 94.35470 200 VAL D CA 1
ATOM 5436 C C . VAL C 1 200 ? 51.79200 78.97300 20.11000 1.000 90.56470 200 VAL D C 1
ATOM 5437 O O . VAL C 1 200 ? 52.65700 79.85200 20.00400 1.000 83.17470 200 VAL D O 1
ATOM 5441 N N . SER C 1 201 ? 50.49200 79.23900 19.94000 1.000 95.26848 201 SER D N 1
ATOM 5442 C CA . SER C 1 201 ? 50.04500 80.58900 19.63000 1.000 86.45848 201 SER D CA 1
ATOM 5443 C C . SER C 1 201 ? 49.99100 81.48600 20.85600 1.000 89.65848 201 SER D C 1
ATOM 5444 O O . SER C 1 201 ? 50.09200 82.70800 20.71100 1.000 99.63848 201 SER D O 1
ATOM 5447 N N . LEU C 1 202 ? 49.84200 80.92000 22.05500 1.000 98.11315 202 LEU D N 1
ATOM 5448 C CA . LEU C 1 202 ? 49.89100 81.73000 23.26700 1.000 90.79315 202 LEU D CA 1
ATOM 5449 C C . LEU C 1 202 ? 51.30300 81.88800 23.81700 1.000 85.19315 202 LEU D C 1
ATOM 5450 O O . LEU C 1 202 ? 51.48400 82.57800 24.82300 1.000 97.45315 202 LEU D O 1
ATOM 5455 N N . GLY C 1 203 ? 52.30000 81.28500 23.17700 1.000 87.21593 203 GLY D N 1
ATOM 5456 C CA . GLY C 1 203 ? 53.68100 81.47500 23.57100 1.000 81.11593 203 GLY D CA 1
ATOM 5457 C C . GLY C 1 203 ? 54.23800 80.45800 24.53500 1.000 90.49593 203 GLY D C 1
ATOM 5458 O O . GLY C 1 203 ? 55.28500 80.71100 25.14100 1.000 91.35593 203 GLY D O 1
ATOM 5459 N N . PHE C 1 204 ? 53.58100 79.31200 24.69500 1.000 94.97371 204 PHE D N 1
ATOM 5460 C CA . PHE C 1 204 ? 54.09900 78.25100 25.53600 1.000 91.12371 204 PHE D CA 1
ATOM 5461 C C . PHE C 1 204 ? 54.90100 77.27700 24.67600 1.000 91.66371 204 PHE D C 1
ATOM 5462 O O . PHE C 1 204 ? 54.96700 77.39800 23.45000 1.000 105.01371 204 PHE D O 1
ATOM 5470 N N . SER C 1 205 ? 55.52000 76.29200 25.31700 1.000 95.80858 205 SER D N 1
ATOM 5471 C CA . SER C 1 205 ? 56.28300 75.29600 24.57800 1.000 97.78858 205 SER D CA 1
ATOM 5472 C C . SER C 1 205 ? 55.57800 73.95600 24.60600 1.000 93.91858 205 SER D C 1
ATOM 5473 O O . SER C 1 205 ? 55.12000 73.51500 25.67100 1.000 93.86858 205 SER D O 1
ATOM 5476 N N . PRO C 1 206 ? 55.47300 73.28400 23.46100 1.000 93.93923 206 PRO D N 1
ATOM 5477 C CA . PRO C 1 206 ? 54.94600 71.91400 23.46100 1.000 89.63923 206 PRO D CA 1
ATOM 5478 C C . PRO C 1 206 ? 55.88800 70.91200 24.10200 1.000 89.73923 206 PRO D C 1
ATOM 5479 O O . PRO C 1 206 ? 55.44400 69.81500 24.46400 1.000 100.13923 206 PRO D O 1
ATOM 5483 N N . ALA C 1 207 ? 57.17200 71.24800 24.24700 1.000 88.11241 207 ALA D N 1
ATOM 5484 C CA . ALA C 1 207 ? 58.15000 70.28200 24.73200 1.000 92.87241 207 ALA D CA 1
ATOM 5485 C C . ALA C 1 207 ? 58.13900 70.14000 26.24800 1.000 99.11241 207 ALA D C 1
ATOM 5486 O O . ALA C 1 207 ? 58.43200 69.05500 26.76300 1.000 113.22241 207 ALA D O 1
ATOM 5488 N N . LEU C 1 208 ? 57.81400 71.20600 26.97700 1.000 96.72557 208 LEU D N 1
ATOM 5489 C CA . LEU C 1 208 ? 57.76600 71.16600 28.43800 1.000 91.63557 208 LEU D CA 1
ATOM 5490 C C . LEU C 1 208 ? 56.47100 70.48700 28.88200 1.000 99.46557 208 LEU D C 1
ATOM 5491 O O . LEU C 1 208 ? 55.48900 71.12600 29.26700 1.000 91.17557 208 LEU D O 1
ATOM 5496 N N . GLY C 1 209 ? 56.47900 69.15600 28.82100 1.000 103.12816 209 GLY D N 1
ATOM 5497 C CA . GLY C 1 209 ? 55.34700 68.35800 29.27500 1.000 98.01816 209 GLY D CA 1
ATOM 5498 C C . GLY C 1 209 ? 55.41100 68.06900 30.76700 1.000 97.92816 209 GLY D C 1
ATOM 5499 O O . GLY C 1 209 ? 56.48500 67.86600 31.33000 1.000 96.39816 209 GLY D O 1
ATOM 5500 N N . PHE C 1 210 ? 54.23800 68.05800 31.40100 1.000 101.30813 210 PHE D N 1
ATOM 5501 C CA . PHE C 1 210 ? 54.12200 67.80200 32.83300 1.000 97.42813 210 PHE D CA 1
ATOM 5502 C C . PHE C 1 210 ? 53.61900 66.40700 33.19000 1.000 90.05813 210 PHE D C 1
ATOM 5503 O O . PHE C 1 210 ? 54.17200 65.77500 34.09500 1.000 93.68813 210 PHE D O 1
ATOM 5511 N N . ILE C 1 211 ? 52.59700 65.89700 32.50300 1.000 92.19472 211 ILE D N 1
ATOM 5512 C CA . ILE C 1 211 ? 52.19300 64.50100 32.66000 1.000 90.28472 211 ILE D CA 1
ATOM 5513 C C . ILE C 1 211 ? 52.84200 63.65700 31.57400 1.000 95.90472 211 ILE D C 1
ATOM 5514 O O . ILE C 1 211 ? 53.63100 62.75200 31.86900 1.000 103.91472 211 ILE D O 1
ATOM 5519 N N . HIS C 1 212 ? 52.51300 63.93000 30.31700 1.000 95.03360 212 HIS D N 1
ATOM 5520 C CA . HIS C 1 212 ? 53.25400 63.31200 29.23000 1.000 98.15360 212 HIS D CA 1
ATOM 5521 C C . HIS C 1 212 ? 54.63600 63.95100 29.19200 1.000 96.50360 212 HIS D C 1
ATOM 5522 O O . HIS C 1 212 ? 54.76000 65.17600 29.28300 1.000 99.08360 212 HIS D O 1
ATOM 5529 N N . THR C 1 213 ? 55.68000 63.12700 29.11900 1.000 100.20798 213 THR D N 1
ATOM 5530 C CA . THR C 1 213 ? 57.04400 63.62300 29.24100 1.000 95.95798 213 THR D CA 1
ATOM 5531 C C . THR C 1 213 ? 57.98000 62.86300 28.31600 1.000 101.46798 213 THR D C 1
ATOM 5532 O O . THR C 1 213 ? 57.81200 61.66000 28.09700 1.000 117.45798 213 THR D O 1
ATOM 5536 N N . GLY C 1 214 ? 58.94800 63.58200 27.75200 1.000 103.13794 214 GLY D N 1
ATOM 5537 C CA . GLY C 1 214 ? 60.01500 63.00000 26.96800 1.000 105.17794 214 GLY D CA 1
ATOM 5538 C C . GLY C 1 214 ? 60.01200 63.39800 25.51000 1.000 104.66794 214 GLY D C 1
ATOM 5539 O O . GLY C 1 214 ? 61.05600 63.30200 24.85200 1.000 101.78794 214 GLY D O 1
ATOM 5540 N N . LYS C 1 215 ? 58.87400 63.82900 24.98500 1.000 107.38358 215 LYS D N 1
ATOM 5541 C CA . LYS C 1 215 ? 58.76000 64.23000 23.59500 1.000 108.91358 215 LYS D CA 1
ATOM 5542 C C . LYS C 1 215 ? 58.54300 65.73400 23.49000 1.000 105.33358 215 LYS D C 1
ATOM 5543 O O . LYS C 1 215 ? 58.05400 66.38200 24.41900 1.000 102.83358 215 LYS D O 1
ATOM 5549 N N . LEU C 1 216 ? 58.91900 66.28500 22.33600 1.000 102.88407 216 LEU D N 1
ATOM 5550 C CA . LEU C 1 216 ? 58.80900 67.71800 22.08900 1.000 83.80407 216 LEU D CA 1
ATOM 5551 C C . LEU C 1 216 ? 57.36800 68.19800 21.94000 1.000 86.02407 216 LEU D C 1
ATOM 5552 O O . LEU C 1 216 ? 57.16500 69.40800 21.78300 1.000 92.91407 216 LEU D O 1
ATOM 5557 N N . LEU C 1 217 ? 56.36900 67.30700 21.95700 1.000 84.72559 217 LEU D N 1
ATOM 5558 C CA . LEU C 1 217 ? 54.97100 67.72100 21.86500 1.000 87.16559 217 LEU D CA 1
ATOM 5559 C C . LEU C 1 217 ? 54.12600 67.20700 23.02700 1.000 87.52559 217 LEU D C 1
ATOM 5560 O O . LEU C 1 217 ? 52.90300 67.11800 22.90200 1.000 91.22559 217 LEU D O 1
ATOM 5565 N N . SER C 1 218 ? 54.75900 66.85100 24.14500 1.000 86.35459 218 SER D N 1
ATOM 5566 C CA . SER C 1 218 ? 54.04300 66.24800 25.26700 1.000 83.56459 218 SER D CA 1
ATOM 5567 C C . SER C 1 218 ? 52.92200 67.15100 25.78200 1.000 91.66459 218 SER D C 1
ATOM 5568 O O . SER C 1 218 ? 51.80500 66.68700 26.06700 1.000 97.14459 218 SER D O 1
ATOM 5571 N N . PHE C 1 219 ? 53.21300 68.44700 25.92600 1.000 89.92079 219 PHE D N 1
ATOM 5572 C CA . PHE C 1 219 ? 52.23200 69.38300 26.46600 1.000 84.31079 219 PHE D CA 1
ATOM 5573 C C . PHE C 1 219 ? 50.95800 69.39900 25.62800 1.000 81.33079 219 PHE D C 1
ATOM 5574 O O . PHE C 1 219 ? 49.87400 69.68800 26.15100 1.000 90.19079 219 PHE D O 1
ATOM 5582 N N . VAL C 1 220 ? 51.06600 69.08600 24.33400 1.000 84.13457 220 VAL D N 1
ATOM 5583 C CA . VAL C 1 220 ? 49.88300 68.98200 23.48200 1.000 80.73457 220 VAL D CA 1
ATOM 5584 C C . VAL C 1 220 ? 48.91600 67.94600 24.04100 1.000 80.59457 220 VAL D C 1
ATOM 5585 O O . VAL C 1 220 ? 47.71400 68.20300 24.18600 1.000 76.95457 220 VAL D O 1
ATOM 5589 N N . TYR C 1 221 ? 49.42900 66.75900 24.36600 1.000 90.85306 221 TYR D N 1
ATOM 5590 C CA . TYR C 1 221 ? 48.58800 65.71300 24.94000 1.000 88.45306 221 TYR D CA 1
ATOM 5591 C C . TYR C 1 221 ? 48.09300 66.11000 26.32300 1.000 91.16306 221 TYR D C 1
ATOM 5592 O O . TYR C 1 221 ? 46.92700 65.86100 26.67000 1.000 89.54306 221 TYR D O 1
ATOM 5601 N N . ASP C 1 222 ? 48.97500 66.71800 27.12900 1.000 92.18063 222 ASP D N 1
ATOM 5602 C CA . ASP C 1 222 ? 48.56800 67.20900 28.44600 1.000 87.86063 222 ASP D CA 1
ATOM 5603 C C . ASP C 1 222 ? 47.34200 68.10700 28.34800 1.000 88.28063 222 ASP D C 1
ATOM 5604 O O . ASP C 1 222 ? 46.41700 68.00300 29.16300 1.000 90.76063 222 ASP D O 1
ATOM 5609 N N . ILE C 1 223 ? 47.31900 68.99400 27.35400 1.000 81.09855 223 ILE D N 1
ATOM 5610 C CA . ILE C 1 223 ? 46.20000 69.91800 27.19500 1.000 87.89855 223 ILE D CA 1
ATOM 5611 C C . ILE C 1 223 ? 44.98100 69.21400 26.60400 1.000 84.93855 223 ILE D C 1
ATOM 5612 O O . ILE C 1 223 ? 43.84800 69.44700 27.04000 1.000 87.90855 223 ILE D O 1
ATOM 5617 N N . ALA C 1 224 ? 45.18600 68.34300 25.61200 1.000 83.58172 224 ALA D N 1
ATOM 5618 C CA . ALA C 1 224 ? 44.06000 67.69400 24.94200 1.000 80.68172 224 ALA D CA 1
ATOM 5619 C C . ALA C 1 224 ? 43.28300 66.77500 25.87700 1.000 88.68172 224 ALA D C 1
ATOM 5620 O O . ALA C 1 224 ? 42.06300 66.60500 25.70800 1.000 92.63172 224 ALA D O 1
ATOM 5622 N N . ASP C 1 225 ? 43.97100 66.14900 26.83600 1.000 93.25479 225 ASP D N 1
ATOM 5623 C CA . ASP C 1 225 ? 43.28400 65.29200 27.79800 1.000 96.64479 225 ASP D CA 1
ATOM 5624 C C . ASP C 1 225 ? 42.22600 66.05800 28.58900 1.000 92.53479 225 ASP D C 1
ATOM 5625 O O . ASP C 1 225 ? 41.26100 65.45700 29.07800 1.000 91.20479 225 ASP D O 1
ATOM 5630 N N . LEU C 1 226 ? 42.38500 67.37800 28.72700 1.000 91.94386 226 LEU D N 1
ATOM 5631 C CA . LEU C 1 226 ? 41.42700 68.17800 29.48200 1.000 98.19386 226 LEU D CA 1
ATOM 5632 C C . LEU C 1 226 ? 40.06000 68.23200 28.81800 1.000 94.50386 226 LEU D C 1
ATOM 5633 O O . LEU C 1 226 ? 39.06600 68.51200 29.49600 1.000 102.43386 226 LEU D O 1
ATOM 5638 N N . TYR C 1 227 ? 39.98400 67.96200 27.51700 1.000 94.51551 227 TYR D N 1
ATOM 5639 C CA . TYR C 1 227 ? 38.74100 68.08700 26.77700 1.000 92.08551 227 TYR D CA 1
ATOM 5640 C C . TYR C 1 227 ? 38.36200 66.81600 26.03600 1.000 94.09551 227 TYR D C 1
ATOM 5641 O O . TYR C 1 227 ? 37.30700 66.79200 25.38300 1.000 93.18551 227 TYR D O 1
ATOM 5650 N N . LYS C 1 228 ? 39.19600 65.77200 26.10400 1.000 102.84935 228 LYS D N 1
ATOM 5651 C CA . LYS C 1 228 ? 38.84100 64.50400 25.46900 1.000 97.87935 228 LYS D CA 1
ATOM 5652 C C . LYS C 1 228 ? 37.48600 63.99500 25.94700 1.000 95.70935 228 LYS D C 1
ATOM 5653 O O . LYS C 1 228 ? 36.57800 63.77700 25.14000 1.000 88.31935 228 LYS D O 1
ATOM 5659 N N . ALA C 1 229 ? 37.31400 63.84900 27.26200 1.000 108.81678 229 ALA D N 1
ATOM 5660 C CA . ALA C 1 229 ? 36.10300 63.22600 27.78300 1.000 108.09678 229 ALA D CA 1
ATOM 5661 C C . ALA C 1 229 ? 34.85700 64.06500 27.53500 1.000 101.70678 229 ALA D C 1
ATOM 5662 O O . ALA C 1 229 ? 33.75000 63.51700 27.51600 1.000 100.84678 229 ALA D O 1
ATOM 5664 N N . ASP C 1 230 ? 35.00600 65.37500 27.34400 1.000 103.93101 230 ASP D N 1
ATOM 5665 C CA . ASP C 1 230 ? 33.85300 66.23700 27.12600 1.000 108.86101 230 ASP D CA 1
ATOM 5666 C C . ASP C 1 230 ? 33.50700 66.42400 25.65500 1.000 109.46101 230 ASP D C 1
ATOM 5667 O O . ASP C 1 230 ? 32.35500 66.74700 25.34500 1.000 112.39101 230 ASP D O 1
ATOM 5669 N N . TYR C 1 231 ? 34.45800 66.23600 24.74000 1.000 108.78452 231 TYR D N 1
ATOM 5670 C CA . TYR C 1 231 ? 34.18400 66.49400 23.33100 1.000 100.99452 231 TYR D CA 1
ATOM 5671 C C . TYR C 1 231 ? 34.36900 65.27100 22.44600 1.000 95.59452 231 TYR D C 1
ATOM 5672 O O . TYR C 1 231 ? 33.49900 64.97400 21.61700 1.000 91.85452 231 TYR D O 1
ATOM 5681 N N . LEU C 1 232 ? 35.48100 64.55100 22.60000 1.000 90.33610 232 LEU D N 1
ATOM 5682 C CA . LEU C 1 232 ? 35.82300 63.46700 21.68700 1.000 83.95610 232 LEU D CA 1
ATOM 5683 C C . LEU C 1 232 ? 34.92300 62.25400 21.88600 1.000 89.71610 232 LEU D C 1
ATOM 5684 O O . LEU C 1 232 ? 34.29100 61.77300 20.93900 1.000 87.90610 232 LEU D O 1
ATOM 5689 N N . VAL C 1 233 ? 34.87700 61.73200 23.11100 1.000 92.55337 233 VAL D N 1
ATOM 5690 C CA . VAL C 1 233 ? 34.12000 60.50500 23.37100 1.000 94.80337 233 VAL D CA 1
ATOM 5691 C C . VAL C 1 233 ? 32.65600 60.63100 22.96100 1.000 98.94337 233 VAL D C 1
ATOM 5692 O O . VAL C 1 233 ? 32.15600 59.73400 22.26200 1.000 96.53337 233 VAL D O 1
ATOM 5696 N N . PRO C 1 234 ? 31.92100 61.68400 23.34600 1.000 98.30399 234 PRO D N 1
ATOM 5697 C CA . PRO C 1 234 ? 30.51500 61.75500 22.91800 1.000 96.69399 234 PRO D CA 1
ATOM 5698 C C . PRO C 1 234 ? 30.36500 61.83000 21.41500 1.000 96.29399 234 PRO D C 1
ATOM 5699 O O . PRO C 1 234 ? 29.49100 61.15900 20.85300 1.000 96.31399 234 PRO D O 1
ATOM 5703 N N . ALA C 1 235 ? 31.22600 62.59900 20.74400 1.000 96.39243 235 ALA D N 1
ATOM 5704 C CA . ALA C 1 235 ? 31.12900 62.73000 19.29500 1.000 90.65243 235 ALA D CA 1
ATOM 5705 C C . ALA C 1 235 ? 31.36600 61.39000 18.61600 1.000 95.74243 235 ALA D C 1
ATOM 5706 O O . ALA C 1 235 ? 30.60200 60.98300 17.73400 1.000 95.19243 235 ALA D O 1
ATOM 5708 N N . ALA C 1 236 ? 32.40200 60.67300 19.04600 1.000 92.55196 236 ALA D N 1
ATOM 5709 C CA . ALA C 1 236 ? 32.70200 59.37800 18.45100 1.000 88.31196 236 ALA D CA 1
ATOM 5710 C C . ALA C 1 236 ? 31.55700 58.39900 18.67000 1.000 82.54196 236 ALA D C 1
ATOM 5711 O O . ALA C 1 236 ? 31.11000 57.72400 17.73300 1.000 95.72196 236 ALA D O 1
ATOM 5713 N N . PHE C 1 237 ? 31.04400 58.32900 19.89900 1.000 90.12258 237 PHE D N 1
ATOM 5714 C CA . PHE C 1 237 ? 29.99100 57.35900 20.17400 1.000 96.45258 237 PHE D CA 1
ATOM 5715 C C . PHE C 1 237 ? 28.70400 57.68200 19.42400 1.000 98.68258 237 PHE D C 1
ATOM 5716 O O . PHE C 1 237 ? 28.05600 56.77500 18.88900 1.000 103.40258 237 PHE D O 1
ATOM 5724 N N . ARG C 1 238 ? 28.30800 58.95900 19.36400 1.000 97.32566 238 ARG D N 1
ATOM 5725 C CA . ARG C 1 238 ? 27.06400 59.27600 18.66600 1.000 99.38566 238 ARG D CA 1
ATOM 5726 C C . ARG C 1 238 ? 27.21200 59.17500 17.15000 1.000 104.72566 238 ARG D C 1
ATOM 5727 O O . ARG C 1 238 ? 26.22400 58.90600 16.45900 1.000 108.63566 238 ARG D O 1
ATOM 5735 N N . THR C 1 239 ? 28.41400 59.39200 16.60400 1.000 101.83037 239 THR D N 1
ATOM 5736 C CA . THR C 1 239 ? 28.58300 59.19100 15.16600 1.000 105.19037 239 THR D CA 1
ATOM 5737 C C . THR C 1 239 ? 28.59600 57.71000 14.80800 1.000 102.56037 239 THR D C 1
ATOM 5738 O O . THR C 1 239 ? 28.06500 57.31900 13.76400 1.000 114.91037 239 THR D O 1
ATOM 5742 N N . VAL C 1 240 ? 29.18700 56.86700 15.65900 1.000 94.79257 240 VAL D N 1
ATOM 5743 C CA . VAL C 1 240 ? 29.14100 55.43200 15.38400 1.000 93.48257 240 VAL D CA 1
ATOM 5744 C C . VAL C 1 240 ? 27.72500 54.90100 15.57100 1.000 105.42257 240 VAL D C 1
ATOM 5745 O O . VAL C 1 240 ? 27.32200 53.93200 14.91100 1.000 106.47257 240 VAL D O 1
ATOM 5749 N N . ALA C 1 241 ? 26.94000 55.53400 16.44500 1.000 109.62615 241 ALA D N 1
ATOM 5750 C CA . ALA C 1 241 ? 25.53600 55.16800 16.60400 1.000 111.94615 241 ALA D CA 1
ATOM 5751 C C . ALA C 1 241 ? 24.72600 55.39200 15.33500 1.000 114.76615 241 ALA D C 1
ATOM 5752 O O . ALA C 1 241 ? 23.68900 54.74300 15.15400 1.000 111.66615 241 ALA D O 1
ATOM 5754 N N . GLU C 1 242 ? 25.17400 56.28600 14.45400 1.000 117.54706 242 GLU D N 1
ATOM 5755 C CA . GLU C 1 242 ? 24.44300 56.53600 13.21600 1.000 115.64706 242 GLU D CA 1
ATOM 5756 C C . GLU C 1 242 ? 24.73200 55.45200 12.18300 1.000 117.68706 242 GLU D C 1
ATOM 5757 O O . GLU C 1 242 ? 23.80700 54.83500 11.64200 1.000 123.72706 242 GLU D O 1
ATOM 5763 N N . SER C 1 243 ? 26.01000 55.20800 11.90100 1.000 113.54780 243 SER D N 1
ATOM 5764 C CA . SER C 1 243 ? 26.41400 54.16600 10.97000 1.000 112.10780 243 SER D CA 1
ATOM 5765 C C . SER C 1 243 ? 27.89400 53.89000 11.17000 1.000 110.92780 243 SER D C 1
ATOM 5766 O O . SER C 1 243 ? 28.67500 54.81600 11.40400 1.000 106.10780 243 SER D O 1
ATOM 5768 N N . GLU C 1 244 ? 28.27100 52.61700 11.07800 1.000 109.07286 244 GLU D N 1
ATOM 5769 C CA . GLU C 1 244 ? 29.68100 52.25500 11.12200 1.000 106.53286 244 GLU D CA 1
ATOM 5770 C C . GLU C 1 244 ? 30.43000 52.67700 9.86600 1.000 112.08286 244 GLU D C 1
ATOM 5771 O O . GLU C 1 244 ? 31.64700 52.47200 9.79100 1.000 105.82286 244 GLU D O 1
ATOM 5777 N N . GLU C 1 245 ? 29.73700 53.26800 8.89500 1.000 116.69375 245 GLU D N 1
ATOM 5778 C CA . GLU C 1 245 ? 30.33100 53.63500 7.61900 1.000 108.33375 245 GLU D CA 1
ATOM 5779 C C . GLU C 1 245 ? 30.91800 55.03600 7.69300 1.000 107.00375 245 GLU D C 1
ATOM 5780 O O . GLU C 1 245 ? 30.23900 55.98100 8.11100 1.000 107.32375 245 GLU D O 1
ATOM 5782 N N . ALA C 1 246 ? 32.17900 55.15900 7.28000 1.000 108.11416 246 ALA D N 1
ATOM 5783 C CA . ALA C 1 246 ? 32.88900 56.43100 7.17300 1.000 107.02416 246 ALA D CA 1
ATOM 5784 C C . ALA C 1 246 ? 32.74900 57.25200 8.45600 1.000 105.67416 246 ALA D C 1
ATOM 5785 O O . ALA C 1 246 ? 32.15700 58.33000 8.48900 1.000 103.55416 246 ALA D O 1
ATOM 5787 N N . VAL C 1 247 ? 33.33500 56.70700 9.51900 1.000 110.81446 247 VAL D N 1
ATOM 5788 C CA . VAL C 1 247 ? 33.25300 57.35300 10.82200 1.000 103.81446 247 VAL D CA 1
ATOM 5789 C C . VAL C 1 247 ? 34.39300 58.34300 11.01400 1.000 97.48446 247 VAL D C 1
ATOM 5790 O O . VAL C 1 247 ? 34.24900 59.29800 11.78800 1.000 107.58446 247 VAL D O 1
ATOM 5794 N N . GLU C 1 248 ? 35.51200 58.14900 10.31400 1.000 96.61741 248 GLU D N 1
ATOM 5795 C CA . GLU C 1 248 ? 36.66700 59.02500 10.46400 1.000 100.22741 248 GLU D CA 1
ATOM 5796 C C . GLU C 1 248 ? 36.37800 60.44900 9.99500 1.000 101.50741 248 GLU D C 1
ATOM 5797 O O . GLU C 1 248 ? 37.00800 61.39700 10.47800 1.000 100.25741 248 GLU D O 1
ATOM 5803 N N . ARG C 1 249 ? 35.43300 60.62600 9.07000 1.000 107.63738 249 ARG D N 1
ATOM 5804 C CA . ARG C 1 249 ? 35.03700 61.94600 8.58000 1.000 101.86738 249 ARG D CA 1
ATOM 5805 C C . ARG C 1 249 ? 33.82800 62.51400 9.30800 1.000 104.70738 249 ARG D C 1
ATOM 5806 O O . ARG C 1 249 ? 33.79500 63.71000 9.62700 1.000 112.95738 249 ARG D O 1
ATOM 5808 N N . ARG C 1 250 ? 32.82800 61.67600 9.56800 1.000 104.44603 250 ARG D N 1
ATOM 5809 C CA . ARG C 1 250 ? 31.67000 62.11800 10.33300 1.000 107.76603 250 ARG D CA 1
ATOM 5810 C C . ARG C 1 250 ? 32.06600 62.52000 11.74900 1.000 108.00603 250 ARG D C 1
ATOM 5811 O O . ARG C 1 250 ? 31.44900 63.41500 12.33800 1.000 110.18603 250 ARG D O 1
ATOM 5819 N N . VAL C 1 251 ? 33.10900 61.89400 12.30000 1.000 103.96251 251 VAL D N 1
ATOM 5820 C CA . VAL C 1 251 ? 33.63800 62.32100 13.59000 1.000 100.01251 251 VAL D CA 1
ATOM 5821 C C . VAL C 1 251 ? 34.23900 63.71300 13.48400 1.000 102.09251 251 VAL D C 1
ATOM 5822 O O . VAL C 1 251 ? 34.08800 64.53400 14.39500 1.000 105.46251 251 VAL D O 1
ATOM 5826 N N . ARG C 1 252 ? 34.91000 64.01100 12.36700 1.000 99.45934 252 ARG D N 1
ATOM 5827 C CA . ARG C 1 252 ? 35.44800 65.35300 12.17400 1.000 99.98934 252 ARG D CA 1
ATOM 5828 C C . ARG C 1 252 ? 34.32000 66.36700 12.11600 1.000 101.35934 252 ARG D C 1
ATOM 5829 O O . ARG C 1 252 ? 34.40800 67.45400 12.70600 1.000 106.67934 252 ARG D O 1
ATOM 5837 N N . ARG C 1 253 ? 33.23100 66.00100 11.44200 1.000 102.51336 253 ARG D N 1
ATOM 5838 C CA . ARG C 1 253 ? 32.06400 66.87600 11.37500 1.000 109.59336 253 ARG D CA 1
ATOM 5839 C C . ARG C 1 253 ? 31.49500 67.14200 12.76500 1.000 115.40336 253 ARG D C 1
ATOM 5840 O O . ARG C 1 253 ? 31.28800 68.29900 13.15800 1.000 114.99336 253 ARG D O 1
ATOM 5848 N N . ALA C 1 254 ? 31.24900 66.07200 13.52700 1.000 114.37989 254 ALA D N 1
ATOM 5849 C CA . ALA C 1 254 ? 30.66300 66.21700 14.85600 1.000 108.08989 254 ALA D CA 1
ATOM 5850 C C . ALA C 1 254 ? 31.57300 66.99600 15.79500 1.000 104.23989 254 ALA D C 1
ATOM 5851 O O . ALA C 1 254 ? 31.09800 67.80800 16.59800 1.000 108.82989 254 ALA D O 1
ATOM 5853 N N . LEU C 1 255 ? 32.88500 66.77800 15.70300 1.000 102.28734 255 LEU D N 1
ATOM 5854 C CA . LEU C 1 255 ? 33.80600 67.47900 16.58800 1.000 100.41734 255 LEU D CA 1
ATOM 5855 C C . LEU C 1 255 ? 33.89100 68.95800 16.23700 1.000 110.83734 255 LEU D C 1
ATOM 5856 O O . LEU C 1 255 ? 33.95300 69.80800 17.13300 1.000 119.48734 255 LEU D O 1
ATOM 5861 N N . ARG C 1 256 ? 33.88000 69.29000 14.94100 1.000 110.89882 256 ARG D N 1
ATOM 5862 C CA . ARG C 1 256 ? 33.80700 70.69300 14.54500 1.000 113.74882 256 ARG D CA 1
ATOM 5863 C C . ARG C 1 256 ? 32.55100 71.34700 15.10200 1.000 117.05882 256 ARG D C 1
ATOM 5864 O O . ARG C 1 256 ? 32.59900 72.45700 15.65400 1.000 122.28882 256 ARG D O 1
ATOM 5872 N N . GLU C 1 257 ? 31.40500 70.67500 14.94700 1.000 120.51668 257 GLU D N 1
ATOM 5873 C CA . GLU C 1 257 ? 30.15300 71.24700 15.43100 1.000 123.75668 257 GLU D CA 1
ATOM 5874 C C . GLU C 1 257 ? 30.16600 71.42000 16.94400 1.000 125.92668 257 GLU D C 1
ATOM 5875 O O . GLU C 1 257 ? 29.70300 72.44100 17.45700 1.000 136.42668 257 GLU D O 1
ATOM 5881 N N . ALA C 1 258 ? 30.76200 70.47600 17.67400 1.000 122.21195 258 ALA D N 1
ATOM 5882 C CA . ALA C 1 258 ? 30.77000 70.59700 19.12900 1.000 122.87195 258 ALA D CA 1
ATOM 5883 C C . ALA C 1 258 ? 31.78000 71.62500 19.61900 1.000 123.46195 258 ALA D C 1
ATOM 5884 O O . ALA C 1 258 ? 31.56900 72.23900 20.67200 1.000 128.20195 258 ALA D O 1
ATOM 5886 N N . ILE C 1 259 ? 32.83400 71.88400 18.84600 1.000 117.97663 259 ILE D N 1
ATOM 5887 C CA . ILE C 1 259 ? 33.80700 72.88500 19.26100 1.000 119.56663 259 ILE D CA 1
ATOM 5888 C C . ILE C 1 259 ? 33.27300 74.28000 18.98600 1.000 136.16663 259 ILE D C 1
ATOM 5889 O O . ILE C 1 259 ? 33.41400 75.18600 19.81500 1.000 147.22663 259 ILE D O 1
ATOM 5894 N N . GLN C 1 260 ? 32.63800 74.47900 17.83400 1.000 141.88360 260 GLN D N 1
ATOM 5895 C CA . GLN C 1 260 ? 32.00000 75.76100 17.57700 1.000 139.34360 260 GLN D CA 1
ATOM 5896 C C . GLN C 1 260 ? 30.64500 75.87800 18.26800 1.000 140.64360 260 GLN D C 1
ATOM 5897 O O . GLN C 1 260 ? 30.00000 76.92700 18.16600 1.000 147.39360 260 GLN D O 1
ATOM 5903 N N . GLU C 1 261 ? 30.20100 74.81900 18.95500 1.000 136.06838 261 GLU D N 1
ATOM 5904 C CA . GLU C 1 261 ? 29.03900 74.84800 19.83500 1.000 138.20838 261 GLU D CA 1
ATOM 5905 C C . GLU C 1 261 ? 29.40400 75.21200 21.26700 1.000 143.11838 261 GLU D C 1
ATOM 5906 O O . GLU C 1 261 ? 28.60900 75.85900 21.95800 1.000 145.65838 261 GLU D O 1
ATOM 5912 N N . GLY C 1 262 ? 30.59100 74.81800 21.72700 1.000 137.31585 262 GLY D N 1
ATOM 5913 C CA . GLY C 1 262 ? 31.03200 75.11700 23.07100 1.000 124.36585 262 GLY D CA 1
ATOM 5914 C C . GLY C 1 262 ? 32.12000 76.15500 23.21800 1.000 125.24585 262 GLY D C 1
ATOM 5915 O O . GLY C 1 262 ? 32.59700 76.36300 24.34300 1.000 125.01585 262 GLY D O 1
ATOM 5916 N N . ARG C 1 263 ? 32.53000 76.82800 22.14300 1.000 131.84643 263 ARG D N 1
ATOM 5917 C CA . ARG C 1 263 ? 33.60500 77.82800 22.18400 1.000 128.14643 263 ARG D CA 1
ATOM 5918 C C . ARG C 1 263 ? 34.84200 77.27200 22.88300 1.000 125.42643 263 ARG D C 1
ATOM 5919 O O . ARG C 1 263 ? 35.44800 77.91100 23.74400 1.000 128.27643 263 ARG D O 1
ATOM 5921 N N . LEU C 1 264 ? 35.20000 76.04600 22.50200 1.000 119.57091 264 LEU D N 1
ATOM 5922 C CA . LEU C 1 264 ? 36.26400 75.32400 23.18900 1.000 113.37091 264 LEU D CA 1
ATOM 5923 C C . LEU C 1 264 ? 37.60600 76.04200 23.07300 1.000 111.82091 264 LEU D C 1
ATOM 5924 O O . LEU C 1 264 ? 38.38500 76.06600 24.03200 1.000 114.82091 264 LEU D O 1
ATOM 5929 N N . LEU C 1 265 ? 37.89600 76.63400 21.91000 1.000 116.13052 265 LEU D N 1
ATOM 5930 C CA . LEU C 1 265 ? 39.20800 77.24400 21.70300 1.000 111.81052 265 LEU D CA 1
ATOM 5931 C C . LEU C 1 265 ? 39.46200 78.38900 22.67600 1.000 103.42052 265 LEU D C 1
ATOM 5932 O O . LEU C 1 265 ? 40.61100 78.62500 23.06600 1.000 98.46052 265 LEU D O 1
ATOM 5934 N N . GLU C 1 266 ? 38.41100 79.10600 23.08400 1.000 113.10481 266 GLU D N 1
ATOM 5935 C CA . GLU C 1 266 ? 38.56000 80.12700 24.11700 1.000 117.67481 266 GLU D CA 1
ATOM 5936 C C . GLU C 1 266 ? 38.72500 79.51200 25.50200 1.000 118.32481 266 GLU D C 1
ATOM 5937 O O . GLU C 1 266 ? 39.44000 80.07400 26.34100 1.000 121.43481 266 GLU D O 1
ATOM 5939 N N . ARG C 1 267 ? 38.07700 78.37000 25.75700 1.000 108.31493 267 ARG D N 1
ATOM 5940 C CA . ARG C 1 267 ? 38.28700 77.66500 27.01800 1.000 110.34493 267 ARG D CA 1
ATOM 5941 C C . ARG C 1 267 ? 39.73700 77.22000 27.15100 1.000 103.64493 267 ARG D C 1
ATOM 5942 O O . ARG C 1 267 ? 40.34500 77.36200 28.21800 1.000 107.15493 267 ARG D O 1
ATOM 5958 N N . ALA C 1 269 ? 42.32300 78.71300 25.84400 1.000 113.74165 269 ALA D N 1
ATOM 5959 C CA . ALA C 1 269 ? 43.14200 79.89000 26.11700 1.000 108.60165 269 ALA D CA 1
ATOM 5960 C C . ALA C 1 269 ? 43.08600 80.27700 27.58900 1.000 112.14165 269 ALA D C 1
ATOM 5961 O O . ALA C 1 269 ? 44.11800 80.57900 28.20000 1.000 111.20165 269 ALA D O 1
ATOM 5963 N N . GLU C 1 270 ? 41.88700 80.28000 28.17500 1.000 111.93181 270 GLU D N 1
ATOM 5964 C CA . GLU C 1 270 ? 41.75900 80.58800 29.59500 1.000 111.21181 270 GLU D CA 1
ATOM 5965 C C . GLU C 1 270 ? 42.49600 79.55800 30.44000 1.000 106.17181 270 GLU D C 1
ATOM 5966 O O . GLU C 1 270 ? 43.24800 79.90900 31.35600 1.000 109.23181 270 GLU D O 1
ATOM 5972 N N . ASP C 1 271 ? 42.29800 78.27300 30.13200 1.000 105.90117 271 ASP D N 1
ATOM 5973 C CA . ASP C 1 271 ? 42.94900 77.21200 30.89300 1.000 109.06117 271 ASP D CA 1
ATOM 5974 C C . ASP C 1 271 ? 44.46600 77.27100 30.75700 1.000 104.37117 271 ASP D C 1
ATOM 5975 O O . ASP C 1 271 ? 45.19200 77.06200 31.73700 1.000 101.33117 271 ASP D O 1
ATOM 5980 N N . LEU C 1 272 ? 44.96500 77.54500 29.54900 1.000 106.58712 272 LEU D N 1
ATOM 5981 C CA . LEU C 1 272 ? 46.40900 77.63400 29.35000 1.000 105.27712 272 LEU D CA 1
ATOM 5982 C C . LEU C 1 272 ? 47.00800 78.77700 30.15800 1.000 103.63712 272 LEU D C 1
ATOM 5983 O O . LEU C 1 272 ? 48.10500 78.64800 30.71500 1.000 112.17712 272 LEU D O 1
ATOM 5988 N N . LEU C 1 273 ? 46.30200 79.90500 30.22900 1.000 108.73876 273 LEU D N 1
ATOM 5989 C CA . LEU C 1 273 ? 46.78800 81.04300 31.00000 1.000 107.32876 273 LEU D CA 1
ATOM 5990 C C . LEU C 1 273 ? 46.71400 80.76700 32.49600 1.000 106.39876 273 LEU D C 1
ATOM 5991 O O . LEU C 1 273 ? 47.70900 80.91100 33.21600 1.000 111.26876 273 LEU D O 1
ATOM 5996 N N . ASN C 1 274 ? 45.53800 80.35000 32.97700 1.000 106.76046 274 ASN D N 1
ATOM 5997 C CA . ASN C 1 274 ? 45.31400 80.14000 34.40400 1.000 107.63046 274 ASN D CA 1
ATOM 5998 C C . ASN C 1 274 ? 46.15200 79.00600 34.97900 1.000 108.82046 274 ASN D C 1
ATOM 5999 O O . ASN C 1 274 ? 46.30100 78.92600 36.20300 1.000 111.28046 274 ASN D O 1
ATOM 6004 N N . LEU C 1 275 ? 46.69400 78.13100 34.12900 1.000 111.89227 275 LEU D N 1
ATOM 6005 C CA . LEU C 1 275 ? 47.42900 76.96700 34.61200 1.000 106.87227 275 LEU D CA 1
ATOM 6006 C C . LEU C 1 275 ? 48.65000 77.36500 35.43500 1.000 104.44227 275 LEU D C 1
ATOM 6007 O O . LEU C 1 275 ? 49.10100 76.59000 36.28600 1.000 106.24227 275 LEU D O 1
ATOM 6012 N N . PHE C 1 276 ? 49.20400 78.55400 35.20300 1.000 104.38272 276 PHE D N 1
ATOM 6013 C CA . PHE C 1 276 ? 50.40900 79.00100 35.90100 1.000 111.62272 276 PHE D CA 1
ATOM 6014 C C . PHE C 1 276 ? 50.08700 80.25100 36.71600 1.000 115.74272 276 PHE D C 1
ATOM 6015 O O . PHE C 1 276 ? 50.39300 81.37500 36.31800 1.000 116.30272 276 PHE D O 1
ATOM 6023 N N . ARG C 1 277 ? 49.46200 80.05100 37.87800 1.000 127.72871 277 ARG D N 1
ATOM 6024 C CA . ARG C 1 277 ? 49.08500 81.15500 38.75900 1.000 128.44871 277 ARG D CA 1
ATOM 6025 C C . ARG C 1 277 ? 49.69300 81.00700 40.15400 1.000 135.23871 277 ARG D C 1
ATOM 6026 O O . ARG C 1 277 ? 49.20700 81.61000 41.11400 1.000 127.37871 277 ARG D O 1
ATOM 6028 N N . GLY C 1 278 ? 50.73300 80.19200 40.29200 1.000 138.00822 278 GLY D N 1
ATOM 6029 C CA . GLY C 1 278 ? 51.34800 79.97300 41.58300 1.000 132.29822 278 GLY D CA 1
ATOM 6030 C C . GLY C 1 278 ? 52.17200 81.12300 42.12600 1.000 147.94822 278 GLY D C 1
ATOM 6031 O O . GLY C 1 278 ? 51.79300 81.76800 43.10700 1.000 162.56822 278 GLY D O 1
ATOM 6032 N N . LEU C 1 279 ? 53.29500 81.41100 41.47600 1.000 151.96721 279 LEU D N 1
ATOM 6033 C CA . LEU C 1 279 ? 54.21100 82.43700 41.95600 1.000 153.96721 279 LEU D CA 1
ATOM 6034 C C . LEU C 1 279 ? 55.29300 82.63800 40.90400 1.000 153.17721 279 LEU D C 1
ATOM 6035 O O . LEU C 1 279 ? 55.76300 81.66800 40.31000 1.000 160.31721 279 LEU D O 1
ATOM 6037 N N . GLY C 1 280 ? 55.64600 83.89100 40.63900 1.000 142.01382 280 GLY D N 1
ATOM 6038 C CA . GLY C 1 280 ? 56.51200 84.18100 39.50400 1.000 143.34382 280 GLY D CA 1
ATOM 6039 C C . GLY C 1 280 ? 56.64300 85.67000 39.25400 1.000 145.35382 280 GLY D C 1
ATOM 6040 O O . GLY C 1 280 ? 56.92300 86.40000 40.20600 1.000 144.69382 280 GLY D O 1
ATOM 6041 N N . LEU C 1 281 ? 56.46300 86.14400 38.00900 1.000 148.42442 281 LEU D N 1
ATOM 6042 C CA . LEU C 1 281 ? 56.38600 87.59400 37.80200 1.000 153.18442 281 LEU D CA 1
ATOM 6043 C C . LEU C 1 281 ? 55.14200 88.01700 37.01900 1.000 162.16442 281 LEU D C 1
ATOM 6044 O O . LEU C 1 281 ? 55.27500 88.76000 36.03600 1.000 156.95442 281 LEU D O 1
ATOM 6046 N N . PRO C 1 282 ? 53.91500 87.59100 37.40700 1.000 165.44194 282 PRO D N 1
ATOM 6047 C CA . PRO C 1 282 ? 52.79100 88.17300 36.66600 1.000 159.36194 282 PRO D CA 1
ATOM 6048 C C . PRO C 1 282 ? 52.30800 89.53800 37.16400 1.000 150.87194 282 PRO D C 1
ATOM 6049 O O . PRO C 1 282 ? 52.53200 90.55600 36.50500 1.000 156.82194 282 PRO D O 1
ATOM 6053 N N . THR C 1 293 ? 58.05200 94.60400 21.63600 1.000 145.69655 293 THR D N 1
ATOM 6054 C CA . THR C 1 293 ? 58.75300 95.88400 21.66600 1.000 152.09655 293 THR D CA 1
ATOM 6055 C C . THR C 1 293 ? 60.18700 95.87500 21.10500 1.000 156.61655 293 THR D C 1
ATOM 6056 O O . THR C 1 293 ? 60.40000 95.76700 19.89400 1.000 146.65655 293 THR D O 1
ATOM 6058 N N . ARG C 1 294 ? 61.16500 95.99900 22.00000 1.000 151.79823 294 ARG D N 1
ATOM 6059 C CA . ARG C 1 294 ? 62.52900 96.34700 21.62000 1.000 150.36823 294 ARG D CA 1
ATOM 6060 C C . ARG C 1 294 ? 63.50500 95.68700 22.59700 1.000 144.65823 294 ARG D C 1
ATOM 6061 O O . ARG C 1 294 ? 63.04700 95.07600 23.57100 1.000 142.30823 294 ARG D O 1
ATOM 6063 N N . PRO C 1 295 ? 64.86400 95.79200 22.38600 1.000 142.27442 295 PRO D N 1
ATOM 6064 C CA . PRO C 1 295 ? 65.81700 94.88200 23.05600 1.000 133.38442 295 PRO D CA 1
ATOM 6065 C C . PRO C 1 295 ? 65.51300 94.43800 24.48000 1.000 132.14442 295 PRO D C 1
ATOM 6066 O O . PRO C 1 295 ? 65.14500 95.24100 25.34300 1.000 138.97442 295 PRO D O 1
ATOM 6070 N N . GLY C 1 296 ? 65.67400 93.13100 24.72300 1.000 133.91278 296 GLY D N 1
ATOM 6071 C CA . GLY C 1 296 ? 65.49500 92.57800 26.04700 1.000 138.78278 296 GLY D CA 1
ATOM 6072 C C . GLY C 1 296 ? 66.71300 92.77400 26.93300 1.000 137.59278 296 GLY D C 1
ATOM 6073 O O . GLY C 1 296 ? 67.79400 93.15900 26.48600 1.000 127.38278 296 GLY D O 1
ATOM 6074 N N . GLY C 1 297 ? 66.52200 92.49100 28.21900 1.000 145.83505 297 GLY D N 1
ATOM 6075 C CA . GLY C 1 297 ? 67.54300 92.73400 29.21300 1.000 141.12505 297 GLY D CA 1
ATOM 6076 C C . GLY C 1 297 ? 68.62900 91.67700 29.23000 1.000 135.40505 297 GLY D C 1
ATOM 6077 O O . GLY C 1 297 ? 68.60300 90.68700 28.50000 1.000 136.15505 297 GLY D O 1
ATOM 6078 N N . LEU C 1 298 ? 69.61000 91.90300 30.09800 1.000 142.78032 298 LEU D N 1
ATOM 6079 C CA . LEU C 1 298 ? 70.74700 91.01200 30.25300 1.000 136.65032 298 LEU D CA 1
ATOM 6080 C C . LEU C 1 298 ? 70.65200 90.28900 31.58900 1.000 144.18032 298 LEU D C 1
ATOM 6081 O O . LEU C 1 298 ? 70.01800 90.77500 32.52800 1.000 152.90032 298 LEU D O 1
ATOM 6086 N N . TRP C 1 299 ? 71.29000 89.12600 31.67100 1.000 141.15288 299 TRP D N 1
ATOM 6087 C CA . TRP C 1 299 ? 71.18900 88.28000 32.85400 1.000 149.04288 299 TRP D CA 1
ATOM 6088 C C . TRP C 1 299 ? 72.27500 88.63300 33.86400 1.000 164.35288 299 TRP D C 1
ATOM 6089 O O . TRP C 1 299 ? 73.47000 88.51400 33.57000 1.000 171.02288 299 TRP D O 1
ATOM 6100 N N . ASP C 1 300 ? 71.85500 89.06700 35.04700 1.000 160.30814 300 ASP D N 1
ATOM 6101 C CA . ASP C 1 300 ? 72.67900 89.08400 36.24600 1.000 154.12814 300 ASP D CA 1
ATOM 6102 C C . ASP C 1 300 ? 72.01100 88.19500 37.28500 1.000 152.49814 300 ASP D C 1
ATOM 6103 O O . ASP C 1 300 ? 70.88400 87.73000 37.09700 1.000 156.98814 300 ASP D O 1
ATOM 6105 N N . LEU C 1 301 ? 72.73400 87.97100 38.37100 1.000 155.68786 301 LEU D N 1
ATOM 6106 C CA . LEU C 1 301 ? 72.26500 87.14700 39.46200 1.000 160.44786 301 LEU D CA 1
ATOM 6107 C C . LEU C 1 301 ? 70.98000 87.75100 39.91500 1.000 164.63786 301 LEU D C 1
ATOM 6108 O O . LEU C 1 301 ? 70.95900 88.80900 40.52200 1.000 175.90786 301 LEU D O 1
ATOM 6110 N N . GLU C 1 302 ? 69.89900 87.10500 39.50400 1.000 159.45521 302 GLU D N 1
ATOM 6111 C CA . GLU C 1 302 ? 68.54500 87.53900 39.79500 1.000 159.59521 302 GLU D CA 1
ATOM 6112 C C . GLU C 1 302 ? 68.35500 88.98700 39.40900 1.000 161.54521 302 GLU D C 1
ATOM 6113 O O . GLU C 1 302 ? 67.84200 89.77300 40.18500 1.000 171.19521 302 GLU D O 1
ATOM 6115 N N . GLY C 1 303 ? 68.75400 89.34700 38.20200 1.000 152.13774 303 GLY D N 1
ATOM 6116 C CA . GLY C 1 303 ? 68.61400 90.71300 37.79000 1.000 152.67774 303 GLY D CA 1
ATOM 6117 C C . GLY C 1 303 ? 68.79200 90.82300 36.31200 1.000 150.67774 303 GLY D C 1
ATOM 6118 O O . GLY C 1 303 ? 69.56000 90.08500 35.70700 1.000 150.60774 303 GLY D O 1
ATOM 6119 N N . GLU C 1 304 ? 68.06600 91.76400 35.73700 1.000 151.80493 304 GLU D N 1
ATOM 6120 C CA . GLU C 1 304 ? 68.13000 92.00600 34.31700 1.000 153.92493 304 GLU D CA 1
ATOM 6121 C C . GLU C 1 304 ? 68.83400 93.32500 34.04300 1.000 156.72493 304 GLU D C 1
ATOM 6122 O O . GLU C 1 304 ? 68.20600 94.37200 33.98300 1.000 165.67493 304 GLU D O 1
ATOM 6124 N N . VAL C 1 305 ? 70.14800 93.28300 33.90600 1.000 161.76548 305 VAL D N 1
ATOM 6125 C CA . VAL C 1 305 ? 70.86600 94.49200 33.60400 1.000 143.53548 305 VAL D CA 1
ATOM 6126 C C . VAL C 1 305 ? 70.38600 94.82200 32.22300 1.000 143.61548 305 VAL D C 1
ATOM 6127 O O . VAL C 1 305 ? 70.55200 94.01700 31.32200 1.000 150.61548 305 VAL D O 1
ATOM 6129 N N . GLU C 1 306 ? 69.77100 95.99000 32.08000 1.000 149.28980 306 GLU D N 1
ATOM 6130 C CA . GLU C 1 306 ? 69.21100 96.48600 30.82300 1.000 144.83980 306 GLU D CA 1
ATOM 6131 C C . GLU C 1 306 ? 70.06700 96.21200 29.61500 1.000 141.17980 306 GLU D C 1
ATOM 6132 O O . GLU C 1 306 ? 71.24400 96.49500 29.61200 1.000 141.91980 306 GLU D O 1
ATOM 6134 N N . GLY C 1 307 ? 69.46800 95.65300 28.58300 1.000 138.37285 307 GLY D N 1
ATOM 6135 C CA . GLY C 1 307 ? 70.21800 95.32400 27.39900 1.000 141.14285 307 GLY D CA 1
ATOM 6136 C C . GLY C 1 307 ? 70.46200 96.50200 26.50700 1.000 142.94285 307 GLY D C 1
ATOM 6137 O O . GLY C 1 307 ? 69.74500 97.47900 26.57000 1.000 146.20285 307 GLY D O 1
ATOM 6138 N N . GLY C 1 308 ? 71.47800 96.39700 25.66600 1.000 148.90693 308 GLY D N 1
ATOM 6139 C CA . GLY C 1 308 ? 71.81500 97.46000 24.74700 1.000 151.54693 308 GLY D CA 1
ATOM 6140 C C . GLY C 1 308 ? 72.75800 98.47300 25.35200 1.000 155.62693 308 GLY D C 1
ATOM 6141 O O . GLY C 1 308 ? 72.76200 99.62800 24.95900 1.000 156.17693 308 GLY D O 1
ATOM 6142 N N . VAL C 1 309 ? 73.56300 98.04300 26.31200 1.000 162.64607 309 VAL D N 1
ATOM 6143 C CA . VAL C 1 309 ? 74.49800 98.96300 26.94800 1.000 163.66607 309 VAL D CA 1
ATOM 6144 C C . VAL C 1 309 ? 75.91600 98.52700 26.60600 1.000 170.66607 309 VAL D C 1
ATOM 6145 O O . VAL C 1 309 ? 76.19600 97.32900 26.48400 1.000 181.95607 309 VAL D O 1
ATOM 6149 N N . ALA C 1 310 ? 76.80500 99.50000 26.43700 1.000 171.91315 310 ALA D N 1
ATOM 6150 C CA . ALA C 1 310 ? 78.19100 99.20600 26.09000 1.000 175.44315 310 ALA D CA 1
ATOM 6151 C C . ALA C 1 310 ? 79.15300 99.82900 27.09600 1.000 181.20315 310 ALA D C 1
ATOM 6152 O O . ALA C 1 310 ? 78.75500 100.64500 27.92600 1.000 180.86315 310 ALA D O 1
ATOM 6154 N N . LEU D 1 13 ? 75.22800 60.56900 0.55700 1.000 123.23338 13 LEU C N 1
ATOM 6155 C CA . LEU D 1 13 ? 75.76900 61.74400 -0.12000 1.000 126.36338 13 LEU C CA 1
ATOM 6156 C C . LEU D 1 13 ? 75.45200 63.02200 0.65300 1.000 122.81338 13 LEU C C 1
ATOM 6157 O O . LEU D 1 13 ? 76.23300 63.97500 0.64000 1.000 121.01338 13 LEU C O 1
ATOM 6159 N N . PRO D 1 14 ? 74.30300 63.02800 1.32800 1.000 121.62782 14 PRO C N 1
ATOM 6160 C CA . PRO D 1 14 ? 73.86300 64.20900 2.06000 1.000 117.77782 14 PRO C CA 1
ATOM 6161 C C . PRO D 1 14 ? 74.82400 64.53500 3.19700 1.000 115.32782 14 PRO C C 1
ATOM 6162 O O . PRO D 1 14 ? 75.33000 63.64300 3.88300 1.000 109.31782 14 PRO C O 1
ATOM 6164 N N . LYS D 1 15 ? 75.07500 65.82800 3.39200 1.000 117.33845 15 LYS C N 1
ATOM 6165 C CA . LYS D 1 15 ? 75.97400 66.26600 4.45000 1.000 116.44845 15 LYS C CA 1
ATOM 6166 C C . LYS D 1 15 ? 75.39100 65.94000 5.81800 1.000 122.69845 15 LYS C C 1
ATOM 6167 O O . LYS D 1 15 ? 74.19900 66.13500 6.06600 1.000 128.35845 15 LYS C O 1
ATOM 6169 N N . PHE D 1 16 ? 76.23900 65.43300 6.70700 1.000 135.07924 16 PHE C N 1
ATOM 6170 C CA . PHE D 1 16 ? 75.85100 65.07400 8.06200 1.000 126.66924 16 PHE C CA 1
ATOM 6171 C C . PHE D 1 16 ? 76.62000 65.93200 9.05900 1.000 128.70924 16 PHE C C 1
ATOM 6172 O O . PHE D 1 16 ? 77.53900 66.67200 8.69900 1.000 128.43924 16 PHE C O 1
ATOM 6174 N N . ARG D 1 17 ? 76.22300 65.83500 10.33100 1.000 138.14598 17 ARG C N 1
ATOM 6175 C CA . ARG D 1 17 ? 76.92500 66.55400 11.39400 1.000 143.56598 17 ARG C CA 1
ATOM 6176 C C . ARG D 1 17 ? 76.67200 65.82500 12.71500 1.000 148.08598 17 ARG C C 1
ATOM 6177 O O . ARG D 1 17 ? 75.60200 65.97800 13.31100 1.000 151.65598 17 ARG C O 1
ATOM 6185 N N . ASP D 1 18 ? 77.65900 65.04300 13.15400 1.000 159.07034 18 ASP C N 1
ATOM 6186 C CA . ASP D 1 18 ? 77.64800 64.41100 14.47500 1.000 155.06034 18 ASP C CA 1
ATOM 6187 C C . ASP D 1 18 ? 76.36400 63.61300 14.70300 1.000 153.47034 18 ASP C C 1
ATOM 6188 O O . ASP D 1 18 ? 75.64100 63.81000 15.68300 1.000 150.15034 18 ASP C O 1
ATOM 6193 N N . GLY D 1 19 ? 76.08300 62.69300 13.78400 1.000 154.65478 19 GLY C N 1
ATOM 6194 C CA . GLY D 1 19 ? 74.85200 61.92800 13.83900 1.000 154.18478 19 GLY C CA 1
ATOM 6195 C C . GLY D 1 19 ? 74.15600 61.80200 12.49900 1.000 152.50478 19 GLY C C 1
ATOM 6196 O O . GLY D 1 19 ? 74.72900 61.26200 11.54800 1.000 151.30478 19 GLY C O 1
ATOM 6197 N N . LEU D 1 20 ? 72.92100 62.29000 12.41200 1.000 148.18668 20 LEU C N 1
ATOM 6198 C CA . LEU D 1 20 ? 72.12000 62.18700 11.20100 1.000 138.55668 20 LEU C CA 1
ATOM 6199 C C . LEU D 1 20 ? 72.45500 63.30800 10.22200 1.000 139.34668 20 LEU C C 1
ATOM 6200 O O . LEU D 1 20 ? 73.06600 64.31700 10.57900 1.000 150.18668 20 LEU C O 1
ATOM 6202 N N . SER D 1 21 ? 72.03700 63.11800 8.97200 1.000 131.31625 21 SER C N 1
ATOM 6203 C CA . SER D 1 21 ? 72.35000 64.04200 7.89300 1.000 125.48625 21 SER C CA 1
ATOM 6204 C C . SER D 1 21 ? 71.24100 65.08000 7.71900 1.000 122.95625 21 SER C C 1
ATOM 6205 O O . SER D 1 21 ? 70.19400 65.02800 8.36900 1.000 123.19625 21 SER C O 1
ATOM 6207 N N . TYR D 1 22 ? 71.47900 66.03900 6.82300 1.000 115.27137 22 TYR C N 1
ATOM 6208 C CA . TYR D 1 22 ? 70.50400 67.08700 6.54800 1.000 103.15137 22 TYR C CA 1
ATOM 6209 C C . TYR D 1 22 ? 70.60200 67.42900 5.06600 1.000 99.05137 22 TYR C C 1
ATOM 6210 O O . TYR D 1 22 ? 71.57100 67.07900 4.38800 1.000 104.47137 22 TYR C O 1
ATOM 6219 N N . LEU D 1 23 ? 69.57900 68.12700 4.57300 1.000 97.55121 23 LEU C N 1
ATOM 6220 C CA . LEU D 1 23 ? 69.45100 68.46800 3.16300 1.000 93.42121 23 LEU C CA 1
ATOM 6221 C C . LEU D 1 23 ? 68.74600 69.80100 3.02700 1.000 90.55121 23 LEU C C 1
ATOM 6222 O O . LEU D 1 23 ? 67.76300 70.05200 3.72900 1.000 96.51121 23 LEU C O 1
ATOM 6227 N N . TYR D 1 24 ? 69.24600 70.65100 2.13600 1.000 95.24573 24 TYR C N 1
ATOM 6228 C CA . TYR D 1 24 ? 68.59200 71.91000 1.80400 1.000 92.82573 24 TYR C CA 1
ATOM 6229 C C . TYR D 1 24 ? 68.05500 71.79200 0.38700 1.000 91.11573 24 TYR C C 1
ATOM 6230 O O . TYR D 1 24 ? 68.81500 71.51600 -0.54700 1.000 101.97573 24 TYR C O 1
ATOM 6239 N N . VAL D 1 25 ? 66.79100 72.11000 0.21600 1.000 84.23171 25 VAL C N 1
ATOM 6240 C CA . VAL D 1 25 ? 66.17900 72.01800 -1.07800 1.000 91.87171 25 VAL C CA 1
ATOM 6241 C C . VAL D 1 25 ? 65.31800 73.22900 -1.35100 1.000 92.69171 25 VAL C C 1
ATOM 6242 O O . VAL D 1 25 ? 64.53400 73.60300 -0.52300 1.000 92.97171 25 VAL C O 1
ATOM 6246 N N . GLU D 1 26 ? 65.49400 73.85000 -2.50900 1.000 90.44489 26 GLU C N 1
ATOM 6247 C CA . GLU D 1 26 ? 64.72200 75.00500 -2.92600 1.000 93.11489 26 GLU C CA 1
ATOM 6248 C C . GLU D 1 26 ? 64.31800 74.84900 -4.36700 1.000 91.91489 26 GLU C C 1
ATOM 6249 O O . GLU D 1 26 ? 64.82900 73.99900 -5.05700 1.000 93.40489 26 GLU C O 1
ATOM 6255 N N . HIS D 1 27 ? 63.40900 75.67900 -4.78400 1.000 91.41061 27 HIS C N 1
ATOM 6256 C CA . HIS D 1 27 ? 62.92400 75.59300 -6.10900 1.000 96.55061 27 HIS C CA 1
ATOM 6257 C C . HIS D 1 27 ? 62.64500 74.16600 -6.57100 1.000 94.64061 27 HIS C C 1
ATOM 6258 O O . HIS D 1 27 ? 63.11800 73.82700 -7.66100 1.000 103.24061 27 HIS C O 1
ATOM 6265 N N . ALA D 1 28 ? 61.80100 73.44900 -5.85800 1.000 102.25989 28 ALA C N 1
ATOM 6266 C CA . ALA D 1 28 ? 61.46200 72.12900 -6.32500 1.000 95.43989 28 ALA C CA 1
ATOM 6267 C C . ALA D 1 28 ? 60.22900 71.57400 -5.71500 1.000 82.29989 28 ALA C C 1
ATOM 6268 O O . ALA D 1 28 ? 59.76400 72.08300 -4.73300 1.000 87.31989 28 ALA C O 1
ATOM 6270 N N . VAL D 1 29 ? 59.69800 70.52600 -6.31900 1.000 82.39019 29 VAL C N 1
ATOM 6271 C CA . VAL D 1 29 ? 58.54000 69.82700 -5.77500 1.000 80.62019 29 VAL C CA 1
ATOM 6272 C C . VAL D 1 29 ? 59.05000 68.60000 -5.03500 1.000 78.26019 29 VAL C C 1
ATOM 6273 O O . VAL D 1 29 ? 59.79800 67.79400 -5.60000 1.000 82.43019 29 VAL C O 1
ATOM 6277 N N . VAL D 1 30 ? 58.65800 68.45900 -3.77400 1.000 78.32243 30 VAL C N 1
ATOM 6278 C CA . VAL D 1 30 ? 59.09600 67.34900 -2.93800 1.000 84.16243 30 VAL C CA 1
ATOM 6279 C C . VAL D 1 30 ? 57.96600 66.33400 -2.85000 1.000 87.54243 30 VAL C C 1
ATOM 6280 O O . VAL D 1 30 ? 56.87400 66.64500 -2.35900 1.000 84.69243 30 VAL C O 1
ATOM 6284 N N . GLU D 1 31 ? 58.23400 65.11700 -3.31600 1.000 88.89186 31 GLU C N 1
ATOM 6285 C CA . GLU D 1 31 ? 57.27600 64.02300 -3.29800 1.000 92.67186 31 GLU C CA 1
ATOM 6286 C C . GLU D 1 31 ? 57.95800 62.78700 -2.72300 1.000 91.89186 31 GLU C C 1
ATOM 6287 O O . GLU D 1 31 ? 59.18600 62.72700 -2.61100 1.000 92.84186 31 GLU C O 1
ATOM 6293 N N . ARG D 1 32 ? 57.15800 61.79100 -2.34900 1.000 87.73592 32 ARG C N 1
ATOM 6294 C CA . ARG D 1 32 ? 57.68800 60.48800 -1.97100 1.000 87.51592 32 ARG C CA 1
ATOM 6295 C C . ARG D 1 32 ? 57.76300 59.61200 -3.21300 1.000 93.70592 32 ARG C C 1
ATOM 6296 O O . ARG D 1 32 ? 56.75200 59.40900 -3.89500 1.000 96.51592 32 ARG C O 1
ATOM 6304 N N . GLU D 1 33 ? 58.95200 59.09200 -3.50500 1.000 88.58973 33 GLU C N 1
ATOM 6305 C CA . GLU D 1 33 ? 59.14000 58.21000 -4.64900 1.000 94.39973 33 GLU C CA 1
ATOM 6306 C C . GLU D 1 33 ? 60.02200 57.04900 -4.22700 1.000 95.15973 33 GLU C C 1
ATOM 6307 O O . GLU D 1 33 ? 61.16000 57.26000 -3.79400 1.000 88.65973 33 GLU C O 1
ATOM 6313 N N . ALA D 1 34 ? 59.48500 55.83200 -4.34500 1.000 100.05229 34 ALA C N 1
ATOM 6314 C CA . ALA D 1 34 ? 60.22500 54.60000 -4.08000 1.000 92.39229 34 ALA C CA 1
ATOM 6315 C C . ALA D 1 34 ? 60.74000 54.55300 -2.64200 1.000 93.09229 34 ALA C C 1
ATOM 6316 O O . ALA D 1 34 ? 61.92500 54.32400 -2.38900 1.000 114.40229 34 ALA C O 1
ATOM 6318 N N . GLY D 1 35 ? 59.83200 54.76900 -1.69100 1.000 87.62558 35 GLY C N 1
ATOM 6319 C CA . GLY D 1 35 ? 60.20500 54.73300 -0.28800 1.000 90.48558 35 GLY C CA 1
ATOM 6320 C C . GLY D 1 35 ? 61.24600 55.74800 0.11900 1.000 91.28558 35 GLY C C 1
ATOM 6321 O O . GLY D 1 35 ? 61.92300 55.55800 1.13200 1.000 90.30558 35 GLY C O 1
ATOM 6322 N N . GLY D 1 36 ? 61.41200 56.81300 -0.65600 1.000 97.97952 36 GLY C N 1
ATOM 6323 C CA . GLY D 1 36 ? 62.35200 57.86100 -0.32200 1.000 96.68952 36 GLY C CA 1
ATOM 6324 C C . GLY D 1 36 ? 61.81800 59.22600 -0.69200 1.000 93.34952 36 GLY C C 1
ATOM 6325 O O . GLY D 1 36 ? 60.63300 59.37200 -1.00500 1.000 99.06952 36 GLY C O 1
ATOM 6326 N N . ILE D 1 37 ? 62.67300 60.23000 -0.66200 1.000 88.39643 37 ILE C N 1
ATOM 6327 C CA . ILE D 1 37 ? 62.28900 61.58100 -1.04400 1.000 87.93643 37 ILE C CA 1
ATOM 6328 C C . ILE D 1 37 ? 62.58800 61.75600 -2.52300 1.000 90.18643 37 ILE C C 1
ATOM 6329 O O . ILE D 1 37 ? 63.63700 61.32700 -3.01800 1.000 90.69643 37 ILE C O 1
ATOM 6334 N N . GLY D 1 38 ? 61.65700 62.38300 -3.23600 1.000 88.30827 38 GLY C N 1
ATOM 6335 C CA . GLY D 1 38 ? 61.86200 62.68000 -4.63700 1.000 93.27827 38 GLY C CA 1
ATOM 6336 C C . GLY D 1 38 ? 61.78600 64.17200 -4.86400 1.000 100.90827 38 GLY C C 1
ATOM 6337 O O . GLY D 1 38 ? 60.81600 64.82900 -4.47400 1.000 103.90827 38 GLY C O 1
ATOM 6338 N N . ILE D 1 39 ? 62.82000 64.71700 -5.49400 1.000 99.12435 39 ILE C N 1
ATOM 6339 C CA . ILE D 1 39 ? 62.96400 66.15100 -5.69500 1.000 92.72435 39 ILE C CA 1
ATOM 6340 C C . ILE D 1 39 ? 62.80200 66.43900 -7.18000 1.000 97.07435 39 ILE C C 1
ATOM 6341 O O . ILE D 1 39 ? 63.67000 66.09000 -7.98800 1.000 112.59435 39 ILE C O 1
ATOM 6346 N N . TYR D 1 40 ? 61.69500 67.08500 -7.54200 1.000 95.40492 40 TYR C N 1
ATOM 6347 C CA . TYR D 1 40 ? 61.42500 67.46400 -8.92500 1.000 101.20492 40 TYR C CA 1
ATOM 6348 C C . TYR D 1 40 ? 61.83100 68.92200 -9.10400 1.000 105.52492 40 TYR C C 1
ATOM 6349 O O . TYR D 1 40 ? 61.14800 69.82900 -8.61700 1.000 114.99492 40 TYR C O 1
ATOM 6358 N N . ASP D 1 41 ? 62.93400 69.14500 -9.81400 1.000 110.26824 41 ASP C N 1
ATOM 6359 C CA . ASP D 1 41 ? 63.35600 70.49200 -10.17700 1.000 111.93824 41 ASP C CA 1
ATOM 6360 C C . ASP D 1 41 ? 63.64600 70.56400 -11.67000 1.000 118.84824 41 ASP C C 1
ATOM 6361 O O . ASP D 1 41 ? 63.31000 69.63900 -12.41600 1.000 119.63824 41 ASP C O 1
ATOM 6366 N N . GLN D 1 42 ? 64.25700 71.66400 -12.11600 1.000 121.68061 42 GLN C N 1
ATOM 6367 C CA . GLN D 1 42 ? 64.57100 71.81000 -13.53300 1.000 121.42061 42 GLN C CA 1
ATOM 6368 C C . GLN D 1 42 ? 65.58900 70.77000 -13.98900 1.000 123.04061 42 GLN C C 1
ATOM 6369 O O . GLN D 1 42 ? 65.61000 70.39300 -15.16700 1.000 124.64061 42 GLN C O 1
ATOM 6375 N N . GLU D 1 43 ? 66.41200 70.26900 -13.06800 1.000 118.04880 43 GLU C N 1
ATOM 6376 C CA . GLU D 1 43 ? 67.39500 69.24000 -13.37800 1.000 119.97880 43 GLU C CA 1
ATOM 6377 C C . GLU D 1 43 ? 66.77400 67.85500 -13.53800 1.000 122.97880 43 GLU C C 1
ATOM 6378 O O . GLU D 1 43 ? 67.47000 66.92400 -13.95600 1.000 126.92880 43 GLU C O 1
ATOM 6384 N N . GLY D 1 44 ? 65.48700 67.69900 -13.23600 1.000 125.91881 44 GLY C N 1
ATOM 6385 C CA . GLY D 1 44 ? 64.82300 66.41900 -13.37500 1.000 121.76881 44 GLY C CA 1
ATOM 6386 C C . GLY D 1 44 ? 64.25300 65.89700 -12.07300 1.000 119.54881 44 GLY C C 1
ATOM 6387 O O . GLY D 1 44 ? 63.55700 66.62400 -11.36000 1.000 121.80881 44 GLY C O 1
ATOM 6388 N N . LEU D 1 45 ? 64.53100 64.63500 -11.75200 1.000 112.80895 45 LEU C N 1
ATOM 6389 C CA . LEU D 1 45 ? 64.05600 64.02000 -10.51900 1.000 102.43895 45 LEU C CA 1
ATOM 6390 C C . LEU D 1 45 ? 65.25200 63.41100 -9.79900 1.000 104.80895 45 LEU C C 1
ATOM 6391 O O . LEU D 1 45 ? 65.94600 62.55700 -10.35900 1.000 127.00895 45 LEU C O 1
ATOM 6396 N N . THR D 1 46 ? 65.48100 63.84600 -8.56300 1.000 105.29108 46 THR C N 1
ATOM 6397 C CA . THR D 1 46 ? 66.57500 63.37400 -7.72400 1.000 100.63108 46 THR C CA 1
ATOM 6398 C C . THR D 1 46 ? 66.03800 62.58800 -6.53400 1.000 103.21108 46 THR C C 1
ATOM 6399 O O . THR D 1 46 ? 65.05500 62.99200 -5.90500 1.000 105.51108 46 THR C O 1
ATOM 6403 N N . LEU D 1 47 ? 66.68000 61.46000 -6.23300 1.000 101.02178 47 LEU C N 1
ATOM 6404 C CA . LEU D 1 47 ? 66.29500 60.60800 -5.11300 1.000 95.08178 47 LEU C CA 1
ATOM 6405 C C . LEU D 1 47 ? 67.15800 60.91600 -3.89700 1.000 94.24178 47 LEU C C 1
ATOM 6406 O O . LEU D 1 47 ? 68.38100 61.04900 -4.01400 1.000 103.19178 47 LEU C O 1
ATOM 6411 N N . ALA D 1 48 ? 66.51400 61.04100 -2.73700 1.000 98.35741 48 ALA C N 1
ATOM 6412 C CA . ALA D 1 48 ? 67.18800 61.26400 -1.47100 1.000 99.34741 48 ALA C CA 1
ATOM 6413 C C . ALA D 1 48 ? 66.80000 60.17200 -0.48400 1.000 94.46741 48 ALA C C 1
ATOM 6414 O O . ALA D 1 48 ? 65.60200 59.94100 -0.26500 1.000 91.48741 48 ALA C O 1
ATOM 6416 N N . PRO D 1 49 ? 67.76500 59.47600 0.11900 1.000 97.66585 49 PRO C N 1
ATOM 6417 C CA . PRO D 1 49 ? 67.43500 58.43800 1.11100 1.000 103.54585 49 PRO C CA 1
ATOM 6418 C C . PRO D 1 49 ? 66.91900 59.05400 2.40400 1.000 104.18585 49 PRO C C 1
ATOM 6419 O O . PRO D 1 49 ? 67.59700 59.87300 3.02900 1.000 104.94585 49 PRO C O 1
ATOM 6423 N N . VAL D 1 50 ? 65.71300 58.65200 2.80900 1.000 99.21432 50 VAL C N 1
ATOM 6424 C CA . VAL D 1 50 ? 65.13400 59.18600 4.03700 1.000 96.65432 50 VAL C CA 1
ATOM 6425 C C . VAL D 1 50 ? 65.73800 58.54000 5.28000 1.000 101.02432 50 VAL C C 1
ATOM 6426 O O . VAL D 1 50 ? 65.68700 59.13100 6.36600 1.000 101.70432 50 VAL C O 1
ATOM 6430 N N . ALA D 1 51 ? 66.35700 57.36800 5.13800 1.000 106.41436 51 ALA C N 1
ATOM 6431 C CA . ALA D 1 51 ? 66.93800 56.66300 6.27400 1.000 106.39436 51 ALA C CA 1
ATOM 6432 C C . ALA D 1 51 ? 67.96000 57.54400 6.97900 1.000 102.69436 51 ALA C C 1
ATOM 6433 O O . ALA D 1 51 ? 68.94700 57.97500 6.37200 1.000 99.13436 51 ALA C O 1
ATOM 6435 N N . GLY D 1 52 ? 67.71800 57.80200 8.26200 1.000 110.67706 52 GLY C N 1
ATOM 6436 C CA . GLY D 1 52 ? 68.58000 58.64300 9.06700 1.000 122.40706 52 GLY C CA 1
ATOM 6437 C C . GLY D 1 52 ? 68.74500 60.01000 8.44000 1.000 123.36706 52 GLY C C 1
ATOM 6438 O O . GLY D 1 52 ? 69.83300 60.37800 7.98600 1.000 126.12706 52 GLY C O 1
ATOM 6439 N N . LEU D 1 53 ? 67.65100 60.76500 8.40800 1.000 118.90561 53 LEU C N 1
ATOM 6440 C CA . LEU D 1 53 ? 67.63500 62.14100 7.92900 1.000 113.41561 53 LEU C CA 1
ATOM 6441 C C . LEU D 1 53 ? 67.20800 63.02800 9.09000 1.000 116.61561 53 LEU C C 1
ATOM 6442 O O . LEU D 1 53 ? 66.06900 62.93500 9.55800 1.000 125.09561 53 LEU C O 1
ATOM 6447 N N . GLY D 1 54 ? 68.11400 63.88100 9.55800 1.000 123.87690 54 GLY C N 1
ATOM 6448 C CA . GLY D 1 54 ? 67.79500 64.75900 10.66600 1.000 113.95690 54 GLY C CA 1
ATOM 6449 C C . GLY D 1 54 ? 66.78400 65.83000 10.31500 1.000 107.05690 54 GLY C C 1
ATOM 6450 O O . GLY D 1 54 ? 65.64700 65.81000 10.79900 1.000 103.58690 54 GLY C O 1
ATOM 6451 N N . VAL D 1 55 ? 67.18900 66.76900 9.46200 1.000 101.61322 55 VAL C N 1
ATOM 6452 C CA . VAL D 1 55 ? 66.35000 67.88900 9.06000 1.000 92.18322 55 VAL C CA 1
ATOM 6453 C C . VAL D 1 55 ? 66.30500 67.97700 7.54200 1.000 91.99322 55 VAL C C 1
ATOM 6454 O O . VAL D 1 55 ? 67.30700 67.73700 6.86100 1.000 93.77322 55 VAL C O 1
ATOM 6458 N N . LEU D 1 56 ? 65.12800 68.30500 7.01900 1.000 90.55931 56 LEU C N 1
ATOM 6459 C CA . LEU D 1 56 ? 64.91700 68.58400 5.60500 1.000 82.53931 56 LEU C CA 1
ATOM 6460 C C . LEU D 1 56 ? 64.59100 70.06900 5.47600 1.000 92.40931 56 LEU C C 1
ATOM 6461 O O . LEU D 1 56 ? 63.51300 70.51300 5.88500 1.000 96.80931 56 LEU C O 1
ATOM 6466 N N . PHE D 1 57 ? 65.53100 70.83400 4.92400 1.000 86.48834 57 PHE C N 1
ATOM 6467 C CA . PHE D 1 57 ? 65.41500 72.28600 4.84900 1.000 76.53834 57 PHE C CA 1
ATOM 6468 C C . PHE D 1 57 ? 64.72800 72.68200 3.54500 1.000 78.39834 57 PHE C C 1
ATOM 6469 O O . PHE D 1 57 ? 65.21500 72.36100 2.45500 1.000 80.54834 57 PHE C O 1
ATOM 6477 N N . LEU D 1 58 ? 63.60400 73.38300 3.66100 1.000 84.11358 58 LEU C N 1
ATOM 6478 C CA . LEU D 1 58 ? 62.80900 73.81400 2.51600 1.000 93.97358 58 LEU C CA 1
ATOM 6479 C C . LEU D 1 58 ? 63.06200 75.29000 2.22600 1.000 96.33358 58 LEU C C 1
ATOM 6480 O O . LEU D 1 58 ? 62.75900 76.15300 3.05600 1.000 97.00358 58 LEU C O 1
ATOM 6485 N N . GLY D 1 59 ? 63.57800 75.60500 1.07000 1.000 93.20218 59 GLY C N 1
ATOM 6486 C CA . GLY D 1 59 ? 63.79200 76.99300 0.78100 1.000 95.48218 59 GLY C CA 1
ATOM 6487 C C . GLY D 1 59 ? 62.60700 77.52500 0.04400 1.000 100.14218 59 GLY C C 1
ATOM 6488 O O . GLY D 1 59 ? 61.61700 76.86100 -0.14800 1.000 98.78218 59 GLY C O 1
ATOM 6489 N N . PRO D 1 60 ? 62.72400 78.72300 -0.48000 1.000 89.64233 60 PRO C N 1
ATOM 6490 C CA . PRO D 1 60 ? 61.59100 79.26400 -1.20400 1.000 88.15233 60 PRO C CA 1
ATOM 6491 C C . PRO D 1 60 ? 61.29800 78.50200 -2.47100 1.000 104.81233 60 PRO C C 1
ATOM 6492 O O . PRO D 1 60 ? 62.14700 77.90600 -3.08900 1.000 108.66233 60 PRO C O 1
ATOM 6496 N N . GLY D 1 61 ? 60.06200 78.57100 -2.89900 1.000 84.44351 61 GLY C N 1
ATOM 6497 C CA . GLY D 1 61 ? 59.68300 77.85300 -4.08300 1.000 90.13351 61 GLY C CA 1
ATOM 6498 C C . GLY D 1 61 ? 59.77800 76.35200 -4.04100 1.000 99.15351 61 GLY C C 1
ATOM 6499 O O . GLY D 1 61 ? 60.30700 75.74000 -4.94000 1.000 96.62351 61 GLY C O 1
ATOM 6500 N N . THR D 1 62 ? 59.32400 75.75900 -2.95400 1.000 105.16299 62 THR C N 1
ATOM 6501 C CA . THR D 1 62 ? 59.28100 74.32700 -2.84000 1.000 86.64299 62 THR C CA 1
ATOM 6502 C C . THR D 1 62 ? 57.87900 73.98500 -2.51000 1.000 84.13299 62 THR C C 1
ATOM 6503 O O . THR D 1 62 ? 57.23500 74.67600 -1.77200 1.000 87.49299 62 THR C O 1
ATOM 6507 N N . ARG D 1 63 ? 57.42400 72.86600 -3.01200 1.000 92.84235 63 ARG C N 1
ATOM 6508 C CA . ARG D 1 63 ? 56.08800 72.44500 -2.78200 1.000 91.19235 63 ARG C CA 1
ATOM 6509 C C . ARG D 1 63 ? 56.24900 71.05100 -2.26600 1.000 90.83235 63 ARG C C 1
ATOM 6510 O O . ARG D 1 63 ? 56.99200 70.27800 -2.82400 1.000 86.85235 63 ARG C O 1
ATOM 6518 N N . ILE D 1 64 ? 55.54600 70.72100 -1.19700 1.000 93.22998 64 ILE C N 1
ATOM 6519 C CA . ILE D 1 64 ? 55.68300 69.41800 -0.56100 1.000 77.35998 64 ILE C CA 1
ATOM 6520 C C . ILE D 1 64 ? 54.33000 68.72400 -0.54900 1.000 75.03998 64 ILE C C 1
ATOM 6521 O O . ILE D 1 64 ? 53.27400 69.36300 -0.48700 1.000 74.25998 64 ILE C O 1
ATOM 6526 N N . THR D 1 65 ? 54.37000 67.39900 -0.63000 1.000 77.11873 65 THR C N 1
ATOM 6527 C CA . THR D 1 65 ? 53.17100 66.58100 -0.71500 1.000 81.05873 65 THR C CA 1
ATOM 6528 C C . THR D 1 65 ? 52.86600 65.92900 0.62800 1.000 80.80873 65 THR C C 1
ATOM 6529 O O . THR D 1 65 ? 53.75900 65.70600 1.45000 1.000 79.05873 65 THR C O 1
ATOM 6533 N N . HIS D 1 66 ? 51.58100 65.63200 0.83700 1.000 83.90770 66 HIS C N 1
ATOM 6534 C CA . HIS D 1 66 ? 51.14900 64.92400 2.03800 1.000 85.52770 66 HIS C CA 1
ATOM 6535 C C . HIS D 1 66 ? 51.92800 63.62500 2.23300 1.000 87.43770 66 HIS C C 1
ATOM 6536 O O . HIS D 1 66 ? 52.26300 63.25200 3.36400 1.000 85.96770 66 HIS C O 1
ATOM 6543 N N . ALA D 1 67 ? 52.22900 62.92400 1.13700 1.000 79.12845 67 ALA C N 1
ATOM 6544 C CA . ALA D 1 67 ? 52.95400 61.66200 1.24400 1.000 76.66845 67 ALA C CA 1
ATOM 6545 C C . ALA D 1 67 ? 54.37800 61.87900 1.73800 1.000 75.41845 67 ALA C C 1
ATOM 6546 O O . ALA D 1 67 ? 54.90100 61.07300 2.51700 1.000 104.84845 67 ALA C O 1
ATOM 6548 N N . ALA D 1 68 ? 55.02300 62.96000 1.29700 1.000 74.00699 68 ALA C N 1
ATOM 6549 C CA . ALA D 1 68 ? 56.38800 63.23100 1.73200 1.000 71.60699 68 ALA C CA 1
ATOM 6550 C C . ALA D 1 68 ? 56.44200 63.48300 3.23100 1.000 79.17699 68 ALA C C 1
ATOM 6551 O O . ALA D 1 68 ? 57.31600 62.95700 3.93000 1.000 86.47699 68 ALA C O 1
ATOM 6553 N N . VAL D 1 69 ? 55.51700 64.29600 3.74500 1.000 82.96084 69 VAL C N 1
ATOM 6554 C CA . VAL D 1 69 ? 55.51100 64.55300 5.17900 1.000 83.13084 69 VAL C CA 1
ATOM 6555 C C . VAL D 1 69 ? 55.12100 63.29600 5.94200 1.000 79.25084 69 VAL C C 1
ATOM 6556 O O . VAL D 1 69 ? 55.62000 63.06600 7.04300 1.000 86.35084 69 VAL C O 1
ATOM 6560 N N . ARG D 1 70 ? 54.23000 62.46500 5.38800 1.000 86.04456 70 ARG C N 1
ATOM 6561 C CA . ARG D 1 70 ? 53.91000 61.19700 6.04100 1.000 88.76456 70 ARG C CA 1
ATOM 6562 C C . ARG D 1 70 ? 55.15900 60.33900 6.19300 1.000 82.05456 70 ARG C C 1
ATOM 6563 O O . ARG D 1 70 ? 55.45100 59.82400 7.28100 1.000 81.93456 70 ARG C O 1
ATOM 6571 N N . LEU D 1 71 ? 55.91000 60.18000 5.10200 1.000 83.88608 71 LEU C N 1
ATOM 6572 C CA . LEU D 1 71 ? 57.12900 59.37800 5.12500 1.000 82.92608 71 LEU C CA 1
ATOM 6573 C C . LEU D 1 71 ? 58.16200 59.96000 6.09300 1.000 77.79608 71 LEU C C 1
ATOM 6574 O O . LEU D 1 71 ? 58.76900 59.22500 6.88900 1.000 94.83608 71 LEU C O 1
ATOM 6579 N N . LEU D 1 72 ? 58.33900 61.28600 6.07200 1.000 87.28593 72 LEU C N 1
ATOM 6580 C CA . LEU D 1 72 ? 59.29300 61.92800 6.97200 1.000 82.97593 72 LEU C CA 1
ATOM 6581 C C . LEU D 1 72 ? 58.88100 61.76600 8.43200 1.000 82.11593 72 LEU C C 1
ATOM 6582 O O . LEU D 1 72 ? 59.72400 61.49600 9.29500 1.000 75.41593 72 LEU C O 1
ATOM 6587 N N . ALA D 1 73 ? 57.59400 61.95400 8.73000 1.000 73.55486 73 ALA C N 1
ATOM 6588 C CA . ALA D 1 73 ? 57.10300 61.76700 10.08800 1.000 69.33486 73 ALA C CA 1
ATOM 6589 C C . ALA D 1 73 ? 57.30700 60.33700 10.55400 1.000 73.48486 73 ALA C C 1
ATOM 6590 O O . ALA D 1 73 ? 57.65500 60.10000 11.71700 1.000 72.90486 73 ALA C O 1
ATOM 6592 N N . GLU D 1 74 ? 57.09000 59.36800 9.66000 1.000 83.77016 74 GLU C N 1
ATOM 6593 C CA . GLU D 1 74 ? 57.28800 57.97000 10.02500 1.000 76.64016 74 GLU C CA 1
ATOM 6594 C C . GLU D 1 74 ? 58.75100 57.68100 10.33500 1.000 74.46016 74 GLU C C 1
ATOM 6595 O O . GLU D 1 74 ? 59.05200 56.91100 11.25500 1.000 74.94016 74 GLU C O 1
ATOM 6601 N N . ASN D 1 75 ? 59.67500 58.31500 9.61300 1.000 76.71194 75 ASN C N 1
ATOM 6602 C CA . ASN D 1 75 ? 61.09500 58.10400 9.87500 1.000 73.55194 75 ASN C CA 1
ATOM 6603 C C . ASN D 1 75 ? 61.68300 59.07700 10.89900 1.000 87.07194 75 ASN C C 1
ATOM 6604 O O . ASN D 1 75 ? 62.90500 59.09800 11.07500 1.000 94.51194 75 ASN C O 1
ATOM 6609 N N . GLY D 1 76 ? 60.85700 59.86800 11.58100 1.000 82.63532 76 GLY C N 1
ATOM 6610 C CA . GLY D 1 76 ? 61.37500 60.73500 12.62700 1.000 81.72532 76 GLY C CA 1
ATOM 6611 C C . GLY D 1 76 ? 62.20600 61.91300 12.16800 1.000 92.07532 76 GLY C C 1
ATOM 6612 O O . GLY D 1 76 ? 63.10600 62.34500 12.89400 1.000 99.28532 76 GLY C O 1
ATOM 6613 N N . CYS D 1 77 ? 61.93100 62.45000 10.98600 1.000 88.50547 77 CYS C N 1
ATOM 6614 C CA . CYS D 1 77 ? 62.64400 63.60600 10.46500 1.000 87.96547 77 CYS C CA 1
ATOM 6615 C C . CYS D 1 77 ? 61.86200 64.88600 10.73900 1.000 89.78547 77 CYS C C 1
ATOM 6616 O O . CYS D 1 77 ? 60.63200 64.87500 10.82900 1.000 95.27547 77 CYS C O 1
ATOM 6619 N N . THR D 1 78 ? 62.59000 65.99000 10.89400 1.000 91.96583 78 THR C N 1
ATOM 6620 C CA . THR D 1 78 ? 61.98100 67.30700 11.01900 1.000 86.51583 78 THR C CA 1
ATOM 6621 C C . THR D 1 78 ? 62.16900 68.11300 9.73900 1.000 87.07583 78 THR C C 1
ATOM 6622 O O . THR D 1 78 ? 63.17100 67.97700 9.03200 1.000 90.49583 78 THR C O 1
ATOM 6626 N N . VAL D 1 79 ? 61.18100 68.95200 9.44900 1.000 88.20294 79 VAL C N 1
ATOM 6627 C CA . VAL D 1 79 ? 61.20100 69.86000 8.30900 1.000 78.67294 79 VAL C CA 1
ATOM 6628 C C . VAL D 1 79 ? 61.29900 71.28300 8.83400 1.000 84.20294 79 VAL C C 1
ATOM 6629 O O . VAL D 1 79 ? 60.57300 71.66100 9.76200 1.000 89.04294 79 VAL C O 1
ATOM 6633 N N . ALA D 1 80 ? 62.20200 72.06700 8.25300 1.000 89.46645 80 ALA C N 1
ATOM 6634 C CA . ALA D 1 80 ? 62.40400 73.45800 8.64300 1.000 86.44645 80 ALA C CA 1
ATOM 6635 C C . ALA D 1 80 ? 62.15900 74.33300 7.42400 1.000 82.40645 80 ALA C C 1
ATOM 6636 O O . ALA D 1 80 ? 62.94900 74.31500 6.47400 1.000 87.58645 80 ALA C O 1
ATOM 6638 N N . TRP D 1 81 ? 61.06200 75.08800 7.44200 1.000 81.66014 81 TRP C N 1
ATOM 6639 C CA . TRP D 1 81 ? 60.80500 76.06900 6.39300 1.000 85.35014 81 TRP C CA 1
ATOM 6640 C C . TRP D 1 81 ? 61.68600 77.28200 6.66300 1.000 85.97014 81 TRP C C 1
ATOM 6641 O O . TRP D 1 81 ? 61.47800 78.01200 7.63700 1.000 87.55014 81 TRP C O 1
ATOM 6652 N N . VAL D 1 82 ? 62.67100 77.49100 5.79300 1.000 89.54726 82 VAL C N 1
ATOM 6653 C CA . VAL D 1 82 ? 63.67000 78.54000 5.91100 1.000 90.53726 82 VAL C CA 1
ATOM 6654 C C . VAL D 1 82 ? 63.70900 79.33700 4.61200 1.000 97.80726 82 VAL C C 1
ATOM 6655 O O . VAL D 1 82 ? 63.04400 79.00500 3.63300 1.000 105.85726 82 VAL C O 1
ATOM 6659 N N . GLY D 1 83 ? 64.46800 80.43300 4.63600 1.000 94.51332 83 GLY C N 1
ATOM 6660 C CA . GLY D 1 83 ? 64.65300 81.27400 3.47700 1.000 106.63332 83 GLY C CA 1
ATOM 6661 C C . GLY D 1 83 ? 65.91800 80.91100 2.70700 1.000 110.72332 83 GLY C C 1
ATOM 6662 O O . GLY D 1 83 ? 66.66700 80.00500 3.06500 1.000 110.70332 83 GLY C O 1
ATOM 6663 N N . GLU D 1 84 ? 66.13800 81.65000 1.62000 1.000 115.03573 84 GLU C N 1
ATOM 6664 C CA . GLU D 1 84 ? 67.24400 81.36200 0.71400 1.000 116.53573 84 GLU C CA 1
ATOM 6665 C C . GLU D 1 84 ? 68.57300 81.38800 1.45800 1.000 118.56573 84 GLU C C 1
ATOM 6666 O O . GLU D 1 84 ? 68.96600 82.41900 2.01200 1.000 125.81573 84 GLU C O 1
ATOM 6672 N N . GLY D 1 85 ? 69.26000 80.24700 1.47500 1.000 108.66931 85 GLY C N 1
ATOM 6673 C CA . GLY D 1 85 ? 70.49300 80.13100 2.22400 1.000 114.56931 85 GLY C CA 1
ATOM 6674 C C . GLY D 1 85 ? 70.31500 80.04100 3.72000 1.000 110.63931 85 GLY C C 1
ATOM 6675 O O . GLY D 1 85 ? 71.28300 80.24800 4.45800 1.000 109.06931 85 GLY C O 1
ATOM 6684 N N . ALA D 1 87 ? 68.94600 82.06100 5.68300 1.000 116.95491 87 ALA C N 1
ATOM 6685 C CA . ALA D 1 87 ? 69.16100 83.35900 6.30700 1.000 113.37491 87 ALA C CA 1
ATOM 6686 C C . ALA D 1 87 ? 68.02000 83.74200 7.23700 1.000 109.62491 87 ALA C C 1
ATOM 6687 O O . ALA D 1 87 ? 68.21700 84.53700 8.16100 1.000 114.23491 87 ALA C O 1
ATOM 6689 N N . ARG D 1 88 ? 66.82300 83.22500 6.98300 1.000 113.80299 88 ARG C N 1
ATOM 6690 C CA . ARG D 1 88 ? 65.65500 83.46600 7.81600 1.000 117.08299 88 ARG C CA 1
ATOM 6691 C C . ARG D 1 88 ? 64.95400 82.14500 8.11500 1.000 108.26299 88 ARG C C 1
ATOM 6692 O O . ARG D 1 88 ? 64.94400 81.22700 7.29000 1.000 99.23299 88 ARG C O 1
ATOM 6694 N N . PHE D 1 89 ? 64.37300 82.05700 9.30800 1.000 112.67822 89 PHE C N 1
ATOM 6695 C CA . PHE D 1 89 ? 63.67400 80.86700 9.78000 1.000 99.72822 89 PHE C CA 1
ATOM 6696 C C . PHE D 1 89 ? 62.19900 81.19200 9.95100 1.000 95.83822 89 PHE C C 1
ATOM 6697 O O . PHE D 1 89 ? 61.84800 82.20300 10.56600 1.000 116.11822 89 PHE C O 1
ATOM 6705 N N . TYR D 1 90 ? 61.34300 80.32400 9.41400 1.000 89.41258 90 TYR C N 1
ATOM 6706 C CA . TYR D 1 90 ? 59.90800 80.57800 9.37900 1.000 93.29258 90 TYR C CA 1
ATOM 6707 C C . TYR D 1 90 ? 59.06700 79.56000 10.13200 1.000 96.24258 90 TYR C C 1
ATOM 6708 O O . TYR D 1 90 ? 58.15900 79.95500 10.86700 1.000 97.49258 90 TYR C O 1
ATOM 6717 N N . ALA D 1 91 ? 59.35600 78.27900 9.96200 1.000 97.17300 91 ALA C N 1
ATOM 6718 C CA . ALA D 1 91 ? 58.60000 77.23900 10.62400 1.000 85.31300 91 ALA C CA 1
ATOM 6719 C C . ALA D 1 91 ? 59.33400 75.93500 10.65600 1.000 91.78300 91 ALA C C 1
ATOM 6720 O O . ALA D 1 91 ? 60.11500 75.63000 9.78200 1.000 88.72300 91 ALA C O 1
ATOM 6722 N N . GLN D 1 92 ? 59.02700 75.14600 11.66400 1.000 100.12227 92 GLN C N 1
ATOM 6723 C CA . GLN D 1 92 ? 59.60600 73.84600 11.84700 1.000 88.82227 92 GLN C CA 1
ATOM 6724 C C . GLN D 1 92 ? 58.48500 72.88100 11.89000 1.000 80.59227 92 GLN C C 1
ATOM 6725 O O . GLN D 1 92 ? 57.47400 73.13900 12.49000 1.000 77.55227 92 GLN C O 1
ATOM 6731 N N . GLY D 1 93 ? 58.65300 71.76000 11.23900 1.000 87.89386 93 GLY C N 1
ATOM 6732 C CA . GLY D 1 93 ? 57.61800 70.76900 11.25700 1.000 92.53386 93 GLY C CA 1
ATOM 6733 C C . GLY D 1 93 ? 58.19500 69.58400 11.95200 1.000 91.20386 93 GLY C C 1
ATOM 6734 O O . GLY D 1 93 ? 59.27700 69.15300 11.62900 1.000 86.95386 93 GLY C O 1
ATOM 6735 N N . LEU D 1 94 ? 57.46200 69.05000 12.90900 1.000 92.44678 94 LEU C N 1
ATOM 6736 C CA . LEU D 1 94 ? 57.94200 67.91500 13.64300 1.000 89.83678 94 LEU C CA 1
ATOM 6737 C C . LEU D 1 94 ? 56.91100 66.86000 13.83100 1.000 88.83678 94 LEU C C 1
ATOM 6738 O O . LEU D 1 94 ? 55.79100 66.99200 13.41900 1.000 82.72678 94 LEU C O 1
ATOM 6743 N N . GLY D 1 95 ? 57.30500 65.81300 14.51400 1.000 101.12655 95 GLY C N 1
ATOM 6744 C CA . GLY D 1 95 ? 56.45200 64.67600 14.69900 1.000 107.91655 95 GLY C CA 1
ATOM 6745 C C . GLY D 1 95 ? 56.45900 64.17900 16.10100 1.000 110.62655 95 GLY C C 1
ATOM 6746 O O . GLY D 1 95 ? 57.24500 64.60000 16.91900 1.000 101.77655 95 GLY C O 1
ATOM 6747 N N . ASP D 1 96 ? 55.59800 63.22100 16.37400 1.000 174.23280 96 ASP C N 1
ATOM 6748 C CA . ASP D 1 96 ? 55.48400 62.68700 17.70800 1.000 170.78280 96 ASP C CA 1
ATOM 6749 C C . ASP D 1 96 ? 56.75500 62.07200 18.26700 1.000 158.50280 96 ASP C C 1
ATOM 6750 O O . ASP D 1 96 ? 56.98500 62.12800 19.44600 1.000 158.66280 96 ASP C O 1
ATOM 6755 N N . THR D 1 97 ? 57.55800 61.44900 17.43900 1.000 103.34567 97 THR C N 1
ATOM 6756 C CA . THR D 1 97 ? 58.76900 60.82300 17.89300 1.000 102.05567 97 THR C CA 1
ATOM 6757 C C . THR D 1 97 ? 59.96300 61.68400 18.28100 1.000 100.91567 97 THR C C 1
ATOM 6758 O O . THR D 1 97 ? 60.92300 61.14400 18.76100 1.000 102.00567 97 THR C O 1
ATOM 6762 N N . ARG D 1 98 ? 59.97900 62.97200 18.01500 1.000 99.36641 98 ARG C N 1
ATOM 6763 C CA . ARG D 1 98 ? 61.17900 63.73300 18.34900 1.000 103.39641 98 ARG C CA 1
ATOM 6764 C C . ARG D 1 98 ? 61.45600 63.77500 19.81500 1.000 100.00641 98 ARG C C 1
ATOM 6765 O O . ARG D 1 98 ? 60.57200 64.04100 20.57800 1.000 99.52641 98 ARG C O 1
ATOM 6773 N N . SER D 1 99 ? 62.70300 63.59300 20.20900 1.000 89.00819 99 SER C N 1
ATOM 6774 C CA . SER D 1 99 ? 63.01900 63.59800 21.61700 1.000 100.96819 99 SER C CA 1
ATOM 6775 C C . SER D 1 99 ? 63.31400 64.95700 22.13800 1.000 101.96819 99 SER C C 1
ATOM 6776 O O . SER D 1 99 ? 63.85900 65.77400 21.44200 1.000 110.03819 99 SER C O 1
ATOM 6779 N N . ALA D 1 100 ? 63.02900 65.15600 23.40900 1.000 100.99620 100 ALA C N 1
ATOM 6780 C CA . ALA D 1 100 ? 63.21000 66.44600 24.05900 1.000 100.95620 100 ALA C CA 1
ATOM 6781 C C . ALA D 1 100 ? 64.16000 66.33700 25.24700 1.000 107.49620 100 ALA C C 1
ATOM 6782 O O . ALA D 1 100 ? 64.00500 67.03400 26.25200 1.000 99.05620 100 ALA C O 1
ATOM 6784 N N . ALA D 1 101 ? 65.17400 65.47300 25.14100 1.000 113.71028 101 ALA C N 1
ATOM 6785 C CA . ALA D 1 101 ? 66.18400 65.41600 26.19100 1.000 111.62028 101 ALA C CA 1
ATOM 6786 C C . ALA D 1 101 ? 67.15100 66.59300 26.12600 1.000 114.09028 101 ALA C C 1
ATOM 6787 O O . ALA D 1 101 ? 67.52500 67.14300 27.16700 1.000 112.91028 101 ALA C O 1
ATOM 6789 N N . ARG D 1 102 ? 67.58400 66.98200 24.92400 1.000 109.76383 102 ARG C N 1
ATOM 6790 C CA . ARG D 1 102 ? 68.42400 68.17000 24.80400 1.000 103.30383 102 ARG C CA 1
ATOM 6791 C C . ARG D 1 102 ? 67.69200 69.40200 25.31900 1.000 102.29383 102 ARG C C 1
ATOM 6792 O O . ARG D 1 102 ? 68.27600 70.24700 26.01200 1.000 109.67383 102 ARG C O 1
ATOM 6800 N N . PHE D 1 103 ? 66.40000 69.50500 25.00000 1.000 106.70824 103 PHE C N 1
ATOM 6801 C CA . PHE D 1 103 ? 65.59500 70.63300 25.44800 1.000 107.00824 103 PHE C CA 1
ATOM 6802 C C . PHE D 1 103 ? 65.46300 70.62900 26.96500 1.000 107.28824 103 PHE C C 1
ATOM 6803 O O . PHE D 1 103 ? 65.57500 71.67900 27.61000 1.000 110.85824 103 PHE C O 1
ATOM 6811 N N . TYR D 1 104 ? 65.24000 69.45100 27.55200 1.000 111.19503 104 TYR C N 1
ATOM 6812 C CA . TYR D 1 104 ? 65.12700 69.35400 29.00300 1.000 113.83503 104 TYR C CA 1
ATOM 6813 C C . TYR D 1 104 ? 66.44300 69.70900 29.68400 1.000 114.62503 104 TYR C C 1
ATOM 6814 O O . TYR D 1 104 ? 66.44900 70.35700 30.73600 1.000 114.50503 104 TYR C O 1
ATOM 6823 N N . ARG D 1 105 ? 67.57000 69.30500 29.09200 1.000 110.02530 105 ARG C N 1
ATOM 6824 C CA . ARG D 1 105 ? 68.86800 69.65900 29.65700 1.000 110.43530 105 ARG C CA 1
ATOM 6825 C C . ARG D 1 105 ? 69.09900 71.16300 29.60200 1.000 106.45530 105 ARG C C 1
ATOM 6826 O O . ARG D 1 105 ? 69.56600 71.76500 30.57900 1.000 113.27530 105 ARG C O 1
ATOM 6834 N N . GLN D 1 106 ? 68.76500 71.78500 28.46900 1.000 103.83062 106 GLN C N 1
ATOM 6835 C CA . GLN D 1 106 ? 68.89100 73.23300 28.35800 1.000 107.52062 106 GLN C CA 1
ATOM 6836 C C . GLN D 1 106 ? 68.01600 73.93900 29.38700 1.000 109.52062 106 GLN C C 1
ATOM 6837 O O . GLN D 1 106 ? 68.45700 74.89100 30.04000 1.000 112.68062 106 GLN C O 1
ATOM 6843 N N . ALA D 1 107 ? 66.77500 73.47300 29.55800 1.000 108.27139 107 ALA C N 1
ATOM 6844 C CA . ALA D 1 107 ? 65.87000 74.10100 30.51800 1.000 108.75139 107 ALA C CA 1
ATOM 6845 C C . ALA D 1 107 ? 66.36000 73.92800 31.94900 1.000 116.61139 107 ALA C C 1
ATOM 6846 O O . ALA D 1 107 ? 66.29700 74.86900 32.75100 1.000 122.51139 107 ALA C O 1
ATOM 6848 N N . ARG D 1 108 ? 66.84900 72.73300 32.28900 1.000 125.72940 108 ARG C N 1
ATOM 6849 C CA . ARG D 1 108 ? 67.34400 72.49500 33.64000 1.000 119.42940 108 ARG C CA 1
ATOM 6850 C C . ARG D 1 108 ? 68.55700 73.36300 33.93900 1.000 122.02940 108 ARG C C 1
ATOM 6851 O O . ARG D 1 108 ? 68.67100 73.92500 35.03400 1.000 123.15940 108 ARG C O 1
ATOM 6859 N N . ALA D 1 109 ? 69.47800 73.48400 32.97800 1.000 117.40531 109 ALA C N 1
ATOM 6860 C CA . ALA D 1 109 ? 70.61300 74.38300 33.16100 1.000 120.69531 109 ALA C CA 1
ATOM 6861 C C . ALA D 1 109 ? 70.15200 75.83100 33.28800 1.000 124.94531 109 ALA C C 1
ATOM 6862 O O . ALA D 1 109 ? 70.69300 76.59600 34.09500 1.000 129.88531 109 ALA C O 1
ATOM 6864 N N . TRP D 1 110 ? 69.14800 76.22200 32.50100 1.000 117.31301 110 TRP C N 1
ATOM 6865 C CA . TRP D 1 110 ? 68.67800 77.60300 32.50200 1.000 119.12301 110 TRP C CA 1
ATOM 6866 C C . TRP D 1 110 ? 67.97300 77.97400 33.80000 1.000 119.63301 110 TRP C C 1
ATOM 6867 O O . TRP D 1 110 ? 68.04500 79.13100 34.23000 1.000 119.42301 110 TRP C O 1
ATOM 6878 N N . ALA D 1 111 ? 67.29900 77.02100 34.44100 1.000 125.63512 111 ALA C N 1
ATOM 6879 C CA . ALA D 1 111 ? 66.46400 77.33400 35.59400 1.000 121.14512 111 ALA C CA 1
ATOM 6880 C C . ALA D 1 111 ? 67.21100 77.31600 36.91900 1.000 125.59512 111 ALA C C 1
ATOM 6881 O O . ALA D 1 111 ? 66.68500 77.82700 37.91400 1.000 128.25512 111 ALA C O 1
ATOM 6883 N N . ASP D 1 112 ? 68.41000 76.73900 36.96200 1.000 131.36048 112 ASP C N 1
ATOM 6884 C CA . ASP D 1 112 ? 69.18000 76.66500 38.19600 1.000 137.00048 112 ASP C CA 1
ATOM 6885 C C . ASP D 1 112 ? 70.26900 77.72200 38.18000 1.000 145.44048 112 ASP C C 1
ATOM 6886 O O . ASP D 1 112 ? 71.13300 77.68800 37.29000 1.000 144.19048 112 ASP C O 1
ATOM 6891 N N . PRO D 1 113 ? 70.26600 78.67300 39.12300 1.000 143.69105 113 PRO C N 1
ATOM 6892 C CA . PRO D 1 113 ? 71.23300 79.78400 39.06000 1.000 142.03105 113 PRO C CA 1
ATOM 6893 C C . PRO D 1 113 ? 72.68000 79.34200 38.91100 1.000 147.53105 113 PRO C C 1
ATOM 6894 O O . PRO D 1 113 ? 73.43900 79.99100 38.18300 1.000 153.84105 113 PRO C O 1
ATOM 6898 N N . ALA D 1 114 ? 73.08800 78.26200 39.58200 1.000 142.33485 114 ALA C N 1
ATOM 6899 C CA . ALA D 1 114 ? 74.47000 77.80200 39.47200 1.000 144.07485 114 ALA C CA 1
ATOM 6900 C C . ALA D 1 114 ? 74.78100 77.30400 38.06400 1.000 146.82485 114 ALA C C 1
ATOM 6901 O O . ALA D 1 114 ? 75.74900 77.75100 37.43500 1.000 151.02485 114 ALA C O 1
ATOM 6903 N N . LEU D 1 115 ? 73.97400 76.37000 37.55400 1.000 146.58824 115 LEU C N 1
ATOM 6904 C CA . LEU D 1 115 ? 74.17100 75.88300 36.19000 1.000 143.92824 115 LEU C CA 1
ATOM 6905 C C . LEU D 1 115 ? 73.94800 76.99200 35.16800 1.000 146.17824 115 LEU C C 1
ATOM 6906 O O . LEU D 1 115 ? 74.62500 77.03800 34.13400 1.000 150.90824 115 LEU C O 1
ATOM 6911 N N . HIS D 1 116 ? 72.98100 77.87500 35.42800 1.000 137.51891 116 HIS C N 1
ATOM 6912 C CA . HIS D 1 116 ? 72.77000 79.03600 34.56700 1.000 137.51891 116 HIS C CA 1
ATOM 6913 C C . HIS D 1 116 ? 74.05000 79.85700 34.44000 1.000 143.27891 116 HIS C C 1
ATOM 6914 O O . HIS D 1 116 ? 74.50500 80.15500 33.33000 1.000 144.27891 116 HIS C O 1
ATOM 6921 N N . LEU D 1 117 ? 74.64500 80.22400 35.57800 1.000 141.23462 117 LEU C N 1
ATOM 6922 C CA . LEU D 1 117 ? 75.89100 80.98300 35.57800 1.000 144.22462 117 LEU C CA 1
ATOM 6923 C C . LEU D 1 117 ? 77.01200 80.21500 34.88800 1.000 149.22462 117 LEU C C 1
ATOM 6924 O O . LEU D 1 117 ? 77.82500 80.80300 34.16400 1.000 153.12462 117 LEU C O 1
ATOM 6929 N N . GLU D 1 118 ? 77.07900 78.90000 35.11000 1.000 144.39591 118 GLU C N 1
ATOM 6930 C CA . GLU D 1 118 ? 78.12500 78.09200 34.48400 1.000 153.60591 118 GLU C CA 1
ATOM 6931 C C . GLU D 1 118 ? 78.00900 78.12100 32.96200 1.000 151.99591 118 GLU C C 1
ATOM 6932 O O . GLU D 1 118 ? 79.00800 78.30300 32.25400 1.000 151.33591 118 GLU C O 1
ATOM 6938 N N . VAL D 1 119 ? 76.78900 77.97400 32.43900 1.000 157.79663 119 VAL C N 1
ATOM 6939 C CA . VAL D 1 119 ? 76.58300 78.01000 30.99300 1.000 151.85663 119 VAL C CA 1
ATOM 6940 C C . VAL D 1 119 ? 76.84900 79.40800 30.44300 1.000 151.89663 119 VAL C C 1
ATOM 6941 O O . VAL D 1 119 ? 77.35400 79.56100 29.32500 1.000 153.39663 119 VAL C O 1
ATOM 6943 N N . VAL D 1 120 ? 76.49700 80.44900 31.20300 1.000 150.19105 120 VAL C N 1
ATOM 6944 C CA . VAL D 1 120 ? 76.78600 81.81100 30.75700 1.000 149.55105 120 VAL C CA 1
ATOM 6945 C C . VAL D 1 120 ? 78.29100 82.02900 30.65400 1.000 154.38105 120 VAL C C 1
ATOM 6946 O O . VAL D 1 120 ? 78.78400 82.65100 29.70200 1.000 153.25105 120 VAL C O 1
ATOM 6958 N N . ARG D 1 122 ? 80.45900 79.68700 30.12500 1.000 163.34114 122 ARG C N 1
ATOM 6959 C CA . ARG D 1 122 ? 80.81800 78.92700 28.93000 1.000 157.80114 122 ARG C CA 1
ATOM 6960 C C . ARG D 1 122 ? 80.63000 79.76900 27.67200 1.000 158.03114 122 ARG C C 1
ATOM 6961 O O . ARG D 1 122 ? 81.50500 79.80900 26.79900 1.000 162.43114 122 ARG C O 1
ATOM 6969 N N . LEU D 1 123 ? 79.48000 80.44000 27.56000 1.000 159.69048 123 LEU C N 1
ATOM 6970 C CA . LEU D 1 123 ? 79.19500 81.24400 26.37400 1.000 158.88048 123 LEU C CA 1
ATOM 6971 C C . LEU D 1 123 ? 80.16700 82.41000 26.24700 1.000 163.26048 123 LEU C C 1
ATOM 6972 O O . LEU D 1 123 ? 80.60400 82.74700 25.14100 1.000 174.67048 123 LEU C O 1
ATOM 6977 N N . TYR D 1 124 ? 80.51600 83.03900 27.37200 1.000 164.54462 124 TYR C N 1
ATOM 6978 C CA . TYR D 1 124 ? 81.47400 84.14300 27.33900 1.000 160.50462 124 TYR C CA 1
ATOM 6979 C C . TYR D 1 124 ? 82.86600 83.67500 26.93300 1.000 167.38462 124 TYR C C 1
ATOM 6980 O O . TYR D 1 124 ? 83.55100 84.35600 26.16000 1.000 170.18462 124 TYR C O 1
ATOM 6989 N N . ARG D 1 125 ? 83.30500 82.52000 27.44200 1.000 170.11085 125 ARG C N 1
ATOM 6990 C CA . ARG D 1 125 ? 84.67300 82.05600 27.21900 1.000 166.62085 125 ARG C CA 1
ATOM 6991 C C . ARG D 1 125 ? 84.98900 81.77100 25.75500 1.000 182.52085 125 ARG C C 1
ATOM 6992 O O . ARG D 1 125 ? 86.16900 81.64900 25.41100 1.000 192.42085 125 ARG C O 1
ATOM 7008 N N . ARG D 1 127 ? 84.74200 83.72400 23.22600 1.000 170.73329 127 ARG C N 1
ATOM 7009 C CA . ARG D 1 127 ? 84.89800 84.98000 22.50200 1.000 166.24329 127 ARG C CA 1
ATOM 7010 C C . ARG D 1 127 ? 86.29500 85.56500 22.70300 1.000 167.89329 127 ARG C C 1
ATOM 7011 O O . ARG D 1 127 ? 86.49800 86.45500 23.52900 1.000 162.11329 127 ARG C O 1
ATOM 7019 N N . PRO D 1 131 ? 91.23100 84.43700 25.70300 1.000 168.97080 131 PRO C N 1
ATOM 7020 C CA . PRO D 1 131 ? 92.36400 84.61100 26.61600 1.000 173.02080 131 PRO C CA 1
ATOM 7021 C C . PRO D 1 131 ? 91.93900 85.17600 27.96700 1.000 178.14080 131 PRO C C 1
ATOM 7022 O O . PRO D 1 131 ? 92.79000 85.62600 28.73600 1.000 182.61080 131 PRO C O 1
ATOM 7026 N N . LEU D 1 132 ? 90.63000 85.14700 28.23700 1.000 171.73006 132 LEU C N 1
ATOM 7027 C CA . LEU D 1 132 ? 90.02900 85.67800 29.45500 1.000 172.04006 132 LEU C CA 1
ATOM 7028 C C . LEU D 1 132 ? 90.76100 85.16800 30.69200 1.000 183.50006 132 LEU C C 1
ATOM 7029 O O . LEU D 1 132 ? 91.27300 84.04100 30.68700 1.000 192.42006 132 LEU C O 1
ATOM 7031 N N . PRO D 1 133 ? 90.83300 85.95900 31.76400 1.000 181.56718 133 PRO C N 1
ATOM 7032 C CA . PRO D 1 133 ? 91.57100 85.52900 32.95700 1.000 181.73718 133 PRO C CA 1
ATOM 7033 C C . PRO D 1 133 ? 90.95900 84.28200 33.57800 1.000 184.15718 133 PRO C C 1
ATOM 7034 O O . PRO D 1 133 ? 89.89000 83.80600 33.18800 1.000 191.51718 133 PRO C O 1
ATOM 7038 N N . GLU D 1 134 ? 91.65000 83.76300 34.58600 1.000 185.09982 134 GLU C N 1
ATOM 7039 C CA . GLU D 1 134 ? 91.24000 82.53100 35.25700 1.000 178.67982 134 GLU C CA 1
ATOM 7040 C C . GLU D 1 134 ? 90.46500 82.86700 36.52800 1.000 178.19982 134 GLU C C 1
ATOM 7041 O O . GLU D 1 134 ? 90.81800 82.49200 37.64500 1.000 175.19982 134 GLU C O 1
ATOM 7043 N N . GLY D 1 135 ? 89.36800 83.58200 36.30600 1.000 184.35219 135 GLY C N 1
ATOM 7044 C CA . GLY D 1 135 ? 88.44000 83.98900 37.33800 1.000 184.90219 135 GLY C CA 1
ATOM 7045 C C . GLY D 1 135 ? 88.46500 85.49300 37.49200 1.000 184.70219 135 GLY C C 1
ATOM 7046 O O . GLY D 1 135 ? 89.30300 86.05200 38.20600 1.000 189.86219 135 GLY C O 1
ATOM 7047 N N . LEU D 1 136 ? 87.53800 86.15900 36.82400 1.000 182.18257 136 LEU C N 1
ATOM 7048 C CA . LEU D 1 136 ? 87.46100 87.60500 36.85800 1.000 180.62257 136 LEU C CA 1
ATOM 7049 C C . LEU D 1 136 ? 86.34300 88.03400 37.79800 1.000 185.69257 136 LEU C C 1
ATOM 7050 O O . LEU D 1 136 ? 85.83300 87.25200 38.61100 1.000 189.07257 136 LEU C O 1
ATOM 7052 N N . THR D 1 137 ? 85.96700 89.30000 37.69300 1.000 192.92840 137 THR C N 1
ATOM 7053 C CA . THR D 1 137 ? 84.84000 89.83000 38.44100 1.000 181.64840 137 THR C CA 1
ATOM 7054 C C . THR D 1 137 ? 83.54700 89.41600 37.74300 1.000 177.56840 137 THR C C 1
ATOM 7055 O O . THR D 1 137 ? 83.54200 88.59400 36.82100 1.000 179.07840 137 THR C O 1
ATOM 7057 N N . LEU D 1 138 ? 82.42400 89.97400 38.19100 1.000 173.36083 138 LEU C N 1
ATOM 7058 C CA . LEU D 1 138 ? 81.12900 89.56200 37.68000 1.000 169.20083 138 LEU C CA 1
ATOM 7059 C C . LEU D 1 138 ? 80.55200 90.54100 36.66100 1.000 165.17083 138 LEU C C 1
ATOM 7060 O O . LEU D 1 138 ? 80.16600 90.13200 35.56200 1.000 166.37083 138 LEU C O 1
ATOM 7065 N N . GLU D 1 139 ? 80.50600 91.83300 36.98100 1.000 169.38576 139 GLU C N 1
ATOM 7066 C CA . GLU D 1 139 ? 80.05100 92.82900 36.02200 1.000 167.82576 139 GLU C CA 1
ATOM 7067 C C . GLU D 1 139 ? 81.16800 93.29000 35.10100 1.000 169.73576 139 GLU C C 1
ATOM 7068 O O . GLU D 1 139 ? 80.90000 94.01100 34.13600 1.000 169.31576 139 GLU C O 1
ATOM 7070 N N . GLN D 1 140 ? 82.41200 92.89600 35.38400 1.000 169.97380 140 GLN C N 1
ATOM 7071 C CA . GLN D 1 140 ? 83.52900 93.31700 34.55100 1.000 172.01380 140 GLN C CA 1
ATOM 7072 C C . GLN D 1 140 ? 83.56000 92.54900 33.23600 1.000 175.39380 140 GLN C C 1
ATOM 7073 O O . GLN D 1 140 ? 83.97300 93.09500 32.20900 1.000 184.13380 140 GLN C O 1
ATOM 7075 N N . VAL D 1 141 ? 83.14600 91.27800 33.25000 1.000 182.52978 141 VAL C N 1
ATOM 7076 C CA . VAL D 1 141 ? 83.17200 90.47400 32.03000 1.000 172.21978 141 VAL C CA 1
ATOM 7077 C C . VAL D 1 141 ? 82.25400 91.06500 30.96700 1.000 168.32978 141 VAL C C 1
ATOM 7078 O O . VAL D 1 141 ? 82.52500 90.95200 29.76600 1.000 165.99978 141 VAL C O 1
ATOM 7082 N N . ARG D 1 142 ? 81.17700 91.73200 31.38500 1.000 164.53129 142 ARG C N 1
ATOM 7083 C CA . ARG D 1 142 ? 80.28400 92.38200 30.43200 1.000 167.18129 142 ARG C CA 1
ATOM 7084 C C . ARG D 1 142 ? 80.98000 93.54900 29.73800 1.000 171.41129 142 ARG C C 1
ATOM 7085 O O . ARG D 1 142 ? 80.88800 93.70400 28.51100 1.000 172.77129 142 ARG C O 1
ATOM 7093 N N . GLY D 1 143 ? 81.73900 94.33800 30.50400 1.000 169.29920 143 GLY C N 1
ATOM 7094 C CA . GLY D 1 143 ? 82.53100 95.40700 29.92000 1.000 166.04920 143 GLY C CA 1
ATOM 7095 C C . GLY D 1 143 ? 83.66500 94.90100 29.05600 1.000 170.86920 143 GLY C C 1
ATOM 7096 O O . GLY D 1 143 ? 84.02800 95.54000 28.06800 1.000 176.69920 143 GLY C O 1
ATOM 7097 N N . LEU D 1 144 ? 84.26200 93.77200 29.43400 1.000 170.01530 144 LEU C N 1
ATOM 7098 C CA . LEU D 1 144 ? 85.31500 93.17000 28.61600 1.000 169.43530 144 LEU C CA 1
ATOM 7099 C C . LEU D 1 144 ? 84.77100 92.66200 27.28200 1.000 176.53530 144 LEU C C 1
ATOM 7100 O O . LEU D 1 144 ? 85.41900 92.82500 26.24100 1.000 190.95530 144 LEU C O 1
ATOM 7105 N N . GLU D 1 145 ? 83.58000 92.05400 27.28300 1.000 173.76602 145 GLU C N 1
ATOM 7106 C CA . GLU D 1 145 ? 82.94300 91.68400 26.02100 1.000 176.36602 145 GLU C CA 1
ATOM 7107 C C . GLU D 1 145 ? 82.62600 92.92200 25.18800 1.000 181.04602 145 GLU C C 1
ATOM 7108 O O . GLU D 1 145 ? 82.83600 92.93500 23.96700 1.000 195.88602 145 GLU C O 1
ATOM 7110 N N . GLY D 1 146 ? 82.10300 93.96500 25.83800 1.000 181.58591 146 GLY C N 1
ATOM 7111 C CA . GLY D 1 146 ? 81.96400 95.26100 25.19100 1.000 181.17591 146 GLY C CA 1
ATOM 7112 C C . GLY D 1 146 ? 83.23300 95.72900 24.50500 1.000 185.65591 146 GLY C C 1
ATOM 7113 O O . GLY D 1 146 ? 83.21900 96.09100 23.32600 1.000 186.36591 146 GLY C O 1
ATOM 7114 N N . VAL D 1 147 ? 84.33100 95.80400 25.26400 1.000 181.90250 147 VAL C N 1
ATOM 7115 C CA . VAL D 1 147 ? 85.61000 96.24400 24.71400 1.000 183.18250 147 VAL C CA 1
ATOM 7116 C C . VAL D 1 147 ? 86.07000 95.35400 23.56700 1.000 190.07250 147 VAL C C 1
ATOM 7117 O O . VAL D 1 147 ? 86.65700 95.84700 22.59900 1.000 207.59250 147 VAL C O 1
ATOM 7119 N N . ARG D 1 148 ? 85.80400 94.04700 23.64600 1.000 192.95261 148 ARG C N 1
ATOM 7120 C CA . ARG D 1 148 ? 86.14800 93.16400 22.53400 1.000 187.79261 148 ARG C CA 1
ATOM 7121 C C . ARG D 1 148 ? 85.39900 93.58300 21.27800 1.000 195.32261 148 ARG C C 1
ATOM 7122 O O . ARG D 1 148 ? 85.98600 93.72600 20.19700 1.000 204.35261 148 ARG C O 1
ATOM 7130 N N . VAL D 1 149 ? 84.08800 93.79400 21.41500 1.000 188.98175 149 VAL C N 1
ATOM 7131 C CA . VAL D 1 149 ? 83.27100 94.20300 20.27400 1.000 182.94175 149 VAL C CA 1
ATOM 7132 C C . VAL D 1 149 ? 83.77000 95.52900 19.70400 1.000 187.79175 149 VAL C C 1
ATOM 7133 O O . VAL D 1 149 ? 83.91800 95.68500 18.48600 1.000 199.23175 149 VAL C O 1
ATOM 7137 N N . ARG D 1 150 ? 84.03000 96.50500 20.57600 1.000 180.98098 150 ARG C N 1
ATOM 7138 C CA . ARG D 1 150 ? 84.43700 97.83100 20.11100 1.000 178.82098 150 ARG C CA 1
ATOM 7139 C C . ARG D 1 150 ? 85.80700 97.81900 19.43100 1.000 181.85098 150 ARG C C 1
ATOM 7140 O O . ARG D 1 150 ? 85.98500 98.43900 18.37300 1.000 182.18098 150 ARG C O 1
ATOM 7148 N N . ASN D 1 151 ? 86.80000 97.13400 20.01200 1.000 181.31753 151 ASN C N 1
ATOM 7149 C CA . ASN D 1 151 ? 88.10000 97.13900 19.34800 1.000 185.56753 151 ASN C CA 1
ATOM 7150 C C . ASN D 1 151 ? 88.09800 96.26400 18.10100 1.000 188.91753 151 ASN C C 1
ATOM 7151 O O . ASN D 1 151 ? 88.90100 96.50200 17.19700 1.000 211.09753 151 ASN C O 1
ATOM 7156 N N . ALA D 1 152 ? 87.19200 95.28300 18.00600 1.000 193.77044 152 ALA C N 1
ATOM 7157 C CA . ALA D 1 152 ? 87.03600 94.57000 16.74200 1.000 181.98044 152 ALA C CA 1
ATOM 7158 C C . ALA D 1 152 ? 86.42100 95.47800 15.68300 1.000 183.65044 152 ALA C C 1
ATOM 7159 O O . ALA D 1 152 ? 86.83200 95.44900 14.51200 1.000 185.98044 152 ALA C O 1
ATOM 7161 N N . TYR D 1 153 ? 85.41200 96.26800 16.07300 1.000 191.16912 153 TYR C N 1
ATOM 7162 C CA . TYR D 1 153 ? 84.90000 97.32500 15.20500 1.000 187.33912 153 TYR C CA 1
ATOM 7163 C C . TYR D 1 153 ? 86.03500 98.19600 14.68900 1.000 189.15912 153 TYR C C 1
ATOM 7164 O O . TYR D 1 153 ? 86.11400 98.49000 13.49400 1.000 186.69912 153 TYR C O 1
ATOM 7166 N N . ALA D 1 154 ? 86.91500 98.63500 15.59200 1.000 186.42632 154 ALA C N 1
ATOM 7167 C CA . ALA D 1 154 ? 88.02200 99.49900 15.18900 1.000 184.41632 154 ALA C CA 1
ATOM 7168 C C . ALA D 1 154 ? 88.98000 98.77900 14.24300 1.000 186.47632 154 ALA C C 1
ATOM 7169 O O . ALA D 1 154 ? 89.40600 99.34700 13.22700 1.000 187.89632 154 ALA C O 1
ATOM 7171 N N . ARG D 1 155 ? 89.31900 97.52200 14.55200 1.000 180.29198 155 ARG C N 1
ATOM 7172 C CA . ARG D 1 155 ? 90.20800 96.75900 13.68100 1.000 184.01198 155 ARG C CA 1
ATOM 7173 C C . ARG D 1 155 ? 89.65800 96.67200 12.26700 1.000 198.18198 155 ARG C C 1
ATOM 7174 O O . ARG D 1 155 ? 90.37200 96.94900 11.29700 1.000 212.68198 155 ARG C O 1
ATOM 7182 N N . TRP D 1 156 ? 88.39700 96.32300 12.13900 1.000 194.21301 156 TRP C N 1
ATOM 7183 C CA . TRP D 1 156 ? 87.88200 96.21000 10.80400 1.000 185.89301 156 TRP C CA 1
ATOM 7184 C C . TRP D 1 156 ? 87.62500 97.54600 10.16300 1.000 186.28301 156 TRP C C 1
ATOM 7185 O O . TRP D 1 156 ? 87.63400 97.64600 8.94200 1.000 194.30301 156 TRP C O 1
ATOM 7196 N N . SER D 1 157 ? 87.42300 98.58400 10.95900 1.000 189.41701 157 SER C N 1
ATOM 7197 C CA . SER D 1 157 ? 87.26400 99.86000 10.30600 1.000 187.93701 157 SER C CA 1
ATOM 7198 C C . SER D 1 157 ? 88.59500 100.51300 10.11600 1.000 191.64701 157 SER C C 1
ATOM 7199 O O . SER D 1 157 ? 88.72600 101.43600 9.34600 1.000 197.14701 157 SER C O 1
ATOM 7202 N N . ARG D 1 158 ? 89.61800 100.03000 10.79700 1.000 198.07536 158 ARG C N 1
ATOM 7203 C CA . ARG D 1 158 ? 90.91500 100.63500 10.58300 1.000 189.79536 158 ARG C CA 1
ATOM 7204 C C . ARG D 1 158 ? 91.61300 99.96200 9.41100 1.000 192.53536 158 ARG C C 1
ATOM 7205 O O . ARG D 1 158 ? 92.59600 100.47000 8.90200 1.000 193.14536 158 ARG C O 1
ATOM 7213 N N . GLU D 1 159 ? 91.09500 98.82000 8.97900 1.000 185.43430 159 GLU C N 1
ATOM 7214 C CA . GLU D 1 159 ? 91.61500 98.14700 7.82000 1.000 176.55430 159 GLU C CA 1
ATOM 7215 C C . GLU D 1 159 ? 90.60200 98.32100 6.70200 1.000 180.19430 159 GLU C C 1
ATOM 7216 O O . GLU D 1 159 ? 90.49300 97.47300 5.82900 1.000 187.21430 159 GLU C O 1
ATOM 7218 N N . THR D 1 160 ? 89.86700 99.42800 6.73300 1.000 177.52768 160 THR C N 1
ATOM 7219 C CA . THR D 1 160 ? 88.86600 99.71800 5.72900 1.000 180.88768 160 THR C CA 1
ATOM 7220 C C . THR D 1 160 ? 88.50200 101.19600 5.66900 1.000 184.39768 160 THR C C 1
ATOM 7221 O O . THR D 1 160 ? 88.34900 101.74800 4.59200 1.000 184.74768 160 THR C O 1
ATOM 7223 N N . GLY D 1 161 ? 88.33200 101.83900 6.81600 1.000 184.32272 161 GLY C N 1
ATOM 7224 C CA . GLY D 1 161 ? 87.97700 103.24900 6.81700 1.000 184.74272 161 GLY C CA 1
ATOM 7225 C C . GLY D 1 161 ? 86.59800 103.58200 7.36600 1.000 192.15272 161 GLY C C 1
ATOM 7226 O O . GLY D 1 161 ? 85.78700 102.70700 7.65500 1.000 200.53272 161 GLY C O 1
ATOM 7227 N N . VAL D 1 162 ? 86.35900 104.87500 7.52500 1.000 187.44215 162 VAL C N 1
ATOM 7228 C CA . VAL D 1 162 ? 85.08900 105.41500 7.98400 1.000 193.36215 162 VAL C CA 1
ATOM 7229 C C . VAL D 1 162 ? 84.38500 104.68700 9.11500 1.000 188.27215 162 VAL C C 1
ATOM 7230 O O . VAL D 1 162 ? 83.34300 104.10900 8.91300 1.000 198.62215 162 VAL C O 1
ATOM 7232 N N . PRO D 1 163 ? 84.95100 104.71700 10.31000 1.000 205.30658 163 PRO C N 1
ATOM 7233 C CA . PRO D 1 163 ? 84.24100 104.06100 11.39300 1.000 180.58658 163 PRO C CA 1
ATOM 7234 C C . PRO D 1 163 ? 83.25900 105.00600 12.00300 1.000 187.62658 163 PRO C C 1
ATOM 7235 O O . PRO D 1 163 ? 82.09100 104.96800 11.69400 1.000 195.83658 163 PRO C O 1
ATOM 7239 N N . TRP D 1 164 ? 83.77700 105.88100 12.85100 1.000 191.13080 164 TRP C N 1
ATOM 7240 C CA . TRP D 1 164 ? 82.98500 106.82300 13.63000 1.000 201.57080 164 TRP C CA 1
ATOM 7241 C C . TRP D 1 164 ? 81.96000 105.98200 14.34900 1.000 212.77080 164 TRP C C 1
ATOM 7242 O O . TRP D 1 164 ? 80.75900 106.12200 14.16400 1.000 222.64080 164 TRP C O 1
ATOM 7253 N N . TYR D 1 165 ? 82.54800 105.09900 15.16600 1.000 220.27922 165 TYR C N 1
ATOM 7254 C CA . TYR D 1 165 ? 81.95700 104.05700 16.02100 1.000 196.67922 165 TYR C CA 1
ATOM 7255 C C . TYR D 1 165 ? 81.49600 102.84500 15.23000 1.000 189.73922 165 TYR C C 1
ATOM 7256 O O . TYR D 1 165 ? 82.28200 101.97200 14.86000 1.000 178.00922 165 TYR C O 1
ATOM 7258 N N . GLY D 1 166 ? 80.20800 102.80100 14.97500 1.000 182.97651 166 GLY C N 1
ATOM 7259 C CA . GLY D 1 166 ? 79.66500 101.70200 14.23600 1.000 173.83651 166 GLY C CA 1
ATOM 7260 C C . GLY D 1 166 ? 78.31500 101.33800 14.77700 1.000 179.64651 166 GLY C C 1
ATOM 7261 O O . GLY D 1 166 ? 77.65400 100.49800 14.19700 1.000 188.79651 166 GLY C O 1
ATOM 7262 N N . ARG D 1 167 ? 77.87100 101.96700 15.85500 1.000 177.38283 167 ARG C N 1
ATOM 7263 C CA . ARG D 1 167 ? 76.57600 101.59500 16.38800 1.000 165.97283 167 ARG C CA 1
ATOM 7264 C C . ARG D 1 167 ? 75.63100 102.75700 16.51200 1.000 157.80283 167 ARG C C 1
ATOM 7265 O O . ARG D 1 167 ? 75.77300 103.57400 17.40800 1.000 160.79283 167 ARG C O 1
ATOM 7267 N N . SER D 1 168 ? 74.65600 102.80600 15.61400 1.000 161.59856 168 SER C N 1
ATOM 7268 C CA . SER D 1 168 ? 73.65400 103.85600 15.61500 1.000 161.35856 168 SER C CA 1
ATOM 7269 C C . SER D 1 168 ? 72.48000 103.45900 14.76800 1.000 150.02856 168 SER C C 1
ATOM 7270 O O . SER D 1 168 ? 72.52200 103.63300 13.56700 1.000 148.87856 168 SER C O 1
ATOM 7272 N N . TYR D 1 169 ? 71.42500 102.93600 15.37700 1.000 148.67184 169 TYR C N 1
ATOM 7273 C CA . TYR D 1 169 ? 70.25400 102.55300 14.59600 1.000 146.99184 169 TYR C CA 1
ATOM 7274 C C . TYR D 1 169 ? 68.96800 102.88200 15.28400 1.000 139.72184 169 TYR C C 1
ATOM 7275 O O . TYR D 1 169 ? 68.81900 102.65900 16.47800 1.000 149.13184 169 TYR C O 1
ATOM 7284 N N . ASP D 1 170 ? 68.04300 103.42300 14.51200 1.000 144.77321 170 ASP C N 1
ATOM 7285 C CA . ASP D 1 170 ? 66.74100 103.75500 15.01300 1.000 142.02321 170 ASP C CA 1
ATOM 7286 C C . ASP D 1 170 ? 65.91700 102.69500 14.38700 1.000 145.89321 170 ASP C C 1
ATOM 7287 O O . ASP D 1 170 ? 65.94400 102.53000 13.18400 1.000 141.79321 170 ASP C O 1
ATOM 7289 N N . ARG D 1 171 ? 65.16900 101.97700 15.20200 1.000 150.37874 171 ARG C N 1
ATOM 7290 C CA . ARG D 1 171 ? 64.35700 100.88200 14.71100 1.000 148.41874 171 ARG C CA 1
ATOM 7291 C C . ARG D 1 171 ? 63.13100 101.29500 13.91200 1.000 160.29874 171 ARG C C 1
ATOM 7292 O O . ARG D 1 171 ? 62.58300 100.49100 13.18000 1.000 162.58874 171 ARG C O 1
ATOM 7294 N N . GLY D 1 172 ? 62.69600 102.53800 14.04000 1.000 165.93764 172 GLY C N 1
ATOM 7295 C CA . GLY D 1 172 ? 61.51000 102.98100 13.33700 1.000 153.91764 172 GLY C CA 1
ATOM 7296 C C . GLY D 1 172 ? 61.73200 103.29200 11.88300 1.000 146.31764 172 GLY C C 1
ATOM 7297 O O . GLY D 1 172 ? 60.85700 103.08800 11.05500 1.000 139.77764 172 GLY C O 1
ATOM 7298 N N . ASN D 1 173 ? 62.90700 103.80900 11.57700 1.000 147.58018 173 ASN C N 1
ATOM 7299 C CA . ASN D 1 173 ? 63.23200 104.14700 10.21500 1.000 148.80018 173 ASN C CA 1
ATOM 7300 C C . ASN D 1 173 ? 64.44300 103.35300 9.88700 1.000 148.90018 173 ASN C C 1
ATOM 7301 O O . ASN D 1 173 ? 65.51800 103.62200 10.38300 1.000 162.24018 173 ASN C O 1
ATOM 7303 N N . TRP D 1 174 ? 64.26000 102.35600 9.04700 1.000 149.89874 174 TRP C N 1
ATOM 7304 C CA . TRP D 1 174 ? 65.34900 101.50500 8.66300 1.000 146.58874 174 TRP C CA 1
ATOM 7305 C C . TRP D 1 174 ? 66.41500 102.33100 8.02300 1.000 145.78874 174 TRP C C 1
ATOM 7306 O O . TRP D 1 174 ? 67.55900 102.29000 8.42600 1.000 141.37874 174 TRP C O 1
ATOM 7317 N N . ARG D 1 175 ? 66.00800 103.13400 7.05000 1.000 149.66483 175 ARG C N 1
ATOM 7318 C CA . ARG D 1 175 ? 66.90400 103.99100 6.27800 1.000 147.91483 175 ARG C CA 1
ATOM 7319 C C . ARG D 1 175 ? 67.74300 104.96300 7.08400 1.000 153.69483 175 ARG C C 1
ATOM 7320 O O . ARG D 1 175 ? 68.87800 105.25000 6.72800 1.000 151.45483 175 ARG C O 1
ATOM 7322 N N . ALA D 1 176 ? 67.21100 105.46000 8.18900 1.000 148.93589 176 ALA C N 1
ATOM 7323 C CA . ALA D 1 176 ? 67.91700 106.40400 9.03900 1.000 145.84589 176 ALA C CA 1
ATOM 7324 C C . ALA D 1 176 ? 69.08300 105.82800 9.82800 1.000 155.32589 176 ALA C C 1
ATOM 7325 O O . ALA D 1 176 ? 69.01500 105.79200 11.04400 1.000 159.66589 176 ALA C O 1
ATOM 7327 N N . ALA D 1 177 ? 70.08500 105.39500 9.10000 1.000 164.43688 177 ALA C N 1
ATOM 7328 C CA . ALA D 1 177 ? 71.22200 104.81700 9.72500 1.000 154.72688 177 ALA C CA 1
ATOM 7329 C C . ALA D 1 177 ? 72.35000 104.85800 8.77200 1.000 151.65688 177 ALA C C 1
ATOM 7330 O O . ALA D 1 177 ? 72.18500 104.97900 7.56600 1.000 153.79688 177 ALA C O 1
ATOM 7332 N N . ASP D 1 178 ? 73.51900 104.67500 9.34000 1.000 181.32248 178 ASP C N 1
ATOM 7333 C CA . ASP D 1 178 ? 74.73300 104.67800 8.59400 1.000 178.68248 178 ASP C CA 1
ATOM 7334 C C . ASP D 1 178 ? 74.73800 103.50400 7.68400 1.000 183.39248 178 ASP C C 1
ATOM 7335 O O . ASP D 1 178 ? 74.28900 102.42900 8.02500 1.000 193.74248 178 ASP C O 1
ATOM 7337 N N . PRO D 1 179 ? 75.33900 103.67300 6.52600 1.000 153.61653 179 PRO C N 1
ATOM 7338 C CA . PRO D 1 179 ? 75.41000 102.59600 5.56000 1.000 154.68653 179 PRO C CA 1
ATOM 7339 C C . PRO D 1 179 ? 76.16900 101.44500 6.16700 1.000 160.38653 179 PRO C C 1
ATOM 7340 O O . PRO D 1 179 ? 75.70100 100.33800 6.06500 1.000 166.30653 179 PRO C O 1
ATOM 7344 N N . VAL D 1 180 ? 77.26700 101.68700 6.85300 1.000 155.75813 180 VAL C N 1
ATOM 7345 C CA . VAL D 1 180 ? 77.93800 100.58600 7.47400 1.000 149.43813 180 VAL C CA 1
ATOM 7346 C C . VAL D 1 180 ? 77.03800 99.96500 8.53600 1.000 150.03813 180 VAL C C 1
ATOM 7347 O O . VAL D 1 180 ? 77.15000 98.79400 8.81900 1.000 151.72813 180 VAL C O 1
ATOM 7351 N N . ASN D 1 181 ? 76.13700 100.73200 9.12900 1.000 148.60156 181 ASN C N 1
ATOM 7352 C CA . ASN D 1 181 ? 75.24800 100.15100 10.11800 1.000 145.57156 181 ASN C CA 1
ATOM 7353 C C . ASN D 1 181 ? 74.20800 99.26000 9.48100 1.000 139.89156 181 ASN C C 1
ATOM 7354 O O . ASN D 1 181 ? 73.98400 98.15500 9.93000 1.000 141.98156 181 ASN C O 1
ATOM 7359 N N . ARG D 1 182 ? 73.59100 99.72800 8.41500 1.000 140.74276 182 ARG C N 1
ATOM 7360 C CA . ARG D 1 182 ? 72.54500 98.93800 7.77100 1.000 139.54276 182 ARG C CA 1
ATOM 7361 C C . ARG D 1 182 ? 73.08100 97.58700 7.31100 1.000 141.28276 182 ARG C C 1
ATOM 7362 O O . ARG D 1 182 ? 72.40300 96.56100 7.45200 1.000 144.01276 182 ARG C O 1
ATOM 7370 N N . ALA D 1 183 ? 74.29500 97.56900 6.75200 1.000 142.22607 183 ALA C N 1
ATOM 7371 C CA . ALA D 1 183 ? 74.91500 96.30000 6.37900 1.000 137.26607 183 ALA C CA 1
ATOM 7372 C C . ALA D 1 183 ? 75.09800 95.40500 7.60200 1.000 134.70607 183 ALA C C 1
ATOM 7373 O O . ALA D 1 183 ? 74.82300 94.19900 7.55400 1.000 151.77607 183 ALA C O 1
ATOM 7375 N N . LEU D 1 184 ? 75.58800 95.98500 8.70100 1.000 126.26463 184 LEU C N 1
ATOM 7376 C CA . LEU D 1 184 ? 75.75000 95.25600 9.95400 1.000 128.86463 184 LEU C CA 1
ATOM 7377 C C . LEU D 1 184 ? 74.43300 94.63400 10.40000 1.000 130.34463 184 LEU C C 1
ATOM 7378 O O . LEU D 1 184 ? 74.38500 93.46300 10.79300 1.000 138.20463 184 LEU C O 1
ATOM 7383 N N . SER D 1 185 ? 73.35100 95.41400 10.35100 1.000 130.91388 185 SER C N 1
ATOM 7384 C CA . SER D 1 185 ? 72.05600 94.92400 10.81500 1.000 130.50388 185 SER C CA 1
ATOM 7385 C C . SER D 1 185 ? 71.53100 93.80400 9.92000 1.000 131.40388 185 SER C C 1
ATOM 7386 O O . SER D 1 185 ? 70.98400 92.80800 10.41400 1.000 139.46388 185 SER C O 1
ATOM 7389 N N . ALA D 1 186 ? 71.68900 93.94800 8.60200 1.000 128.68530 186 ALA C N 1
ATOM 7390 C CA . ALA D 1 186 ? 71.27500 92.88900 7.68300 1.000 128.01530 186 ALA C CA 1
ATOM 7391 C C . ALA D 1 186 ? 72.03700 91.59500 7.95600 1.000 124.53530 186 ALA C C 1
ATOM 7392 O O . ALA D 1 186 ? 71.44400 90.50800 8.03200 1.000 123.39530 186 ALA C O 1
ATOM 7394 N N . GLY D 1 187 ? 73.36500 91.68800 8.06800 1.000 126.18849 187 GLY C N 1
ATOM 7395 C CA . GLY D 1 187 ? 74.15100 90.50900 8.39500 1.000 121.24849 187 GLY C CA 1
ATOM 7396 C C . GLY D 1 187 ? 73.76300 89.89400 9.72800 1.000 125.41849 187 GLY C C 1
ATOM 7397 O O . GLY D 1 187 ? 73.77400 88.66900 9.88500 1.000 125.53849 187 GLY C O 1
ATOM 7398 N N . ALA D 1 188 ? 73.42400 90.73600 10.70900 1.000 131.84492 188 ALA C N 1
ATOM 7399 C CA . ALA D 1 188 ? 72.95000 90.22200 11.99000 1.000 126.92492 188 ALA C CA 1
ATOM 7400 C C . ALA D 1 188 ? 71.66200 89.43200 11.81600 1.000 123.40492 188 ALA C C 1
ATOM 7401 O O . ALA D 1 188 ? 71.48300 88.37900 12.43600 1.000 125.61492 188 ALA C O 1
ATOM 7403 N N . SER D 1 189 ? 70.75000 89.93000 10.97800 1.000 119.80727 189 SER C N 1
ATOM 7404 C CA . SER D 1 189 ? 69.52100 89.19000 10.70100 1.000 120.34727 189 SER C CA 1
ATOM 7405 C C . SER D 1 189 ? 69.82800 87.83700 10.06700 1.000 118.37727 189 SER C C 1
ATOM 7406 O O . SER D 1 189 ? 69.20600 86.82300 10.41100 1.000 120.18727 189 SER C O 1
ATOM 7409 N N . TYR D 1 190 ? 70.78400 87.80900 9.13600 1.000 117.29643 190 TYR C N 1
ATOM 7410 C CA . TYR D 1 190 ? 71.16300 86.55100 8.49300 1.000 113.32643 190 TYR C CA 1
ATOM 7411 C C . TYR D 1 190 ? 71.71100 85.55800 9.51700 1.000 107.20643 190 TYR C C 1
ATOM 7412 O O . TYR D 1 190 ? 71.33000 84.37500 9.53400 1.000 113.21643 190 TYR C O 1
ATOM 7421 N N . LEU D 1 191 ? 72.61000 86.02800 10.38400 1.000 114.78656 191 LEU C N 1
ATOM 7422 C CA . LEU D 1 191 ? 73.16400 85.15800 11.41700 1.000 114.44656 191 LEU C CA 1
ATOM 7423 C C . LEU D 1 191 ? 72.08400 84.67700 12.37700 1.000 113.90656 191 LEU C C 1
ATOM 7424 O O . LEU D 1 191 ? 72.12400 83.53200 12.83500 1.000 110.90656 191 LEU C O 1
ATOM 7429 N N . TYR D 1 192 ? 71.11200 85.53500 12.69900 1.000 112.88637 192 TYR C N 1
ATOM 7430 C CA . TYR D 1 192 ? 70.02200 85.11000 13.57100 1.000 112.97637 192 TYR C CA 1
ATOM 7431 C C . TYR D 1 192 ? 69.17700 84.03100 12.91300 1.000 111.25637 192 TYR C C 1
ATOM 7432 O O . TYR D 1 192 ? 68.75400 83.07800 13.57500 1.000 112.21637 192 TYR C O 1
ATOM 7441 N N . GLY D 1 193 ? 68.90900 84.16800 11.61500 1.000 110.44600 193 GLY C N 1
ATOM 7442 C CA . GLY D 1 193 ? 68.17100 83.12500 10.91900 1.000 112.92600 193 GLY C CA 1
ATOM 7443 C C . GLY D 1 193 ? 68.89400 81.79300 10.95200 1.000 106.33600 193 GLY C C 1
ATOM 7444 O O . GLY D 1 193 ? 68.30300 80.75400 11.27000 1.000 105.56600 193 GLY C O 1
ATOM 7445 N N . LEU D 1 194 ? 70.19300 81.80900 10.63800 1.000 111.41078 194 LEU C N 1
ATOM 7446 C CA . LEU D 1 194 ? 70.96800 80.57000 10.67200 1.000 105.08078 194 LEU C CA 1
ATOM 7447 C C . LEU D 1 194 ? 71.03400 79.99300 12.08200 1.000 111.64078 194 LEU C C 1
ATOM 7448 O O . LEU D 1 194 ? 70.95700 78.77100 12.26900 1.000 110.10078 194 LEU C O 1
ATOM 7453 N N . ALA D 1 195 ? 71.18800 80.85900 13.08600 1.000 111.37110 195 ALA C N 1
ATOM 7454 C CA . ALA D 1 195 ? 71.23500 80.40700 14.47000 1.000 115.89110 195 ALA C CA 1
ATOM 7455 C C . ALA D 1 195 ? 69.92800 79.74400 14.87600 1.000 111.16110 195 ALA C C 1
ATOM 7456 O O . ALA D 1 195 ? 69.92900 78.66800 15.48000 1.000 108.12110 195 ALA C O 1
ATOM 7458 N N . HIS D 1 196 ? 68.80100 80.38700 14.56600 1.000 112.35457 196 HIS C N 1
ATOM 7459 C CA . HIS D 1 196 ? 67.49200 79.81000 14.84900 1.000 104.31457 196 HIS C CA 1
ATOM 7460 C C . HIS D 1 196 ? 67.34800 78.44600 14.18100 1.000 107.67457 196 HIS C C 1
ATOM 7461 O O . HIS D 1 196 ? 66.90800 77.46900 14.80900 1.000 113.75457 196 HIS C O 1
ATOM 7468 N N . ALA D 1 197 ? 67.75500 78.36000 12.90900 1.000 112.72508 197 ALA C N 1
ATOM 7469 C CA . ALA D 1 197 ? 67.69200 77.10200 12.17200 1.000 102.33508 197 ALA C CA 1
ATOM 7470 C C . ALA D 1 197 ? 68.46000 76.00200 12.89100 1.000 100.58508 197 ALA C C 1
ATOM 7471 O O . ALA D 1 197 ? 67.90900 74.94000 13.20100 1.000 105.31508 197 ALA C O 1
ATOM 7473 N N . ALA D 1 198 ? 69.74700 76.23600 13.15700 1.000 100.07554 198 ALA C N 1
ATOM 7474 C CA . ALA D 1 198 ? 70.56400 75.20500 13.79500 1.000 103.70554 198 ALA C CA 1
ATOM 7475 C C . ALA D 1 198 ? 70.05600 74.86800 15.19400 1.000 102.85554 198 ALA C C 1
ATOM 7476 O O . ALA D 1 198 ? 70.10600 73.70600 15.61400 1.000 102.41554 198 ALA C O 1
ATOM 7478 N N . ILE D 1 199 ? 69.57800 75.87000 15.93600 1.000 105.97028 199 ILE C N 1
ATOM 7479 C CA . ILE D 1 199 ? 69.12800 75.64300 17.30700 1.000 103.43028 199 ILE C CA 1
ATOM 7480 C C . ILE D 1 199 ? 67.93800 74.69500 17.33000 1.000 100.00028 199 ILE C C 1
ATOM 7481 O O . ILE D 1 199 ? 67.94100 73.68600 18.04500 1.000 101.62028 199 ILE C O 1
ATOM 7486 N N . VAL D 1 200 ? 66.90000 74.99600 16.54600 1.000 101.20108 200 VAL C N 1
ATOM 7487 C CA . VAL D 1 200 ? 65.70700 74.15800 16.62800 1.000 103.48108 200 VAL C CA 1
ATOM 7488 C C . VAL D 1 200 ? 65.87000 72.85600 15.86000 1.000 104.55108 200 VAL C C 1
ATOM 7489 O O . VAL D 1 200 ? 65.10400 71.91100 16.08700 1.000 108.77108 200 VAL C O 1
ATOM 7493 N N . SER D 1 201 ? 66.84500 72.77500 14.95400 1.000 104.52853 201 SER C N 1
ATOM 7494 C CA . SER D 1 201 ? 67.07400 71.52900 14.23900 1.000 103.15853 201 SER C CA 1
ATOM 7495 C C . SER D 1 201 ? 67.75000 70.49200 15.12400 1.000 100.69853 201 SER C C 1
ATOM 7496 O O . SER D 1 201 ? 67.60300 69.29000 14.88100 1.000 107.54853 201 SER C O 1
ATOM 7499 N N . LEU D 1 202 ? 68.47700 70.93200 16.14500 1.000 102.00089 202 LEU C N 1
ATOM 7500 C CA . LEU D 1 202 ? 69.09000 70.03800 17.11400 1.000 104.34089 202 LEU C CA 1
ATOM 7501 C C . LEU D 1 202 ? 68.20100 69.76600 18.32100 1.000 103.69089 202 LEU C C 1
ATOM 7502 O O . LEU D 1 202 ? 68.59100 68.98400 19.19400 1.000 106.18089 202 LEU C O 1
ATOM 7507 N N . GLY D 1 203 ? 67.02900 70.39000 18.39900 1.000 99.21267 203 GLY C N 1
ATOM 7508 C CA . GLY D 1 203 ? 66.09800 70.12800 19.48100 1.000 100.35267 203 GLY C CA 1
ATOM 7509 C C . GLY D 1 203 ? 66.21600 71.03300 20.68600 1.000 101.78267 203 GLY C C 1
ATOM 7510 O O . GLY D 1 203 ? 65.69200 70.68800 21.75100 1.000 101.40267 203 GLY C O 1
ATOM 7511 N N . PHE D 1 204 ? 66.87900 72.18000 20.55900 1.000 102.80994 204 PHE C N 1
ATOM 7512 C CA . PHE D 1 204 ? 66.98000 73.13900 21.64500 1.000 99.07994 204 PHE C CA 1
ATOM 7513 C C . PHE D 1 204 ? 65.86500 74.17700 21.53900 1.000 98.51994 204 PHE C C 1
ATOM 7514 O O . PHE D 1 204 ? 65.05400 74.16600 20.61000 1.000 99.95994 204 PHE C O 1
ATOM 7522 N N . SER D 1 205 ? 65.82000 75.08900 22.51000 1.000 101.20356 205 SER C N 1
ATOM 7523 C CA . SER D 1 205 ? 64.83500 76.15600 22.49900 1.000 104.21356 205 SER C CA 1
ATOM 7524 C C . SER D 1 205 ? 65.50300 77.48100 22.18800 1.000 109.09356 205 SER C C 1
ATOM 7525 O O . SER D 1 205 ? 66.53800 77.80300 22.78700 1.000 110.09356 205 SER C O 1
ATOM 7528 N N . PRO D 1 206 ? 64.95200 78.27200 21.26500 1.000 105.45063 206 PRO C N 1
ATOM 7529 C CA . PRO D 1 206 ? 65.48400 79.62500 21.05400 1.000 109.72063 206 PRO C CA 1
ATOM 7530 C C . PRO D 1 206 ? 65.16700 80.58000 22.19200 1.000 109.55063 206 PRO C C 1
ATOM 7531 O O . PRO D 1 206 ? 65.85200 81.60100 22.32800 1.000 112.36063 206 PRO C O 1
ATOM 7535 N N . ALA D 1 207 ? 64.14300 80.29000 23.00100 1.000 109.18107 207 ALA C N 1
ATOM 7536 C CA . ALA D 1 207 ? 63.72200 81.21600 24.04800 1.000 106.15107 207 ALA C CA 1
ATOM 7537 C C . ALA D 1 207 ? 64.53500 81.06200 25.32900 1.000 114.60107 207 ALA C C 1
ATOM 7538 O O . ALA D 1 207 ? 64.68500 82.03500 26.07700 1.000 124.91107 207 ALA C O 1
ATOM 7540 N N . LEU D 1 208 ? 65.06200 79.86700 25.60600 1.000 113.69314 208 LEU C N 1
ATOM 7541 C CA . LEU D 1 208 ? 65.89300 79.64600 26.79300 1.000 115.26314 208 LEU C CA 1
ATOM 7542 C C . LEU D 1 208 ? 67.25100 80.29000 26.56200 1.000 124.05314 208 LEU C C 1
ATOM 7543 O O . LEU D 1 208 ? 68.25600 79.63400 26.27800 1.000 130.58314 208 LEU C O 1
ATOM 7548 N N . GLY D 1 209 ? 67.27600 81.61000 26.70600 1.000 120.54403 209 GLY C N 1
ATOM 7549 C CA . GLY D 1 209 ? 68.51400 82.35100 26.62000 1.000 121.85403 209 GLY C CA 1
ATOM 7550 C C . GLY D 1 209 ? 69.19700 82.39300 27.97500 1.000 125.26403 209 GLY C C 1
ATOM 7551 O O . GLY D 1 209 ? 68.54900 82.51900 29.01200 1.000 125.69403 209 GLY C O 1
ATOM 7552 N N . PHE D 1 210 ? 70.51900 82.29400 27.94500 1.000 127.08276 210 PHE C N 1
ATOM 7553 C CA . PHE D 1 210 ? 71.33100 82.38800 29.14600 1.000 134.25276 210 PHE C CA 1
ATOM 7554 C C . PHE D 1 210 ? 71.91800 83.77900 29.28200 1.000 134.23276 210 PHE C C 1
ATOM 7555 O O . PHE D 1 210 ? 71.94600 84.34300 30.37900 1.000 137.58276 210 PHE C O 1
ATOM 7563 N N . ILE D 1 211 ? 72.38000 84.32900 28.17300 1.000 132.32498 211 ILE C N 1
ATOM 7564 C CA . ILE D 1 211 ? 72.57900 85.75000 28.02300 1.000 127.75498 211 ILE C CA 1
ATOM 7565 C C . ILE D 1 211 ? 71.33500 86.25000 27.29600 1.000 127.54498 211 ILE C C 1
ATOM 7566 O O . ILE D 1 211 ? 70.57900 85.47000 26.71000 1.000 136.25498 211 ILE C O 1
ATOM 7571 N N . HIS D 1 212 ? 71.08500 87.55800 27.35800 1.000 129.69661 212 HIS C N 1
ATOM 7572 C CA . HIS D 1 212 ? 69.98800 88.20200 26.63200 1.000 131.45661 212 HIS C CA 1
ATOM 7573 C C . HIS D 1 212 ? 68.60800 87.75200 27.10500 1.000 130.76661 212 HIS C C 1
ATOM 7574 O O . HIS D 1 212 ? 67.64400 87.82800 26.33600 1.000 127.44661 212 HIS C O 1
ATOM 7581 N N . THR D 1 213 ? 68.48300 87.28000 28.34600 1.000 125.69981 213 THR C N 1
ATOM 7582 C CA . THR D 1 213 ? 67.21600 86.72700 28.81200 1.000 124.85981 213 THR C CA 1
ATOM 7583 C C . THR D 1 213 ? 66.08700 87.74000 28.65300 1.000 123.79981 213 THR C C 1
ATOM 7584 O O . THR D 1 213 ? 66.28200 88.94400 28.83600 1.000 141.14981 213 THR C O 1
ATOM 7586 N N . GLY D 1 214 ? 64.89900 87.24400 28.31100 1.000 117.81311 214 GLY C N 1
ATOM 7587 C CA . GLY D 1 214 ? 63.70800 88.06500 28.17900 1.000 121.72311 214 GLY C CA 1
ATOM 7588 C C . GLY D 1 214 ? 63.06800 88.04700 26.80400 1.000 116.86311 214 GLY C C 1
ATOM 7589 O O . GLY D 1 214 ? 61.88800 88.40400 26.68200 1.000 118.78311 214 GLY C O 1
ATOM 7590 N N . LYS D 1 215 ? 63.79100 87.63700 25.76600 1.000 126.15768 215 LYS C N 1
ATOM 7591 C CA . LYS D 1 215 ? 63.25600 87.57200 24.41500 1.000 124.46768 215 LYS C CA 1
ATOM 7592 C C . LYS D 1 215 ? 63.00900 86.11900 24.02900 1.000 120.18768 215 LYS C C 1
ATOM 7593 O O . LYS D 1 215 ? 63.70200 85.20900 24.49400 1.000 117.35768 215 LYS C O 1
ATOM 7599 N N . LEU D 1 216 ? 62.01800 85.90600 23.15800 1.000 121.45127 216 LEU C N 1
ATOM 7600 C CA . LEU D 1 216 ? 61.68000 84.54500 22.74300 1.000 115.13127 216 LEU C CA 1
ATOM 7601 C C . LEU D 1 216 ? 62.71700 83.96000 21.79400 1.000 107.75127 216 LEU C C 1
ATOM 7602 O O . LEU D 1 216 ? 62.65100 82.77100 21.47500 1.000 107.29127 216 LEU C O 1
ATOM 7607 N N . LEU D 1 217 ? 63.68800 84.76500 21.36200 1.000 112.64933 217 LEU C N 1
ATOM 7608 C CA . LEU D 1 217 ? 64.79600 84.31200 20.53000 1.000 107.45933 217 LEU C CA 1
ATOM 7609 C C . LEU D 1 217 ? 66.13500 84.62600 21.18300 1.000 109.75933 217 LEU C C 1
ATOM 7610 O O . LEU D 1 217 ? 67.14200 84.77300 20.48400 1.000 107.88933 217 LEU C O 1
ATOM 7615 N N . SER D 1 218 ? 66.15200 84.76500 22.51300 1.000 109.90619 218 SER C N 1
ATOM 7616 C CA . SER D 1 218 ? 67.37000 85.15800 23.21400 1.000 113.06619 218 SER C CA 1
ATOM 7617 C C . SER D 1 218 ? 68.51600 84.20800 22.89700 1.000 116.79619 218 SER C C 1
ATOM 7618 O O . SER D 1 218 ? 69.64100 84.64400 22.62200 1.000 121.66619 218 SER C O 1
ATOM 7621 N N . PHE D 1 219 ? 68.25200 82.90000 22.94800 1.000 111.83330 219 PHE C N 1
ATOM 7622 C CA . PHE D 1 219 ? 69.29800 81.92300 22.66900 1.000 109.50330 219 PHE C CA 1
ATOM 7623 C C . PHE D 1 219 ? 69.83100 82.06700 21.24800 1.000 112.19330 219 PHE C C 1
ATOM 7624 O O . PHE D 1 219 ? 71.01700 81.81700 21.00000 1.000 121.21330 219 PHE C O 1
ATOM 7632 N N . VAL D 1 220 ? 68.97500 82.48300 20.31100 1.000 114.84782 220 VAL C N 1
ATOM 7633 C CA . VAL D 1 220 ? 69.42300 82.73600 18.94300 1.000 112.83782 220 VAL C CA 1
ATOM 7634 C C . VAL D 1 220 ? 70.50500 83.80600 18.93200 1.000 119.64782 220 VAL C C 1
ATOM 7635 O O . VAL D 1 220 ? 71.55300 83.65000 18.29300 1.000 126.11782 220 VAL C O 1
ATOM 7639 N N . TYR D 1 221 ? 70.26200 84.91300 19.63500 1.000 121.35026 221 TYR C N 1
ATOM 7640 C CA . TYR D 1 221 ? 71.25400 85.98100 19.70800 1.000 122.53026 221 TYR C CA 1
ATOM 7641 C C . TYR D 1 221 ? 72.50400 85.51800 20.44500 1.000 133.42026 221 TYR C C 1
ATOM 7642 O O . TYR D 1 221 ? 73.62700 85.85700 20.04900 1.000 144.11026 221 TYR C O 1
ATOM 7651 N N . ASP D 1 222 ? 72.32300 84.76400 21.53500 1.000 120.91213 222 ASP C N 1
ATOM 7652 C CA . ASP D 1 222 ? 73.45400 84.19300 22.26000 1.000 122.87213 222 ASP C CA 1
ATOM 7653 C C . ASP D 1 222 ? 74.36100 83.39800 21.33300 1.000 124.21213 222 ASP C C 1
ATOM 7654 O O . ASP D 1 222 ? 75.59100 83.49800 21.41100 1.000 130.19213 222 ASP C O 1
ATOM 7659 N N . ILE D 1 223 ? 73.76700 82.59800 20.44700 1.000 127.72739 223 ILE C N 1
ATOM 7660 C CA . ILE D 1 223 ? 74.56800 81.76400 19.55800 1.000 130.96739 223 ILE C CA 1
ATOM 7661 C C . ILE D 1 223 ? 75.18700 82.60400 18.44800 1.000 135.24739 223 ILE C C 1
ATOM 7662 O O . ILE D 1 223 ? 76.35400 82.41300 18.08600 1.000 139.77739 223 ILE C O 1
ATOM 7667 N N . ALA D 1 224 ? 74.42100 83.54500 17.88700 1.000 131.60951 224 ALA C N 1
ATOM 7668 C CA . ALA D 1 224 ? 74.93300 84.34500 16.77900 1.000 125.46951 224 ALA C CA 1
ATOM 7669 C C . ALA D 1 224 ? 76.09900 85.22400 17.21200 1.000 132.78951 224 ALA C C 1
ATOM 7670 O O . ALA D 1 224 ? 77.02100 85.46200 16.42000 1.000 138.67951 224 ALA C O 1
ATOM 7672 N N . ASP D 1 225 ? 76.07700 85.71300 18.45700 1.000 135.67708 225 ASP C N 1
ATOM 7673 C CA . ASP D 1 225 ? 77.18100 86.52500 18.95800 1.000 136.42708 225 ASP C CA 1
ATOM 7674 C C . ASP D 1 225 ? 78.50200 85.76300 18.93400 1.000 138.59708 225 ASP C C 1
ATOM 7675 O O . ASP D 1 225 ? 79.57100 86.37800 18.84900 1.000 156.11708 225 ASP C O 1
ATOM 7680 N N . LEU D 1 226 ? 78.45100 84.43100 19.00900 1.000 135.81611 226 LEU C N 1
ATOM 7681 C CA . LEU D 1 226 ? 79.66700 83.62700 18.99900 1.000 139.04611 226 LEU C CA 1
ATOM 7682 C C . LEU D 1 226 ? 80.39800 83.69500 17.66600 1.000 148.45611 226 LEU C C 1
ATOM 7683 O O . LEU D 1 226 ? 81.59300 83.38400 17.61100 1.000 162.78611 226 LEU C O 1
ATOM 7688 N N . TYR D 1 227 ? 79.71000 84.08700 16.59300 1.000 140.54443 227 TYR C N 1
ATOM 7689 C CA . TYR D 1 227 ? 80.29500 84.12900 15.26200 1.000 146.12443 227 TYR C CA 1
ATOM 7690 C C . TYR D 1 227 ? 80.16400 85.49200 14.59900 1.000 145.85443 227 TYR C C 1
ATOM 7691 O O . TYR D 1 227 ? 80.61200 85.65100 13.45800 1.000 148.92443 227 TYR C O 1
ATOM 7700 N N . LYS D 1 228 ? 79.54300 86.46800 15.27000 1.000 140.53373 228 LYS C N 1
ATOM 7701 C CA . LYS D 1 228 ? 79.43900 87.81900 14.72300 1.000 138.80373 228 LYS C CA 1
ATOM 7702 C C . LYS D 1 228 ? 80.80800 88.39000 14.36700 1.000 142.75373 228 LYS C C 1
ATOM 7703 O O . LYS D 1 228 ? 81.03200 88.83800 13.23600 1.000 156.97373 228 LYS C O 1
ATOM 7709 N N . ALA D 1 229 ? 81.73900 88.38400 15.32500 1.000 146.67568 229 ALA C N 1
ATOM 7710 C CA . ALA D 1 229 ? 83.02800 89.04000 15.12400 1.000 148.64568 229 ALA C CA 1
ATOM 7711 C C . ALA D 1 229 ? 83.89100 88.35300 14.07300 1.000 156.12568 229 ALA C C 1
ATOM 7712 O O . ALA D 1 229 ? 84.84900 88.96300 13.58600 1.000 159.22568 229 ALA C O 1
ATOM 7714 N N . ASP D 1 230 ? 83.58200 87.11000 13.71100 1.000 152.88621 230 ASP C N 1
ATOM 7715 C CA . ASP D 1 230 ? 84.35600 86.40200 12.70200 1.000 154.02621 230 ASP C CA 1
ATOM 7716 C C . ASP D 1 230 ? 83.72600 86.44100 11.31700 1.000 149.79621 230 ASP C C 1
ATOM 7717 O O . ASP D 1 230 ? 84.44900 86.30800 10.32300 1.000 154.16621 230 ASP C O 1
ATOM 7722 N N . TYR D 1 231 ? 82.41100 86.62600 11.22600 1.000 147.91793 231 TYR C N 1
ATOM 7723 C CA . TYR D 1 231 ? 81.71200 86.60200 9.94700 1.000 146.50793 231 TYR C CA 1
ATOM 7724 C C . TYR D 1 231 ? 81.01900 87.91400 9.62400 1.000 143.55793 231 TYR C C 1
ATOM 7725 O O . TYR D 1 231 ? 81.16100 88.42700 8.50900 1.000 146.00793 231 TYR C O 1
ATOM 7734 N N . LEU D 1 232 ? 80.27300 88.47900 10.57500 1.000 143.06564 232 LEU C N 1
ATOM 7735 C CA . LEU D 1 232 ? 79.41300 89.61900 10.27200 1.000 146.42564 232 LEU C CA 1
ATOM 7736 C C . LEU D 1 232 ? 80.23400 90.88400 10.04800 1.000 155.60564 232 LEU C C 1
ATOM 7737 O O . LEU D 1 232 ? 80.10800 91.54600 9.01100 1.000 158.96564 232 LEU C O 1
ATOM 7742 N N . VAL D 1 233 ? 81.05200 91.25900 11.03600 1.000 151.50230 233 VAL C N 1
ATOM 7743 C CA . VAL D 1 233 ? 81.78500 92.52600 10.96000 1.000 152.31230 233 VAL C CA 1
ATOM 7744 C C . VAL D 1 233 ? 82.67700 92.61900 9.72400 1.000 163.06230 233 VAL C C 1
ATOM 7745 O O . VAL D 1 233 ? 82.60500 93.63800 9.01500 1.000 162.97230 233 VAL C O 1
ATOM 7749 N N . PRO D 1 234 ? 83.53600 91.63400 9.41700 1.000 159.55516 234 PRO C N 1
ATOM 7750 C CA . PRO D 1 234 ? 84.37100 91.77500 8.21100 1.000 160.94516 234 PRO C CA 1
ATOM 7751 C C . PRO D 1 234 ? 83.55900 91.84300 6.93400 1.000 163.72516 234 PRO C C 1
ATOM 7752 O O . PRO D 1 234 ? 83.88200 92.63500 6.04000 1.000 174.39516 234 PRO C O 1
ATOM 7756 N N . ALA D 1 235 ? 82.49200 91.04700 6.83500 1.000 160.89393 235 ALA C N 1
ATOM 7757 C CA . ALA D 1 235 ? 81.66400 91.06300 5.63400 1.000 159.09393 235 ALA C CA 1
ATOM 7758 C C . ALA D 1 235 ? 81.00200 92.42100 5.44700 1.000 160.46393 235 ALA C C 1
ATOM 7759 O O . ALA D 1 235 ? 80.99800 92.97400 4.34300 1.000 164.04393 235 ALA C O 1
ATOM 7761 N N . ALA D 1 236 ? 80.44200 92.97700 6.52300 1.000 156.72170 236 ALA C N 1
ATOM 7762 C CA . ALA D 1 236 ? 79.78400 94.27700 6.43500 1.000 160.88170 236 ALA C CA 1
ATOM 7763 C C . ALA D 1 236 ? 80.77400 95.37000 6.05200 1.000 171.57170 236 ALA C C 1
ATOM 7764 O O . ALA D 1 236 ? 80.49700 96.20000 5.17300 1.000 190.53170 236 ALA C O 1
ATOM 7766 N N . PHE D 1 237 ? 81.93800 95.39000 6.70500 1.000 181.61760 237 PHE C N 1
ATOM 7767 C CA . PHE D 1 237 ? 82.90800 96.43700 6.40800 1.000 161.51760 237 PHE C CA 1
ATOM 7768 C C . PHE D 1 237 ? 83.44000 96.31300 4.98400 1.000 165.30760 237 PHE C C 1
ATOM 7769 O O . PHE D 1 237 ? 83.60600 97.32200 4.29300 1.000 169.71760 237 PHE C O 1
ATOM 7777 N N . ARG D 1 238 ? 83.68800 95.08800 4.51200 1.000 166.54062 238 ARG C N 1
ATOM 7778 C CA . ARG D 1 238 ? 84.16700 94.91600 3.14300 1.000 166.32062 238 ARG C CA 1
ATOM 7779 C C . ARG D 1 238 ? 83.07500 95.22100 2.12200 1.000 173.94062 238 ARG C C 1
ATOM 7780 O O . ARG D 1 238 ? 83.37200 95.69400 1.01700 1.000 174.91062 238 ARG C O 1
ATOM 7788 N N . THR D 1 239 ? 81.80900 95.00600 2.48700 1.000 169.70546 239 THR C N 1
ATOM 7789 C CA . THR D 1 239 ? 80.71400 95.34100 1.58400 1.000 170.24546 239 THR C CA 1
ATOM 7790 C C . THR D 1 239 ? 80.56900 96.84900 1.45700 1.000 171.25546 239 THR C C 1
ATOM 7791 O O . THR D 1 239 ? 80.26700 97.36100 0.37300 1.000 173.95546 239 THR C O 1
ATOM 7795 N N . VAL D 1 240 ? 80.78000 97.57600 2.55500 1.000 166.88957 240 VAL C N 1
ATOM 7796 C CA . VAL D 1 240 ? 80.78500 99.03200 2.45200 1.000 168.04957 240 VAL C CA 1
ATOM 7797 C C . VAL D 1 240 ? 82.04100 99.49900 1.72300 1.000 176.23957 240 VAL C C 1
ATOM 7798 O O . VAL D 1 240 ? 82.02300 100.51800 1.02200 1.000 172.87957 240 VAL C O 1
ATOM 7802 N N . ALA D 1 241 ? 83.14000 98.75300 1.85800 1.000 168.75845 241 ALA C N 1
ATOM 7803 C CA . ALA D 1 241 ? 84.34500 99.01800 1.08400 1.000 174.61845 241 ALA C CA 1
ATOM 7804 C C . ALA D 1 241 ? 84.11000 98.81500 -0.40600 1.000 177.13845 241 ALA C C 1
ATOM 7805 O O . ALA D 1 241 ? 84.83800 99.38600 -1.22600 1.000 182.16845 241 ALA C O 1
ATOM 7807 N N . GLU D 1 242 ? 83.10700 98.01400 -0.77600 1.000 177.95764 242 GLU C N 1
ATOM 7808 C CA . GLU D 1 242 ? 82.80600 97.81400 -2.19000 1.000 175.63764 242 GLU C CA 1
ATOM 7809 C C . GLU D 1 242 ? 82.07200 99.02100 -2.75500 1.000 178.93764 242 GLU C C 1
ATOM 7810 O O . GLU D 1 242 ? 82.49900 99.60200 -3.75900 1.000 188.08764 242 GLU C O 1
ATOM 7816 N N . SER D 1 243 ? 80.97500 99.41300 -2.11800 1.000 170.03978 243 SER C N 1
ATOM 7817 C CA . SER D 1 243 ? 80.22900 100.61000 -2.47600 1.000 164.40978 243 SER C CA 1
ATOM 7818 C C . SER D 1 243 ? 79.29800 100.94200 -1.31700 1.000 160.67978 243 SER C C 1
ATOM 7819 O O . SER D 1 243 ? 79.34000 100.30100 -0.26100 1.000 161.16978 243 SER C O 1
ATOM 7822 N N . GLU D 1 244 ? 78.45200 101.95200 -1.51300 1.000 163.03155 244 GLU C N 1
ATOM 7823 C CA . GLU D 1 244 ? 77.42100 102.30200 -0.54500 1.000 162.44155 244 GLU C CA 1
ATOM 7824 C C . GLU D 1 244 ? 76.02600 102.21500 -1.15000 1.000 164.77155 244 GLU C C 1
ATOM 7825 O O . GLU D 1 244 ? 75.06700 102.72300 -0.55800 1.000 173.08155 244 GLU C O 1
ATOM 7831 N N . GLU D 1 245 ? 75.89400 101.58300 -2.31200 1.000 167.14072 245 GLU C N 1
ATOM 7832 C CA . GLU D 1 245 ? 74.60800 101.36100 -2.95700 1.000 170.29072 245 GLU C CA 1
ATOM 7833 C C . GLU D 1 245 ? 74.19900 99.90800 -2.76700 1.000 174.04072 245 GLU C C 1
ATOM 7834 O O . GLU D 1 245 ? 74.96000 98.99800 -3.11200 1.000 169.78072 245 GLU C O 1
ATOM 7840 N N . ALA D 1 246 ? 72.99800 99.70000 -2.23200 1.000 179.73876 246 ALA C N 1
ATOM 7841 C CA . ALA D 1 246 ? 72.45600 98.37100 -1.95900 1.000 173.26876 246 ALA C CA 1
ATOM 7842 C C . ALA D 1 246 ? 73.46500 97.51600 -1.18800 1.000 160.44876 246 ALA C C 1
ATOM 7843 O O . ALA D 1 246 ? 73.98500 96.50900 -1.67000 1.000 159.66876 246 ALA C O 1
ATOM 7845 N N . VAL D 1 247 ? 73.72300 97.95300 0.04100 1.000 156.46952 247 VAL C N 1
ATOM 7846 C CA . VAL D 1 247 ? 74.69700 97.26600 0.87700 1.000 150.44952 247 VAL C CA 1
ATOM 7847 C C . VAL D 1 247 ? 74.02700 96.14900 1.66500 1.000 148.36952 247 VAL C C 1
ATOM 7848 O O . VAL D 1 247 ? 74.67300 95.14900 1.99200 1.000 149.76952 247 VAL C O 1
ATOM 7850 N N . GLU D 1 248 ? 72.73000 96.29200 1.94800 1.000 150.09855 248 GLU C N 1
ATOM 7851 C CA . GLU D 1 248 ? 71.99000 95.27000 2.67300 1.000 147.17855 248 GLU C CA 1
ATOM 7852 C C . GLU D 1 248 ? 71.87900 93.97500 1.87900 1.000 144.00855 248 GLU C C 1
ATOM 7853 O O . GLU D 1 248 ? 71.69400 92.90800 2.47400 1.000 140.05855 248 GLU C O 1
ATOM 7859 N N . ARG D 1 249 ? 71.98400 94.04600 0.55100 1.000 147.91710 249 ARG C N 1
ATOM 7860 C CA . ARG D 1 249 ? 71.91400 92.86400 -0.30000 1.000 140.74710 249 ARG C CA 1
ATOM 7861 C C . ARG D 1 249 ? 73.28900 92.26000 -0.56500 1.000 139.72710 249 ARG C C 1
ATOM 7862 O O . ARG D 1 249 ? 73.45400 91.03500 -0.49400 1.000 147.44710 249 ARG C O 1
ATOM 7870 N N . ARG D 1 250 ? 74.28500 93.09200 -0.87600 1.000 145.75529 250 ARG C N 1
ATOM 7871 C CA . ARG D 1 250 ? 75.61800 92.55000 -1.10900 1.000 143.38529 250 ARG C CA 1
ATOM 7872 C C . ARG D 1 250 ? 76.23100 92.00600 0.17200 1.000 137.67529 250 ARG C C 1
ATOM 7873 O O . ARG D 1 250 ? 77.02800 91.06300 0.11700 1.000 139.06529 250 ARG C O 1
ATOM 7881 N N . VAL D 1 251 ? 75.87800 92.57200 1.33000 1.000 143.47899 251 VAL C N 1
ATOM 7882 C CA . VAL D 1 251 ? 76.36400 92.00100 2.58000 1.000 145.63899 251 VAL C CA 1
ATOM 7883 C C . VAL D 1 251 ? 75.79200 90.60400 2.79100 1.000 147.30899 251 VAL C C 1
ATOM 7884 O O . VAL D 1 251 ? 76.51100 89.68700 3.20200 1.000 144.53899 251 VAL C O 1
ATOM 7888 N N . ARG D 1 252 ? 74.51400 90.39900 2.45400 1.000 150.94132 252 ARG C N 1
ATOM 7889 C CA . ARG D 1 252 ? 73.92400 89.06900 2.56900 1.000 137.86132 252 ARG C CA 1
ATOM 7890 C C . ARG D 1 252 ? 74.54100 88.10200 1.56800 1.000 145.45132 252 ARG C C 1
ATOM 7891 O O . ARG D 1 252 ? 74.77600 86.93300 1.89000 1.000 163.20132 252 ARG C O 1
ATOM 7899 N N . ARG D 1 253 ? 74.80500 88.57100 0.34700 1.000 145.81175 253 ARG C N 1
ATOM 7900 C CA . ARG D 1 253 ? 75.43700 87.72000 -0.66000 1.000 136.30175 253 ARG C CA 1
ATOM 7901 C C . ARG D 1 253 ? 76.83400 87.28800 -0.22100 1.000 140.78175 253 ARG C C 1
ATOM 7902 O O . ARG D 1 253 ? 77.18000 86.09700 -0.27600 1.000 148.79175 253 ARG C O 1
ATOM 7910 N N . ALA D 1 254 ? 77.65800 88.24800 0.21000 1.000 139.08653 254 ALA C N 1
ATOM 7911 C CA . ALA D 1 254 ? 79.00600 87.92700 0.66800 1.000 131.84653 254 ALA C CA 1
ATOM 7912 C C . ALA D 1 254 ? 78.97000 87.02200 1.89400 1.000 137.93653 254 ALA C C 1
ATOM 7913 O O . ALA D 1 254 ? 79.80100 86.11700 2.02900 1.000 149.27653 254 ALA C O 1
ATOM 7915 N N . LEU D 1 255 ? 78.00000 87.23400 2.79000 1.000 145.83070 255 LEU C N 1
ATOM 7916 C CA . LEU D 1 255 ? 77.90600 86.39000 3.97600 1.000 147.68070 255 LEU C CA 1
ATOM 7917 C C . LEU D 1 255 ? 77.47200 84.97600 3.61800 1.000 147.02070 255 LEU C C 1
ATOM 7918 O O . LEU D 1 255 ? 77.95700 84.01100 4.21000 1.000 150.38070 255 LEU C O 1
ATOM 7923 N N . ARG D 1 256 ? 76.55200 84.83100 2.66200 1.000 146.56745 256 ARG C N 1
ATOM 7924 C CA . ARG D 1 256 ? 76.18600 83.50500 2.17600 1.000 147.44745 256 ARG C CA 1
ATOM 7925 C C . ARG D 1 256 ? 77.39800 82.78200 1.59900 1.000 153.21745 256 ARG C C 1
ATOM 7926 O O . ARG D 1 256 ? 77.65500 81.61300 1.92100 1.000 156.77745 256 ARG C O 1
ATOM 7934 N N . GLU D 1 257 ? 78.15800 83.46900 0.73900 1.000 152.39808 257 GLU C N 1
ATOM 7935 C CA . GLU D 1 257 ? 79.34000 82.84100 0.15400 1.000 148.48808 257 GLU C CA 1
ATOM 7936 C C . GLU D 1 257 ? 80.37500 82.48800 1.21700 1.000 148.19808 257 GLU C C 1
ATOM 7937 O O . GLU D 1 257 ? 81.06000 81.46500 1.09500 1.000 149.86808 257 GLU C O 1
ATOM 7943 N N . ALA D 1 258 ? 80.50700 83.31300 2.25700 1.000 148.13004 258 ALA C N 1
ATOM 7944 C CA . ALA D 1 258 ? 81.46000 83.02900 3.32300 1.000 145.84004 258 ALA C CA 1
ATOM 7945 C C . ALA D 1 258 ? 80.96800 81.95200 4.28200 1.000 152.45004 258 ALA C C 1
ATOM 7946 O O . ALA D 1 258 ? 81.78800 81.30100 4.93800 1.000 154.24004 258 ALA C O 1
ATOM 7948 N N . ILE D 1 259 ? 79.65400 81.74800 4.37300 1.000 158.00072 259 ILE C N 1
ATOM 7949 C CA . ILE D 1 259 ? 79.10200 80.70400 5.22900 1.000 157.55072 259 ILE C CA 1
ATOM 7950 C C . ILE D 1 259 ? 79.20800 79.34800 4.54800 1.000 160.82072 259 ILE C C 1
ATOM 7951 O O . ILE D 1 259 ? 79.52600 78.34100 5.19100 1.000 168.14072 259 ILE C O 1
ATOM 7956 N N . GLN D 1 260 ? 78.96700 79.29900 3.23700 1.000 161.55938 260 GLN C N 1
ATOM 7957 C CA . GLN D 1 260 ? 79.13500 78.03900 2.52300 1.000 156.37938 260 GLN C CA 1
ATOM 7958 C C . GLN D 1 260 ? 80.59700 77.68500 2.28600 1.000 157.23938 260 GLN C C 1
ATOM 7959 O O . GLN D 1 260 ? 80.90300 76.50900 2.06100 1.000 157.37938 260 GLN C O 1
ATOM 7965 N N . GLU D 1 261 ? 81.49800 78.66400 2.35000 1.000 158.88747 261 GLU C N 1
ATOM 7966 C CA . GLU D 1 261 ? 82.92600 78.40000 2.25400 1.000 161.63747 261 GLU C CA 1
ATOM 7967 C C . GLU D 1 261 ? 83.54600 77.99600 3.58600 1.000 165.53747 261 GLU C C 1
ATOM 7968 O O . GLU D 1 261 ? 84.67100 77.48300 3.59500 1.000 180.59747 261 GLU C O 1
ATOM 7970 N N . GLY D 1 262 ? 82.84900 78.20500 4.70000 1.000 164.18759 262 GLY C N 1
ATOM 7971 C CA . GLY D 1 262 ? 83.38200 77.85200 6.00000 1.000 160.83759 262 GLY C CA 1
ATOM 7972 C C . GLY D 1 262 ? 82.55900 76.81200 6.73100 1.000 159.53759 262 GLY C C 1
ATOM 7973 O O . GLY D 1 262 ? 82.96200 76.33400 7.79700 1.000 159.23759 262 GLY C O 1
ATOM 7974 N N . ARG D 1 263 ? 81.40900 76.45500 6.16200 1.000 158.33470 263 ARG C N 1
ATOM 7975 C CA . ARG D 1 263 ? 80.49200 75.47500 6.74200 1.000 155.63470 263 ARG C CA 1
ATOM 7976 C C . ARG D 1 263 ? 80.16900 75.83200 8.19300 1.000 150.85470 263 ARG C C 1
ATOM 7977 O O . ARG D 1 263 ? 80.43600 75.07800 9.13100 1.000 146.52470 263 ARG C O 1
ATOM 7985 N N . LEU D 1 264 ? 79.58200 77.02000 8.35700 1.000 152.74733 264 LEU C N 1
ATOM 7986 C CA . LEU D 1 264 ? 79.32800 77.54500 9.69300 1.000 142.90733 264 LEU C CA 1
ATOM 7987 C C . LEU D 1 264 ? 78.24900 76.75100 10.41800 1.000 136.67733 264 LEU C C 1
ATOM 7988 O O . LEU D 1 264 ? 78.25700 76.69300 11.65100 1.000 141.21733 264 LEU C O 1
ATOM 7993 N N . LEU D 1 265 ? 77.32200 76.13400 9.68200 1.000 134.74439 265 LEU C N 1
ATOM 7994 C CA . LEU D 1 265 ? 76.23600 75.40100 10.32700 1.000 131.98439 265 LEU C CA 1
ATOM 7995 C C . LEU D 1 265 ? 76.77200 74.23600 11.15300 1.000 140.31439 265 LEU C C 1
ATOM 7996 O O . LEU D 1 265 ? 76.31700 74.00300 12.28100 1.000 145.07439 265 LEU C O 1
ATOM 8001 N N . GLU D 1 266 ? 77.74400 73.49700 10.61200 1.000 140.36081 266 GLU C N 1
ATOM 8002 C CA . GLU D 1 266 ? 78.31600 72.37400 11.34800 1.000 142.57081 266 GLU C CA 1
ATOM 8003 C C . GLU D 1 266 ? 79.03000 72.84500 12.60900 1.000 145.23081 266 GLU C C 1
ATOM 8004 O O . GLU D 1 266 ? 78.89400 72.23100 13.67300 1.000 153.16081 266 GLU C O 1
ATOM 8010 N N . ARG D 1 267 ? 79.80100 73.93100 12.50600 1.000 148.16025 267 ARG C N 1
ATOM 8011 C CA . ARG D 1 267 ? 80.48200 74.47500 13.67700 1.000 145.12025 267 ARG C CA 1
ATOM 8012 C C . ARG D 1 267 ? 79.48400 74.95200 14.72400 1.000 143.11025 267 ARG C C 1
ATOM 8013 O O . ARG D 1 267 ? 79.68000 74.73600 15.92700 1.000 153.30025 267 ARG C O 1
ATOM 8029 N N . ALA D 1 269 ? 76.39200 73.84600 15.20500 1.000 143.94814 269 ALA C N 1
ATOM 8030 C CA . ALA D 1 269 ? 75.79500 72.67300 15.83400 1.000 137.49814 269 ALA C CA 1
ATOM 8031 C C . ALA D 1 269 ? 76.76400 72.00400 16.80200 1.000 137.32814 269 ALA C C 1
ATOM 8032 O O . ALA D 1 269 ? 76.36800 71.58700 17.89700 1.000 135.82814 269 ALA C O 1
ATOM 8034 N N . GLU D 1 270 ? 78.03400 71.88000 16.41200 1.000 141.90316 270 GLU C N 1
ATOM 8035 C CA . GLU D 1 270 ? 79.03300 71.26400 17.28000 1.000 144.45316 270 GLU C CA 1
ATOM 8036 C C . GLU D 1 270 ? 79.20100 72.05000 18.57800 1.000 142.18316 270 GLU C C 1
ATOM 8037 O O . GLU D 1 270 ? 79.23900 71.47000 19.67300 1.000 142.52316 270 GLU C O 1
ATOM 8043 N N . ASP D 1 271 ? 79.32400 73.37700 18.47400 1.000 143.86509 271 ASP C N 1
ATOM 8044 C CA . ASP D 1 271 ? 79.44300 74.20400 19.67000 1.000 143.38509 271 ASP C CA 1
ATOM 8045 C C . ASP D 1 271 ? 78.18000 74.12300 20.51800 1.000 137.63509 271 ASP C C 1
ATOM 8046 O O . ASP D 1 271 ? 78.25000 74.10000 21.75100 1.000 136.43509 271 ASP C O 1
ATOM 8051 N N . LEU D 1 272 ? 77.01200 74.08600 19.87100 1.000 137.04469 272 LEU C N 1
ATOM 8052 C CA . LEU D 1 272 ? 75.75500 73.96100 20.60000 1.000 136.33469 272 LEU C CA 1
ATOM 8053 C C . LEU D 1 272 ? 75.69700 72.64800 21.36900 1.000 138.27469 272 LEU C C 1
ATOM 8054 O O . LEU D 1 272 ? 75.16000 72.59200 22.48100 1.000 137.68469 272 LEU C O 1
ATOM 8059 N N . LEU D 1 273 ? 76.24400 71.57900 20.78600 1.000 137.39497 273 LEU C N 1
ATOM 8060 C CA . LEU D 1 273 ? 76.28800 70.29500 21.47700 1.000 136.79497 273 LEU C CA 1
ATOM 8061 C C . LEU D 1 273 ? 77.22700 70.36100 22.67300 1.000 140.18497 273 LEU C C 1
ATOM 8062 O O . LEU D 1 273 ? 76.86000 69.97100 23.78700 1.000 141.67497 273 LEU C O 1
ATOM 8067 N N . ASN D 1 274 ? 78.45200 70.84700 22.45700 1.000 141.99116 274 ASN C N 1
ATOM 8068 C CA . ASN D 1 274 ? 79.41800 70.91600 23.54800 1.000 142.56116 274 ASN C CA 1
ATOM 8069 C C . ASN D 1 274 ? 79.00300 71.90000 24.63800 1.000 151.55116 274 ASN C C 1
ATOM 8070 O O . ASN D 1 274 ? 79.52800 71.82000 25.75300 1.000 157.36116 274 ASN C O 1
ATOM 8075 N N . LEU D 1 275 ? 78.08500 72.82900 24.34100 1.000 157.32010 275 LEU C N 1
ATOM 8076 C CA . LEU D 1 275 ? 77.68700 73.82600 25.33200 1.000 142.34010 275 LEU C CA 1
ATOM 8077 C C . LEU D 1 275 ? 77.04300 73.19200 26.55900 1.000 140.16010 275 LEU C C 1
ATOM 8078 O O . LEU D 1 275 ? 77.17000 73.72400 27.66900 1.000 141.26010 275 LEU C O 1
ATOM 8083 N N . PHE D 1 276 ? 76.34600 72.07000 26.38300 1.000 147.21336 276 PHE C N 1
ATOM 8084 C CA . PHE D 1 276 ? 75.69800 71.37400 27.49000 1.000 147.29336 276 PHE C CA 1
ATOM 8085 C C . PHE D 1 276 ? 76.25300 69.96100 27.60000 1.000 151.43336 276 PHE C C 1
ATOM 8086 O O . PHE D 1 276 ? 75.49200 68.98800 27.60600 1.000 152.41336 276 PHE C O 1
ATOM 8094 N N . ARG D 1 277 ? 77.57300 69.83300 27.69300 1.000 147.43282 277 ARG C N 1
ATOM 8095 C CA . ARG D 1 277 ? 78.24600 68.53400 27.70200 1.000 152.13282 277 ARG C CA 1
ATOM 8096 C C . ARG D 1 277 ? 79.00900 68.37000 29.01000 1.000 158.28282 277 ARG C C 1
ATOM 8097 O O . ARG D 1 277 ? 80.21800 68.59800 29.07800 1.000 171.89282 277 ARG C O 1
ATOM 8099 N N . GLY D 1 278 ? 78.28700 67.97600 30.05600 1.000 158.90585 278 GLY C N 1
ATOM 8100 C CA . GLY D 1 278 ? 78.89000 67.76800 31.35800 1.000 157.90585 278 GLY C CA 1
ATOM 8101 C C . GLY D 1 278 ? 78.82700 68.95900 32.29000 1.000 155.66585 278 GLY C C 1
ATOM 8102 O O . GLY D 1 278 ? 79.40800 70.01100 32.00100 1.000 158.65585 278 GLY C O 1
ATOM 8103 N N . LEU D 1 279 ? 78.13000 68.79500 33.41400 1.000 147.95549 279 LEU C N 1
ATOM 8104 C CA . LEU D 1 279 ? 77.95700 69.84800 34.41600 1.000 151.35549 279 LEU C CA 1
ATOM 8105 C C . LEU D 1 279 ? 77.53400 71.18000 33.80400 1.000 156.53549 279 LEU C C 1
ATOM 8106 O O . LEU D 1 279 ? 76.75000 71.21700 32.85700 1.000 153.51549 279 LEU C O 1
#

Secondary structure (DSSP, 8-state):
---BSSSSEEEEE-SEEEEE-SSSEEEEETTEEEEE--TTEEEEEE-TTEEEEHHHHHHHHHTT-EEEEE-----EEEEEEETT-B-HHHHHHHHHHHSHHHHHHH------------SSHHHHHHHHHHHHHHHHHHHHHT-S------BTTBTTSS-HHHHHHHHHHHHHHHHHHHHHHHTT--SS--SSSTTSTTHHHHHHHHHHIIIIIHHHHHHHHHH-SSSHHHHHHHHHHHHHHTTTTTT--HHHHHHTS--/--EEE-SSEEEEETTEEEEEETTEEEEE-STT-SEEEE-SS-EEEHHHHHHHHHTT-EEEE------EEEE---SSSS-HHHHHHHHHHHSHHHHHHH-------SSPPPS---TTTHHHHHHHHHHHHHHHHHHHH-------S--SS------HHHHHHHHHHHHHHHHHHHHHHHTT--SS--SSS-SBTTHHHHHHHHHHIIIIIHHHHHHHHHH-SSSHHHHHHHHHHHHHHHHTTTT--HHHHHT--SS----S----EETTEEPPSS-----/---B-SSSEEEEE-SEEEEEETTEEEEEETTEEEEE--TTEEEEEE-SSEEEEHHHHHHHHHTT-EEEEE-----EEEEEEETT-B-HHHHHHHHHHHSHHHHHHH---------SS--SSHHHHHHHHHHHHHHHHHHHTT---S-S--B-SS-SSSB-HHHHHHHHHHHHHHHHHHHHHHHTT--SS--SSSTTSTTHHHHHHHHHHIIIIIHHHHHHHHHH-SSSHHHHHHHHHHHHHHTTTTTT--HHHHHHTS--/--EEE-SSEEEEETTEEEEEETTEEEEE--TT--EEEE-SS-EEEHHHHHHHHHTT-EEEE------EEEE---SSSS-HHHHHHHHHHHSHHHHHHH-------SSPPPSS--HHHHHHHHHHHHHHHHHHHHHHH-------TT-TT------HHHHHHHHHHHHHHHHHHHHHHHTT--SS--SSS-SBTTHHHHHHHHHHIIIIIHHHHHHHHHH-SSSHHHHHHHHHHHHHHHHTTTT--HHHHHT--SSS-------EEETTEEE-SS--

Foldseek 3Di:
DAEEDEQWEWEQDPNFIWTQHPVGIDTDHLQPHLEYEYEPNYHYDPHHLVSCLVNLHKYWYDYPPDTDIRHHQAPDLADPLAVLLVVLLPDVVSLVVLCLLLCLDPPGDDPPDDPPVSVVVSVVVVVVLQVVLCVVLVPDDPDACDDPPDNDDGQQLNLQLVLLLSVLLSSLSSLQNNNPYWCQSARPAHDDRRRVSVSVSSSCSSPQRNNLSSNQCSPPSDPSSVSSVVSSVVVCVVVVVSVCNVCSVVSRDPDDDVSPFDWADDDVDIDGPDDDDDD/DADDQPFAGEEADEQFEWEDDPLFIWTQHPVGIDTDHLQRYLEYEYEPNYDYDPRRVVSNQVNFYKYWDAYDLAAGDDIGGHPVDDQPLAVLLVVLLVDVVSLVVLCCLLVLPPDDDDDPCSVVVVVVVVQVLQVVLCVVLVHDGNPLDDDPVDQPPDDLLNNQLVLLLRRQLRLLCVLQVSLNYFLQSASPPHDDSRNNSNSVSSSCCSPQRSNLSSNLVSVDSPPSSVSSVVSSSVVCVVVVVSSCNVCSVVSSPPD/DAEEDEQWEWEQDPNFIWTQHPVGIDTDHLQPHLEHEYEPNYHYDPRHLVSNLVNLHKYWYDYDDDTDIRHHQAPDPADVLQVLLVVLLPPVVSLVVLCCLLCLDPDGDDPPDDPVVSVVVVVVVVVVLLVVLCVVLVPDDPDECPDPPDHDDQAQLNLQLVLLLSVLLSNLSSLQNHNPHFCQSARPQHDDRRNVSVSVSSSCSSPQRNNLSSNLVSVDSPPSSVSSVVRSVCVCVVVVVSVCNVCSVVSRPDDDPPPDDFFPDDDPDGHRPDDD/DADPFPFAGEEADEQWEWEDDPLFIWTQHPVGIDTDHLARYQEYEYEYNYHYDPRRVVSNQVNFYKYWDAYDLAAGDDIGGYDPDDQPLAVLLVVLLVDVVSLVVLCCLLVLPDDPDDDDVVSVVVLVVSVQVLLVVLCVVFHDRPGQDDDDVVDLPPDDLLNNQLVLLLRRQLRLLVVLQVSLNYFLQSASPPHDDSRNNSNSVSSSCCSPQRSNLSRVLVSVDSPPSSVSSSVSSSVVCVVVVVSSCNVSSVVSSPDD